Protein AF-0000000076950760 (afdb_homodimer)

Foldseek 3Di:
DPPPDPPVVVVVVVVVVVVVLLVVLCVQQPPVLAAPAWAWFDLDVVQPFTKTKGKHAAPAAPDDQLAQEEEEEDEAFVQFFLVCCQAQFAHQWHQPDLLLRHIDGDPQHLSNHHIYMTIRDDQCHFLRDGPDLVLQDQAQLSRLSSVLRRVLRVCVVDPLSNQSYAYEYEYFEQCLRNQLSNLLVLVVCQVVDDVSRRHNYAEYEYELYQAAQLQLLQCLLVVCDVVPQDDPVVSVVLNVLSVVLNVCVVVLVQLVSLVSSVVSLVSSCVSRVAQDLQFRVDNHDRSSNSSQSNCLDQSNCVSNHGDNVDRGDRGGPSSCVSHRSVSNPHNLVSVLSCLVPHAYEYEYECRHSRRHDVSVVRCLCVHPRPCSVVQVPFDKDFDWDDDDPPIDGQWIWGDDRRYIYTYGYQGGRSRSSRPSRSVSCQVVCLVVQDDPNHPPDD/DPPDDDPVVVVVVVVVVVVVLLVVLCVQQPPVLAAPAWAWFDLDVVQPFTKTKGKHAAPAAPDDQLAQEEEEEDEAFVQFFLVCCQAQFAHQWHQPDLLLRHIDGDPQHLSNHHIYMTIRDDQCHFLRDGPDLVLQDQAQLSRLSSVLRRVLRVCVVDPLSNQSYAYEYEYFEQCLRNQLSNLLVLVVCQVVDPVSRRHNYAEYEYELYQAAQLQLLQCLLVVCDVVPQDDPVVSVVLNVLSVVLNVCVVVLVQLVSLVSSVVSLVSSCVSRVAQDLQFRVDNHDRSSNSSQSNCLDQSNCVSNHGDNPDRGDRGGPSSCVSHRSVSNPHNLVSVLSCLVPHAYEYEYECRHSRRHDVSVVRCLCVHPRPCSVVQVPFDKDFDWDDDDPPIDGQWIWGDDRRYIYTYGYQGGRSRSSRPSRSVSCQVVCLVVQDDPNHPPDD

Structure (mmCIF, N/CA/C/O backbone):
data_AF-0000000076950760-model_v1
#
loop_
_entity.id
_entity.type
_entity.pdbx_description
1 polymer Carboxypeptidase
#
loop_
_atom_site.group_PDB
_atom_site.id
_atom_site.type_symbol
_atom_site.label_atom_id
_atom_site.label_alt_id
_atom_site.label_comp_id
_atom_site.label_asym_id
_atom_site.label_entity_id
_atom_site.label_seq_id
_atom_site.pdbx_PDB_ins_code
_atom_site.Cartn_x
_atom_site.Cartn_y
_atom_site.Cartn_z
_atom_site.occupancy
_atom_site.B_iso_or_equiv
_atom_site.auth_seq_id
_atom_site.auth_comp_id
_atom_site.auth_asym_id
_atom_site.auth_atom_id
_atom_site.pdbx_PDB_model_num
ATOM 1 N N . MET A 1 1 ? -53.531 55.25 7.02 1 24.53 1 MET A N 1
ATOM 2 C CA . MET A 1 1 ? -52.219 55.125 7.652 1 24.53 1 MET A CA 1
ATOM 3 C C . MET A 1 1 ? -52.219 54.094 8.766 1 24.53 1 MET A C 1
ATOM 5 O O . MET A 1 1 ? -52.875 54.281 9.789 1 24.53 1 MET A O 1
ATOM 9 N N . ALA A 1 2 ? -52.219 52.844 8.219 1 51.69 2 ALA A N 1
ATOM 10 C CA . ALA A 1 2 ? -52.281 51.719 9.164 1 51.69 2 ALA A CA 1
ATOM 11 C C . ALA A 1 2 ? -51.281 51.906 10.312 1 51.69 2 ALA A C 1
ATOM 13 O O . ALA A 1 2 ? -50.125 52.281 10.086 1 51.69 2 ALA A O 1
ATOM 14 N N . PRO A 1 3 ? -51.812 52.031 11.562 1 47.59 3 PRO A N 1
ATOM 15 C CA . PRO A 1 3 ? -50.969 52.375 12.695 1 47.59 3 PRO A CA 1
ATOM 16 C C . PRO A 1 3 ? -49.688 51.531 12.734 1 47.59 3 PRO A C 1
ATOM 18 O O . PRO A 1 3 ? -49.656 50.406 12.227 1 47.59 3 PRO A O 1
ATOM 21 N N . PRO A 1 4 ? -48.469 52.219 12.922 1 52.28 4 PRO A N 1
ATOM 22 C CA . PRO A 1 4 ? -47.188 51.5 12.977 1 52.28 4 PRO A CA 1
ATOM 23 C C . PRO A 1 4 ? -47.156 50.469 14.086 1 52.28 4 PRO A C 1
ATOM 25 O O . PRO A 1 4 ? -47.844 50.594 15.094 1 52.28 4 PRO A O 1
ATOM 28 N N . LEU A 1 5 ? -46.938 49.188 13.68 1 59.66 5 LEU A N 1
ATOM 29 C CA . LEU A 1 5 ? -46.812 48.062 14.594 1 59.66 5 LEU A CA 1
ATOM 30 C C . LEU A 1 5 ? -45.938 48.438 15.781 1 59.66 5 LEU A C 1
ATOM 32 O O . LEU A 1 5 ? -44.875 49.094 15.609 1 59.66 5 LEU A O 1
ATOM 36 N N . PRO A 1 6 ? -46.531 48.469 17 1 59.62 6 PRO A N 1
ATOM 37 C CA . PRO A 1 6 ? -45.812 48.906 18.188 1 59.62 6 PRO A CA 1
ATOM 38 C C . PRO A 1 6 ? -44.406 48.281 18.297 1 59.62 6 PRO A C 1
ATOM 40 O O . PRO A 1 6 ? -44.188 47.156 17.828 1 59.62 6 PRO A O 1
ATOM 43 N N . PRO A 1 7 ? -43.375 49.062 18.734 1 61.44 7 PRO A N 1
ATOM 44 C CA . PRO A 1 7 ? -41.969 48.656 18.844 1 61.44 7 PRO A CA 1
ATOM 45 C C . PRO A 1 7 ? -41.812 47.375 19.641 1 61.44 7 PRO A C 1
ATOM 47 O O . PRO A 1 7 ? -40.875 46.594 19.375 1 61.44 7 PRO A O 1
ATOM 50 N N . LEU A 1 8 ? -42.719 47.031 20.469 1 64.44 8 LEU A N 1
ATOM 51 C CA . LEU A 1 8 ? -42.594 45.844 21.281 1 64.44 8 LEU A CA 1
ATOM 52 C C . LEU A 1 8 ? -42.812 44.594 20.422 1 64.44 8 LEU A C 1
ATOM 54 O O . LEU A 1 8 ? -42.156 43.562 20.625 1 64.44 8 LEU A O 1
ATOM 58 N N . LEU A 1 9 ? -43.75 44.656 19.547 1 61.88 9 LEU A N 1
ATOM 59 C CA . LEU A 1 9 ? -44.031 43.5 18.672 1 61.88 9 LEU A CA 1
ATOM 60 C C . LEU A 1 9 ? -42.844 43.25 17.75 1 61.88 9 LEU A C 1
ATOM 62 O O . LEU A 1 9 ? -42.5 42.094 17.469 1 61.88 9 LEU A O 1
ATOM 66 N N . LEU A 1 10 ? -42.188 44.281 17.375 1 57.78 10 LEU A N 1
ATOM 67 C CA . LEU A 1 10 ? -41 44.094 16.531 1 57.78 10 LEU A CA 1
ATOM 68 C C . LEU A 1 10 ? -39.844 43.469 17.328 1 57.78 10 LEU A C 1
ATOM 70 O O . LEU A 1 10 ? -39.094 42.688 16.781 1 57.78 10 LEU A O 1
ATOM 74 N N . ALA A 1 11 ? -39.812 43.875 18.578 1 62.78 11 ALA A N 1
ATOM 75 C CA . ALA A 1 11 ? -38.812 43.281 19.453 1 62.78 11 ALA A CA 1
ATOM 76 C C . ALA A 1 11 ? -39.094 41.812 19.719 1 62.78 11 ALA A C 1
ATOM 78 O O . ALA A 1 11 ? -38.188 40.969 19.734 1 62.78 11 ALA A O 1
ATOM 79 N N . LEU A 1 12 ? -40.344 41.469 19.875 1 61.47 12 LEU A N 1
ATOM 80 C CA . LEU A 1 12 ? -40.75 40.094 20.109 1 61.47 12 LEU A CA 1
ATOM 81 C C . LEU A 1 12 ? -40.594 39.25 18.844 1 61.47 12 LEU A C 1
ATOM 83 O O . LEU A 1 12 ? -40.188 38.094 18.922 1 61.47 12 LEU A O 1
ATOM 87 N N . LEU A 1 13 ? -40.781 39.812 17.719 1 57.19 13 LEU A N 1
ATOM 88 C CA . LEU A 1 13 ? -40.594 39.125 16.453 1 57.19 13 LEU A CA 1
ATOM 89 C C . LEU A 1 13 ? -39.094 38.938 16.172 1 57.19 13 LEU A C 1
ATOM 91 O O . LEU A 1 13 ? -38.688 37.875 15.672 1 57.19 13 LEU A O 1
ATOM 95 N N . ALA A 1 14 ? -38.281 39.906 16.547 1 56.34 14 ALA A N 1
ATOM 96 C CA . ALA A 1 14 ? -36.844 39.781 16.422 1 56.34 14 ALA A CA 1
ATOM 97 C C . ALA A 1 14 ? -36.312 38.75 17.422 1 56.34 14 ALA A C 1
ATOM 99 O O . ALA A 1 14 ? -35.438 37.938 17.078 1 56.34 14 ALA A O 1
ATOM 100 N N . ALA A 1 15 ? -36.75 38.719 18.594 1 60.09 15 ALA A N 1
ATOM 101 C CA . ALA A 1 15 ? -36.375 37.719 19.578 1 60.09 15 ALA A CA 1
ATOM 102 C C . ALA A 1 15 ? -36.875 36.344 19.172 1 60.09 15 ALA A C 1
ATOM 104 O O . ALA A 1 15 ? -36.156 35.344 19.344 1 60.09 15 ALA A O 1
ATOM 105 N N . ALA A 1 16 ? -38.031 36.25 18.641 1 57.47 16 ALA A N 1
ATOM 106 C CA . ALA A 1 16 ? -38.562 34.969 18.156 1 57.47 16 ALA A CA 1
ATOM 107 C C . ALA A 1 16 ? -37.781 34.469 16.922 1 57.47 16 ALA A C 1
ATOM 109 O O . ALA A 1 16 ? -37.5 33.281 16.797 1 57.47 16 ALA A O 1
ATOM 110 N N . ALA A 1 17 ? -37.438 35.375 16.125 1 52.75 17 ALA A N 1
ATOM 111 C CA . ALA A 1 17 ? -36.625 35.031 14.961 1 52.75 17 ALA A CA 1
ATOM 112 C C . ALA A 1 17 ? -35.219 34.594 15.375 1 52.75 17 ALA A C 1
ATOM 114 O O . ALA A 1 17 ? -34.688 33.656 14.82 1 52.75 17 ALA A O 1
ATOM 115 N N . ALA A 1 18 ? -34.625 35.25 16.328 1 55.41 18 ALA A N 1
ATOM 116 C CA . ALA A 1 18 ? -33.344 34.844 16.875 1 55.41 18 ALA A CA 1
ATOM 117 C C . ALA A 1 18 ? -33.438 33.469 17.562 1 55.41 18 ALA A C 1
ATOM 119 O O . ALA A 1 18 ? -32.562 32.656 17.438 1 55.41 18 ALA A O 1
ATOM 120 N N . ALA A 1 19 ? -34.531 33.281 18.281 1 56.47 19 ALA A N 1
ATOM 121 C CA . ALA A 1 19 ? -34.75 32 18.938 1 56.47 19 ALA A CA 1
ATOM 122 C C . ALA A 1 19 ? -35 30.906 17.922 1 56.47 19 ALA A C 1
ATOM 124 O O . ALA A 1 19 ? -34.531 29.781 18.094 1 56.47 19 ALA A O 1
ATOM 125 N N . VAL A 1 20 ? -35.719 31.188 16.891 1 53.06 20 VAL A N 1
ATOM 126 C CA . VAL A 1 20 ? -35.969 30.219 15.836 1 53.06 20 VAL A CA 1
ATOM 127 C C . VAL A 1 20 ? -34.656 29.891 15.109 1 53.06 20 VAL A C 1
ATOM 129 O O . VAL A 1 20 ? -34.406 28.734 14.766 1 53.06 20 VAL A O 1
ATOM 132 N N . SER A 1 21 ? -33.844 30.906 14.961 1 51.12 21 SER A N 1
ATOM 133 C CA . SER A 1 21 ? -32.562 30.688 14.312 1 51.12 21 SER A CA 1
ATOM 134 C C . SER A 1 21 ? -31.656 29.844 15.195 1 51.12 21 SER A C 1
ATOM 136 O O . SER A 1 21 ? -30.953 28.953 14.695 1 51.12 21 SER A O 1
ATOM 138 N N . LEU A 1 22 ? -31.734 30.141 16.422 1 54.25 22 LEU A N 1
ATOM 139 C CA . LEU A 1 22 ? -30.906 29.344 17.328 1 54.25 22 LEU A CA 1
ATOM 140 C C . LEU A 1 22 ? -31.438 27.906 17.438 1 54.25 22 LEU A C 1
ATOM 142 O O . LEU A 1 22 ? -30.656 26.969 17.547 1 54.25 22 LEU A O 1
ATOM 146 N N . ALA A 1 23 ? -32.75 27.859 17.5 1 53.75 23 ALA A N 1
ATOM 147 C CA . ALA A 1 23 ? -33.344 26.516 17.547 1 53.75 23 ALA A CA 1
ATOM 148 C C . ALA A 1 23 ? -33.062 25.734 16.281 1 53.75 23 ALA A C 1
ATOM 150 O O . ALA A 1 23 ? -32.781 24.547 16.328 1 53.75 23 ALA A O 1
ATOM 151 N N . ALA A 1 24 ? -33.156 26.359 15.25 1 53.47 24 ALA A N 1
ATOM 152 C CA . ALA A 1 24 ? -32.875 25.75 13.953 1 53.47 24 ALA A CA 1
ATOM 153 C C . ALA A 1 24 ? -31.375 25.406 13.82 1 53.47 24 ALA A C 1
ATOM 155 O O . ALA A 1 24 ? -31.016 24.359 13.273 1 53.47 24 ALA A O 1
ATOM 156 N N . ALA A 1 25 ? -30.625 26.328 14.266 1 54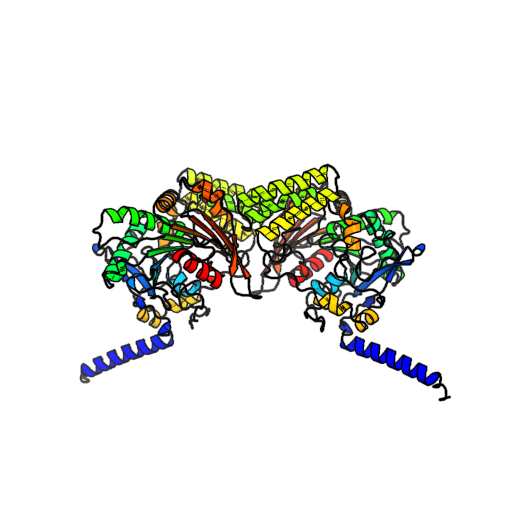.06 25 ALA A N 1
ATOM 157 C CA . ALA A 1 25 ? -29.188 26.047 14.328 1 54.06 25 ALA A CA 1
ATOM 158 C C . ALA A 1 25 ? -28.906 24.828 15.203 1 54.06 25 ALA A C 1
ATOM 160 O O . ALA A 1 25 ? -28.031 24.016 14.883 1 54.06 25 ALA A O 1
ATOM 161 N N . ALA A 1 26 ? -29.609 24.766 16.281 1 56.59 26 ALA A N 1
ATOM 162 C CA . ALA A 1 26 ? -29.422 23.641 17.203 1 56.59 26 ALA A CA 1
ATOM 163 C C . ALA A 1 26 ? -29.797 22.328 16.516 1 56.59 26 ALA A C 1
ATOM 165 O O . ALA A 1 26 ? -29.25 21.266 16.859 1 56.59 26 ALA A O 1
ATOM 166 N N . ALA A 1 27 ? -30.719 22.406 15.578 1 61.47 27 ALA A N 1
ATOM 167 C CA . ALA A 1 27 ? -31.156 21.172 14.938 1 61.47 27 ALA A CA 1
ATOM 168 C C . ALA A 1 27 ? -30.078 20.625 14 1 61.47 27 ALA A C 1
ATOM 170 O O . ALA A 1 27 ? -29.922 19.422 13.852 1 61.47 27 ALA A O 1
ATOM 171 N N . VAL A 1 28 ? -29.266 21.5 13.492 1 73.25 28 VAL A N 1
ATOM 172 C CA . VAL A 1 28 ? -28.312 21.031 12.492 1 73.25 28 VAL A CA 1
ATOM 173 C C . VAL A 1 28 ? -26.922 20.859 13.133 1 73.25 28 VAL A C 1
ATOM 175 O O . VAL A 1 28 ? -26.156 19.984 12.742 1 73.25 28 VAL A O 1
ATOM 178 N N . PHE A 1 29 ? -26.688 21.609 14.203 1 80.75 29 PHE A N 1
ATOM 179 C CA . PHE A 1 29 ? -25.422 21.547 14.93 1 80.75 29 PHE A CA 1
ATOM 180 C C . PHE A 1 29 ? -25.641 21.156 16.391 1 80.75 29 PHE A C 1
ATOM 182 O O . PHE A 1 29 ? -25.984 22 17.219 1 80.75 29 PHE A O 1
ATOM 189 N N . PRO A 1 30 ? -25.531 19.906 16.688 1 83.81 30 PRO A N 1
ATOM 190 C CA . PRO A 1 30 ? -25.781 19.5 18.078 1 83.81 30 PRO A CA 1
ATOM 191 C C . PRO A 1 30 ? -24.891 20.25 19.062 1 83.81 30 PRO A C 1
ATOM 193 O O . PRO A 1 30 ? -23.734 20.562 18.766 1 83.81 30 PRO A O 1
ATOM 196 N N . LYS A 1 31 ? -25.438 20.578 20.25 1 87.56 31 LYS A N 1
ATOM 197 C CA . LYS A 1 31 ? -24.766 21.344 21.297 1 87.56 31 LYS A CA 1
ATOM 198 C C . LYS A 1 31 ? -23.406 20.734 21.641 1 87.56 31 LYS A C 1
ATOM 200 O O . LYS A 1 31 ? -22.422 21.453 21.844 1 87.56 31 LYS A O 1
ATOM 205 N N . GLU A 1 32 ? -23.312 19.469 21.609 1 89.5 32 GLU A N 1
ATOM 206 C CA . GLU A 1 32 ? -22.094 18.766 21.984 1 89.5 32 GLU A CA 1
ATOM 207 C C . GLU A 1 32 ? -21.016 18.922 20.922 1 89.5 32 GLU A C 1
ATOM 209 O O . GLU A 1 32 ? -19.828 18.703 21.188 1 89.5 32 GLU A O 1
ATOM 214 N N . ALA A 1 33 ? -21.453 19.359 19.75 1 93.56 33 ALA A N 1
ATOM 215 C CA . ALA A 1 33 ? -20.516 19.484 18.641 1 93.56 33 ALA A CA 1
ATOM 216 C C . ALA A 1 33 ? -19.969 20.906 18.547 1 93.56 33 ALA A C 1
ATOM 218 O O . ALA A 1 33 ? -18.984 21.156 17.859 1 93.56 33 ALA A O 1
ATOM 219 N N . LEU A 1 34 ? -20.609 21.812 19.25 1 95.5 34 LEU A N 1
ATOM 220 C CA . LEU A 1 34 ? -20.203 23.219 19.172 1 95.5 34 LEU A CA 1
ATOM 221 C C . LEU A 1 34 ? -18.844 23.422 19.844 1 95.5 34 LEU A C 1
ATOM 223 O O . LEU A 1 34 ? -18.578 22.812 20.891 1 95.5 34 LEU A O 1
ATOM 227 N N . PRO A 1 35 ? -18.062 24.266 19.234 1 97.94 35 PRO A N 1
ATOM 228 C CA . PRO A 1 35 ? -16.812 24.609 19.922 1 97.94 35 PRO A CA 1
ATOM 229 C C . PRO A 1 35 ? -17.047 25.297 21.266 1 97.94 35 PRO A C 1
ATOM 231 O O . PRO A 1 35 ? -18.078 25.953 21.438 1 97.94 35 PRO A O 1
ATOM 234 N N . THR A 1 36 ? -16.109 25.141 22.203 1 97.5 36 THR A N 1
ATOM 235 C CA . THR A 1 36 ? -16.141 25.891 23.453 1 97.5 36 THR A CA 1
ATOM 236 C C . THR A 1 36 ? -16.156 27.391 23.203 1 97.5 36 THR A C 1
ATOM 238 O O . THR A 1 36 ? -16.844 28.141 23.906 1 97.5 36 THR A O 1
ATOM 241 N N . SER A 1 37 ? -15.453 27.797 22.25 1 97.69 37 SER A N 1
ATOM 242 C CA . SER A 1 37 ? -15.484 29.172 21.766 1 97.69 37 SER A CA 1
ATOM 243 C C . SER A 1 37 ? -15.039 29.234 20.297 1 97.69 37 SER A C 1
ATOM 245 O O . SER A 1 37 ? -14.242 28.406 19.844 1 97.69 37 SER A O 1
ATOM 247 N N . SER A 1 38 ? -15.57 30.172 19.594 1 98.25 38 SER A N 1
ATOM 248 C CA . SER A 1 38 ? -15.203 30.438 18.203 1 98.25 38 SER A CA 1
ATOM 249 C C . SER A 1 38 ? -15.453 31.891 17.828 1 98.25 38 SER A C 1
ATOM 251 O O . SER A 1 38 ? -16.188 32.594 18.531 1 98.25 38 SER A O 1
ATOM 253 N N . GLY A 1 39 ? -14.812 32.281 16.828 1 97.88 39 GLY A N 1
ATOM 254 C CA . GLY A 1 39 ? -14.922 33.656 16.375 1 97.88 39 GLY A CA 1
ATOM 255 C C . GLY A 1 39 ? -13.664 34.156 15.68 1 97.88 39 GLY A C 1
ATOM 256 O O . GLY A 1 39 ? -13.078 33.469 14.852 1 97.88 39 GLY A O 1
ATOM 257 N N . TYR A 1 40 ? -13.328 35.406 15.945 1 98.44 40 TYR A N 1
ATOM 258 C CA . TYR A 1 40 ? -12.227 36.031 15.219 1 98.44 40 TYR A CA 1
ATOM 259 C C . TYR A 1 40 ? -11.172 36.531 16.188 1 98.44 40 TYR A C 1
ATOM 261 O O . TYR A 1 40 ? -11.5 37.094 17.234 1 98.44 40 TYR A O 1
ATOM 269 N N . LEU A 1 41 ? -9.984 36.312 15.883 1 98.56 41 LEU A N 1
ATOM 270 C CA . LEU A 1 41 ? -8.82 36.812 16.609 1 98.56 41 LEU A CA 1
ATOM 271 C C . LEU A 1 41 ? -8.109 37.906 15.812 1 98.56 41 LEU A C 1
ATOM 273 O O . LEU A 1 41 ? -7.652 37.656 14.695 1 98.56 41 LEU A O 1
ATOM 277 N N . SER A 1 42 ? -7.965 39.031 16.375 1 97.88 42 SER A N 1
ATOM 278 C CA . SER A 1 42 ? -7.332 40.125 15.695 1 97.88 42 SER A CA 1
ATOM 279 C C . SER A 1 42 ? -5.848 39.875 15.461 1 97.88 42 SER A C 1
ATOM 281 O O . SER A 1 42 ? -5.145 39.406 16.359 1 97.88 42 SER A O 1
ATOM 283 N N . VAL A 1 43 ? -5.355 40.125 14.242 1 97.38 43 VAL A N 1
ATOM 284 C CA . VAL A 1 43 ? -3.934 39.938 13.961 1 97.38 43 VAL A CA 1
ATOM 285 C C . VAL A 1 43 ? -3.309 41.281 13.539 1 97.38 43 VAL A C 1
ATOM 287 O O . VAL A 1 43 ? -2.096 41.469 13.664 1 97.38 43 VAL A O 1
ATOM 290 N N . ASP A 1 44 ? -4.121 42.156 13.023 1 94.25 44 ASP A N 1
ATOM 291 C CA . ASP A 1 44 ? -3.73 43.531 12.688 1 94.25 44 ASP A CA 1
ATOM 292 C C . ASP A 1 44 ? -4.898 44.5 12.867 1 94.25 44 ASP A C 1
ATOM 294 O O . ASP A 1 44 ? -5.629 44.781 11.914 1 94.25 44 ASP A O 1
ATOM 298 N N . PRO A 1 45 ? -4.953 45.062 14.016 1 92 45 PRO A N 1
ATOM 299 C CA . PRO A 1 45 ? -6.094 45.906 14.297 1 92 45 PRO A CA 1
ATOM 300 C C . PRO A 1 45 ? -6.18 47.094 13.344 1 92 45 PRO A C 1
ATOM 302 O O . PRO A 1 45 ? -7.281 47.531 12.969 1 92 45 PRO A O 1
ATOM 305 N N . SER A 1 46 ? -5.105 47.688 12.969 1 94.25 46 SER A N 1
ATOM 306 C CA . SER A 1 46 ? -5.102 48.844 12.094 1 94.25 46 SER A CA 1
ATOM 307 C C . SER A 1 46 ? -5.703 48.5 10.734 1 94.25 46 SER A C 1
ATOM 309 O O . SER A 1 46 ? -6.32 49.375 10.094 1 94.25 46 SER A O 1
ATOM 311 N N . ALA A 1 47 ? -5.625 47.281 10.352 1 94.56 47 ALA A N 1
ATOM 312 C CA . ALA A 1 47 ? -6.148 46.844 9.047 1 94.56 47 ALA A CA 1
ATOM 313 C C . ALA A 1 47 ? -7.461 46.094 9.203 1 94.56 47 ALA A C 1
ATOM 315 O O . ALA A 1 47 ? -8.023 45.625 8.219 1 94.56 47 ALA A O 1
ATOM 316 N N . ASN A 1 48 ? -7.918 45.969 10.438 1 94.75 48 ASN A N 1
ATOM 317 C CA . ASN A 1 48 ? -9.117 45.188 10.727 1 94.75 48 ASN A CA 1
ATOM 318 C C . ASN A 1 48 ? -8.984 43.75 10.219 1 94.75 48 ASN A C 1
ATOM 320 O O . ASN A 1 48 ? -9.914 43.219 9.602 1 94.75 48 ASN A O 1
ATOM 324 N N . ALA A 1 49 ? -7.793 43.188 10.312 1 97.44 49 ALA A N 1
ATOM 325 C CA . ALA A 1 49 ? -7.512 41.812 9.898 1 97.44 49 ALA A CA 1
ATOM 326 C C . ALA A 1 49 ? -7.605 40.875 11.078 1 97.44 49 ALA A C 1
ATOM 328 O O . ALA A 1 49 ? -7.074 41.156 12.156 1 97.44 49 ALA A O 1
ATOM 329 N N . SER A 1 50 ? -8.359 39.781 10.891 1 98.12 50 SER A N 1
ATOM 330 C CA . SER A 1 50 ? -8.547 38.812 11.938 1 98.12 50 SER A CA 1
ATOM 331 C C . SER A 1 50 ? -8.562 37.375 11.359 1 98.12 50 SER A C 1
ATOM 333 O O . SER A 1 50 ? -8.859 37.188 10.18 1 98.12 50 SER A O 1
ATOM 335 N N . LEU A 1 51 ? -8.18 36.469 12.102 1 98.75 51 LEU A N 1
ATOM 336 C CA . LEU A 1 51 ? -8.258 35.062 11.742 1 98.75 51 LEU A CA 1
ATOM 337 C C . LEU A 1 51 ? -9.406 34.375 12.484 1 98.75 51 LEU A C 1
ATOM 339 O O . LEU A 1 51 ? -9.633 34.625 13.664 1 98.75 51 LEU A O 1
ATOM 343 N N . PHE A 1 52 ? -10.172 33.625 11.781 1 98.81 52 PHE A N 1
ATOM 344 C CA . PHE A 1 52 ? -11.219 32.812 12.398 1 98.81 52 PHE A CA 1
ATOM 345 C C . PHE A 1 52 ? -10.625 31.625 13.148 1 98.81 52 PHE A C 1
ATOM 347 O O . PHE A 1 52 ? -9.641 31.031 12.695 1 98.81 52 PHE A O 1
ATOM 354 N N . TYR A 1 53 ? -11.195 31.281 14.32 1 98.81 53 TYR A N 1
ATOM 355 C CA . TYR A 1 53 ? -10.742 30.141 15.102 1 98.81 53 TYR A CA 1
ATOM 356 C C . TYR A 1 53 ? -11.922 29.359 15.672 1 98.81 53 TYR A C 1
ATOM 358 O O . TYR A 1 53 ? -13.039 29.875 15.75 1 98.81 53 TYR A O 1
ATOM 366 N N . ALA A 1 54 ? -11.766 28.109 15.914 1 98.75 54 ALA A N 1
ATOM 367 C CA . ALA A 1 54 ? -12.625 27.25 16.719 1 98.75 54 ALA A CA 1
ATOM 368 C C . ALA A 1 54 ? -11.828 26.516 17.781 1 98.75 54 ALA A C 1
ATOM 370 O O . ALA A 1 54 ? -10.797 25.906 17.484 1 98.75 54 ALA A O 1
ATOM 371 N N . PHE A 1 55 ? -12.25 26.641 19.031 1 98.56 55 PHE A N 1
ATOM 372 C CA . PHE A 1 55 ? -11.547 26.031 20.156 1 98.56 55 PHE A CA 1
ATOM 373 C C . PHE A 1 55 ? -12.445 25.031 20.875 1 98.56 55 PHE A C 1
ATOM 375 O O . PHE A 1 55 ? -13.602 25.328 21.172 1 98.56 55 PHE A O 1
ATOM 382 N N . TYR A 1 56 ? -11.922 23.844 21.078 1 98.31 56 TYR A N 1
ATOM 383 C CA . TYR A 1 56 ? -12.57 22.797 21.875 1 98.31 56 TYR A CA 1
ATOM 384 C C . TYR A 1 56 ? -11.75 22.469 23.109 1 98.31 56 TYR A C 1
ATOM 386 O O . TYR A 1 56 ? -10.594 22.047 23 1 98.31 56 TYR A O 1
ATOM 394 N N . GLU A 1 57 ? -12.344 22.688 24.266 1 97.19 57 GLU A N 1
ATOM 395 C CA . GLU A 1 57 ? -11.648 22.281 25.5 1 97.19 57 GLU A CA 1
ATOM 396 C C . GLU A 1 57 ? -11.531 20.766 25.594 1 97.19 57 GLU A C 1
ATOM 398 O O . GLU A 1 57 ? -12.289 20.047 24.953 1 97.19 57 GLU A O 1
ATOM 403 N N . ALA A 1 58 ? -10.555 20.328 26.391 1 97.88 58 ALA A N 1
ATOM 404 C CA . ALA A 1 58 ? -10.375 18.891 26.609 1 97.88 58 ALA A CA 1
ATOM 405 C C . ALA A 1 58 ? -11.648 18.266 27.172 1 97.88 58 ALA A C 1
ATOM 407 O O . ALA A 1 58 ? -12.258 18.812 28.094 1 97.88 58 ALA A O 1
ATOM 408 N N . SER A 1 59 ? -12.047 17.109 26.578 1 96.81 59 SER A N 1
ATOM 409 C CA . SER A 1 59 ? -13.273 16.469 27.031 1 96.81 59 SER A CA 1
ATOM 410 C C . SER A 1 59 ? -12.992 15.5 28.188 1 96.81 59 SER A C 1
ATOM 412 O O . SER A 1 59 ? -13.859 15.258 29.016 1 96.81 59 SER A O 1
ATOM 414 N N . ALA A 1 60 ? -11.828 14.93 28.203 1 97.25 60 ALA A N 1
ATOM 415 C CA . ALA A 1 60 ? -11.406 14.016 29.266 1 97.25 60 ALA A CA 1
ATOM 416 C C . ALA A 1 60 ? -9.938 14.219 29.609 1 97.25 60 ALA A C 1
ATOM 418 O O . ALA A 1 60 ? -9.117 13.312 29.438 1 97.25 60 ALA A O 1
ATOM 419 N N . PRO A 1 61 ? -9.641 15.359 30.203 1 96.94 61 PRO A N 1
ATOM 420 C CA . PRO A 1 61 ? -8.242 15.664 30.531 1 96.94 61 PRO A CA 1
ATOM 421 C C . PRO A 1 61 ? -7.688 14.766 31.641 1 96.94 61 PRO A C 1
ATOM 423 O O . PRO A 1 61 ? -8.445 14.266 32.469 1 96.94 61 PRO A O 1
ATOM 426 N N . LEU A 1 62 ? -6.379 14.578 31.656 1 94.81 62 LEU A N 1
ATOM 427 C CA . LEU A 1 62 ? -5.707 13.789 32.688 1 94.81 62 LEU A CA 1
ATOM 428 C C . LEU A 1 62 ? -5.062 14.688 33.719 1 94.81 62 LEU A C 1
ATOM 430 O O . LEU A 1 62 ? -4.605 14.211 34.781 1 94.81 62 LEU A O 1
ATOM 434 N N . SER A 1 63 ? -5.027 15.969 33.406 1 91.75 63 SER A N 1
ATOM 435 C CA . SER A 1 63 ? -4.441 16.953 34.312 1 91.75 63 SER A CA 1
ATOM 436 C C . SER A 1 63 ? -5.441 18.047 34.656 1 91.75 63 SER A C 1
ATOM 438 O O . SER A 1 63 ? -6.465 18.188 34 1 91.75 63 SER A O 1
ATOM 440 N N . ALA A 1 64 ? -5.02 18.781 35.719 1 91.38 64 ALA A N 1
ATOM 441 C CA . ALA A 1 64 ? -5.82 19.953 36.062 1 91.38 64 ALA A CA 1
ATOM 442 C C . ALA A 1 64 ? -5.742 21.016 34.969 1 91.38 64 ALA A C 1
ATOM 444 O O . ALA A 1 64 ? -4.789 21.047 34.188 1 91.38 64 ALA A O 1
ATOM 445 N N . PRO A 1 65 ? -6.695 21.875 34.906 1 86.75 65 PRO A N 1
ATOM 446 C CA . PRO A 1 65 ? -6.84 22.812 33.812 1 86.75 65 PRO A CA 1
ATOM 447 C C . PRO A 1 65 ? -5.559 23.594 33.531 1 86.75 65 PRO A C 1
ATOM 449 O O . PRO A 1 65 ? -5.133 23.703 32.375 1 86.75 65 PRO A O 1
ATOM 452 N N . PRO A 1 66 ? -4.855 24.047 34.5 1 88.94 66 PRO A N 1
ATOM 453 C CA . PRO A 1 66 ? -3.65 24.812 34.188 1 88.94 66 PRO A CA 1
ATOM 454 C C . PRO A 1 66 ? -2.531 23.969 33.594 1 88.94 66 PRO A C 1
ATOM 456 O O . PRO A 1 66 ? -1.555 24.5 33.062 1 88.94 66 PRO A O 1
ATOM 459 N N . ASP A 1 67 ? -2.709 22.656 33.719 1 93 67 ASP A N 1
ATOM 460 C CA . ASP A 1 67 ? -1.67 21.75 33.219 1 93 67 ASP A CA 1
ATOM 461 C C . ASP A 1 67 ? -2.146 20.969 32 1 93 67 ASP A C 1
ATOM 463 O O . ASP A 1 67 ? -1.393 20.172 31.438 1 93 67 ASP A O 1
ATOM 467 N N . THR A 1 68 ? -3.404 21.25 31.578 1 97 68 THR A N 1
ATOM 468 C CA . THR A 1 68 ? -3.943 20.562 30.406 1 97 68 THR A CA 1
ATOM 469 C C . THR A 1 68 ? -3.357 21.156 29.125 1 97 68 THR A C 1
ATOM 471 O O . THR A 1 68 ? -3.523 22.344 28.844 1 97 68 THR A O 1
ATOM 474 N N . PRO A 1 69 ? -2.715 20.359 28.344 1 98.25 69 PRO A N 1
ATOM 475 C CA . PRO A 1 69 ? -2.057 20.875 27.141 1 98.25 69 PRO A CA 1
ATOM 476 C C . PRO A 1 69 ? -3.041 21.469 26.141 1 98.25 69 PRO A C 1
ATOM 478 O O . PRO A 1 69 ? -4.211 21.078 26.109 1 98.25 69 PRO A O 1
ATOM 481 N N . LEU A 1 70 ? -2.568 22.438 25.406 1 98.38 70 LEU A N 1
ATOM 482 C CA . LEU A 1 70 ? -3.266 23.031 24.266 1 98.38 70 LEU A CA 1
ATOM 483 C C . LEU A 1 70 ? -2.564 22.703 22.969 1 98.38 70 LEU A C 1
ATOM 485 O O . LEU A 1 70 ? -1.333 22.719 22.891 1 98.38 70 LEU A O 1
ATOM 489 N N . LEU A 1 71 ? -3.297 22.344 21.984 1 98.62 71 LEU A N 1
ATOM 490 C CA . LEU A 1 71 ? -2.773 22.078 20.641 1 98.62 71 LEU A CA 1
ATOM 491 C C . LEU A 1 71 ? -3.398 23.016 19.625 1 98.62 71 LEU A C 1
ATOM 493 O O . LEU A 1 71 ? -4.621 23.141 19.562 1 98.62 71 LEU A O 1
ATOM 497 N N . LEU A 1 72 ? -2.58 23.656 18.875 1 98.88 72 LEU A N 1
ATOM 498 C CA . LEU A 1 72 ? -3.045 24.391 17.703 1 98.88 72 LEU A CA 1
ATOM 499 C C . LEU A 1 72 ? -2.891 23.562 16.438 1 98.88 72 LEU A C 1
ATOM 501 O O . LEU A 1 72 ? -1.831 22.984 16.188 1 98.88 72 LEU A O 1
ATOM 505 N N . TRP A 1 73 ? -3.928 23.484 15.672 1 98.88 73 TRP A N 1
ATOM 506 C CA . TRP A 1 73 ? -3.896 22.781 14.391 1 98.88 73 TRP A CA 1
ATOM 507 C C . TRP A 1 73 ? -3.867 23.75 13.227 1 98.88 73 TRP A C 1
ATOM 509 O O . TRP A 1 73 ? -4.723 24.641 13.125 1 98.88 73 TRP A O 1
ATOM 519 N N . LEU A 1 74 ? -2.893 23.625 12.391 1 98.81 74 LEU A N 1
ATOM 520 C CA . LEU A 1 74 ? -2.783 24.344 11.125 1 98.81 74 LEU A CA 1
ATOM 521 C C . LEU A 1 74 ? -2.902 23.391 9.938 1 98.81 74 LEU A C 1
ATOM 523 O O . LEU A 1 74 ? -2.135 22.438 9.828 1 98.81 74 LEU A O 1
ATOM 527 N N . GLN A 1 75 ? -3.832 23.797 9.109 1 98 75 GLN A N 1
ATOM 528 C CA . GLN A 1 75 ? -4.004 22.969 7.914 1 98 75 GLN A CA 1
ATOM 529 C C . GLN A 1 75 ? -2.928 23.281 6.879 1 98 75 GLN A C 1
ATOM 531 O O . GLN A 1 75 ? -2.137 24.219 7.059 1 98 75 GLN A O 1
ATOM 536 N N . GLY A 1 76 ? -2.844 22.531 5.844 1 97.5 76 GLY A N 1
ATOM 537 C CA . GLY A 1 76 ? -1.87 22.766 4.789 1 97.5 76 GLY A CA 1
ATOM 538 C C . GLY A 1 76 ? -2.42 23.594 3.641 1 97.5 76 GLY A C 1
ATOM 539 O O . GLY A 1 76 ? -3.016 24.641 3.859 1 97.5 76 GLY A O 1
ATOM 540 N N . GLY A 1 77 ? -2.193 23.312 2.596 1 96.75 77 GLY A N 1
ATOM 541 C CA . GLY A 1 77 ? -2.561 24 1.368 1 96.75 77 GLY A CA 1
ATOM 542 C C . GLY A 1 77 ? -1.367 24.375 0.507 1 96.75 77 GLY A C 1
ATOM 543 O O . GLY A 1 77 ? -0.724 23.5 -0.077 1 96.75 77 GLY A O 1
ATOM 544 N N . PRO A 1 78 ? -1.037 25.578 0.465 1 97.19 78 PRO A N 1
ATOM 545 C CA . PRO A 1 78 ? -1.373 26.672 1.386 1 97.19 78 PRO A CA 1
ATOM 546 C C . PRO A 1 78 ? -2.799 27.172 1.199 1 97.19 78 PRO A C 1
ATOM 548 O O . PRO A 1 78 ? -3.365 27.062 0.109 1 97.19 78 PRO A O 1
ATOM 551 N N . GLY A 1 79 ? -3.318 27.625 2.273 1 98.06 79 GLY A N 1
ATOM 552 C CA . GLY A 1 79 ? -4.598 28.312 2.23 1 98.06 79 GLY A CA 1
ATOM 553 C C . GLY A 1 79 ? -5.777 27.406 2.512 1 98.06 79 GLY A C 1
ATOM 554 O O . GLY A 1 79 ? -6.914 27.719 2.15 1 98.06 79 GLY A O 1
ATOM 555 N N . CYS A 1 80 ? -5.473 26.234 3.051 1 98.44 80 CYS A N 1
ATOM 556 C CA . CYS A 1 80 ? -6.594 25.391 3.426 1 98.44 80 CYS A CA 1
ATOM 557 C C . CYS A 1 80 ? -7.016 25.641 4.871 1 98.44 80 CYS A C 1
ATOM 559 O O . CYS A 1 80 ? -6.168 25.859 5.734 1 98.44 80 CYS A O 1
ATOM 561 N N . SER A 1 81 ? -8.258 25.562 5.098 1 98.62 81 SER A N 1
ATOM 562 C CA . SER A 1 81 ? -8.891 25.969 6.355 1 98.62 81 SER A CA 1
ATOM 563 C C . SER A 1 81 ? -8.625 24.938 7.449 1 98.62 81 SER A C 1
ATOM 565 O O . SER A 1 81 ? -8.688 23.719 7.203 1 98.62 81 SER A O 1
ATOM 567 N N . GLY A 1 82 ? -8.422 25.422 8.641 1 98.56 82 GLY A N 1
ATOM 568 C CA . GLY A 1 82 ? -8.312 24.547 9.789 1 98.56 82 GLY A CA 1
ATOM 569 C C . GLY A 1 82 ? -9.578 23.75 10.062 1 98.56 82 GLY A C 1
ATOM 570 O O . GLY A 1 82 ? -9.531 22.703 10.703 1 98.56 82 GLY A O 1
ATOM 571 N N . LEU A 1 83 ? -10.672 24.203 9.539 1 98.38 83 LEU A N 1
ATOM 572 C CA . LEU A 1 83 ? -11.953 23.547 9.781 1 98.38 83 LEU A CA 1
ATOM 573 C C . LEU A 1 83 ? -12.055 22.25 8.977 1 98.38 83 LEU A C 1
ATOM 575 O O . LEU A 1 83 ? -12.906 21.406 9.258 1 98.38 83 LEU A O 1
ATOM 579 N N . VAL A 1 84 ? -11.195 22.094 7.996 1 98 84 VAL A N 1
ATOM 580 C CA . VAL A 1 84 ? -11.086 20.781 7.367 1 98 84 VAL A CA 1
ATOM 581 C C . VAL A 1 84 ? -10.617 19.75 8.398 1 98 84 VAL A C 1
ATOM 583 O O . VAL A 1 84 ? -11.219 18.688 8.539 1 98 84 VAL A O 1
ATOM 586 N N . GLY A 1 85 ? -9.508 20.109 9.117 1 98.12 85 GLY A N 1
ATOM 587 C CA . GLY A 1 85 ? -9.07 19.25 10.203 1 98.12 85 GLY A CA 1
ATOM 588 C C . GLY A 1 85 ? -10.133 19.031 11.266 1 98.12 85 GLY A C 1
ATOM 589 O O . GLY A 1 85 ? -10.289 17.922 11.773 1 98.12 85 GLY A O 1
ATOM 590 N N . ASP A 1 86 ? -10.875 20.062 11.523 1 98.25 86 ASP A N 1
ATOM 591 C CA . ASP A 1 86 ? -11.891 20.047 12.578 1 98.25 86 ASP A CA 1
ATOM 592 C C . ASP A 1 86 ? -13.023 19.078 12.227 1 98.25 86 ASP A C 1
ATOM 594 O O . ASP A 1 86 ? -13.398 18.234 13.039 1 98.25 86 ASP A O 1
ATOM 598 N N . LEU A 1 87 ? -13.492 19.172 10.992 1 97.94 87 LEU A N 1
ATOM 599 C CA . LEU A 1 87 ? -14.758 18.516 10.688 1 97.94 87 LEU A CA 1
ATOM 600 C C . LEU A 1 87 ? -14.539 17.297 9.797 1 97.94 87 LEU A C 1
ATOM 602 O O . LEU A 1 87 ? -15.477 16.531 9.531 1 97.94 87 LEU A O 1
ATOM 606 N N . PHE A 1 88 ? -13.297 17.031 9.414 1 97.69 88 PHE A N 1
ATOM 607 C CA . PHE A 1 88 ? -13.047 15.906 8.523 1 97.69 88 PHE A CA 1
ATOM 608 C C . PHE A 1 88 ? -11.977 14.984 9.094 1 97.69 88 PHE A C 1
ATOM 610 O O . PHE A 1 88 ? -11.891 13.812 8.727 1 97.69 88 PHE A O 1
ATOM 617 N N . GLU A 1 89 ? -11.195 15.414 10.047 1 98 89 GLU A N 1
ATOM 618 C CA . GLU A 1 89 ? -10.023 14.617 10.406 1 98 89 GLU A CA 1
ATOM 619 C C . GLU A 1 89 ? -9.992 14.328 11.906 1 98 89 GLU A C 1
ATOM 621 O O . GLU A 1 89 ? -10.016 13.164 12.312 1 98 89 GLU A O 1
ATOM 626 N N . LEU A 1 90 ? -9.945 15.375 12.789 1 98.19 90 LEU A N 1
ATOM 627 C CA . LEU A 1 90 ? -9.484 15.062 14.141 1 98.19 90 LEU A CA 1
ATOM 628 C C . LEU A 1 90 ? -10.312 15.797 15.188 1 98.19 90 LEU A C 1
ATOM 630 O O . LEU A 1 90 ? -10.031 15.711 16.391 1 98.19 90 LEU A O 1
ATOM 634 N N . GLY A 1 91 ? -11.359 16.562 14.781 1 98.06 91 GLY A N 1
ATOM 635 C CA . GLY A 1 91 ? -12.242 17.234 15.727 1 98.06 91 GLY A CA 1
ATOM 636 C C . GLY A 1 91 ? -13.211 16.281 16.406 1 98.06 91 GLY A C 1
ATOM 637 O O . GLY A 1 91 ? -13.211 15.078 16.125 1 98.06 91 GLY A O 1
ATOM 638 N N . PRO A 1 92 ? -13.992 16.797 17.297 1 97.69 92 PRO A N 1
ATOM 639 C CA . PRO A 1 92 ? -14.891 15.938 18.078 1 97.69 92 PRO A CA 1
ATOM 640 C C . PRO A 1 92 ? -16.047 15.391 17.25 1 97.69 92 PRO A C 1
ATOM 642 O O . PRO A 1 92 ? -16.578 14.312 17.547 1 97.69 92 PRO A O 1
ATOM 645 N N . TYR A 1 93 ? -16.484 16.156 16.219 1 96.94 93 TYR A N 1
ATOM 646 C CA . TYR A 1 93 ? -17.547 15.719 15.297 1 96.94 93 TYR A CA 1
ATOM 647 C C . TYR A 1 93 ? -17.109 15.891 13.844 1 96.94 93 TYR A C 1
ATOM 649 O O . TYR A 1 93 ? -16.391 16.828 13.516 1 96.94 93 TYR A O 1
ATOM 657 N N . LEU A 1 94 ? -17.578 14.984 13 1 97.12 94 LEU A N 1
ATOM 658 C CA . LEU A 1 94 ? -17.188 14.992 11.594 1 97.12 94 LEU A CA 1
ATOM 659 C C . LEU A 1 94 ? -18.406 15.133 10.688 1 97.12 94 LEU A C 1
ATOM 661 O O . LEU A 1 94 ? -19.469 14.602 10.992 1 97.12 94 LEU A O 1
ATOM 665 N N . ALA A 1 95 ? -18.203 15.906 9.672 1 94 95 ALA A N 1
ATOM 666 C CA . ALA A 1 95 ? -19.234 16.031 8.641 1 94 95 ALA A CA 1
ATOM 667 C C . ALA A 1 95 ? -19.062 14.969 7.559 1 94 95 ALA A C 1
ATOM 669 O O . ALA A 1 95 ? -18.672 15.273 6.43 1 94 95 ALA A O 1
ATOM 670 N N . ASP A 1 96 ? -19.422 13.789 7.805 1 85.38 96 ASP A N 1
ATOM 671 C CA . ASP A 1 96 ? -19.141 12.641 6.949 1 85.38 96 ASP A CA 1
ATOM 672 C C . ASP A 1 96 ? -20.266 12.414 5.941 1 85.38 96 ASP A C 1
ATOM 674 O O . ASP A 1 96 ? -20.078 11.703 4.953 1 85.38 96 ASP A O 1
ATOM 678 N N . ALA A 1 97 ? -21.422 13.055 6.129 1 87.12 97 ALA A N 1
ATOM 679 C CA . ALA A 1 97 ? -22.484 12.953 5.125 1 87.12 97 ALA A CA 1
ATOM 680 C C . ALA A 1 97 ? -22.141 13.773 3.881 1 87.12 97 ALA A C 1
ATOM 682 O O . ALA A 1 97 ? -21.781 14.945 3.98 1 87.12 97 ALA A O 1
ATOM 683 N N . PRO A 1 98 ? -22.25 13.156 2.719 1 86.69 98 PRO A N 1
ATOM 684 C CA . PRO A 1 98 ? -21.859 13.867 1.496 1 86.69 98 PRO A CA 1
ATOM 685 C C . PRO A 1 98 ? -22.656 15.148 1.275 1 86.69 98 PRO A C 1
ATOM 687 O O . PRO A 1 98 ? -22.172 16.094 0.653 1 86.69 98 PRO A O 1
ATOM 690 N N . ASP A 1 99 ? -23.859 15.219 1.818 1 86.62 99 ASP A N 1
ATOM 691 C CA . ASP A 1 99 ? -24.703 16.391 1.612 1 86.62 99 ASP A CA 1
ATOM 692 C C . ASP A 1 99 ? -24.562 17.375 2.773 1 86.62 99 ASP A C 1
ATOM 694 O O . ASP A 1 99 ? -25.234 18.422 2.799 1 86.62 99 ASP A O 1
ATOM 698 N N . GLY A 1 100 ? -23.734 17.062 3.684 1 84.94 100 GLY A N 1
ATOM 699 C CA . GLY A 1 100 ? -23.5 17.938 4.816 1 84.94 100 GLY A CA 1
ATOM 700 C C . GLY A 1 100 ? -24.672 18.031 5.766 1 84.94 100 GLY A C 1
ATOM 701 O O . GLY A 1 100 ? -24.812 19 6.5 1 84.94 100 GLY A O 1
ATOM 702 N N . SER A 1 101 ? -25.516 17.016 5.785 1 85.06 101 SER A N 1
ATOM 703 C CA . SER A 1 101 ? -26.781 17.094 6.488 1 85.06 101 SER A CA 1
ATOM 704 C C . SER A 1 101 ? -26.625 16.719 7.957 1 85.06 101 SER A C 1
ATOM 706 O O . SER A 1 101 ? -27.484 17.047 8.789 1 85.06 101 SER A O 1
ATOM 708 N N . SER A 1 102 ? -25.5 16.016 8.211 1 85.94 102 SER A N 1
ATOM 709 C CA . SER A 1 102 ? -25.375 15.531 9.586 1 85.94 102 SER A CA 1
ATOM 710 C C . SER A 1 102 ? -23.906 15.422 10.008 1 85.94 102 SER A C 1
ATOM 712 O O . SER A 1 102 ? -23.016 15.383 9.156 1 85.94 102 SER A O 1
ATOM 714 N N . LEU A 1 103 ? -23.766 15.539 11.328 1 93.62 103 LEU A N 1
ATOM 715 C CA . LEU A 1 103 ? -22.469 15.312 11.969 1 93.62 103 LEU A CA 1
ATOM 716 C C . LEU A 1 103 ? -22.469 13.984 12.719 1 93.62 103 LEU A C 1
ATOM 718 O O . LEU A 1 103 ? -23.516 13.516 13.172 1 93.62 103 LEU A O 1
ATOM 722 N N . SER A 1 104 ? -21.359 13.414 12.727 1 94.5 104 SER A N 1
ATOM 723 C CA . SER A 1 104 ? -21.188 12.211 13.531 1 94.5 104 SER A CA 1
ATOM 724 C C . SER A 1 104 ? -20.062 12.383 14.547 1 94.5 104 SER A C 1
ATOM 726 O O . SER A 1 104 ? -19.062 13.047 14.258 1 94.5 104 SER A O 1
ATOM 728 N N . ARG A 1 105 ? -20.219 11.781 15.711 1 96.19 105 ARG A N 1
ATOM 729 C CA . ARG A 1 105 ? -19.203 11.844 16.75 1 96.19 105 ARG A CA 1
ATOM 730 C C . ARG A 1 105 ? -17.922 11.156 16.297 1 96.19 105 ARG A C 1
ATOM 732 O O . ARG A 1 105 ? -17.969 10.086 15.68 1 96.19 105 ARG A O 1
ATOM 739 N N . ASN A 1 106 ? -16.828 11.719 16.594 1 97.62 106 ASN A N 1
ATOM 740 C CA . ASN A 1 106 ? -15.516 11.148 16.312 1 97.62 106 ASN A CA 1
ATOM 741 C C . ASN A 1 106 ? -14.93 10.461 17.547 1 97.62 106 ASN A C 1
ATOM 743 O O . ASN A 1 106 ? -14.523 11.133 18.5 1 97.62 106 ASN A O 1
ATOM 747 N N . PRO A 1 107 ? -14.852 9.188 17.578 1 97.44 107 PRO A N 1
ATOM 748 C CA . PRO A 1 107 ? -14.32 8.523 18.766 1 97.44 107 PRO A CA 1
ATOM 749 C C . PRO A 1 107 ? -12.812 8.734 18.938 1 97.44 107 PRO A C 1
ATOM 751 O O . PRO A 1 107 ? -12.266 8.438 20 1 97.44 107 PRO A O 1
ATOM 754 N N . PHE A 1 108 ? -12.203 9.328 17.984 1 98.19 108 PHE A N 1
ATOM 755 C CA . PHE A 1 108 ? -10.75 9.484 18.031 1 98.19 108 PHE A CA 1
ATOM 756 C C . PHE A 1 108 ? -10.359 10.953 17.953 1 98.19 108 PHE A C 1
ATOM 758 O O . PHE A 1 108 ? -9.367 11.305 17.312 1 98.19 108 PHE A O 1
ATOM 765 N N . ALA A 1 109 ? -11.117 11.805 18.562 1 98.56 109 ALA A N 1
ATOM 766 C CA . ALA A 1 109 ? -10.875 13.242 18.594 1 98.56 109 ALA A CA 1
ATOM 767 C C . ALA A 1 109 ? -9.617 13.578 19.391 1 98.56 109 ALA A C 1
ATOM 769 O O . ALA A 1 109 ? -9.352 12.961 20.422 1 98.56 109 ALA A O 1
ATOM 770 N N . TRP A 1 110 ? -8.906 14.531 18.953 1 98.62 110 TRP A N 1
ATOM 771 C CA . TRP A 1 110 ? -7.68 14.922 19.625 1 98.62 110 TRP A CA 1
ATOM 772 C C . TRP A 1 110 ? -7.984 15.742 20.875 1 98.62 110 TRP A C 1
ATOM 774 O O . TRP A 1 110 ? -7.125 15.898 21.75 1 98.62 110 TRP A O 1
ATOM 784 N N . ASN A 1 111 ? -9.195 16.266 21.031 1 98.25 111 ASN A N 1
ATOM 785 C CA . ASN A 1 111 ? -9.492 17.047 22.219 1 98.25 111 ASN A CA 1
ATOM 786 C C . ASN A 1 111 ? -9.93 16.156 23.375 1 98.25 111 ASN A C 1
ATOM 788 O O . ASN A 1 111 ? -10.469 16.656 24.375 1 98.25 111 ASN A O 1
ATOM 792 N N . ARG A 1 112 ? -9.742 14.867 23.188 1 98.12 112 ARG A N 1
ATOM 793 C CA . ARG A 1 112 ? -10.008 13.992 24.328 1 98.12 112 ARG A CA 1
ATOM 794 C C . ARG A 1 112 ? -9.148 14.383 25.531 1 98.12 112 ARG A C 1
ATOM 796 O O . ARG A 1 112 ? -9.656 14.508 26.641 1 98.12 112 ARG A O 1
ATOM 803 N N . ARG A 1 113 ? -7.867 14.648 25.297 1 97.81 113 ARG A N 1
ATOM 804 C CA . ARG A 1 113 ? -6.945 14.898 26.406 1 97.81 113 ARG A CA 1
ATOM 805 C C . ARG A 1 113 ? -6.465 16.344 26.406 1 97.81 113 ARG A C 1
ATOM 807 O O . ARG A 1 113 ? -5.918 16.828 27.391 1 97.81 113 ARG A O 1
ATOM 814 N N . PHE A 1 114 ? -6.68 17.062 25.312 1 97.31 114 PHE A N 1
ATOM 815 C CA . PHE A 1 114 ? -6.094 18.391 25.125 1 97.31 114 PHE A CA 1
ATOM 816 C C . PHE A 1 114 ? -7.168 19.406 24.734 1 97.31 114 PHE A C 1
ATOM 818 O O . PHE A 1 114 ? -8.227 19.031 24.234 1 97.31 114 PHE A O 1
ATOM 825 N N . GLY A 1 115 ? -6.879 20.734 25.094 1 98.06 115 GLY A N 1
ATOM 826 C CA . GLY A 1 115 ? -7.562 21.766 24.328 1 98.06 115 GLY A CA 1
ATOM 827 C C . GLY A 1 115 ? -7.105 21.844 22.891 1 98.06 115 GLY A C 1
ATOM 828 O O . GLY A 1 115 ? -5.906 21.766 22.609 1 98.06 115 GLY A O 1
ATOM 829 N N . LEU A 1 116 ? -8.031 21.938 22.016 1 98.56 116 LEU A N 1
ATOM 830 C CA . LEU A 1 116 ? -7.723 21.906 20.578 1 98.56 116 LEU A CA 1
ATOM 831 C C . LEU A 1 116 ? -8.203 23.172 19.891 1 98.56 116 LEU A C 1
ATOM 833 O O . LEU A 1 116 ? -9.391 23.5 19.938 1 98.56 116 LEU A O 1
ATOM 837 N N . LEU A 1 117 ? -7.262 23.875 19.344 1 98.75 117 LEU A N 1
ATOM 838 C CA . LEU A 1 117 ? -7.512 25.141 18.656 1 98.75 117 LEU A CA 1
ATOM 839 C C . LEU A 1 117 ? -7.297 24.969 17.156 1 98.75 117 LEU A C 1
ATOM 841 O O . LEU A 1 117 ? -6.234 24.531 16.719 1 98.75 117 LEU A O 1
ATOM 845 N N . PHE A 1 118 ? -8.344 25.25 16.375 1 98.88 118 PHE A N 1
ATOM 846 C CA . PHE A 1 118 ? -8.25 25.281 14.914 1 98.88 118 PHE A CA 1
ATOM 847 C C . PHE A 1 118 ? -8.188 26.719 14.414 1 98.88 118 PHE A C 1
ATOM 849 O O . PHE A 1 118 ? -8.93 27.578 14.883 1 98.88 118 PHE A O 1
ATOM 856 N N . LEU A 1 119 ? -7.332 26.953 13.453 1 98.81 119 LEU A N 1
ATOM 857 C CA . LEU A 1 119 ? -7.152 28.297 12.938 1 98.81 119 LEU A CA 1
ATOM 858 C C . LEU A 1 119 ? -7.262 28.312 11.414 1 98.81 119 LEU A C 1
ATOM 860 O O . LEU A 1 119 ? -6.668 27.469 10.734 1 98.81 119 LEU A O 1
ATOM 864 N N . ASP A 1 120 ? -8.109 29.172 10.883 1 98.75 120 ASP A N 1
ATOM 865 C CA . ASP A 1 120 ? -8.086 29.469 9.453 1 98.75 120 ASP A CA 1
ATOM 866 C C . ASP A 1 120 ? -6.914 30.391 9.109 1 98.75 120 ASP A C 1
ATOM 868 O O . ASP A 1 120 ? -7.082 31.609 9 1 98.75 120 ASP A O 1
ATOM 872 N N . SER A 1 121 ? -5.848 29.875 8.984 1 98.44 121 SER A N 1
ATOM 873 C CA . SER A 1 121 ? -4.602 30.562 8.641 1 98.44 121 SER A CA 1
ATOM 874 C C . SER A 1 121 ? -4.023 30.016 7.336 1 98.44 121 SER A C 1
ATOM 876 O O . SER A 1 121 ? -4.055 28.812 7.086 1 98.44 121 SER A O 1
ATOM 878 N N . PRO A 1 122 ? -3.463 31.047 6.48 1 98.31 122 PRO A N 1
ATOM 879 C CA . PRO A 1 122 ? -3.229 32.5 6.617 1 98.31 122 PRO A CA 1
ATOM 880 C C . PRO A 1 122 ? -4.477 33.312 6.328 1 98.31 122 PRO A C 1
ATOM 882 O O . PRO A 1 122 ? -5.539 32.781 6.047 1 98.31 122 PRO A O 1
ATOM 885 N N . LEU A 1 123 ? -4.27 34.656 6.57 1 98.31 123 LEU A N 1
ATOM 886 C CA . LEU A 1 123 ? -5.328 35.562 6.172 1 98.31 123 LEU A CA 1
ATOM 887 C C . LEU A 1 123 ? -5.777 35.281 4.742 1 98.31 123 LEU A C 1
ATOM 889 O O . LEU A 1 123 ? -4.949 35.125 3.848 1 98.31 123 LEU A O 1
ATOM 893 N N . GLY A 1 124 ? -7.098 35.156 4.504 1 98.19 124 GLY A N 1
ATOM 894 C CA . GLY A 1 124 ? -7.668 34.781 3.219 1 98.19 124 GLY A CA 1
ATOM 895 C C . GLY A 1 124 ? -8.172 33.375 3.176 1 98.19 124 GLY A C 1
ATOM 896 O O . GLY A 1 124 ? -8.805 32.938 2.199 1 98.19 124 GLY A O 1
ATOM 897 N N . THR A 1 125 ? -7.988 32.625 4.227 1 98.62 125 THR A N 1
ATOM 898 C CA . THR A 1 125 ? -8.312 31.188 4.289 1 98.62 125 THR A CA 1
ATOM 899 C C . THR A 1 125 ? -9.625 30.969 5.035 1 98.62 125 THR A C 1
ATOM 901 O O . THR A 1 125 ? -9.828 31.516 6.117 1 98.62 125 THR A O 1
ATOM 904 N N . GLY A 1 126 ? -10.508 30.109 4.465 1 98.44 126 GLY A N 1
ATOM 905 C CA . GLY A 1 126 ? -11.758 29.781 5.137 1 98.44 126 GLY A CA 1
ATOM 906 C C . GLY A 1 126 ? -12.594 31 5.473 1 98.44 126 GLY A C 1
ATOM 907 O O . GLY A 1 126 ? -12.891 31.812 4.598 1 98.44 126 GLY A O 1
ATOM 908 N N . PHE A 1 127 ? -12.883 31.156 6.777 1 98.69 127 PHE A N 1
ATOM 909 C CA . PHE A 1 127 ? -13.703 32.281 7.23 1 98.69 127 PHE A CA 1
ATOM 910 C C . PHE A 1 127 ? -12.836 33.469 7.539 1 98.69 127 PHE A C 1
ATOM 912 O O . PHE A 1 127 ? -13.352 34.531 7.898 1 98.69 127 PHE A O 1
ATOM 919 N N . SER A 1 128 ? -11.539 33.344 7.406 1 98.62 128 SER A N 1
ATOM 920 C CA . SER A 1 128 ? -10.625 34.469 7.66 1 98.62 128 SER A CA 1
ATOM 921 C C . SER A 1 128 ? -10.492 35.375 6.43 1 98.62 128 SER A C 1
ATOM 923 O O . SER A 1 128 ? -9.398 35.5 5.883 1 98.62 128 SER A O 1
ATOM 925 N N . ALA A 1 129 ? -11.484 36.031 6.109 1 96.5 129 ALA A N 1
ATOM 926 C CA . ALA A 1 129 ? -11.492 36.875 4.926 1 96.5 129 ALA A CA 1
ATOM 927 C C . ALA A 1 129 ? -10.477 38 5.062 1 96.5 129 ALA A C 1
ATOM 929 O O . ALA A 1 129 ? -10.352 38.625 6.129 1 96.5 129 ALA A O 1
ATOM 930 N N . ALA A 1 130 ? -9.773 38.219 4.043 1 96.88 130 ALA A N 1
ATOM 931 C CA . ALA A 1 130 ? -8.844 39.344 4.023 1 96.88 130 ALA A CA 1
ATOM 932 C C . ALA A 1 130 ? -9.562 40.656 3.662 1 96.88 130 ALA A C 1
ATOM 934 O O . ALA A 1 130 ? -10.336 40.688 2.701 1 96.88 130 ALA A O 1
ATOM 935 N N . PRO A 1 131 ? -9.266 41.719 4.418 1 95.75 131 PRO A N 1
ATOM 936 C CA . PRO A 1 131 ? -9.867 43 4.059 1 95.75 131 PRO A CA 1
ATOM 937 C C . PRO A 1 131 ? -9.492 43.469 2.646 1 95.75 131 PRO A C 1
ATOM 939 O O . PRO A 1 131 ? -10.281 44.125 1.982 1 95.75 131 PRO A O 1
ATOM 942 N N . SER A 1 132 ? -8.328 43.094 2.217 1 95.56 132 SER A N 1
ATOM 943 C CA . SER A 1 132 ? -7.859 43.312 0.853 1 95.56 132 SER A CA 1
ATOM 944 C C . SER A 1 132 ? -6.879 42.25 0.421 1 95.56 132 SER A C 1
ATOM 946 O O . SER A 1 132 ? -6.184 41.656 1.255 1 95.56 132 SER A O 1
ATOM 948 N N . PRO A 1 133 ? -6.816 42 -0.867 1 95.38 133 PRO A N 1
ATOM 949 C CA . PRO A 1 133 ? -5.898 40.969 -1.352 1 95.38 133 PRO A CA 1
ATOM 950 C C . PRO A 1 133 ? -4.445 41.25 -0.979 1 95.38 133 PRO A C 1
ATOM 952 O O . PRO A 1 133 ? -3.664 40.312 -0.79 1 95.38 133 PRO A O 1
ATOM 955 N N . ALA A 1 134 ? -4.125 42.5 -0.831 1 95.69 134 ALA A N 1
ATOM 956 C CA . ALA A 1 134 ? -2.748 42.906 -0.547 1 95.69 134 ALA A CA 1
ATOM 957 C C . ALA A 1 134 ? -2.324 42.469 0.85 1 95.69 134 ALA A C 1
ATOM 959 O O . ALA A 1 134 ? -1.13 42.375 1.146 1 95.69 134 ALA A O 1
ATOM 960 N N . LEU A 1 135 ? -3.279 42.156 1.713 1 97 135 LEU A N 1
ATOM 961 C CA . LEU A 1 135 ? -2.988 41.781 3.098 1 97 135 LEU A CA 1
ATOM 962 C C . LEU A 1 135 ? -2.791 40.281 3.244 1 97 135 LEU A C 1
ATOM 964 O O . LEU A 1 135 ? -2.352 39.812 4.293 1 97 135 LEU A O 1
ATOM 968 N N . ILE A 1 136 ? -3.064 39.531 2.146 1 98.44 136 ILE A N 1
ATOM 969 C CA . ILE A 1 136 ? -2.814 38.094 2.176 1 98.44 136 ILE A CA 1
ATOM 970 C C . ILE A 1 136 ? -1.312 37.844 2.219 1 98.44 136 ILE A C 1
ATOM 972 O O . ILE A 1 136 ? -0.566 38.312 1.359 1 98.44 136 ILE A O 1
ATOM 976 N N . PRO A 1 137 ? -0.874 37.062 3.203 1 98.31 137 PRO A N 1
ATOM 977 C CA . PRO A 1 137 ? 0.558 36.781 3.328 1 98.31 137 PRO A CA 1
ATOM 978 C C . PRO A 1 137 ? 1.123 36.062 2.107 1 98.31 137 PRO A C 1
ATOM 980 O O . PRO A 1 137 ? 0.43 35.25 1.493 1 98.31 137 PRO A O 1
ATOM 983 N N . ARG A 1 138 ? 2.408 36.312 1.852 1 98.38 138 ARG A N 1
ATOM 984 C CA . ARG A 1 138 ? 3.043 35.719 0.678 1 98.38 138 ARG A CA 1
ATOM 985 C C . ARG A 1 138 ? 4.258 34.875 1.072 1 98.38 138 ARG A C 1
ATOM 987 O O . ARG A 1 138 ? 4.934 34.312 0.212 1 98.38 138 ARG A O 1
ATOM 994 N N . ASP A 1 139 ? 4.566 34.875 2.363 1 98.06 139 ASP A N 1
ATOM 995 C CA . ASP A 1 139 ? 5.742 34.156 2.826 1 98.06 139 ASP A CA 1
ATOM 996 C C . ASP A 1 139 ? 5.562 33.688 4.27 1 98.06 139 ASP A C 1
ATOM 998 O O . ASP A 1 139 ? 4.582 34.031 4.926 1 98.06 139 ASP A O 1
ATOM 1002 N N . GLN A 1 140 ? 6.473 32.875 4.719 1 98.69 140 GLN A N 1
ATOM 1003 C CA . GLN A 1 140 ? 6.371 32.219 6.02 1 98.69 140 GLN A CA 1
ATOM 1004 C C . GLN A 1 140 ? 6.508 33.219 7.152 1 98.69 140 GLN A C 1
ATOM 1006 O O . GLN A 1 140 ? 5.809 33.125 8.164 1 98.69 140 GLN A O 1
ATOM 1011 N N . PRO A 1 141 ? 7.379 34.25 7.066 1 98.44 141 PRO A N 1
ATOM 1012 C CA . PRO A 1 141 ? 7.48 35.219 8.156 1 98.44 141 PRO A CA 1
ATOM 1013 C C . PRO A 1 141 ? 6.172 35.969 8.406 1 98.44 141 PRO A C 1
ATOM 1015 O O . PRO A 1 141 ? 5.785 36.188 9.562 1 98.44 141 PRO A O 1
ATOM 1018 N N . ALA A 1 142 ? 5.512 36.312 7.359 1 98.31 142 ALA A N 1
ATOM 1019 C CA . ALA A 1 142 ? 4.238 37 7.52 1 98.31 142 ALA A CA 1
ATOM 1020 C C . ALA A 1 142 ? 3.195 36.094 8.156 1 98.31 142 ALA A C 1
ATOM 1022 O O . ALA A 1 142 ? 2.432 36.531 9.023 1 98.31 142 ALA A O 1
ATOM 1023 N N . VAL A 1 143 ? 3.121 34.875 7.711 1 98.69 143 VAL A N 1
ATOM 1024 C CA . VAL A 1 143 ? 2.188 33.906 8.281 1 98.69 143 VAL A CA 1
ATOM 1025 C C . VAL A 1 143 ? 2.506 33.688 9.758 1 98.69 143 VAL A C 1
ATOM 1027 O O . VAL A 1 143 ? 1.604 33.688 10.602 1 98.69 143 VAL A O 1
ATOM 1030 N N . ALA A 1 144 ? 3.797 33.531 10.07 1 98.81 144 ALA A N 1
ATOM 1031 C CA . ALA A 1 144 ? 4.238 33.312 11.445 1 98.81 144 ALA A CA 1
ATOM 1032 C C . ALA A 1 144 ? 3.865 34.469 12.352 1 98.81 144 ALA A C 1
ATOM 1034 O O . ALA A 1 144 ? 3.434 34.281 13.484 1 98.81 144 ALA A O 1
ATOM 1035 N N . ALA A 1 145 ? 4.008 35.656 11.859 1 98.19 145 ALA A N 1
ATOM 1036 C CA . ALA A 1 145 ? 3.656 36.875 12.625 1 98.19 145 ALA A CA 1
ATOM 1037 C C . ALA A 1 145 ? 2.16 36.906 12.93 1 98.19 145 ALA A C 1
ATOM 1039 O O . ALA A 1 145 ? 1.752 37.25 14.031 1 98.19 145 ALA A O 1
ATOM 1040 N N . HIS A 1 146 ? 1.407 36.562 11.914 1 98.56 146 HIS A N 1
ATOM 1041 C CA . HIS A 1 146 ? -0.038 36.5 12.109 1 98.56 146 HIS A CA 1
ATOM 1042 C C . HIS A 1 146 ? -0.424 35.438 13.141 1 98.56 146 HIS A C 1
ATOM 1044 O O . HIS A 1 146 ? -1.322 35.656 13.953 1 98.56 146 HIS A O 1
ATOM 1050 N N . ILE A 1 147 ? 0.225 34.312 13.102 1 98.81 147 ILE A N 1
ATOM 1051 C CA . ILE A 1 147 ? -0.08 33.219 14.039 1 98.81 147 ILE A CA 1
ATOM 1052 C C . ILE A 1 147 ? 0.251 33.656 15.461 1 98.81 147 ILE A C 1
ATOM 1054 O O . ILE A 1 147 ? -0.543 33.469 16.375 1 98.81 147 ILE A O 1
ATOM 1058 N N . LEU A 1 148 ? 1.41 34.281 15.648 1 98.62 148 LEU A N 1
ATOM 1059 C CA . LEU A 1 148 ? 1.76 34.781 16.984 1 98.62 148 LEU A CA 1
ATOM 1060 C C . LEU A 1 148 ? 0.748 35.812 17.453 1 98.62 148 LEU A C 1
ATOM 1062 O O . LEU A 1 148 ? 0.325 35.781 18.625 1 98.62 148 LEU A O 1
ATOM 1066 N N . ALA A 1 149 ? 0.34 36.719 16.578 1 98.44 149 ALA A N 1
ATOM 1067 C CA . ALA A 1 149 ? -0.641 37.75 16.938 1 98.44 149 ALA A CA 1
ATOM 1068 C C . ALA A 1 149 ? -1.977 37.094 17.312 1 98.44 149 ALA A C 1
ATOM 1070 O O . ALA A 1 149 ? -2.623 37.531 18.281 1 98.44 149 ALA A O 1
ATOM 1071 N N . ALA A 1 150 ? -2.383 36.156 16.547 1 98.75 150 ALA A N 1
ATOM 1072 C CA . ALA A 1 150 ? -3.623 35.438 16.844 1 98.75 150 ALA A CA 1
ATOM 1073 C C . ALA A 1 150 ? -3.551 34.75 18.188 1 98.75 150 ALA A C 1
ATOM 1075 O O . ALA A 1 150 ? -4.52 34.75 18.953 1 98.75 150 ALA A O 1
ATOM 1076 N N . LEU A 1 151 ? -2.414 34.125 18.469 1 98.62 151 LEU A N 1
ATOM 1077 C CA . LEU A 1 151 ? -2.236 33.438 19.75 1 98.62 151 LEU A CA 1
ATOM 1078 C C . LEU A 1 151 ? -2.299 34.469 20.906 1 98.62 151 LEU A C 1
ATOM 1080 O O . LEU A 1 151 ? -2.896 34.188 21.938 1 98.62 151 LEU A O 1
ATOM 1084 N N . GLN A 1 152 ? -1.693 35.625 20.719 1 98 152 GLN A N 1
ATOM 1085 C CA . GLN A 1 152 ? -1.795 36.688 21.734 1 98 152 GLN A CA 1
ATOM 1086 C C . GLN A 1 152 ? -3.25 37.062 21.969 1 98 152 GLN A C 1
ATOM 1088 O O . GLN A 1 152 ? -3.689 37.156 23.125 1 98 152 GLN A O 1
ATOM 1093 N N . SER A 1 153 ? -3.963 37.281 20.891 1 97.94 153 SER A N 1
ATOM 1094 C CA . SER A 1 153 ? -5.375 37.625 21 1 97.94 153 SER A CA 1
ATOM 1095 C C . SER A 1 153 ? -6.172 36.531 21.703 1 97.94 153 SER A C 1
ATOM 1097 O O . SER A 1 153 ? -7.055 36.812 22.516 1 97.94 153 SER A O 1
ATOM 1099 N N . PHE A 1 154 ? -5.926 35.312 21.391 1 98.31 154 PHE A N 1
ATOM 1100 C CA . PHE A 1 154 ? -6.617 34.156 22 1 98.31 154 PHE A CA 1
ATOM 1101 C C . PHE A 1 154 ? -6.379 34.125 23.5 1 98.31 154 PHE A C 1
ATOM 1103 O O . PHE A 1 154 ? -7.32 33.969 24.281 1 98.31 154 PHE A O 1
ATOM 1110 N N . PHE A 1 155 ? -5.109 34.188 23.891 1 97.5 155 PHE A N 1
ATOM 1111 C CA . PHE A 1 155 ? -4.766 34.094 25.312 1 97.5 155 PHE A CA 1
ATOM 1112 C C . PHE A 1 155 ? -5.281 35.312 26.062 1 97.5 155 PHE A C 1
ATOM 1114 O O . PHE A 1 155 ? -5.656 35.219 27.234 1 97.5 155 PHE A O 1
ATOM 1121 N N . ASP A 1 156 ? -5.352 36.5 25.422 1 96.19 156 ASP A N 1
ATOM 1122 C CA . ASP A 1 156 ? -5.898 37.688 26.047 1 96.19 156 ASP A CA 1
ATOM 1123 C C . ASP A 1 156 ? -7.395 37.531 26.328 1 96.19 156 ASP A C 1
ATOM 1125 O O . ASP A 1 156 ? -7.922 38.125 27.266 1 96.19 156 ASP A O 1
ATOM 1129 N N . ALA A 1 157 ? -8.016 36.75 25.484 1 95.5 157 ALA A N 1
ATOM 1130 C CA . ALA A 1 157 ? -9.461 36.562 25.578 1 95.5 157 ALA A CA 1
ATOM 1131 C C . ALA A 1 157 ? -9.812 35.5 26.594 1 95.5 157 ALA A C 1
ATOM 1133 O O . ALA A 1 157 ? -10.992 35.25 26.891 1 95.5 157 ALA A O 1
ATOM 1134 N N . ASN A 1 158 ? -8.875 34.812 27.156 1 94.38 158 ASN A N 1
ATOM 1135 C CA . ASN A 1 158 ? -9.078 33.719 28.109 1 94.38 158 ASN A CA 1
ATOM 1136 C C . ASN A 1 158 ? -8.438 34.031 29.453 1 94.38 158 ASN A C 1
ATOM 1138 O O . ASN A 1 158 ? -7.625 34.938 29.562 1 94.38 158 ASN A O 1
ATOM 1142 N N . PRO A 1 159 ? -8.828 33.344 30.547 1 91.06 159 PRO A N 1
ATOM 1143 C CA . PRO A 1 159 ? -8.219 33.562 31.859 1 91.06 159 PRO A CA 1
ATOM 1144 C C . PRO A 1 159 ? -6.695 33.438 31.844 1 91.06 159 PRO A C 1
ATOM 1146 O O . PRO A 1 159 ? -6.156 32.625 31.062 1 91.06 159 PRO A O 1
ATOM 1149 N N . PRO A 1 160 ? -5.992 34.156 32.656 1 88.81 160 PRO A N 1
ATOM 1150 C CA . PRO A 1 160 ? -4.527 34.156 32.656 1 88.81 160 PRO A CA 1
ATOM 1151 C C . PRO A 1 160 ? -3.914 32.781 32.781 1 88.81 160 PRO A C 1
ATOM 1153 O O . PRO A 1 160 ? -2.828 32.531 32.25 1 88.81 160 PRO A O 1
ATOM 1156 N N . ALA A 1 161 ? -4.613 31.906 33.406 1 88.12 161 ALA A N 1
ATOM 1157 C CA . ALA A 1 161 ? -4.102 30.562 33.625 1 88.12 161 ALA A CA 1
ATOM 1158 C C . ALA A 1 161 ? -3.98 29.797 32.312 1 88.12 161 ALA A C 1
ATOM 1160 O O . ALA A 1 161 ? -3.197 28.844 32.219 1 88.12 161 ALA A O 1
ATOM 1161 N N . PHE A 1 162 ? -4.68 30.234 31.328 1 92.81 162 PHE A N 1
ATOM 1162 C CA . PHE A 1 162 ? -4.695 29.562 30.031 1 92.81 162 PHE A CA 1
ATOM 1163 C C . PHE A 1 162 ? -3.33 29.656 29.359 1 92.81 162 PHE A C 1
ATOM 1165 O O . PHE A 1 162 ? -2.889 28.703 28.719 1 92.81 162 PHE A O 1
ATOM 1172 N N . ARG A 1 163 ? -2.693 30.734 29.531 1 93.56 163 ARG A N 1
ATOM 1173 C CA . ARG A 1 163 ? -1.425 31 28.859 1 93.56 163 ARG A CA 1
ATOM 1174 C C . ARG A 1 163 ? -0.305 30.141 29.438 1 93.56 163 ARG A C 1
ATOM 1176 O O . ARG A 1 163 ? 0.708 29.906 28.781 1 93.56 163 ARG A O 1
ATOM 1183 N N . LYS A 1 164 ? -0.447 29.703 30.688 1 93.56 164 LYS A N 1
ATOM 1184 C CA . LYS A 1 164 ? 0.579 28.906 31.344 1 93.56 164 LYS A CA 1
ATOM 1185 C C . LYS A 1 164 ? 0.545 27.453 30.875 1 93.56 164 LYS A C 1
ATOM 1187 O O . LYS A 1 164 ? 1.499 26.703 31.078 1 93.56 164 LYS A O 1
ATOM 1192 N N . ARG A 1 165 ? -0.548 27.078 30.203 1 97.25 165 ARG A N 1
ATOM 1193 C CA . ARG A 1 165 ? -0.708 25.703 29.75 1 97.25 165 ARG A CA 1
ATOM 1194 C C . ARG A 1 165 ? 0.36 25.328 28.734 1 97.25 165 ARG A C 1
ATOM 1196 O O . ARG A 1 165 ? 0.765 26.156 27.922 1 97.25 165 ARG A O 1
ATOM 1203 N N . PRO A 1 166 ? 0.919 24.016 28.875 1 97.94 166 PRO A N 1
ATOM 1204 C CA . PRO A 1 166 ? 1.804 23.578 27.797 1 97.94 166 PRO A CA 1
ATOM 1205 C C . PRO A 1 166 ? 1.154 23.703 26.406 1 97.94 166 PRO A C 1
ATOM 1207 O O . PRO A 1 166 ? 0.024 23.25 26.219 1 97.94 166 PRO A O 1
ATOM 1210 N N . PHE A 1 167 ? 1.84 24.359 25.547 1 98.56 167 PHE A N 1
ATOM 1211 C CA . PHE A 1 167 ? 1.295 24.641 24.219 1 98.56 167 PHE A CA 1
ATOM 1212 C C . PHE A 1 167 ? 2.061 23.891 23.141 1 98.56 167 PHE A C 1
ATOM 1214 O O . PHE A 1 167 ? 3.283 23.75 23.219 1 98.56 167 PHE A O 1
ATOM 1221 N N . PHE A 1 168 ? 1.366 23.344 22.172 1 98.88 168 PHE A N 1
ATOM 1222 C CA . PHE A 1 168 ? 1.949 22.594 21.062 1 98.88 168 PHE A CA 1
ATOM 1223 C C . PHE A 1 168 ? 1.396 23.109 19.734 1 98.88 168 PHE A C 1
ATOM 1225 O O . PHE A 1 168 ? 0.208 23.422 19.625 1 98.88 168 PHE A O 1
ATOM 1232 N N . LEU A 1 169 ? 2.25 23.203 18.734 1 98.88 169 LEU A N 1
ATOM 1233 C CA . LEU A 1 169 ? 1.839 23.469 17.359 1 98.88 169 LEU A CA 1
ATOM 1234 C C . LEU A 1 169 ? 1.737 22.156 16.578 1 98.88 169 LEU A C 1
ATOM 1236 O O . LEU A 1 169 ? 2.607 21.297 16.688 1 98.88 169 LEU A O 1
ATOM 1240 N N . SER A 1 170 ? 0.693 22 15.852 1 98.88 170 SER A N 1
ATOM 1241 C CA . SER A 1 170 ? 0.548 20.844 14.984 1 98.88 170 SER A CA 1
ATOM 1242 C C . SER A 1 170 ? -0.039 21.219 13.633 1 98.88 170 SER A C 1
ATOM 1244 O O . SER A 1 170 ? -0.671 22.281 13.508 1 98.88 170 SER A O 1
ATOM 1246 N N . GLY A 1 171 ? 0.218 20.484 12.68 1 98.75 171 GLY A N 1
ATOM 1247 C CA . GLY A 1 171 ? -0.311 20.719 11.352 1 98.75 171 GLY A CA 1
ATOM 1248 C C . GLY A 1 171 ? 0.01 19.609 10.375 1 98.75 171 GLY A C 1
ATOM 1249 O O . GLY A 1 171 ? 0.606 18.594 10.75 1 98.75 171 GLY A O 1
ATOM 1250 N N . GLU A 1 172 ? -0.438 19.766 9.188 1 98.19 172 GLU A N 1
ATOM 1251 C CA . GLU A 1 172 ? -0.319 18.734 8.156 1 98.19 172 GLU A CA 1
ATOM 1252 C C . GLU A 1 172 ? -0.014 19.359 6.793 1 98.19 172 GLU A C 1
ATOM 1254 O O . GLU A 1 172 ? -0.427 20.484 6.508 1 98.19 172 GLU A O 1
ATOM 1259 N N . SER A 1 173 ? 0.667 18.609 5.926 1 98.5 173 SER A N 1
ATOM 1260 C CA . SER A 1 173 ? 0.873 19.031 4.539 1 98.5 173 SER A CA 1
ATOM 1261 C C . SER A 1 173 ? 1.721 20.281 4.457 1 98.5 173 SER A C 1
ATOM 1263 O O . SER A 1 173 ? 2.814 20.344 5.023 1 98.5 173 SER A O 1
ATOM 1265 N N . TYR A 1 174 ? 1.225 21.344 3.875 1 98.75 174 TYR A N 1
ATOM 1266 C CA . TYR A 1 174 ? 1.976 22.594 3.74 1 98.75 174 TYR A CA 1
ATOM 1267 C C . TYR A 1 174 ? 2.277 23.203 5.105 1 98.75 174 TYR A C 1
ATOM 1269 O O . TYR A 1 174 ? 3.191 24.016 5.242 1 98.75 174 TYR A O 1
ATOM 1277 N N . ALA A 1 175 ? 1.579 22.734 6.145 1 98.75 175 ALA A N 1
ATOM 1278 C CA . ALA A 1 175 ? 1.89 23.172 7.5 1 98.75 175 ALA A CA 1
ATOM 1279 C C . ALA A 1 175 ? 3.262 22.672 7.938 1 98.75 175 ALA A C 1
ATOM 1281 O O . ALA A 1 175 ? 3.791 23.109 8.969 1 98.75 175 ALA A O 1
ATOM 1282 N N . GLY A 1 176 ? 3.818 21.828 7.137 1 98.88 176 GLY A N 1
ATOM 1283 C CA . GLY A 1 176 ? 5.23 21.516 7.305 1 98.88 176 GLY A CA 1
ATOM 1284 C C . GLY A 1 176 ? 6.125 22.734 7.148 1 98.88 176 GLY A C 1
ATOM 1285 O O . GLY A 1 176 ? 7.301 22.703 7.512 1 98.88 176 GLY A O 1
ATOM 1286 N N . LYS A 1 177 ? 5.566 23.797 6.691 1 98.88 177 LYS A N 1
ATOM 1287 C CA . LYS A 1 177 ? 6.258 25.078 6.637 1 98.88 177 LYS A CA 1
ATOM 1288 C C . LYS A 1 177 ? 5.711 26.047 7.691 1 98.88 177 LYS A C 1
ATOM 1290 O O . LYS A 1 177 ? 6.477 26.75 8.344 1 98.88 177 LYS A O 1
ATOM 1295 N N . TYR A 1 178 ? 4.395 26.062 7.879 1 98.88 178 TYR A N 1
ATOM 1296 C CA . TYR A 1 178 ? 3.764 26.938 8.852 1 98.88 178 TYR A CA 1
ATOM 1297 C C . TYR A 1 178 ? 4.289 26.672 10.258 1 98.88 178 TYR A C 1
ATOM 1299 O O . TYR A 1 178 ? 4.66 27.609 10.977 1 98.88 178 TYR A O 1
ATOM 1307 N N . VAL A 1 179 ? 4.32 25.391 10.609 1 98.94 179 VAL A N 1
ATOM 1308 C CA . VAL A 1 179 ? 4.59 24.984 11.977 1 98.94 179 VAL A CA 1
ATOM 1309 C C . VAL A 1 179 ? 6.035 25.312 12.344 1 98.94 179 VAL A C 1
ATOM 1311 O O . VAL A 1 179 ? 6.293 25.984 13.344 1 98.94 179 VAL A O 1
ATOM 1314 N N . PRO A 1 180 ? 6.988 24.922 11.523 1 98.88 180 PRO A N 1
ATOM 1315 C CA . PRO A 1 180 ? 8.359 25.297 11.883 1 98.88 180 PRO A CA 1
ATOM 1316 C C . PRO A 1 180 ? 8.586 26.797 11.875 1 98.88 180 PRO A C 1
ATOM 1318 O O . PRO A 1 180 ? 9.281 27.328 12.742 1 98.88 180 PRO A O 1
ATOM 1321 N N . ALA A 1 181 ? 8.008 27.484 10.938 1 98.88 181 ALA A N 1
ATOM 1322 C CA . ALA A 1 181 ? 8.18 28.938 10.867 1 98.88 181 ALA A CA 1
ATOM 1323 C C . ALA A 1 181 ? 7.566 29.625 12.078 1 98.88 181 ALA A C 1
ATOM 1325 O O . ALA A 1 181 ? 8.188 30.484 12.688 1 98.88 181 ALA A O 1
ATOM 1326 N N . ALA A 1 182 ? 6.363 29.234 12.406 1 98.94 182 ALA A N 1
ATOM 1327 C CA . ALA A 1 182 ? 5.684 29.812 13.555 1 98.94 182 ALA A CA 1
ATOM 1328 C C . ALA A 1 182 ? 6.402 29.469 14.852 1 98.94 182 ALA A C 1
ATOM 1330 O O . ALA A 1 182 ? 6.562 30.312 15.734 1 98.94 182 ALA A O 1
ATOM 1331 N N . GLY A 1 183 ? 6.809 28.203 14.984 1 98.94 183 GLY A N 1
ATOM 1332 C CA . GLY A 1 183 ? 7.527 27.781 16.172 1 98.94 183 GLY A CA 1
ATOM 1333 C C . GLY A 1 183 ? 8.82 28.547 16.391 1 98.94 183 GLY A C 1
ATOM 1334 O O . GLY A 1 183 ? 9.078 29.047 17.484 1 98.94 183 GLY A O 1
ATOM 1335 N N . ALA A 1 184 ? 9.594 28.594 15.344 1 98.75 184 ALA A N 1
ATOM 1336 C CA . ALA A 1 184 ? 10.852 29.344 15.422 1 98.75 184 ALA A CA 1
ATOM 1337 C C . ALA A 1 184 ? 10.609 30.812 15.75 1 98.75 184 ALA A C 1
ATOM 1339 O O . ALA A 1 184 ? 11.352 31.406 16.531 1 98.75 184 ALA A O 1
ATOM 1340 N N . HIS A 1 185 ? 9.594 31.406 15.148 1 98.81 185 HIS A N 1
ATOM 1341 C CA . HIS A 1 185 ? 9.234 32.781 15.406 1 98.81 185 HIS A CA 1
ATOM 1342 C C . HIS A 1 185 ? 8.852 33 16.859 1 98.81 185 HIS A C 1
ATOM 1344 O O . HIS A 1 185 ? 9.242 34 17.469 1 98.81 185 HIS A O 1
ATOM 1350 N N . ILE A 1 186 ? 8.078 32.125 17.406 1 98.81 186 ILE A N 1
ATOM 1351 C CA . ILE A 1 186 ? 7.645 32.188 18.797 1 98.81 186 ILE A CA 1
ATOM 1352 C C . ILE A 1 186 ? 8.859 32.156 19.719 1 98.81 186 ILE A C 1
ATOM 1354 O O . ILE A 1 186 ? 8.977 32.969 20.641 1 98.81 186 ILE A O 1
ATOM 1358 N N . PHE A 1 187 ? 9.781 31.234 19.516 1 98.56 187 PHE A N 1
ATOM 1359 C CA . PHE A 1 187 ? 10.969 31.125 20.359 1 98.56 187 PHE A CA 1
ATOM 1360 C C . PHE A 1 187 ? 11.836 32.375 20.25 1 98.56 187 PHE A C 1
ATOM 1362 O O . PHE A 1 187 ? 12.461 32.781 21.234 1 98.56 187 PHE A O 1
ATOM 1369 N N . ALA A 1 188 ? 11.867 32.938 19.078 1 98.25 188 ALA A N 1
ATOM 1370 C CA . ALA A 1 188 ? 12.641 34.156 18.891 1 98.25 188 ALA A CA 1
ATOM 1371 C C . ALA A 1 188 ? 11.969 35.344 19.562 1 98.25 188 ALA A C 1
ATOM 1373 O O . ALA A 1 188 ? 12.648 36.25 20.078 1 98.25 188 ALA A O 1
ATOM 1374 N N . ALA A 1 189 ? 10.672 35.344 19.609 1 98.38 189 ALA A N 1
ATOM 1375 C CA . ALA A 1 189 ? 9.906 36.469 20.141 1 98.38 189 ALA A CA 1
ATOM 1376 C C . ALA A 1 189 ? 9.82 36.406 21.656 1 98.38 189 ALA A C 1
ATOM 1378 O O . ALA A 1 189 ? 9.789 37.438 22.328 1 98.38 189 ALA A O 1
ATOM 1379 N N . ASN A 1 190 ? 9.758 35.25 22.188 1 98.25 190 ASN A N 1
ATOM 1380 C CA . ASN A 1 190 ? 9.516 35.062 23.609 1 98.25 190 ASN A CA 1
ATOM 1381 C C . ASN A 1 190 ? 10.461 35.875 24.469 1 98.25 190 ASN A C 1
ATOM 1383 O O . ASN A 1 190 ? 10.023 36.594 25.359 1 98.25 190 ASN A O 1
ATOM 1387 N N . PRO A 1 191 ? 11.773 35.906 24.219 1 97.88 191 PRO A N 1
ATOM 1388 C CA . PRO A 1 191 ? 12.688 36.656 25.078 1 97.88 191 PRO A CA 1
ATOM 1389 C C . PRO A 1 191 ? 12.453 38.156 25 1 97.88 191 PRO A C 1
ATOM 1391 O O . PRO A 1 191 ? 12.898 38.906 25.875 1 97.88 191 PRO A O 1
ATOM 1394 N N . THR A 1 192 ? 11.734 38.594 23.984 1 98.06 192 THR A N 1
ATOM 1395 C CA . THR A 1 192 ? 11.516 40 23.797 1 98.06 192 THR A CA 1
ATOM 1396 C C . THR A 1 192 ? 10.188 40.438 24.391 1 98.06 192 THR A C 1
ATOM 1398 O O . THR A 1 192 ? 9.883 41.625 24.469 1 98.06 192 THR A O 1
ATOM 1401 N N . LEU A 1 193 ? 9.43 39.5 24.875 1 97.31 193 LEU A N 1
ATOM 1402 C CA . LEU A 1 193 ? 8.117 39.781 25.453 1 97.31 193 LEU A CA 1
ATOM 1403 C C . LEU A 1 193 ? 8.172 39.719 26.969 1 97.31 193 LEU A C 1
ATOM 1405 O O . LEU A 1 193 ? 9.023 39.031 27.547 1 97.31 193 LEU A O 1
ATOM 1409 N N . PRO A 1 194 ? 7.273 40.531 27.625 1 96.44 194 PRO A N 1
ATOM 1410 C CA . PRO A 1 194 ? 7.125 40.312 29.047 1 96.44 194 PRO A CA 1
ATOM 1411 C C . PRO A 1 194 ? 6.723 38.875 29.375 1 96.44 194 PRO A C 1
ATOM 1413 O O . PRO A 1 194 ? 6.016 38.219 28.594 1 96.44 194 PRO A O 1
ATOM 1416 N N . ALA A 1 195 ? 7.141 38.438 30.484 1 94.19 195 ALA A N 1
ATOM 1417 C CA . ALA A 1 195 ? 6.945 37.031 30.875 1 94.19 195 ALA A CA 1
ATOM 1418 C C . ALA A 1 195 ? 5.48 36.625 30.75 1 94.19 195 ALA A C 1
ATOM 1420 O O . ALA A 1 195 ? 5.172 35.5 30.344 1 94.19 195 ALA A O 1
ATOM 1421 N N . TRP A 1 196 ? 4.613 37.531 31.062 1 93.25 196 TRP A N 1
ATOM 1422 C CA . TRP A 1 196 ? 3.191 37.219 31.109 1 93.25 196 TRP A CA 1
ATOM 1423 C C . TRP A 1 196 ? 2.588 37.188 29.703 1 93.25 196 TRP A C 1
ATOM 1425 O O . TRP A 1 196 ? 1.427 36.812 29.531 1 93.25 196 TRP A O 1
ATOM 1435 N N . ARG A 1 197 ? 3.371 37.438 28.641 1 96 197 ARG A N 1
ATOM 1436 C CA . ARG A 1 197 ? 2.887 37.406 27.266 1 96 197 ARG A CA 1
ATOM 1437 C C . ARG A 1 197 ? 3.572 36.312 26.469 1 96 197 ARG A C 1
ATOM 1439 O O . ARG A 1 197 ? 3.271 36.094 25.281 1 96 197 ARG A O 1
ATOM 1446 N N . ARG A 1 198 ? 4.516 35.625 27.094 1 97.56 198 ARG A N 1
ATOM 1447 C CA . ARG A 1 198 ? 5.262 34.562 26.422 1 97.56 198 ARG A CA 1
ATOM 1448 C C . ARG A 1 198 ? 4.387 33.344 26.172 1 97.56 198 ARG A C 1
ATOM 1450 O O . ARG A 1 198 ? 3.438 33.094 26.922 1 97.56 198 ARG A O 1
ATOM 1457 N N . ILE A 1 199 ? 4.633 32.688 25.125 1 97.94 199 ILE A N 1
ATOM 1458 C CA . ILE A 1 199 ? 3.939 31.438 24.797 1 97.94 199 ILE A CA 1
ATOM 1459 C C . ILE A 1 199 ? 4.734 30.25 25.312 1 97.94 199 ILE A C 1
ATOM 1461 O O . ILE A 1 199 ? 5.934 30.125 25.047 1 97.94 199 ILE A O 1
ATOM 1465 N N . ASN A 1 200 ? 4.113 29.328 26.062 1 97.88 200 ASN A N 1
ATOM 1466 C CA . ASN A 1 200 ? 4.734 28.141 26.656 1 97.88 200 ASN A CA 1
ATOM 1467 C C . ASN A 1 200 ? 4.816 27 25.641 1 97.88 200 ASN A C 1
ATOM 1469 O O . ASN A 1 200 ? 4.285 25.906 25.891 1 97.88 200 ASN A O 1
ATOM 1473 N N . LEU A 1 201 ? 5.543 27.219 24.531 1 98.62 201 LEU A N 1
ATOM 1474 C CA . LEU A 1 201 ? 5.672 26.234 23.469 1 98.62 201 LEU A CA 1
ATOM 1475 C C . LEU A 1 201 ? 6.543 25.062 23.906 1 98.62 201 LEU A C 1
ATOM 1477 O O . LEU A 1 201 ? 7.715 25.25 24.25 1 98.62 201 LEU A O 1
ATOM 1481 N N . ARG A 1 202 ? 5.934 23.844 23.844 1 98.38 202 ARG A N 1
ATOM 1482 C CA . ARG A 1 202 ? 6.613 22.672 24.391 1 98.38 202 ARG A CA 1
ATOM 1483 C C . ARG A 1 202 ? 6.875 21.641 23.312 1 98.38 202 ARG A C 1
ATOM 1485 O O . ARG A 1 202 ? 7.543 20.625 23.562 1 98.38 202 ARG A O 1
ATOM 1492 N N . GLY A 1 203 ? 6.438 21.891 22.094 1 98.75 203 GLY A N 1
ATOM 1493 C CA . GLY A 1 203 ? 6.688 20.969 21 1 98.75 203 GLY A CA 1
ATOM 1494 C C . GLY A 1 203 ? 5.93 21.312 19.734 1 98.75 203 GLY A C 1
ATOM 1495 O O . GLY A 1 203 ? 5.023 22.141 19.766 1 98.75 203 GLY A O 1
ATOM 1496 N N . VAL A 1 204 ? 6.312 20.688 18.672 1 98.94 204 VAL A N 1
ATOM 1497 C CA . VAL A 1 204 ? 5.609 20.844 17.391 1 98.94 204 VAL A CA 1
ATOM 1498 C C . VAL A 1 204 ? 5.422 19.469 16.75 1 98.94 204 VAL A C 1
ATOM 1500 O O . VAL A 1 204 ? 6.277 18.594 16.875 1 98.94 204 VAL A O 1
ATOM 1503 N N . ALA A 1 205 ? 4.281 19.234 16.094 1 98.94 205 ALA A N 1
ATOM 1504 C CA . ALA A 1 205 ? 3.949 18 15.391 1 98.94 205 ALA A CA 1
ATOM 1505 C C . ALA A 1 205 ? 3.557 18.281 13.945 1 98.94 205 ALA A C 1
ATOM 1507 O O . ALA A 1 205 ? 2.67 19.094 13.68 1 98.94 205 ALA A O 1
ATOM 1508 N N . ILE A 1 206 ? 4.199 17.609 13.016 1 98.75 206 ILE A N 1
ATOM 1509 C CA . ILE A 1 206 ? 3.986 17.875 11.594 1 98.75 206 ILE A CA 1
ATOM 1510 C C . ILE A 1 206 ? 3.621 16.578 10.883 1 98.75 206 ILE A C 1
ATOM 1512 O 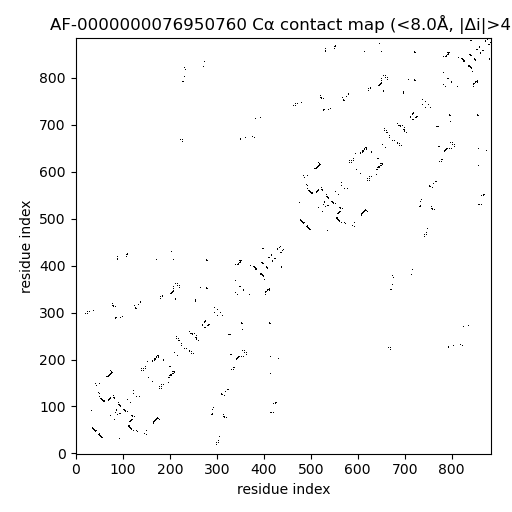O . ILE A 1 206 ? 4.418 15.641 10.844 1 98.75 206 ILE A O 1
ATOM 1516 N N . GLY A 1 207 ? 2.459 16.516 10.305 1 98.75 207 GLY A N 1
ATOM 1517 C CA . GLY A 1 207 ? 2.006 15.359 9.547 1 98.75 207 GLY A CA 1
ATOM 1518 C C . GLY A 1 207 ? 2.166 15.539 8.047 1 98.75 207 GLY A C 1
ATOM 1519 O O . GLY A 1 207 ? 1.671 16.516 7.477 1 98.75 207 GLY A O 1
ATOM 1520 N N . ASN A 1 208 ? 2.816 14.641 7.438 1 98.69 208 ASN A N 1
ATOM 1521 C CA . ASN A 1 208 ? 2.99 14.656 5.988 1 98.69 208 ASN A CA 1
ATOM 1522 C C . ASN A 1 208 ? 3.367 16.047 5.488 1 98.69 208 ASN A C 1
ATOM 1524 O O . ASN A 1 208 ? 2.752 16.562 4.555 1 98.69 208 ASN A O 1
ATOM 1528 N N . GLY A 1 209 ? 4.391 16.609 6.051 1 98.81 209 GLY A N 1
ATOM 1529 C CA . GLY A 1 209 ? 4.715 18.016 5.848 1 98.81 209 GLY A CA 1
ATOM 1530 C C . GLY A 1 209 ? 5.555 18.25 4.609 1 98.81 209 GLY A C 1
ATOM 1531 O O . GLY A 1 209 ? 6.449 17.469 4.293 1 98.81 209 GLY A O 1
ATOM 1532 N N . LEU A 1 210 ? 5.258 19.281 3.863 1 98.88 210 LEU A N 1
ATOM 1533 C CA . LEU A 1 210 ? 6.211 19.875 2.934 1 98.88 210 LEU A CA 1
ATOM 1534 C C . LEU A 1 210 ? 7.16 20.828 3.66 1 98.88 210 LEU A C 1
ATOM 1536 O O . LEU A 1 210 ? 6.734 21.859 4.18 1 98.88 210 LEU A O 1
ATOM 1540 N N . THR A 1 211 ? 8.406 20.469 3.734 1 98.88 211 THR A N 1
ATOM 1541 C CA . THR A 1 211 ? 9.344 21.188 4.582 1 98.88 211 THR A CA 1
ATOM 1542 C C . THR A 1 211 ? 10.578 21.609 3.785 1 98.88 211 THR A C 1
ATOM 1544 O O . THR A 1 211 ? 11.039 22.75 3.906 1 98.88 211 THR A O 1
ATOM 1547 N N . HIS A 1 212 ? 11.07 20.75 3.008 1 98.88 212 HIS A N 1
ATOM 1548 C CA . HIS A 1 212 ? 12.281 20.906 2.217 1 98.88 212 HIS A CA 1
ATOM 1549 C C . HIS A 1 212 ? 12.109 20.312 0.823 1 98.88 212 HIS A C 1
ATOM 1551 O O . HIS A 1 212 ? 12.68 19.266 0.519 1 98.88 212 HIS A O 1
ATOM 1557 N N . PRO A 1 213 ? 11.445 21.047 -0.041 1 98.69 213 PRO A N 1
ATOM 1558 C CA . PRO A 1 213 ? 10.922 20.484 -1.289 1 98.69 213 PRO A CA 1
ATOM 1559 C C . PRO A 1 213 ? 12.031 20 -2.227 1 98.69 213 PRO A C 1
ATOM 1561 O O . PRO A 1 213 ? 11.828 19.047 -2.986 1 98.69 213 PRO A O 1
ATOM 1564 N N . VAL A 1 214 ? 13.195 20.594 -2.201 1 98.75 214 VAL A N 1
ATOM 1565 C CA . VAL A 1 214 ? 14.258 20.234 -3.129 1 98.75 214 VAL A CA 1
ATOM 1566 C C . VAL A 1 214 ? 14.648 18.766 -2.912 1 98.75 214 VAL A C 1
ATOM 1568 O O . VAL A 1 214 ? 14.898 18.031 -3.873 1 98.75 214 VAL A O 1
ATOM 1571 N N . ALA A 1 215 ? 14.727 18.312 -1.674 1 98.75 215 ALA A N 1
ATOM 1572 C CA . ALA A 1 215 ? 15.008 16.906 -1.368 1 98.75 215 ALA A CA 1
ATOM 1573 C C . ALA A 1 215 ? 13.773 16.031 -1.599 1 98.75 215 ALA A C 1
ATOM 1575 O O . ALA A 1 215 ? 13.883 14.914 -2.086 1 98.75 215 ALA A O 1
ATOM 1576 N N . GLN A 1 216 ? 12.609 16.547 -1.277 1 98.75 216 GLN A N 1
ATOM 1577 C CA . GLN A 1 216 ? 11.383 15.758 -1.307 1 98.75 216 GLN A CA 1
ATOM 1578 C C . GLN A 1 216 ? 10.969 15.438 -2.74 1 98.75 216 GLN A C 1
ATOM 1580 O O . GLN A 1 216 ? 10.57 14.312 -3.037 1 98.75 216 GLN A O 1
ATOM 1585 N N . VAL A 1 217 ? 11.094 16.422 -3.656 1 98.75 217 VAL A N 1
ATOM 1586 C CA . VAL A 1 217 ? 10.656 16.234 -5.039 1 98.75 217 VAL A CA 1
ATOM 1587 C C . VAL A 1 217 ? 11.555 15.203 -5.727 1 98.75 217 VAL A C 1
ATOM 1589 O O . VAL A 1 217 ? 11.133 14.547 -6.68 1 98.75 217 VAL A O 1
ATOM 1592 N N . ALA A 1 218 ? 12.75 14.969 -5.227 1 98.69 218 ALA A N 1
ATOM 1593 C CA . ALA A 1 218 ? 13.734 14.086 -5.855 1 98.69 218 ALA A CA 1
ATOM 1594 C C . ALA A 1 218 ? 13.438 12.625 -5.543 1 98.69 218 ALA A C 1
ATOM 1596 O O . ALA A 1 218 ? 14.094 11.727 -6.062 1 98.69 218 ALA A O 1
ATOM 1597 N N . THR A 1 219 ? 12.352 12.344 -4.785 1 98.62 219 THR A N 1
ATOM 1598 C CA . THR A 1 219 ? 12.133 10.984 -4.301 1 98.62 219 THR A CA 1
ATOM 1599 C C . THR A 1 219 ? 10.961 10.336 -5.035 1 98.62 219 THR A C 1
ATOM 1601 O O . THR A 1 219 ? 10.758 9.125 -4.934 1 98.62 219 THR A O 1
ATOM 1604 N N . HIS A 1 220 ? 10.156 11.094 -5.785 1 98.69 220 HIS A N 1
ATOM 1605 C CA . HIS A 1 220 ? 8.891 10.609 -6.32 1 98.69 220 HIS A CA 1
ATOM 1606 C C . HIS A 1 220 ? 9.102 9.43 -7.266 1 98.69 220 HIS A C 1
ATOM 1608 O O . HIS A 1 220 ? 8.367 8.445 -7.203 1 98.69 220 HIS A O 1
ATOM 1614 N N . ALA A 1 221 ? 10.102 9.484 -8.109 1 98.75 221 ALA A N 1
ATOM 1615 C CA . ALA A 1 221 ? 10.328 8.469 -9.125 1 98.75 221 ALA A CA 1
ATOM 1616 C C . ALA A 1 221 ? 10.625 7.113 -8.492 1 98.75 221 ALA A C 1
ATOM 1618 O O . ALA A 1 221 ? 9.984 6.109 -8.82 1 98.75 221 ALA A O 1
ATOM 1619 N N . ASP A 1 222 ? 11.555 7.117 -7.535 1 98.5 222 ASP A N 1
ATOM 1620 C CA . ASP A 1 222 ? 11.93 5.875 -6.867 1 98.5 222 ASP A CA 1
ATOM 1621 C C . ASP A 1 222 ? 10.766 5.324 -6.043 1 98.5 222 ASP A C 1
ATOM 1623 O O . ASP A 1 222 ? 10.508 4.117 -6.051 1 98.5 222 ASP A O 1
ATOM 1627 N N . SER A 1 223 ? 10.102 6.191 -5.336 1 98.5 223 SER A N 1
ATOM 1628 C CA . SER A 1 223 ? 8.969 5.746 -4.531 1 98.5 223 SER A CA 1
ATOM 1629 C C . SER A 1 223 ? 7.898 5.098 -5.398 1 98.5 223 SER A C 1
ATOM 1631 O O . SER A 1 223 ? 7.371 4.039 -5.055 1 98.5 223 SER A O 1
ATOM 1633 N N . ALA A 1 224 ? 7.602 5.746 -6.523 1 98.69 224 ALA A N 1
ATOM 1634 C CA . ALA A 1 224 ? 6.582 5.219 -7.426 1 98.69 224 ALA A CA 1
ATOM 1635 C C . ALA A 1 224 ? 7.031 3.896 -8.047 1 98.69 224 ALA A C 1
ATOM 1637 O O . ALA A 1 224 ? 6.23 2.971 -8.188 1 98.69 224 ALA A O 1
ATOM 1638 N N . TYR A 1 225 ? 8.297 3.789 -8.406 1 98.69 225 TYR A N 1
ATOM 1639 C CA . TYR A 1 225 ? 8.82 2.588 -9.055 1 98.69 225 TYR A CA 1
ATOM 1640 C C . TYR A 1 225 ? 8.828 1.41 -8.086 1 98.69 225 TYR A C 1
ATOM 1642 O O . TYR A 1 225 ? 8.32 0.332 -8.406 1 98.69 225 TYR A O 1
ATOM 1650 N N . PHE A 1 226 ? 9.312 1.595 -6.887 1 98.19 226 PHE A N 1
ATOM 1651 C CA . PHE A 1 226 ? 9.516 0.479 -5.973 1 98.19 226 PHE A CA 1
ATOM 1652 C C . PHE A 1 226 ? 8.203 0.08 -5.305 1 98.19 226 PHE A C 1
ATOM 1654 O O . PHE A 1 226 ? 8.117 -0.981 -4.684 1 98.19 226 PHE A O 1
ATOM 1661 N N . THR A 1 227 ? 7.168 0.891 -5.5 1 96.31 227 THR A N 1
ATOM 1662 C CA . THR A 1 227 ? 5.832 0.501 -5.062 1 96.31 227 THR A CA 1
ATOM 1663 C C . THR A 1 227 ? 5.074 -0.201 -6.184 1 96.31 227 THR A C 1
ATOM 1665 O O . THR A 1 227 ? 3.973 -0.712 -5.973 1 96.31 227 THR A O 1
ATOM 1668 N N . GLY A 1 228 ? 5.617 -0.225 -7.352 1 97.81 228 GLY A N 1
ATOM 1669 C CA . GLY A 1 228 ? 5.027 -0.941 -8.477 1 97.81 228 GLY A CA 1
ATOM 1670 C C . GLY A 1 228 ? 4.094 -0.083 -9.305 1 97.81 228 GLY A C 1
ATOM 1671 O O . GLY A 1 228 ? 3.467 -0.572 -10.25 1 97.81 228 GLY A O 1
ATOM 1672 N N . LEU A 1 229 ? 4 1.218 -9.031 1 98.69 229 LEU A N 1
ATOM 1673 C CA . LEU A 1 229 ? 3.023 2.092 -9.672 1 98.69 229 LEU A CA 1
ATOM 1674 C C . LEU A 1 229 ? 3.484 2.488 -11.07 1 98.69 229 LEU A C 1
ATOM 1676 O O . LEU A 1 229 ? 2.662 2.711 -11.961 1 98.69 229 LEU A O 1
ATOM 1680 N N . VAL A 1 230 ? 4.805 2.598 -11.273 1 98.62 230 VAL A N 1
ATOM 1681 C CA . VAL A 1 230 ? 5.348 2.887 -12.594 1 98.62 230 VAL A CA 1
ATOM 1682 C C . VAL A 1 230 ? 6.441 1.877 -12.938 1 98.62 230 VAL A C 1
ATOM 1684 O O . VAL A 1 230 ? 6.988 1.218 -12.047 1 98.62 230 VAL A O 1
ATOM 1687 N N . ASN A 1 231 ? 6.695 1.673 -14.188 1 98.38 231 ASN A N 1
ATOM 1688 C CA . ASN A 1 231 ? 7.773 0.779 -14.594 1 98.38 231 ASN A CA 1
ATOM 1689 C C . ASN A 1 231 ? 9.078 1.539 -14.805 1 98.38 231 ASN A C 1
ATOM 1691 O O . ASN A 1 231 ? 9.156 2.736 -14.523 1 98.38 231 ASN A O 1
ATOM 1695 N N . ALA A 1 232 ? 10.125 0.88 -15.234 1 98.06 232 ALA A N 1
ATOM 1696 C CA . ALA A 1 232 ? 11.469 1.448 -15.336 1 98.06 232 ALA A CA 1
ATOM 1697 C C . ALA A 1 232 ? 11.492 2.619 -16.312 1 98.06 232 ALA A C 1
ATOM 1699 O O . ALA A 1 232 ? 12.156 3.631 -16.062 1 98.06 232 ALA A O 1
ATOM 1700 N N . ARG A 1 233 ? 10.82 2.484 -17.422 1 98 233 ARG A N 1
ATOM 1701 C CA . ARG A 1 233 ? 10.773 3.553 -18.406 1 98 233 ARG A CA 1
ATOM 1702 C C . ARG A 1 233 ? 10.109 4.801 -17.844 1 98 233 ARG A C 1
ATOM 1704 O O . ARG A 1 233 ? 10.633 5.91 -17.984 1 98 233 ARG A O 1
ATOM 1711 N N . GLN A 1 234 ? 8.984 4.598 -17.281 1 98.75 234 GLN A N 1
ATOM 1712 C CA . GLN A 1 234 ? 8.242 5.699 -16.672 1 98.75 234 GLN A CA 1
ATOM 1713 C C . GLN A 1 234 ? 9.031 6.336 -15.539 1 98.75 234 GLN A C 1
ATOM 1715 O O . GLN A 1 234 ? 8.984 7.551 -15.344 1 98.75 234 GLN A O 1
ATOM 1720 N N . ARG A 1 235 ? 9.742 5.555 -14.797 1 98.62 235 ARG A N 1
ATOM 1721 C CA . ARG A 1 235 ? 10.609 6.07 -13.742 1 98.62 235 ARG A CA 1
ATOM 1722 C C . ARG A 1 235 ? 11.633 7.055 -14.297 1 98.62 235 ARG A C 1
ATOM 1724 O O . ARG A 1 235 ? 11.844 8.125 -13.727 1 98.62 235 ARG A O 1
ATOM 1731 N N . ARG A 1 236 ? 12.25 6.676 -15.367 1 98.31 236 ARG A N 1
ATOM 1732 C CA . ARG A 1 236 ? 13.258 7.535 -15.992 1 98.31 236 ARG A CA 1
ATOM 1733 C C . ARG A 1 236 ? 12.648 8.867 -16.422 1 98.31 236 ARG A C 1
ATOM 1735 O O . ARG A 1 236 ? 13.266 9.922 -16.266 1 98.31 236 ARG A O 1
ATOM 1742 N N . GLU A 1 237 ? 11.453 8.766 -16.938 1 98.31 237 GLU A N 1
ATOM 1743 C CA . GLU A 1 237 ? 10.758 9.984 -17.312 1 98.31 237 GLU A CA 1
ATOM 1744 C C . GLU A 1 237 ? 10.516 10.891 -16.109 1 98.31 237 GLU A C 1
ATOM 1746 O O . GLU A 1 237 ? 10.734 12.102 -16.172 1 98.31 237 GLU A O 1
ATOM 1751 N N . MET A 1 238 ? 10.141 10.336 -15.047 1 98.75 238 MET A N 1
ATOM 1752 C CA . MET A 1 238 ? 9.898 11.094 -13.82 1 98.75 238 MET A CA 1
ATOM 1753 C C . MET A 1 238 ? 11.195 11.68 -13.281 1 98.75 238 MET A C 1
ATOM 1755 O O . MET A 1 238 ? 11.203 12.805 -12.773 1 98.75 238 MET A O 1
ATOM 1759 N N . GLU A 1 239 ? 12.258 10.898 -13.344 1 98.81 239 GLU A N 1
ATOM 1760 C CA . GLU A 1 239 ? 13.555 11.359 -12.867 1 98.81 239 GLU A CA 1
ATOM 1761 C C . GLU A 1 239 ? 13.984 12.633 -13.594 1 98.81 239 GLU A C 1
ATOM 1763 O O . GLU A 1 239 ? 14.523 13.555 -12.977 1 98.81 239 GLU A O 1
ATOM 1768 N N . ALA A 1 240 ? 13.727 12.633 -14.867 1 98.81 240 ALA A N 1
ATOM 1769 C CA . ALA A 1 240 ? 14.07 13.812 -15.648 1 98.81 240 ALA A CA 1
ATOM 1770 C C . ALA A 1 240 ? 13.25 15.023 -15.203 1 98.81 240 ALA A C 1
ATOM 1772 O O . ALA A 1 240 ? 13.781 16.125 -15.062 1 98.81 240 ALA A O 1
ATOM 1773 N N . MET A 1 241 ? 12 14.859 -14.992 1 98.81 241 MET A N 1
ATOM 1774 C CA . MET A 1 241 ? 11.125 15.945 -14.562 1 98.81 241 MET A CA 1
ATOM 1775 C C . MET A 1 241 ? 11.508 16.438 -13.164 1 98.81 241 MET A C 1
ATOM 1777 O O . MET A 1 241 ? 11.539 17.641 -12.914 1 98.81 241 MET A O 1
ATOM 1781 N N . GLN A 1 242 ? 11.828 15.5 -12.305 1 98.62 242 GLN A N 1
ATOM 1782 C CA . GLN A 1 242 ? 12.25 15.859 -10.961 1 98.62 242 GLN A CA 1
ATOM 1783 C C . GLN A 1 242 ? 13.539 16.688 -10.984 1 98.62 242 GLN A C 1
ATOM 1785 O O . GLN A 1 242 ? 13.695 17.625 -10.203 1 98.62 242 GLN A O 1
ATOM 1790 N N . ALA A 1 243 ? 14.438 16.266 -11.82 1 98.88 243 ALA A N 1
ATOM 1791 C CA . ALA A 1 243 ? 15.719 16.969 -11.922 1 98.88 243 ALA A CA 1
ATOM 1792 C C . ALA A 1 243 ? 15.516 18.422 -12.32 1 98.88 243 ALA A C 1
ATOM 1794 O O . ALA A 1 243 ? 16.234 19.312 -11.844 1 98.88 243 ALA A O 1
ATOM 1795 N N . GLU A 1 244 ? 14.578 18.625 -13.195 1 98.88 244 GLU A N 1
ATOM 1796 C CA . GLU A 1 244 ? 14.25 20 -13.578 1 98.88 244 GLU A CA 1
ATOM 1797 C C . GLU A 1 244 ? 13.734 20.797 -12.391 1 98.88 244 GLU A C 1
ATOM 1799 O O . GLU A 1 244 ? 14.148 21.938 -12.18 1 98.88 244 GLU A O 1
ATOM 1804 N N . ALA A 1 245 ? 12.828 20.25 -11.617 1 98.94 245 ALA A N 1
ATOM 1805 C CA . ALA A 1 245 ? 12.289 20.922 -10.43 1 98.94 245 ALA A CA 1
ATOM 1806 C C . ALA A 1 245 ? 13.398 21.234 -9.438 1 98.94 245 ALA A C 1
ATOM 1808 O O . ALA A 1 245 ? 13.422 22.328 -8.859 1 98.94 245 ALA A O 1
ATOM 1809 N N . VAL A 1 246 ? 14.305 20.328 -9.25 1 98.94 246 VAL A N 1
ATOM 1810 C CA . VAL A 1 246 ? 15.43 20.516 -8.336 1 98.94 246 VAL A CA 1
ATOM 1811 C C . VAL A 1 246 ? 16.312 21.656 -8.836 1 98.94 246 VAL A C 1
ATOM 1813 O O . VAL A 1 246 ? 16.672 22.562 -8.07 1 98.94 246 VAL A O 1
ATOM 1816 N N . ALA A 1 247 ? 16.672 21.609 -10.125 1 98.94 247 ALA A N 1
ATOM 1817 C CA . ALA A 1 247 ? 17.547 22.625 -10.711 1 98.94 247 ALA A CA 1
ATOM 1818 C C . ALA A 1 247 ? 16.938 24.016 -10.586 1 98.94 247 ALA A C 1
ATOM 1820 O O . ALA A 1 247 ? 17.641 24.969 -10.258 1 98.94 247 ALA A O 1
ATOM 1821 N N . LEU A 1 248 ? 15.672 24.141 -10.852 1 98.94 248 LEU A N 1
ATOM 1822 C CA . LEU A 1 248 ? 14.977 25.422 -10.758 1 98.94 248 LEU A CA 1
ATOM 1823 C C . LEU A 1 248 ? 14.922 25.906 -9.312 1 98.94 248 LEU A C 1
ATOM 1825 O O . LEU A 1 248 ? 15.047 27.109 -9.055 1 98.94 248 LEU A O 1
ATOM 1829 N N . THR A 1 249 ? 14.734 25.031 -8.367 1 98.94 249 THR A N 1
ATOM 1830 C CA . THR 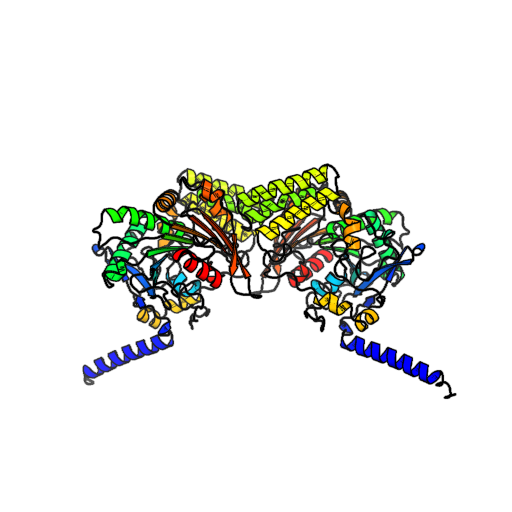A 1 249 ? 14.742 25.391 -6.949 1 98.94 249 THR A CA 1
ATOM 1831 C C . THR A 1 249 ? 16.109 25.906 -6.531 1 98.94 249 THR A C 1
ATOM 1833 O O . THR A 1 249 ? 16.203 26.938 -5.855 1 98.94 249 THR A O 1
ATOM 1836 N N . GLU A 1 250 ? 17.125 25.203 -6.949 1 98.81 250 GLU A N 1
ATOM 1837 C CA . GLU A 1 250 ? 18.5 25.609 -6.617 1 98.81 250 GLU A CA 1
ATOM 1838 C C . GLU A 1 250 ? 18.828 26.969 -7.23 1 98.81 250 GLU A C 1
ATOM 1840 O O . GLU A 1 250 ? 19.625 27.734 -6.668 1 98.81 250 GLU A O 1
ATOM 1845 N N . ALA A 1 251 ? 18.203 27.344 -8.336 1 98.81 251 ALA A N 1
ATOM 1846 C CA . ALA A 1 251 ? 18.406 28.625 -9.008 1 98.81 251 ALA A CA 1
ATOM 1847 C C . ALA A 1 251 ? 17.484 29.688 -8.43 1 98.81 251 ALA A C 1
ATOM 1849 O O . ALA A 1 251 ? 17.469 30.828 -8.914 1 98.81 251 ALA A O 1
ATOM 1850 N N . ALA A 1 252 ? 16.641 29.359 -7.488 1 98.69 252 ALA A N 1
ATOM 1851 C CA . ALA A 1 252 ? 15.711 30.25 -6.809 1 98.69 252 ALA A CA 1
ATOM 1852 C C . ALA A 1 252 ? 14.688 30.828 -7.785 1 98.69 252 ALA A C 1
ATOM 1854 O O . ALA A 1 252 ? 14.281 31.984 -7.66 1 98.69 252 ALA A O 1
ATOM 1855 N N . ARG A 1 253 ? 14.516 30.062 -8.836 1 98.81 253 ARG A N 1
ATOM 1856 C CA . ARG A 1 253 ? 13.398 30.375 -9.734 1 98.81 253 ARG A CA 1
ATOM 1857 C C . ARG A 1 253 ? 12.102 29.766 -9.211 1 98.81 253 ARG A C 1
ATOM 1859 O O . ARG A 1 253 ? 11.578 28.812 -9.797 1 98.81 253 ARG A O 1
ATOM 1866 N N . TRP A 1 254 ? 11.5 30.406 -8.297 1 98.81 254 TRP A N 1
ATOM 1867 C CA . TRP A 1 254 ? 10.547 29.797 -7.367 1 98.81 254 TRP A CA 1
ATOM 1868 C C . TRP A 1 254 ? 9.25 29.438 -8.078 1 98.81 254 TRP A C 1
ATOM 1870 O O . TRP A 1 254 ? 8.727 28.328 -7.91 1 98.81 254 TRP A O 1
ATOM 1880 N N . ARG A 1 255 ? 8.688 30.328 -8.836 1 98.62 255 ARG A N 1
ATOM 1881 C CA . ARG A 1 255 ? 7.434 30.047 -9.516 1 98.62 255 ARG A CA 1
ATOM 1882 C C . ARG A 1 255 ? 7.598 28.891 -10.5 1 98.62 255 ARG A C 1
ATOM 1884 O O . ARG A 1 255 ? 6.773 27.984 -10.539 1 98.62 255 ARG A O 1
ATOM 1891 N N . GLU A 1 256 ? 8.711 28.938 -11.289 1 98.88 256 GLU A N 1
ATOM 1892 C CA . GLU A 1 256 ? 8.992 27.891 -12.258 1 98.88 256 GLU A CA 1
ATOM 1893 C C . GLU A 1 256 ? 9.25 26.562 -11.57 1 98.88 256 GLU A C 1
ATOM 1895 O O . GLU A 1 256 ? 8.898 25.5 -12.094 1 98.88 256 GLU A O 1
ATOM 1900 N N . ALA A 1 257 ? 9.93 26.594 -10.422 1 98.94 257 ALA A N 1
ATOM 1901 C CA . ALA A 1 257 ? 10.188 25.391 -9.648 1 98.94 257 ALA A CA 1
ATOM 1902 C C . ALA A 1 257 ? 8.883 24.75 -9.172 1 98.94 257 ALA A C 1
ATOM 1904 O O . ALA A 1 257 ? 8.719 23.531 -9.227 1 98.94 257 ALA A O 1
ATOM 1905 N N . ALA A 1 258 ? 7.961 25.594 -8.719 1 98.88 258 ALA A N 1
ATOM 1906 C CA . ALA A 1 258 ? 6.656 25.109 -8.281 1 98.88 258 ALA A CA 1
ATOM 1907 C C . ALA A 1 258 ? 5.895 24.469 -9.445 1 98.88 258 ALA A C 1
ATOM 1909 O O . ALA A 1 258 ? 5.266 23.422 -9.281 1 98.88 258 ALA A O 1
ATOM 1910 N N . ASP A 1 259 ? 5.977 25.141 -10.578 1 98.88 259 ASP A N 1
ATOM 1911 C CA . ASP A 1 259 ? 5.355 24.578 -11.781 1 98.88 259 ASP A CA 1
ATOM 1912 C C . ASP A 1 259 ? 5.953 23.219 -12.125 1 98.88 259 ASP A C 1
ATOM 1914 O O . ASP A 1 259 ? 5.223 22.297 -12.484 1 98.88 259 ASP A O 1
ATOM 1918 N N . ALA A 1 260 ? 7.25 23.156 -12.047 1 98.94 260 ALA A N 1
ATOM 1919 C CA . ALA A 1 260 ? 7.941 21.906 -12.383 1 98.94 260 ALA A CA 1
ATOM 1920 C C . ALA A 1 260 ? 7.551 20.781 -11.422 1 98.94 260 ALA A C 1
ATOM 1922 O O . ALA A 1 260 ? 7.336 19.641 -11.844 1 98.94 260 ALA A O 1
ATOM 1923 N N . ARG A 1 261 ? 7.504 21.094 -10.172 1 98.75 261 ARG A N 1
ATOM 1924 C CA . ARG A 1 261 ? 7.043 20.094 -9.211 1 98.75 261 ARG A CA 1
ATOM 1925 C C . ARG A 1 261 ? 5.621 19.641 -9.523 1 98.75 261 ARG A C 1
ATOM 1927 O O . ARG A 1 261 ? 5.309 18.453 -9.445 1 98.75 261 ARG A O 1
ATOM 1934 N N . ALA A 1 262 ? 4.75 20.594 -9.797 1 98.56 262 ALA A N 1
ATOM 1935 C CA . ALA A 1 262 ? 3.369 20.281 -10.148 1 98.56 262 ALA A CA 1
ATOM 1936 C C . ALA A 1 262 ? 3.312 19.344 -11.352 1 98.56 262 ALA A C 1
ATOM 1938 O O . ALA A 1 262 ? 2.484 18.422 -11.398 1 98.56 262 ALA A O 1
ATOM 1939 N N . ARG A 1 263 ? 4.164 19.547 -12.312 1 98.75 263 ARG A N 1
ATOM 1940 C CA . ARG A 1 263 ? 4.207 18.703 -13.5 1 98.75 263 ARG A CA 1
ATOM 1941 C C . ARG A 1 263 ? 4.59 17.281 -13.141 1 98.75 263 ARG A C 1
ATOM 1943 O O . ARG A 1 263 ? 4.039 16.328 -13.695 1 98.75 263 ARG A O 1
ATOM 1950 N N . VAL A 1 264 ? 5.551 17.094 -12.227 1 98.81 264 VAL A N 1
ATOM 1951 C CA . VAL A 1 264 ? 5.953 15.766 -11.773 1 98.81 264 VAL A CA 1
ATOM 1952 C C . VAL A 1 264 ? 4.75 15.023 -11.195 1 98.81 264 VAL A C 1
ATOM 1954 O O . VAL A 1 264 ? 4.488 13.875 -11.547 1 98.81 264 VAL A O 1
ATOM 1957 N N . LEU A 1 265 ? 4.02 15.695 -10.359 1 98.75 265 LEU A N 1
ATOM 1958 C CA . LEU A 1 265 ? 2.902 15.078 -9.648 1 98.75 265 LEU A CA 1
ATOM 1959 C C . LEU A 1 265 ? 1.73 14.82 -10.586 1 98.75 265 LEU A C 1
ATOM 1961 O O . LEU A 1 265 ? 1.077 13.781 -10.5 1 98.75 265 LEU A O 1
ATOM 1965 N N . ASP A 1 266 ? 1.493 15.797 -11.469 1 98.62 266 ASP A N 1
ATOM 1966 C CA . ASP A 1 266 ? 0.441 15.617 -12.469 1 98.62 266 ASP A CA 1
ATOM 1967 C C . ASP A 1 266 ? 0.751 14.43 -13.375 1 98.62 266 ASP A C 1
ATOM 1969 O O . ASP A 1 266 ? -0.137 13.641 -13.695 1 98.62 266 ASP A O 1
ATOM 1973 N N . TRP A 1 267 ? 1.946 14.367 -13.797 1 98.81 267 TRP A N 1
ATOM 1974 C CA . TRP A 1 267 ? 2.363 13.258 -14.656 1 98.81 267 TRP A CA 1
ATOM 1975 C C . TRP A 1 267 ? 2.186 11.922 -13.945 1 98.81 267 TRP A C 1
ATOM 1977 O O . TRP A 1 267 ? 1.673 10.969 -14.531 1 98.81 267 TRP A O 1
ATOM 1987 N N . LEU A 1 268 ? 2.633 11.844 -12.695 1 98.81 268 LEU A N 1
ATOM 1988 C CA . LEU A 1 268 ? 2.496 10.625 -11.898 1 98.81 268 LEU A CA 1
ATOM 1989 C C . LEU A 1 268 ? 1.035 10.195 -11.805 1 98.81 268 LEU A C 1
ATOM 1991 O O . LEU A 1 268 ? 0.713 9.023 -12 1 98.81 268 LEU A O 1
ATOM 1995 N N . GLN A 1 269 ? 0.196 11.133 -11.477 1 98.69 269 GLN A N 1
ATOM 1996 C CA . GLN A 1 269 ? -1.219 10.805 -11.344 1 98.69 269 GLN A CA 1
ATOM 1997 C C . GLN A 1 269 ? -1.796 10.305 -12.664 1 98.69 269 GLN A C 1
ATOM 1999 O O . GLN A 1 269 ? -2.561 9.336 -12.688 1 98.69 269 GLN A O 1
ATOM 2004 N N . ASN A 1 270 ? -1.443 10.945 -13.734 1 98.31 270 ASN A N 1
ATOM 2005 C CA . ASN A 1 270 ? -1.933 10.547 -15.055 1 98.31 270 ASN A CA 1
ATOM 2006 C C . ASN A 1 270 ? -1.392 9.18 -15.461 1 98.31 270 ASN A C 1
ATOM 2008 O O . ASN A 1 270 ? -2.137 8.344 -15.969 1 98.31 270 ASN A O 1
ATOM 2012 N N . ALA A 1 271 ? -0.145 8.977 -15.242 1 98.44 271 ALA A N 1
ATOM 2013 C CA . ALA A 1 271 ? 0.51 7.73 -15.648 1 98.44 271 ALA A CA 1
ATOM 2014 C C . ALA A 1 271 ? -0.036 6.543 -14.867 1 98.44 271 ALA A C 1
ATOM 2016 O O . ALA A 1 271 ? -0.071 5.418 -15.375 1 98.44 271 ALA A O 1
ATOM 2017 N N . THR A 1 272 ? -0.506 6.777 -13.664 1 98.56 272 THR A N 1
ATOM 2018 C CA . THR A 1 272 ? -0.918 5.676 -12.805 1 98.56 272 THR A CA 1
ATOM 2019 C C . THR A 1 272 ? -2.438 5.527 -12.805 1 98.56 272 THR A C 1
ATOM 2021 O O . THR A 1 272 ? -2.963 4.488 -12.398 1 98.56 272 THR A O 1
ATOM 2024 N N . GLY A 1 273 ? -3.105 6.598 -13.18 1 98.25 273 GLY A N 1
ATOM 2025 C CA . GLY A 1 273 ? -4.559 6.551 -13.133 1 98.25 273 GLY A CA 1
ATOM 2026 C C . GLY A 1 273 ? -5.113 6.574 -11.727 1 98.25 273 GLY A C 1
ATOM 2027 O O . GLY A 1 273 ? -6.297 6.297 -11.516 1 98.25 273 GLY A O 1
ATOM 2028 N N . LEU A 1 274 ? -4.332 6.902 -10.711 1 98.5 274 LEU A N 1
ATOM 2029 C CA . LEU A 1 274 ? -4.781 6.961 -9.328 1 98.5 274 LEU A CA 1
ATOM 2030 C C . LEU A 1 274 ? -5.844 8.039 -9.141 1 98.5 274 LEU A C 1
ATOM 2032 O O . LEU A 1 274 ? -5.77 9.102 -9.758 1 98.5 274 LEU A O 1
ATOM 2036 N N . ALA A 1 275 ? -6.758 7.762 -8.234 1 97.44 275 ALA A N 1
ATOM 2037 C CA . ALA A 1 275 ? -7.805 8.734 -7.922 1 97.44 275 ALA A CA 1
ATOM 2038 C C . ALA A 1 275 ? -7.227 9.953 -7.203 1 97.44 275 ALA A C 1
ATOM 2040 O O . ALA A 1 275 ? -7.758 11.055 -7.316 1 97.44 275 ALA A O 1
ATOM 2041 N N . THR A 1 276 ? -6.25 9.742 -6.438 1 98.12 276 THR A N 1
ATOM 2042 C CA . THR A 1 276 ? -5.559 10.797 -5.707 1 98.12 276 THR A CA 1
ATOM 2043 C C . THR A 1 276 ? -4.145 10.367 -5.34 1 98.12 276 THR A C 1
ATOM 2045 O O . THR A 1 276 ? -3.887 9.18 -5.117 1 98.12 276 THR A O 1
ATOM 2048 N N . LEU A 1 277 ? -3.232 11.266 -5.273 1 98.5 277 LEU A N 1
ATOM 2049 C CA . LEU A 1 277 ? -1.871 10.992 -4.832 1 98.5 277 LEU A CA 1
ATOM 2050 C C . LEU A 1 277 ? -1.771 11.047 -3.311 1 98.5 277 LEU A C 1
ATOM 2052 O O . LEU A 1 277 ? -0.764 10.625 -2.734 1 98.5 277 LEU A O 1
ATOM 2056 N N . TYR A 1 278 ? -2.82 11.445 -2.613 1 98.5 278 TYR A N 1
ATOM 2057 C CA . TYR A 1 278 ? -2.828 11.578 -1.161 1 98.5 278 TYR A CA 1
ATOM 2058 C C . TYR A 1 278 ? -2.912 1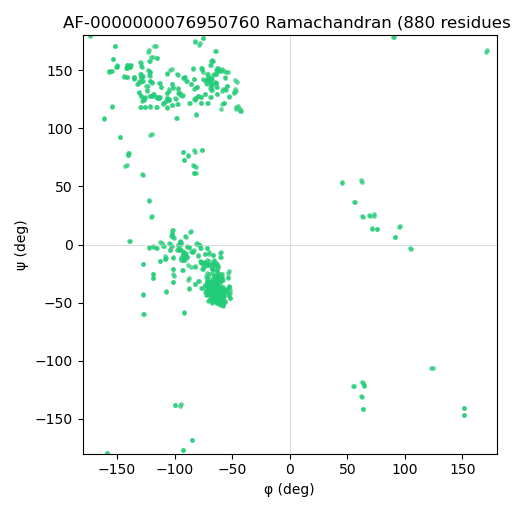0.219 -0.487 1 98.5 278 TYR A C 1
ATOM 2060 O O . TYR A 1 278 ? -2.535 10.07 0.678 1 98.5 278 TYR A O 1
ATOM 2068 N N . ASP A 1 279 ? -3.367 9.289 -1.211 1 98.5 279 ASP A N 1
ATOM 2069 C CA . ASP A 1 279 ? -3.496 7.906 -0.769 1 98.5 279 ASP A CA 1
ATOM 2070 C C . ASP A 1 279 ? -3.621 6.957 -1.96 1 98.5 279 ASP A C 1
ATOM 2072 O O . ASP A 1 279 ? -4.695 6.832 -2.549 1 98.5 279 ASP A O 1
ATOM 2076 N N . PHE A 1 280 ? -2.621 6.215 -2.217 1 98.06 280 PHE A N 1
ATOM 2077 C CA . PHE A 1 280 ? -2.588 5.453 -3.457 1 98.06 280 PHE A CA 1
ATOM 2078 C C . PHE A 1 280 ? -3.479 4.219 -3.357 1 98.06 280 PHE A C 1
ATOM 2080 O O . PHE A 1 280 ? -3.684 3.512 -4.348 1 98.06 280 PHE A O 1
ATOM 2087 N N . ALA A 1 281 ? -4.078 3.967 -2.217 1 97.38 281 ALA A N 1
ATOM 2088 C CA . ALA A 1 281 ? -4.941 2.799 -2.062 1 97.38 281 ALA A CA 1
ATOM 2089 C C . ALA A 1 281 ? -6.406 3.168 -2.287 1 97.38 281 ALA A C 1
ATOM 2091 O O . ALA A 1 281 ? -7.277 2.295 -2.297 1 97.38 281 ALA A O 1
ATOM 2092 N N . LYS A 1 282 ? -6.703 4.43 -2.506 1 97 282 LYS A N 1
ATOM 2093 C CA . LYS A 1 282 ? -8.086 4.863 -2.639 1 97 282 LYS A CA 1
ATOM 2094 C C . LYS A 1 282 ? -8.547 4.797 -4.09 1 97 282 LYS A C 1
ATOM 2096 O O . LYS A 1 282 ? -7.801 5.148 -5.004 1 97 282 LYS A O 1
ATOM 2101 N N . GLN A 1 283 ? -9.812 4.371 -4.34 1 96.69 283 GLN A N 1
ATOM 2102 C CA . GLN A 1 283 ? -10.398 4.305 -5.672 1 96.69 283 GLN A CA 1
ATOM 2103 C C . GLN A 1 283 ? -11.148 5.59 -6.008 1 96.69 283 GLN A C 1
ATOM 2105 O O . GLN A 1 283 ? -11.57 5.793 -7.148 1 96.69 283 GLN A O 1
ATOM 2110 N N . ARG A 1 284 ? -11.305 6.449 -4.992 1 95.75 284 ARG A N 1
ATOM 2111 C CA . ARG A 1 284 ? -11.891 7.777 -5.102 1 95.75 284 ARG A CA 1
ATOM 2112 C C . ARG A 1 284 ? -11.156 8.781 -4.223 1 95.75 284 ARG A C 1
ATOM 2114 O O . ARG A 1 284 ? -10.539 8.406 -3.221 1 95.75 284 ARG A O 1
ATOM 2121 N N . PRO A 1 285 ? -11.219 10.008 -4.59 1 94.69 285 PRO A N 1
ATOM 2122 C CA . PRO A 1 285 ? -10.594 11.008 -3.713 1 94.69 285 PRO A CA 1
ATOM 2123 C C . PRO A 1 285 ? -11.289 11.109 -2.355 1 94.69 285 PRO A C 1
ATOM 2125 O O . PRO A 1 285 ? -12.367 10.547 -2.164 1 94.69 285 PRO A O 1
ATOM 2128 N N . TYR A 1 286 ? -10.656 11.766 -1.403 1 95.69 286 TYR A N 1
ATOM 2129 C CA . TYR A 1 286 ? -11.258 12.008 -0.098 1 95.69 286 TYR A CA 1
ATOM 2130 C C . TYR A 1 286 ? -12.609 12.688 -0.241 1 95.69 286 TYR A C 1
ATOM 2132 O O . TYR A 1 286 ? -12.766 13.617 -1.038 1 95.69 286 TYR A O 1
ATOM 2140 N N . ALA A 1 287 ? -13.586 12.281 0.472 1 92.19 287 ALA A N 1
ATOM 2141 C CA . ALA A 1 287 ? -14.961 12.781 0.387 1 92.19 287 ALA A CA 1
ATOM 2142 C C . ALA A 1 287 ? -15.188 13.922 1.37 1 92.19 287 ALA A C 1
ATOM 2144 O O . ALA A 1 287 ? -16 13.805 2.293 1 92.19 287 ALA A O 1
ATOM 2145 N N . SER A 1 288 ? -14.633 15.055 1.086 1 90.69 288 SER A N 1
ATOM 2146 C CA . SER A 1 288 ? -14.703 16.156 2.045 1 90.69 288 SER A CA 1
ATOM 2147 C C . SER A 1 288 ? -15.75 17.172 1.626 1 90.69 288 SER A C 1
ATOM 2149 O O . SER A 1 288 ? -15.859 18.25 2.236 1 90.69 288 SER A O 1
ATOM 2151 N N . ALA A 1 289 ? -16.547 16.891 0.653 1 90.62 289 ALA A N 1
ATOM 2152 C CA . ALA A 1 289 ? -17.5 17.859 0.129 1 90.62 289 ALA A CA 1
ATOM 2153 C C . ALA A 1 289 ? -18.547 18.219 1.181 1 90.62 289 ALA A C 1
ATOM 2155 O O . ALA A 1 289 ? -19.047 19.344 1.209 1 90.62 289 ALA A O 1
ATOM 2156 N N . GLY A 1 290 ? -18.875 17.328 1.989 1 93.88 290 GLY A N 1
ATOM 2157 C CA . GLY A 1 290 ? -19.844 17.562 3.043 1 93.88 290 GLY A CA 1
ATOM 2158 C C . GLY A 1 290 ? -19.453 18.688 3.982 1 93.88 290 GLY A C 1
ATOM 2159 O O . GLY A 1 290 ? -20.312 19.391 4.516 1 93.88 290 GLY A O 1
ATOM 2160 N N . VAL A 1 291 ? -18.172 18.875 4.152 1 96.56 291 VAL A N 1
ATOM 2161 C CA . VAL A 1 291 ? -17.688 19.922 5.043 1 96.56 291 VAL A CA 1
ATOM 2162 C C . VAL A 1 291 ? -18.078 21.297 4.496 1 96.56 291 VAL A C 1
ATOM 2164 O O . VAL A 1 291 ? -18.609 22.141 5.23 1 96.56 291 VAL A O 1
ATOM 2167 N N . GLU A 1 292 ? -17.859 21.469 3.238 1 96.56 292 GLU A N 1
ATOM 2168 C CA . GLU A 1 292 ? -18.156 22.75 2.6 1 96.56 292 GLU A CA 1
ATOM 2169 C C . GLU A 1 292 ? -19.656 23.047 2.639 1 96.56 292 GLU A C 1
ATOM 2171 O O . GLU A 1 292 ? -20.062 24.172 2.945 1 96.56 292 GLU A O 1
ATOM 2176 N N . LYS A 1 293 ? -20.453 22.047 2.34 1 95.62 293 LYS A N 1
ATOM 2177 C CA . LYS A 1 293 ? -21.906 22.219 2.369 1 95.62 293 LYS A CA 1
ATOM 2178 C C . LYS A 1 293 ? -22.391 22.547 3.781 1 95.62 293 LYS A C 1
ATOM 2180 O O . LYS A 1 293 ? -23.25 23.406 3.967 1 95.62 293 LYS A O 1
ATOM 2185 N N . PHE A 1 294 ? -21.859 21.891 4.711 1 96.12 294 PHE A N 1
ATOM 2186 C CA . PHE A 1 294 ? -22.25 22.094 6.102 1 96.12 294 PHE A CA 1
ATOM 2187 C C . PHE A 1 294 ? -21.875 23.5 6.574 1 96.12 294 PHE A C 1
ATOM 2189 O O . PHE A 1 294 ? -22.719 24.203 7.129 1 96.12 294 PHE A O 1
ATOM 2196 N N . LEU A 1 295 ? -20.672 23.938 6.289 1 96.75 295 LEU A N 1
ATOM 2197 C CA . LEU A 1 295 ? -20.125 25.172 6.84 1 96.75 295 LEU A CA 1
ATOM 2198 C C . LEU A 1 295 ? -20.75 26.391 6.152 1 96.75 295 LEU A C 1
ATOM 2200 O O . LEU A 1 295 ? -20.703 27.5 6.68 1 96.75 295 LEU A O 1
ATOM 2204 N N . ASN A 1 296 ? -21.328 26.234 5.023 1 96.5 296 ASN A N 1
ATOM 2205 C CA . ASN A 1 296 ? -21.891 27.359 4.301 1 96.5 296 ASN A CA 1
ATOM 2206 C C . ASN A 1 296 ? -23.375 27.516 4.574 1 96.5 296 ASN A C 1
ATOM 2208 O O . ASN A 1 296 ? -24.031 28.391 4.008 1 96.5 296 ASN A O 1
ATOM 2212 N N . ARG A 1 297 ? -23.875 26.719 5.398 1 94 297 ARG A N 1
ATOM 2213 C CA . ARG A 1 297 ? -25.25 26.938 5.871 1 94 297 ARG A CA 1
ATOM 2214 C C . ARG A 1 297 ? -25.328 28.141 6.789 1 94 297 ARG A C 1
ATOM 2216 O O . ARG A 1 297 ? -24.453 28.344 7.645 1 94 297 ARG A O 1
ATOM 2223 N N . ALA A 1 298 ? -26.422 28.859 6.688 1 94.31 298 ALA A N 1
ATOM 2224 C CA . ALA A 1 298 ? -26.578 30.109 7.438 1 94.31 298 ALA A CA 1
ATOM 2225 C C . ALA A 1 298 ? -26.625 29.844 8.938 1 94.31 298 ALA A C 1
ATOM 2227 O O . ALA A 1 298 ? -26.016 30.578 9.727 1 94.31 298 ALA A O 1
ATOM 2228 N N . GLU A 1 299 ? -27.281 28.797 9.312 1 92.56 299 GLU A N 1
ATOM 2229 C CA . GLU A 1 299 ? -27.422 28.469 10.734 1 92.56 299 GLU A CA 1
ATOM 2230 C C . GLU A 1 299 ? -26.094 28.047 11.344 1 92.56 299 GLU A C 1
ATOM 2232 O O . GLU A 1 299 ? -25.828 28.297 12.523 1 92.56 299 GLU A O 1
ATOM 2237 N N . VAL A 1 300 ? -25.25 27.375 10.539 1 94.44 300 VAL A N 1
ATOM 2238 C CA . VAL A 1 300 ? -23.953 26.922 11.016 1 94.44 300 VAL A CA 1
ATOM 2239 C C . VAL A 1 300 ? -23.016 28.109 11.195 1 94.44 300 VAL A C 1
ATOM 2241 O O . VAL A 1 300 ? -22.328 28.219 12.211 1 94.44 300 VAL A O 1
ATOM 2244 N N . LYS A 1 301 ? -23.016 29.016 10.227 1 96.19 301 LYS A N 1
ATOM 2245 C CA . LYS A 1 301 ? -22.219 30.219 10.328 1 96.19 301 LYS A CA 1
ATOM 2246 C C . LYS A 1 301 ? -22.578 31.031 11.57 1 96.19 301 LYS A C 1
ATOM 2248 O O . LYS A 1 301 ? -21.703 31.5 12.297 1 96.19 301 LYS A O 1
ATOM 2253 N N . ALA A 1 302 ? -23.812 31.141 11.82 1 94.81 302 ALA A N 1
ATOM 2254 C CA . ALA A 1 302 ? -24.297 31.875 12.984 1 94.81 302 ALA A CA 1
ATOM 2255 C C . ALA A 1 302 ? -23.844 31.219 14.281 1 94.81 302 ALA A C 1
ATOM 2257 O O . ALA A 1 302 ? -23.406 31.891 15.211 1 94.81 302 ALA A O 1
ATOM 2258 N N . ALA A 1 303 ? -23.953 29.938 14.328 1 93.94 303 ALA A N 1
ATOM 2259 C CA . ALA A 1 303 ? -23.562 29.188 15.516 1 93.94 303 ALA A CA 1
ATOM 2260 C C . ALA A 1 303 ? -22.078 29.312 15.797 1 93.94 303 ALA A C 1
ATOM 2262 O O . ALA A 1 303 ? -21.656 29.328 16.953 1 93.94 303 ALA A O 1
ATOM 2263 N N . LEU A 1 304 ? -21.281 29.484 14.766 1 96.62 304 LEU A N 1
ATOM 2264 C CA . LEU A 1 304 ? -19.828 29.531 14.898 1 96.62 304 LEU A CA 1
ATOM 2265 C C . LEU A 1 304 ? -19.344 30.969 15.086 1 96.62 304 LEU A C 1
ATOM 2267 O O . LEU A 1 304 ? -18.188 31.188 15.453 1 96.62 304 LEU A O 1
ATOM 2271 N N . GLY A 1 305 ? -20.281 31.875 14.883 1 96.56 305 GLY A N 1
ATOM 2272 C CA . GLY A 1 305 ? -19.875 33.281 14.922 1 96.56 305 GLY A CA 1
ATOM 2273 C C . GLY A 1 305 ? -19.078 33.719 13.711 1 96.56 305 GLY A C 1
ATOM 2274 O O . GLY A 1 305 ? -18.234 34.594 13.797 1 96.56 305 GLY A O 1
ATOM 2275 N N . ALA A 1 306 ? -19.297 33 12.617 1 97.69 306 ALA A N 1
ATOM 2276 C CA . ALA A 1 306 ? -18.625 33.375 11.359 1 97.69 306 ALA A CA 1
ATOM 2277 C C . ALA A 1 306 ? -19.406 34.469 10.625 1 97.69 306 ALA A C 1
ATOM 2279 O O . ALA A 1 306 ? -20.625 34.562 10.742 1 97.69 306 ALA A O 1
ATOM 2280 N N . LEU A 1 307 ? -18.703 35.25 9.883 1 96.19 307 LEU A N 1
ATOM 2281 C CA . LEU A 1 307 ? -19.344 36.312 9.102 1 96.19 307 LEU A CA 1
ATOM 2282 C C . LEU A 1 307 ? -20.297 35.719 8.062 1 96.19 307 LEU A C 1
ATOM 2284 O O . LEU A 1 307 ? -19.906 34.844 7.281 1 96.19 307 LEU A O 1
ATOM 2288 N N . PRO A 1 308 ? -21.5 36.188 8.008 1 94.88 308 PRO A N 1
ATOM 2289 C CA . PRO A 1 308 ? -22.516 35.594 7.148 1 94.88 308 PRO A CA 1
ATOM 2290 C C . PRO A 1 308 ? -22.203 35.75 5.66 1 94.88 308 PRO A C 1
ATOM 2292 O O . PRO A 1 308 ? -22.609 34.906 4.848 1 94.88 308 PRO A O 1
ATOM 2295 N N . ASP A 1 309 ? -21.484 36.719 5.289 1 94.62 309 ASP A N 1
ATOM 2296 C CA . ASP A 1 309 ? -21.297 37.031 3.873 1 94.62 309 ASP A CA 1
ATOM 2297 C C . ASP A 1 309 ? -20.062 36.312 3.314 1 94.62 309 ASP A C 1
ATOM 2299 O O . ASP A 1 309 ? -19.781 36.406 2.115 1 94.62 309 ASP A O 1
ATOM 2303 N N . VAL A 1 310 ? -19.328 35.688 4.172 1 96.38 310 VAL A N 1
ATOM 2304 C CA . VAL A 1 310 ? -18.141 34.969 3.705 1 96.38 310 VAL A CA 1
ATOM 2305 C C . VAL A 1 310 ? -18.516 33.562 3.266 1 96.38 310 VAL A C 1
ATOM 2307 O O . VAL A 1 310 ? -19.125 32.812 4.027 1 96.38 310 VAL A O 1
ATOM 2310 N N . THR A 1 311 ? -18.219 33.281 2.004 1 96.62 311 THR A N 1
ATOM 2311 C CA . THR A 1 311 ? -18.375 31.891 1.535 1 96.62 311 THR A CA 1
ATOM 2312 C C . THR A 1 311 ? -17.156 31.062 1.903 1 96.62 311 THR A C 1
ATOM 2314 O O . THR A 1 311 ? -16.031 31.406 1.544 1 96.62 311 THR A O 1
ATOM 2317 N N . TRP A 1 312 ? -17.391 29.984 2.576 1 97.56 312 TRP A N 1
ATOM 2318 C CA . TRP A 1 312 ? -16.312 29.125 3.021 1 97.56 312 TRP A CA 1
ATOM 2319 C C . TRP A 1 312 ? -15.844 28.219 1.89 1 97.56 312 TRP A C 1
ATOM 2321 O O . TRP A 1 312 ? -16.656 27.656 1.158 1 97.56 312 TRP A O 1
ATOM 2331 N N . GLU A 1 313 ? -14.578 28.109 1.747 1 96.12 313 GLU A N 1
ATOM 2332 C CA . GLU A 1 313 ? -13.922 27.156 0.857 1 96.12 313 GLU A CA 1
ATOM 2333 C C . GLU A 1 313 ? -12.844 26.359 1.592 1 96.12 313 GLU A C 1
ATOM 2335 O O . GLU A 1 313 ? -12.141 26.906 2.447 1 96.12 313 GLU A O 1
ATOM 2340 N N . GLY A 1 314 ? -12.75 25.141 1.204 1 96.56 314 GLY A N 1
ATOM 2341 C CA . GLY A 1 314 ? -11.75 24.281 1.833 1 96.56 314 GLY A CA 1
ATOM 2342 C C . GLY A 1 314 ? -10.336 24.828 1.686 1 96.56 314 GLY A C 1
ATOM 2343 O O . GLY A 1 314 ? -9.594 24.906 2.666 1 96.56 314 GLY A O 1
ATOM 2344 N N . CYS A 1 315 ? -9.992 25.156 0.458 1 97.62 315 CYS A N 1
ATOM 2345 C CA . CYS A 1 315 ? -8.711 25.766 0.151 1 97.62 315 CYS A CA 1
ATOM 2346 C C . CYS A 1 315 ? -8.891 27 -0.728 1 97.62 315 CYS A C 1
ATOM 2348 O O . CYS A 1 315 ? -9.547 26.938 -1.765 1 97.62 315 CYS A O 1
ATOM 2350 N N . SER A 1 316 ? -8.289 28.078 -0.345 1 98.19 316 SER A N 1
ATOM 2351 C CA . SER A 1 316 ? -8.414 29.359 -1.033 1 98.19 316 SER A CA 1
ATOM 2352 C C . SER A 1 316 ? -7.488 29.422 -2.244 1 98.19 316 SER A C 1
ATOM 2354 O O . SER A 1 316 ? -6.27 29.312 -2.107 1 98.19 316 SER A O 1
ATOM 2356 N N . ASP A 1 317 ? -8.07 29.719 -3.373 1 97.38 317 ASP A N 1
ATOM 2357 C CA . ASP A 1 317 ? -7.266 29.922 -4.574 1 97.38 317 ASP A CA 1
ATOM 2358 C C . ASP A 1 317 ? -6.395 31.172 -4.445 1 97.38 317 ASP A C 1
ATOM 2360 O O . ASP A 1 317 ? -5.254 31.188 -4.914 1 97.38 317 ASP A O 1
ATOM 2364 N N . ALA A 1 318 ? -6.938 32.188 -3.83 1 97.88 318 ALA A N 1
ATOM 2365 C CA . ALA A 1 318 ? -6.219 33.438 -3.664 1 97.88 318 ALA A CA 1
ATOM 2366 C C . ALA A 1 318 ? -4.969 33.25 -2.807 1 97.88 318 ALA A C 1
ATOM 2368 O O . ALA A 1 318 ? -3.9 33.781 -3.131 1 97.88 318 ALA A O 1
ATOM 2369 N N . VAL A 1 319 ? -5.152 32.562 -1.753 1 98.62 319 VAL A N 1
ATOM 2370 C CA . VAL A 1 319 ? -4.008 32.312 -0.883 1 98.62 319 VAL A CA 1
ATOM 2371 C C . VAL A 1 319 ? -3 31.406 -1.598 1 98.62 319 VAL A C 1
ATOM 2373 O O . VAL A 1 319 ? -1.79 31.625 -1.505 1 98.62 319 VAL A O 1
ATOM 2376 N N . GLY A 1 320 ? -3.529 30.359 -2.305 1 98.38 320 GLY A N 1
ATOM 2377 C CA . GLY A 1 320 ? -2.648 29.516 -3.094 1 98.38 320 GLY A CA 1
ATOM 2378 C C . GLY A 1 320 ? -1.781 30.297 -4.062 1 98.38 320 GLY A C 1
ATOM 2379 O O . GLY A 1 320 ? -0.586 30.016 -4.195 1 98.38 320 GLY A O 1
ATOM 2380 N N . GLU A 1 321 ? -2.395 31.234 -4.711 1 98.12 321 GLU A N 1
ATOM 2381 C CA . GLU A 1 321 ? -1.659 32.031 -5.668 1 98.12 321 GLU A CA 1
ATOM 2382 C C . GLU A 1 321 ? -0.646 32.938 -4.965 1 98.12 321 GLU A C 1
ATOM 2384 O O . GLU A 1 321 ? 0.486 33.094 -5.43 1 98.12 321 GLU A O 1
ATOM 2389 N N . ALA A 1 322 ? -1.06 33.562 -3.887 1 98.44 322 ALA A N 1
ATOM 2390 C CA . ALA A 1 322 ? -0.188 34.469 -3.152 1 98.44 322 ALA A CA 1
ATOM 2391 C C . ALA A 1 322 ? 1.052 33.75 -2.635 1 98.44 322 ALA A C 1
ATOM 2393 O O . ALA A 1 322 ? 2.145 34.312 -2.602 1 98.44 322 ALA A O 1
ATOM 2394 N N . MET A 1 323 ? 0.883 32.5 -2.293 1 98.44 323 MET A N 1
ATOM 2395 C CA . MET A 1 323 ? 1.954 31.75 -1.636 1 98.44 323 MET A CA 1
ATOM 2396 C C . MET A 1 323 ? 2.66 30.828 -2.621 1 98.44 323 MET A C 1
ATOM 2398 O O . MET A 1 323 ? 3.502 30.016 -2.227 1 98.44 323 MET A O 1
ATOM 2402 N N . TYR A 1 324 ? 2.357 30.906 -3.889 1 98.44 324 TYR A N 1
ATOM 2403 C CA . TYR A 1 324 ? 2.818 29.938 -4.879 1 98.44 324 TYR A CA 1
ATOM 2404 C C . TYR A 1 324 ? 4.34 29.922 -4.957 1 98.44 324 TYR A C 1
ATOM 2406 O O . TYR A 1 324 ? 4.949 28.844 -5.082 1 98.44 324 TYR A O 1
ATOM 2414 N N . GLU A 1 325 ? 4.969 31.062 -4.859 1 98.38 325 GLU A N 1
ATOM 2415 C CA . GLU A 1 325 ? 6.422 31.156 -4.953 1 98.38 325 GLU A CA 1
ATOM 2416 C C . GLU A 1 325 ? 7.09 30.641 -3.682 1 98.38 325 GLU A C 1
ATOM 2418 O O . GLU A 1 325 ? 8.289 30.359 -3.676 1 98.38 325 GLU A O 1
ATOM 2423 N N . ASP A 1 326 ? 6.336 30.5 -2.668 1 98.62 326 ASP A N 1
ATOM 2424 C CA . ASP A 1 326 ? 6.887 29.984 -1.412 1 98.62 326 ASP A CA 1
ATOM 2425 C C . ASP A 1 326 ? 6.965 28.469 -1.416 1 98.62 326 ASP A C 1
ATOM 2427 O O . ASP A 1 326 ? 7.691 27.875 -0.614 1 98.62 326 ASP A O 1
ATOM 2431 N N . VAL A 1 327 ? 6.293 27.797 -2.227 1 98.69 327 VAL A N 1
ATOM 2432 C CA . VAL A 1 327 ? 6.059 26.359 -2.193 1 98.69 327 VAL A CA 1
ATOM 2433 C C . VAL A 1 327 ? 7.391 25.625 -2.24 1 98.69 327 VAL A C 1
ATOM 2435 O O . VAL A 1 327 ? 7.617 24.688 -1.471 1 98.69 327 VAL A O 1
ATOM 2438 N N . MET A 1 328 ? 8.305 26.047 -3.059 1 98.81 328 MET A N 1
ATOM 2439 C CA . MET A 1 328 ? 9.531 25.281 -3.248 1 98.81 328 MET A CA 1
ATOM 2440 C C . MET A 1 328 ? 10.641 25.797 -2.336 1 98.81 328 MET A C 1
ATOM 2442 O O . MET A 1 328 ? 11.758 25.281 -2.35 1 98.81 328 MET A O 1
ATOM 2446 N N . LYS A 1 329 ? 10.359 26.812 -1.524 1 98.81 329 LYS A N 1
ATOM 2447 C CA . LYS A 1 329 ? 11.336 27.281 -0.545 1 98.81 329 LYS A CA 1
ATOM 2448 C C . LYS A 1 329 ? 11.414 26.344 0.653 1 98.81 329 LYS A C 1
ATOM 2450 O O . LYS A 1 329 ? 10.43 25.672 0.99 1 98.81 329 LYS A O 1
ATOM 2455 N N . SER A 1 330 ? 12.586 26.328 1.267 1 98.75 330 SER A N 1
ATOM 2456 C CA . SER A 1 330 ? 12.836 25.406 2.371 1 98.75 330 SER A CA 1
ATOM 2457 C C . SER A 1 330 ? 12.641 26.094 3.719 1 98.75 330 SER A C 1
ATOM 2459 O O . SER A 1 330 ? 12.875 27.297 3.85 1 98.75 330 SER A O 1
ATOM 2461 N N . VAL A 1 331 ? 12.18 25.391 4.688 1 98.81 331 VAL A N 1
ATOM 2462 C CA . VAL A 1 331 ? 12.164 25.859 6.07 1 98.81 331 VAL A CA 1
ATOM 2463 C C . VAL A 1 331 ? 12.984 24.906 6.945 1 98.81 331 VAL A C 1
ATOM 2465 O O . VAL A 1 331 ? 12.711 24.766 8.141 1 98.81 331 VAL A O 1
ATOM 2468 N N . LEU A 1 332 ? 13.922 24.188 6.332 1 98.69 332 LEU A N 1
ATOM 2469 C CA . LEU A 1 332 ? 14.812 23.281 7.039 1 98.69 332 LEU A CA 1
ATOM 2470 C C . LEU A 1 332 ? 15.547 24 8.164 1 98.69 332 LEU A C 1
ATOM 2472 O O . LEU A 1 332 ? 15.711 23.453 9.258 1 98.69 332 LEU A O 1
ATOM 2476 N N . PRO A 1 333 ? 16.031 25.266 8 1 98.38 333 PRO A N 1
ATOM 2477 C CA . PRO A 1 333 ? 16.703 25.953 9.102 1 98.38 333 PRO A CA 1
ATOM 2478 C C . PRO A 1 333 ? 15.789 26.172 10.305 1 98.38 333 PRO A C 1
ATOM 2480 O O . PRO A 1 333 ? 16.25 26.125 11.453 1 98.38 333 PRO A O 1
ATOM 2483 N N . GLU A 1 334 ? 14.508 26.438 10.055 1 98.81 334 GLU A N 1
ATOM 2484 C CA . GLU A 1 334 ? 13.555 26.609 11.148 1 98.81 334 GLU A CA 1
ATOM 2485 C C . GLU A 1 334 ? 13.375 25.312 11.922 1 98.81 334 GLU A C 1
ATOM 2487 O O . GLU A 1 334 ? 13.242 25.328 13.148 1 98.81 334 GLU A O 1
ATOM 2492 N N . VAL A 1 335 ? 13.367 24.172 11.203 1 98.88 335 VAL A N 1
ATOM 2493 C CA . VAL A 1 335 ? 13.273 22.891 11.891 1 98.88 335 VAL A CA 1
ATOM 2494 C C . VAL A 1 335 ? 14.523 22.656 12.734 1 98.88 335 VAL A C 1
ATOM 2496 O O . VAL A 1 335 ? 14.43 22.203 13.883 1 98.88 335 VAL A O 1
ATOM 2499 N N . ASP A 1 336 ? 15.695 23 12.203 1 98.56 336 ASP A N 1
ATOM 2500 C CA . ASP A 1 336 ? 16.938 22.891 12.953 1 98.56 336 ASP A CA 1
ATOM 2501 C C . ASP A 1 336 ? 16.875 23.719 14.242 1 98.56 336 ASP A C 1
ATOM 2503 O O . ASP A 1 336 ? 17.312 23.25 15.297 1 98.56 336 ASP A O 1
ATOM 2507 N N . ALA A 1 337 ? 16.359 24.875 14.117 1 98.31 337 ALA A N 1
ATOM 2508 C CA . ALA A 1 337 ? 16.234 25.766 15.273 1 98.31 337 ALA A CA 1
ATOM 2509 C C . ALA A 1 337 ? 15.305 25.172 16.328 1 98.31 337 ALA A C 1
ATOM 2511 O O . ALA A 1 337 ? 15.586 25.234 17.516 1 98.31 337 ALA A O 1
ATOM 2512 N N . LEU A 1 338 ? 14.211 24.594 15.883 1 98.81 338 LEU A N 1
ATOM 2513 C CA . LEU A 1 338 ? 13.25 24 16.797 1 98.81 338 LEU A CA 1
ATOM 2514 C C . LEU A 1 338 ? 13.859 22.812 17.531 1 98.81 338 LEU A C 1
ATOM 2516 O O . LEU A 1 338 ? 13.625 22.641 18.734 1 98.81 338 LEU A O 1
ATOM 2520 N N . LEU A 1 339 ? 14.641 22.031 16.797 1 98.69 339 LEU A N 1
ATOM 2521 C CA . LEU A 1 339 ? 15.234 20.844 17.391 1 98.69 339 LEU A CA 1
ATOM 2522 C C . LEU A 1 339 ? 16.219 21.203 18.5 1 98.69 339 LEU A C 1
ATOM 2524 O O . LEU A 1 339 ? 16.531 20.375 19.359 1 98.69 339 LEU A O 1
ATOM 2528 N N . ARG A 1 340 ? 16.672 22.438 18.531 1 97.81 340 ARG A N 1
ATOM 2529 C CA . ARG A 1 340 ? 17.562 22.906 19.594 1 97.81 340 ARG A CA 1
ATOM 2530 C C . ARG A 1 340 ? 16.781 23.453 20.781 1 97.81 340 ARG A C 1
ATOM 2532 O O . ARG A 1 340 ? 17.344 23.672 21.859 1 97.81 340 ARG A O 1
ATOM 2539 N N . GLN A 1 341 ? 15.484 23.625 20.562 1 97.5 341 GLN A N 1
ATOM 2540 C CA . GLN A 1 341 ? 14.719 24.359 21.562 1 97.5 341 GLN A CA 1
ATOM 2541 C C . GLN A 1 341 ? 13.617 23.5 22.172 1 97.5 341 GLN A C 1
ATOM 2543 O O . GLN A 1 341 ? 13.188 23.734 23.297 1 97.5 341 GLN A O 1
ATOM 2548 N N . THR A 1 342 ? 13.133 22.531 21.344 1 98.44 342 THR A N 1
ATOM 2549 C CA . THR A 1 342 ? 11.93 21.844 21.812 1 98.44 342 THR A CA 1
ATOM 2550 C C . THR A 1 342 ? 11.789 20.484 21.109 1 98.44 342 THR A C 1
ATOM 2552 O O . THR A 1 342 ? 12.664 20.078 20.344 1 98.44 342 THR A O 1
ATOM 2555 N N . ARG A 1 343 ? 10.695 19.734 21.453 1 98.38 343 ARG A N 1
ATOM 2556 C CA . ARG A 1 343 ? 10.422 18.422 20.875 1 98.38 343 ARG A CA 1
ATOM 2557 C C . ARG A 1 343 ? 9.727 18.547 19.531 1 98.38 343 ARG A C 1
ATOM 2559 O O . ARG A 1 343 ? 8.891 19.438 19.344 1 98.38 343 ARG A O 1
ATOM 2566 N N . VAL A 1 344 ? 10.086 17.672 18.594 1 98.88 344 VAL A N 1
ATOM 2567 C CA . VAL A 1 344 ? 9.516 17.672 17.25 1 98.88 344 VAL A CA 1
ATOM 2568 C C . VAL A 1 344 ? 9 16.281 16.906 1 98.88 344 VAL A C 1
ATOM 2570 O O . VAL A 1 344 ? 9.734 15.289 17 1 98.88 344 VAL A O 1
ATOM 2573 N N . LEU A 1 345 ? 7.746 16.172 16.547 1 98.88 345 LEU A N 1
ATOM 2574 C CA . LEU A 1 345 ? 7.129 14.953 16.016 1 98.88 345 LEU A CA 1
ATOM 2575 C C . LEU A 1 345 ? 6.867 15.078 14.523 1 98.88 345 LEU A C 1
ATOM 2577 O O . LEU A 1 345 ? 6.16 15.992 14.086 1 98.88 345 LEU A O 1
ATOM 2581 N N . LEU A 1 346 ? 7.469 14.266 13.766 1 98.88 346 LEU A N 1
ATOM 2582 C CA . LEU A 1 346 ? 7.164 14.102 12.352 1 98.88 346 LEU A CA 1
ATOM 2583 C C . LEU A 1 346 ? 6.418 12.797 12.102 1 98.88 346 LEU A C 1
ATOM 2585 O O . LEU A 1 346 ? 6.824 11.742 12.586 1 98.88 346 LEU A O 1
ATOM 2589 N N . TYR A 1 347 ? 5.309 12.859 11.383 1 98.88 347 TYR A N 1
ATOM 2590 C CA . TYR A 1 347 ? 4.602 11.609 11.125 1 98.88 347 TYR A CA 1
ATOM 2591 C C . TYR A 1 347 ? 4.043 11.586 9.703 1 98.88 347 TYR A C 1
ATOM 2593 O O . TYR A 1 347 ? 3.662 12.625 9.164 1 98.88 347 TYR A O 1
ATOM 2601 N N . GLN A 1 348 ? 4.047 10.445 9.086 1 98.81 348 GLN A N 1
ATOM 2602 C CA . GLN A 1 348 ? 3.615 10.227 7.703 1 98.81 348 GLN A CA 1
ATOM 2603 C C . GLN A 1 348 ? 2.666 9.039 7.602 1 98.81 348 GLN A C 1
ATOM 2605 O O . GLN A 1 348 ? 2.854 8.031 8.281 1 98.81 348 GLN A O 1
ATOM 2610 N N . GLY A 1 349 ? 1.592 9.242 6.777 1 98.81 349 GLY A N 1
ATOM 2611 C CA . GLY A 1 349 ? 0.9 8.062 6.289 1 98.81 349 GLY A CA 1
ATOM 2612 C C . GLY A 1 349 ? 1.694 7.293 5.25 1 98.81 349 GLY A C 1
ATOM 2613 O O . GLY A 1 349 ? 2.258 7.887 4.328 1 98.81 349 GLY A O 1
ATOM 2614 N N . ILE A 1 350 ? 1.681 6.039 5.344 1 98.5 350 ILE A N 1
ATOM 2615 C CA . ILE A 1 350 ? 2.566 5.195 4.551 1 98.5 350 ILE A CA 1
ATOM 2616 C C . ILE A 1 350 ? 2.113 5.203 3.09 1 98.5 350 ILE A C 1
ATOM 2618 O O . ILE A 1 350 ? 2.893 4.883 2.191 1 98.5 350 ILE A O 1
ATOM 2622 N N . ARG A 1 351 ? 0.873 5.609 2.791 1 98.56 351 ARG A N 1
ATOM 2623 C CA . ARG A 1 351 ? 0.286 5.508 1.458 1 98.56 351 ARG A CA 1
ATOM 2624 C C . ARG A 1 351 ? 0.33 6.852 0.737 1 98.56 351 ARG A C 1
ATOM 2626 O O . ARG A 1 351 ? -0.242 7 -0.344 1 98.56 351 ARG A O 1
ATOM 2633 N N . ASP A 1 352 ? 0.966 7.828 1.34 1 98.75 352 ASP A N 1
ATOM 2634 C CA . ASP A 1 352 ? 1.064 9.172 0.766 1 98.75 352 ASP A CA 1
ATOM 2635 C C . ASP A 1 352 ? 2.145 9.227 -0.311 1 98.75 352 ASP A C 1
ATOM 2637 O O . ASP A 1 352 ? 3.314 8.953 -0.039 1 98.75 352 ASP A O 1
ATOM 2641 N N . LEU A 1 353 ? 1.793 9.727 -1.494 1 98.38 353 LEU A N 1
ATOM 2642 C CA . LEU A 1 353 ? 2.76 9.82 -2.582 1 98.38 353 LEU A CA 1
ATOM 2643 C C . LEU A 1 353 ? 3.246 11.25 -2.764 1 98.38 353 LEU A C 1
ATOM 2645 O O . LEU A 1 353 ? 4.141 11.508 -3.572 1 98.38 353 LEU A O 1
ATOM 2649 N N . ARG A 1 354 ? 2.689 12.164 -2.035 1 98 354 ARG A N 1
ATOM 2650 C CA . ARG A 1 354 ? 3.076 13.562 -2.17 1 98 354 ARG A CA 1
ATOM 2651 C C . ARG A 1 354 ? 4.191 13.922 -1.196 1 98 354 ARG A C 1
ATOM 2653 O O . ARG A 1 354 ? 5.273 14.344 -1.61 1 98 354 ARG A O 1
ATOM 2660 N N . ASP A 1 355 ? 3.873 13.719 0.005 1 98.19 355 ASP A N 1
ATOM 2661 C CA . ASP A 1 355 ? 4.824 13.977 1.081 1 98.19 355 ASP A CA 1
ATOM 2662 C C . ASP A 1 355 ? 4.957 12.758 1.998 1 98.19 355 ASP A C 1
ATOM 2664 O O . ASP A 1 355 ? 4.77 12.867 3.211 1 98.19 355 ASP A O 1
ATOM 2668 N N . GLY A 1 356 ? 5.387 11.664 1.394 1 97.94 356 GLY A N 1
ATOM 2669 C CA . GLY A 1 356 ? 5.391 10.375 2.066 1 97.94 356 GLY A CA 1
ATOM 2670 C C . GLY A 1 356 ? 6.633 10.141 2.904 1 97.94 356 GLY A C 1
ATOM 2671 O O . GLY A 1 356 ? 7.387 11.078 3.178 1 97.94 356 GLY A O 1
ATOM 2672 N N . VAL A 1 357 ? 6.824 8.906 3.34 1 98.69 357 VAL A N 1
AT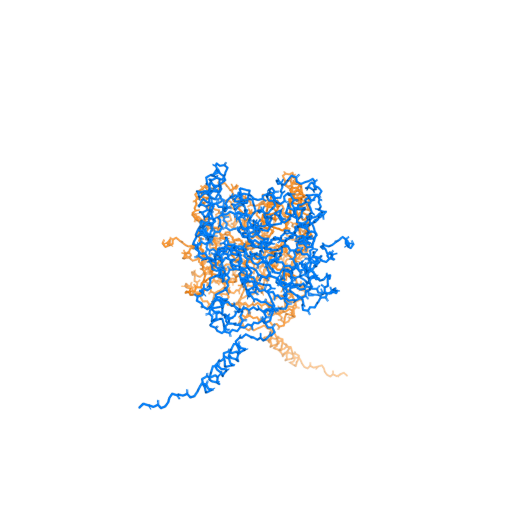OM 2673 C CA . VAL A 1 357 ? 7.816 8.492 4.328 1 98.69 357 VAL A CA 1
ATOM 2674 C C . VAL A 1 357 ? 9.219 8.75 3.783 1 98.69 357 VAL A C 1
ATOM 2676 O O . VAL A 1 357 ? 10.062 9.344 4.465 1 98.69 357 VAL A O 1
ATOM 2679 N N . VAL A 1 358 ? 9.484 8.391 2.547 1 98.31 358 VAL A N 1
ATOM 2680 C CA . VAL A 1 358 ? 10.82 8.484 1.973 1 98.31 358 VAL A CA 1
ATOM 2681 C C . VAL A 1 358 ? 11.195 9.945 1.758 1 98.31 358 VAL A C 1
ATOM 2683 O O . VAL A 1 358 ? 12.359 10.328 1.909 1 98.31 358 VAL A O 1
ATOM 2686 N N . SER A 1 359 ? 10.227 10.703 1.372 1 97.94 359 SER A N 1
ATOM 2687 C CA . SER A 1 359 ? 10.484 12.133 1.207 1 97.94 359 SER A CA 1
ATOM 2688 C C . SER A 1 359 ? 10.914 12.773 2.523 1 97.94 359 SER A C 1
ATOM 2690 O O . SER A 1 359 ? 11.766 13.664 2.537 1 97.94 359 SER A O 1
ATOM 2692 N N . GLN A 1 360 ? 10.312 12.336 3.621 1 98 360 GLN A N 1
ATOM 2693 C CA . GLN A 1 360 ? 10.672 12.82 4.945 1 98 360 GLN A CA 1
ATOM 2694 C C . GLN A 1 360 ? 12.094 12.398 5.324 1 98 360 GLN A C 1
ATOM 2696 O O . GLN A 1 360 ? 12.875 13.211 5.816 1 98 360 GLN A O 1
ATOM 2701 N N . GLU A 1 361 ? 12.383 11.18 5.066 1 97.88 361 GLU A N 1
ATOM 2702 C CA . GLU A 1 361 ? 13.719 10.688 5.375 1 97.88 361 GLU A CA 1
ATOM 2703 C C . GLU A 1 361 ? 14.781 11.422 4.562 1 97.88 361 GLU A C 1
ATOM 2705 O O . GLU A 1 361 ? 15.891 11.656 5.051 1 97.88 361 GLU A O 1
ATOM 2710 N N . ALA A 1 362 ? 14.422 11.758 3.381 1 98.31 362 ALA A N 1
ATOM 2711 C CA . ALA A 1 362 ? 15.367 12.398 2.471 1 98.31 362 ALA A CA 1
ATOM 2712 C C . ALA A 1 362 ? 15.852 13.734 3.031 1 98.31 362 ALA A C 1
ATOM 2714 O O . ALA A 1 362 ? 17.031 14.086 2.895 1 98.31 362 ALA A O 1
ATOM 2715 N N . TRP A 1 363 ? 14.961 14.531 3.662 1 98.31 363 TRP A N 1
ATOM 2716 C CA . TRP A 1 363 ? 15.438 15.828 4.113 1 98.31 363 TRP A CA 1
ATOM 2717 C C . TRP A 1 363 ? 15.906 15.766 5.566 1 98.31 363 TRP A C 1
ATOM 2719 O O . TRP A 1 363 ? 16.703 16.609 6.008 1 98.31 363 TRP A O 1
ATOM 2729 N N . ILE A 1 364 ? 15.422 14.75 6.348 1 98.5 364 ILE A N 1
ATOM 2730 C CA . ILE A 1 364 ? 15.922 14.594 7.711 1 98.5 364 ILE A CA 1
ATOM 2731 C C . ILE A 1 364 ? 17.438 14.438 7.691 1 98.5 364 ILE A C 1
ATOM 2733 O O . ILE A 1 364 ? 18.141 15 8.539 1 98.5 364 ILE A O 1
ATOM 2737 N N . LYS A 1 365 ? 17.938 13.711 6.738 1 97.5 365 LYS A N 1
ATOM 2738 C CA . LYS A 1 365 ? 19.375 13.43 6.688 1 97.5 365 LYS A CA 1
ATOM 2739 C C . LYS A 1 365 ? 20.172 14.695 6.43 1 97.5 365 LYS A C 1
ATOM 2741 O O . LYS A 1 365 ? 21.391 14.719 6.609 1 97.5 365 LYS A O 1
ATOM 2746 N N . GLU A 1 366 ? 19.516 15.766 6.035 1 98.31 366 GLU A N 1
ATOM 2747 C CA . GLU A 1 366 ? 20.203 17 5.699 1 98.31 366 GLU A CA 1
ATOM 2748 C C . GLU A 1 366 ? 20.188 17.969 6.883 1 98.31 366 GLU A C 1
ATOM 2750 O O . GLU A 1 366 ? 20.734 19.078 6.797 1 98.31 366 GLU A O 1
ATOM 2755 N N . LEU A 1 367 ? 19.578 17.594 7.996 1 98.5 367 LEU A N 1
ATOM 2756 C CA . LEU A 1 367 ? 19.562 18.406 9.203 1 98.5 367 LEU A CA 1
ATOM 2757 C C . LEU A 1 367 ? 20.984 18.641 9.727 1 98.5 367 LEU A C 1
ATOM 2759 O O . LEU A 1 367 ? 21.844 17.766 9.578 1 98.5 367 LEU A O 1
ATOM 2763 N N . LYS A 1 368 ? 21.188 19.766 10.352 1 98 368 LYS A N 1
ATOM 2764 C CA . LYS A 1 368 ? 22.484 20.094 10.969 1 98 368 LYS A CA 1
ATOM 2765 C C . LYS A 1 368 ? 22.422 19.906 12.484 1 98 368 LYS A C 1
ATOM 2767 O O . LYS A 1 368 ? 23.438 20.062 13.172 1 98 368 LYS A O 1
ATOM 2772 N N . TRP A 1 369 ? 21.312 19.547 12.938 1 97.62 369 TRP A N 1
ATOM 2773 C CA . TRP A 1 369 ? 21.062 19.328 14.359 1 97.62 369 TRP A CA 1
ATOM 2774 C C . TRP A 1 369 ? 22.047 18.297 14.922 1 97.62 369 TRP A C 1
ATOM 2776 O O . TRP A 1 369 ? 22.281 17.25 14.32 1 97.62 369 TRP A O 1
ATOM 2786 N N . GLY A 1 370 ? 22.641 18.578 16.062 1 97.88 370 GLY A N 1
ATOM 2787 C CA . GLY A 1 370 ? 23.703 17.781 16.656 1 97.88 370 GLY A CA 1
ATOM 2788 C C . GLY A 1 370 ? 23.266 16.375 17.016 1 97.88 370 GLY A C 1
ATOM 2789 O O . GLY A 1 370 ? 24.109 15.477 17.172 1 97.88 370 GLY A O 1
ATOM 2790 N N . GLY A 1 371 ? 21.969 16.141 17.188 1 98.06 371 GLY A N 1
ATOM 2791 C CA . GLY A 1 371 ? 21.469 14.828 17.578 1 98.06 371 GLY A CA 1
ATOM 2792 C C . GLY A 1 371 ? 21.141 13.938 16.406 1 98.06 371 GLY A C 1
ATOM 2793 O O . GLY A 1 371 ? 20.625 12.836 16.578 1 98.06 371 GLY A O 1
ATOM 2794 N N . LEU A 1 372 ? 21.453 14.359 15.164 1 98.25 372 LEU A N 1
ATOM 2795 C CA . LEU A 1 372 ? 21.016 13.672 13.961 1 98.25 372 LEU A CA 1
ATOM 2796 C C . LEU A 1 372 ? 21.594 12.258 13.898 1 98.25 372 LEU A C 1
ATOM 2798 O O . LEU A 1 372 ? 20.875 11.305 13.594 1 98.25 372 LEU A O 1
ATOM 2802 N N . ARG A 1 373 ? 22.891 12.117 14.125 1 98.12 373 ARG A N 1
ATOM 2803 C CA . ARG A 1 373 ? 23.531 10.805 14.039 1 98.12 373 ARG A CA 1
ATOM 2804 C C . ARG A 1 373 ? 22.891 9.82 15.016 1 98.12 373 ARG A C 1
ATOM 2806 O O . ARG A 1 373 ? 22.625 8.672 14.656 1 98.12 373 ARG A O 1
ATOM 2813 N N . ALA A 1 374 ? 22.688 10.297 16.281 1 98.25 374 ALA A N 1
ATOM 2814 C CA . ALA A 1 374 ? 22.047 9.453 17.281 1 98.25 374 ALA A CA 1
ATOM 2815 C C . ALA A 1 374 ? 20.656 9.031 16.812 1 98.25 374 ALA A C 1
ATOM 2817 O O . ALA A 1 374 ? 20.234 7.895 17.047 1 98.25 374 ALA A O 1
ATOM 2818 N N . PHE A 1 375 ? 19.969 9.914 16.219 1 98.19 375 PHE A N 1
ATOM 2819 C CA . PHE A 1 375 ? 18.641 9.617 15.711 1 98.19 375 PHE A CA 1
ATOM 2820 C C . PHE A 1 375 ? 18.703 8.578 14.602 1 98.19 375 PHE A C 1
ATOM 2822 O O . PHE A 1 375 ? 17.906 7.633 14.578 1 98.19 375 PHE A O 1
ATOM 2829 N N . GLN A 1 376 ? 19.609 8.734 13.641 1 98.12 376 GLN A N 1
ATOM 2830 C CA . GLN A 1 376 ? 19.75 7.832 12.508 1 98.12 376 GLN A CA 1
ATOM 2831 C C . GLN A 1 376 ? 20.125 6.43 12.961 1 98.12 376 GLN A C 1
ATOM 2833 O O . GLN A 1 376 ? 19.797 5.441 12.305 1 98.12 376 GLN A O 1
ATOM 2838 N N . ASP A 1 377 ? 20.734 6.324 14.133 1 97.44 377 ASP A N 1
ATOM 2839 C CA . ASP A 1 377 ? 21.188 5.043 14.656 1 97.44 377 ASP A CA 1
ATOM 2840 C C . ASP A 1 377 ? 20.141 4.426 15.586 1 97.44 377 ASP A C 1
ATOM 2842 O O . ASP A 1 377 ? 20.234 3.246 15.938 1 97.44 377 ASP A O 1
ATOM 2846 N N . ALA A 1 378 ? 19.156 5.223 15.945 1 97.5 378 ALA A N 1
ATOM 2847 C CA . ALA A 1 378 ? 18.141 4.75 16.891 1 97.5 378 ALA A CA 1
ATOM 2848 C C . ALA A 1 378 ? 17.312 3.627 16.281 1 97.5 378 ALA A C 1
ATOM 2850 O O . ALA A 1 378 ? 17.062 3.617 15.07 1 97.5 378 ALA A O 1
ATOM 2851 N N . GLU A 1 379 ? 16.906 2.705 17.125 1 96.38 379 GLU A N 1
ATOM 2852 C CA . GLU A 1 379 ? 16.031 1.618 16.688 1 96.38 379 GLU A CA 1
ATOM 2853 C C . GLU A 1 379 ? 14.641 2.133 16.328 1 96.38 379 GLU A C 1
ATOM 2855 O O . GLU A 1 379 ? 14.148 3.082 16.938 1 96.38 379 GLU A O 1
ATOM 2860 N N . ARG A 1 380 ? 14.086 1.59 15.344 1 97.38 380 ARG A N 1
ATOM 2861 C CA . ARG A 1 380 ? 12.695 1.837 14.984 1 97.38 380 ARG A CA 1
ATOM 2862 C C . ARG A 1 380 ? 11.789 0.748 15.539 1 97.38 380 ARG A C 1
ATOM 2864 O O . ARG A 1 380 ? 11.906 -0.421 15.172 1 97.38 380 ARG A O 1
ATOM 2871 N N . ALA A 1 381 ? 10.836 1.126 16.344 1 97.5 381 ALA A N 1
ATOM 2872 C CA . ALA A 1 381 ? 9.961 0.179 17.016 1 97.5 381 ALA A CA 1
ATOM 2873 C C . ALA A 1 381 ? 8.695 -0.084 16.203 1 97.5 381 ALA A C 1
ATOM 2875 O O . ALA A 1 381 ? 8.148 0.829 15.586 1 97.5 381 ALA A O 1
ATOM 2876 N N . VAL A 1 382 ? 8.258 -1.34 16.266 1 97.81 382 VAL A N 1
ATOM 2877 C CA . VAL A 1 382 ? 6.926 -1.687 15.789 1 97.81 382 VAL A CA 1
ATOM 2878 C C . VAL A 1 382 ? 5.879 -1.271 16.812 1 97.81 382 VAL A C 1
ATOM 2880 O O . VAL A 1 382 ? 6.008 -1.579 18 1 97.81 382 VAL A O 1
ATOM 2883 N N . TRP A 1 383 ? 4.926 -0.523 16.344 1 97 383 TRP A N 1
ATOM 2884 C CA . TRP A 1 383 ? 3.867 0.036 17.188 1 97 383 TRP A CA 1
ATOM 2885 C C . TRP A 1 383 ? 2.514 -0.562 16.812 1 97 383 TRP A C 1
ATOM 2887 O O . TRP A 1 383 ? 2.15 -0.615 15.641 1 97 383 TRP A O 1
ATOM 2897 N N . ARG A 1 384 ? 1.771 -1.11 17.828 1 96.94 384 ARG A N 1
ATOM 2898 C CA . ARG A 1 384 ? 0.455 -1.713 17.641 1 96.94 384 ARG A CA 1
ATOM 2899 C C . ARG A 1 384 ? -0.59 -1.027 18.516 1 96.94 384 ARG A C 1
ATOM 2901 O O . ARG A 1 384 ? -0.261 -0.471 19.578 1 96.94 384 ARG A O 1
ATOM 2908 N N . THR A 1 385 ? -1.776 -1.021 18.031 1 95.62 385 THR A N 1
ATOM 2909 C CA . THR A 1 385 ? -2.902 -0.504 18.797 1 95.62 385 THR A CA 1
ATOM 2910 C C . THR A 1 385 ? -3.9 -1.616 19.109 1 95.62 385 THR A C 1
ATOM 2912 O O . THR A 1 385 ? -3.91 -2.652 18.438 1 95.62 385 THR A O 1
ATOM 2915 N N . GLY A 1 386 ? -4.703 -1.375 20.078 1 90.38 386 GLY A N 1
ATOM 2916 C CA . GLY A 1 386 ? -5.68 -2.367 20.5 1 90.38 386 GLY A CA 1
ATOM 2917 C C . GLY A 1 386 ? -5.16 -3.309 21.562 1 90.38 386 GLY A C 1
ATOM 2918 O O . GLY A 1 386 ? -4.047 -3.133 22.062 1 90.38 386 GLY A O 1
ATOM 2919 N N . GLU A 1 387 ? -6.07 -4.262 22.016 1 88.06 387 GLU A N 1
ATOM 2920 C CA . GLU A 1 387 ? -5.711 -5.191 23.094 1 88.06 387 GLU A CA 1
ATOM 2921 C C . GLU A 1 387 ? -5.988 -6.633 22.688 1 88.06 387 GLU A C 1
ATOM 2923 O O . GLU A 1 387 ? -6.906 -6.902 21.906 1 88.06 387 GLU A O 1
ATOM 2928 N N . GLY A 1 388 ? -5.168 -7.453 23.125 1 85.12 388 GLY A N 1
ATOM 2929 C CA . GLY A 1 388 ? -5.375 -8.883 22.953 1 85.12 388 GLY A CA 1
ATOM 2930 C C . GLY A 1 388 ? -5.391 -9.305 21.5 1 85.12 388 GLY A C 1
ATOM 2931 O O . GLY A 1 388 ? -4.484 -8.961 20.734 1 85.12 388 GLY A O 1
ATOM 2932 N N . GLU A 1 389 ? -6.367 -10.07 21.062 1 83.25 389 GLU A N 1
ATOM 2933 C CA . GLU A 1 389 ? -6.488 -10.656 19.734 1 83.25 389 GLU A CA 1
ATOM 2934 C C . GLU A 1 389 ? -6.871 -9.594 18.703 1 83.25 389 GLU A C 1
ATOM 2936 O O . GLU A 1 389 ? -6.727 -9.82 17.5 1 83.25 389 GLU A O 1
ATOM 2941 N N . GLU A 1 390 ? -7.176 -8.43 19.203 1 87.25 390 GLU A N 1
ATOM 2942 C CA . GLU A 1 390 ? -7.637 -7.375 18.312 1 87.25 390 GLU A CA 1
ATOM 2943 C C . GLU A 1 390 ? -6.523 -6.371 18.016 1 87.25 390 GLU A C 1
ATOM 2945 O O . GLU A 1 390 ? -6.766 -5.32 17.422 1 87.25 390 GLU A O 1
ATOM 2950 N N . GLN A 1 391 ? -5.383 -6.773 18.375 1 93.38 391 GLN A N 1
ATOM 2951 C CA . GLN A 1 391 ? -4.254 -5.883 18.125 1 93.38 391 GLN A CA 1
ATOM 2952 C C . GLN A 1 391 ? -3.98 -5.758 16.625 1 93.38 391 GLN A C 1
ATOM 2954 O O . GLN A 1 391 ? -4.055 -6.746 15.898 1 93.38 391 GLN A O 1
ATOM 2959 N N . GLU A 1 392 ? -3.729 -4.551 16.25 1 96 392 GLU A N 1
ATOM 2960 C CA . GLU A 1 392 ? -3.426 -4.258 14.852 1 96 392 GLU A CA 1
ATOM 2961 C C . GLU A 1 392 ? -2.127 -3.471 14.719 1 96 392 GLU A C 1
ATOM 2963 O O . GLU A 1 392 ? -1.804 -2.648 15.578 1 96 392 GLU A O 1
ATOM 2968 N N . LEU A 1 393 ? -1.393 -3.848 13.68 1 97.94 393 LEU A N 1
ATOM 2969 C CA . LEU A 1 393 ? -0.224 -3.037 13.352 1 97.94 393 LEU A CA 1
ATOM 2970 C C . LEU A 1 393 ? -0.621 -1.587 13.094 1 97.94 393 LEU A C 1
ATOM 2972 O O . LEU A 1 393 ? -1.474 -1.313 12.25 1 97.94 393 LEU A O 1
ATOM 2976 N N . ALA A 1 394 ? -0.049 -0.623 13.859 1 98.38 394 ALA A N 1
ATOM 2977 C CA . ALA A 1 394 ? -0.352 0.798 13.719 1 98.38 394 ALA A CA 1
ATOM 2978 C C . ALA A 1 394 ? 0.747 1.52 12.938 1 98.38 394 ALA A C 1
ATOM 2980 O O . ALA A 1 394 ? 0.488 2.525 12.273 1 98.38 394 ALA A O 1
ATOM 2981 N N . GLY A 1 395 ? 1.965 1.041 13.094 1 98.38 395 GLY A N 1
ATOM 2982 C CA . GLY A 1 395 ? 3.055 1.653 12.352 1 98.38 395 GLY A CA 1
ATOM 2983 C C . GLY A 1 395 ? 4.395 1.534 13.055 1 98.38 395 GLY A C 1
ATOM 2984 O O . GLY A 1 395 ? 4.691 0.506 13.664 1 98.38 395 GLY A O 1
ATOM 2985 N N . TYR A 1 396 ? 5.234 2.527 12.883 1 98.75 396 TYR A N 1
ATOM 2986 C CA . TYR A 1 396 ? 6.613 2.475 13.352 1 98.75 396 TYR A CA 1
ATOM 2987 C C . TYR A 1 396 ? 7.008 3.779 14.039 1 98.75 396 TYR A C 1
ATOM 2989 O O . TYR A 1 396 ? 6.605 4.859 13.602 1 98.75 396 TYR A O 1
ATOM 2997 N N . VAL A 1 397 ? 7.816 3.666 15.07 1 98.62 397 VAL A N 1
ATOM 2998 C CA . VAL A 1 397 ? 8.242 4.828 15.844 1 98.62 397 VAL A CA 1
ATOM 2999 C C . VAL A 1 397 ? 9.766 4.82 15.992 1 98.62 397 VAL A C 1
ATOM 3001 O O . VAL A 1 397 ? 10.336 3.857 16.516 1 98.62 397 VAL A O 1
ATOM 3004 N N . GLN A 1 398 ? 10.398 5.812 15.492 1 98.31 398 GLN A N 1
ATOM 3005 C CA . GLN A 1 398 ? 11.82 6.074 15.711 1 98.31 398 GLN A CA 1
ATOM 3006 C C . GLN A 1 398 ? 12.023 7.359 16.516 1 98.31 398 GLN A C 1
ATOM 3008 O O . GLN A 1 398 ? 11.492 8.414 16.156 1 98.31 398 GLN A O 1
ATOM 3013 N N . ARG A 1 399 ? 12.742 7.285 17.578 1 97.5 399 ARG A N 1
ATOM 3014 C CA . ARG A 1 399 ? 12.922 8.477 18.406 1 97.5 399 ARG A CA 1
ATOM 3015 C C . ARG A 1 399 ? 14.328 8.523 19 1 97.5 399 ARG A C 1
ATOM 3017 O O . ARG A 1 399 ? 14.906 7.488 19.312 1 97.5 399 ARG A O 1
ATOM 3024 N N . SER A 1 400 ? 14.867 9.633 19.125 1 97.19 400 SER A N 1
ATOM 3025 C CA . SER A 1 400 ? 16.125 9.953 19.812 1 97.19 400 SER A CA 1
ATOM 3026 C C . SER A 1 400 ? 16.141 11.398 20.281 1 97.19 400 SER A C 1
ATOM 3028 O O . SER A 1 400 ? 15.977 12.328 19.484 1 97.19 400 SER A O 1
ATOM 3030 N N . GLY A 1 401 ? 16.25 11.578 21.609 1 95.88 401 GLY A N 1
ATOM 3031 C CA . GLY A 1 401 ? 16.203 12.93 22.141 1 95.88 401 GLY A CA 1
ATOM 3032 C C . GLY A 1 401 ? 14.875 13.617 21.891 1 95.88 401 GLY A C 1
ATOM 3033 O O . GLY A 1 401 ? 13.828 13.117 22.312 1 95.88 401 GLY A O 1
ATOM 3034 N N . VAL A 1 402 ? 14.961 14.766 21.125 1 97.5 402 VAL A N 1
ATOM 3035 C CA . VAL A 1 402 ? 13.789 15.617 20.984 1 97.5 402 VAL A CA 1
ATOM 3036 C C . VAL A 1 402 ? 13.062 15.297 19.672 1 97.5 402 VAL A C 1
ATOM 3038 O O . VAL A 1 402 ? 11.992 15.836 19.406 1 97.5 402 VAL A O 1
ATOM 3041 N N . LEU A 1 403 ? 13.617 14.383 18.828 1 98.56 403 LEU A N 1
ATOM 3042 C CA . LEU A 1 403 ? 13.016 14.102 17.516 1 98.56 403 LEU A CA 1
ATOM 3043 C C . LEU A 1 403 ? 12.328 12.742 17.531 1 98.56 403 LEU A C 1
ATOM 3045 O O . LEU A 1 403 ? 12.922 11.742 17.953 1 98.56 403 LEU A O 1
ATOM 3049 N N . THR A 1 404 ? 11.125 12.688 17.172 1 98.62 404 THR A N 1
ATOM 3050 C CA . THR A 1 404 ? 10.344 11.477 16.938 1 98.62 404 THR A CA 1
ATOM 3051 C C . THR A 1 404 ? 9.812 11.438 15.508 1 98.62 404 THR A C 1
ATOM 3053 O O . THR A 1 404 ? 9.258 12.414 15.016 1 98.62 404 THR A O 1
ATOM 3056 N N . HIS A 1 405 ? 10.047 10.383 14.812 1 98.69 405 HIS A N 1
ATOM 3057 C CA . HIS A 1 405 ? 9.477 10.125 13.5 1 98.69 405 HIS A CA 1
ATOM 3058 C C . HIS A 1 405 ? 8.562 8.906 13.523 1 98.69 405 HIS A C 1
ATOM 3060 O O . HIS A 1 405 ? 8.977 7.824 13.953 1 98.69 405 HIS A O 1
ATOM 3066 N N . VAL A 1 406 ? 7.352 9.102 13.062 1 98.81 406 VAL A N 1
ATOM 3067 C CA . VAL A 1 406 ? 6.348 8.039 13.117 1 98.81 406 VAL A CA 1
ATOM 3068 C C . VAL A 1 406 ? 5.812 7.762 11.719 1 98.81 406 VAL A C 1
ATOM 3070 O O . VAL A 1 406 ? 5.547 8.695 10.953 1 98.81 406 VAL A O 1
ATOM 3073 N N . VAL A 1 407 ? 5.754 6.527 11.359 1 98.88 407 VAL A N 1
ATOM 3074 C CA . VAL A 1 407 ? 5.059 6.066 10.164 1 98.88 407 VAL A CA 1
ATOM 3075 C C . VAL A 1 407 ? 3.746 5.395 10.547 1 98.88 407 VAL A C 1
ATOM 3077 O O . VAL A 1 407 ? 3.732 4.473 11.367 1 98.88 407 VAL A O 1
ATOM 3080 N N . VAL A 1 408 ? 2.678 5.875 9.984 1 98.88 408 VAL A N 1
ATOM 3081 C CA . VAL A 1 408 ? 1.37 5.332 10.336 1 98.88 408 VAL A CA 1
ATOM 3082 C C . VAL A 1 408 ? 0.89 4.391 9.227 1 98.88 408 VAL A C 1
ATOM 3084 O O . VAL A 1 408 ? 0.715 4.809 8.078 1 98.88 408 VAL A O 1
ATOM 3087 N N . TYR A 1 409 ? 0.676 3.168 9.578 1 97.94 409 TYR A N 1
ATOM 3088 C CA . TYR A 1 409 ? 0.22 2.107 8.688 1 97.94 409 TYR A CA 1
ATOM 3089 C C . TYR A 1 409 ? -1.219 2.348 8.25 1 97.94 409 TYR A C 1
ATOM 3091 O O . TYR A 1 409 ? -2.041 2.836 9.023 1 97.94 409 TYR A O 1
ATOM 3099 N N . GLY A 1 410 ? -1.504 2.102 6.98 1 96.88 410 GLY A N 1
ATOM 3100 C CA . GLY A 1 410 ? -2.861 2.156 6.465 1 96.88 410 GLY A CA 1
ATOM 3101 C C . GLY A 1 410 ? -3.373 3.572 6.277 1 96.88 410 GLY A C 1
ATOM 3102 O O . GLY A 1 410 ? -4.574 3.787 6.121 1 96.88 410 GLY A O 1
ATOM 3103 N N . ALA A 1 411 ? -2.516 4.527 6.32 1 98.62 411 ALA A N 1
ATOM 3104 C CA . ALA A 1 411 ? -2.943 5.922 6.199 1 98.62 411 ALA A CA 1
ATOM 3105 C C . ALA A 1 411 ? -2.26 6.602 5.016 1 98.62 411 ALA A C 1
ATOM 3107 O O . ALA A 1 411 ? -1.134 6.25 4.652 1 98.62 411 ALA A O 1
ATOM 3108 N N . GLY A 1 412 ? -3.002 7.578 4.398 1 98.56 412 GLY A N 1
ATOM 3109 C CA . GLY A 1 412 ? -2.434 8.461 3.396 1 98.56 412 GLY A CA 1
ATOM 3110 C C . GLY A 1 412 ? -2.049 9.82 3.949 1 98.56 412 GLY A C 1
ATOM 3111 O O . GLY A 1 412 ? -1.452 9.914 5.023 1 98.56 412 GLY A O 1
ATOM 3112 N N . HIS A 1 413 ? -2.336 10.812 3.207 1 98.69 413 HIS A N 1
ATOM 3113 C CA . HIS A 1 413 ? -1.926 12.18 3.488 1 98.69 413 HIS A CA 1
ATOM 3114 C C . HIS A 1 413 ? -2.672 12.742 4.695 1 98.69 413 HIS A C 1
ATOM 3116 O O . HIS A 1 413 ? -2.092 13.477 5.504 1 98.69 413 HIS A O 1
ATOM 3122 N N . LEU A 1 414 ? -3.965 12.445 4.746 1 98.5 414 LEU A N 1
ATOM 3123 C CA . LEU A 1 414 ? -4.77 12.867 5.887 1 98.5 414 LEU A CA 1
ATOM 3124 C C . LEU A 1 414 ? -4.809 11.773 6.957 1 98.5 414 LEU A C 1
ATOM 3126 O O . LEU A 1 414 ? -5.84 11.125 7.145 1 98.5 414 LEU A O 1
ATOM 3130 N N . VAL A 1 415 ? -3.773 11.703 7.719 1 98.75 415 VAL A N 1
ATOM 3131 C CA . VAL A 1 415 ? -3.492 10.562 8.586 1 98.75 415 VAL A CA 1
ATOM 3132 C C . VAL A 1 415 ? -4.617 10.398 9.602 1 98.75 415 VAL A C 1
ATOM 3134 O O . VAL A 1 415 ? -5.141 9.297 9.789 1 98.75 415 VAL A O 1
ATOM 3137 N N . PRO A 1 416 ? -5.094 11.5 10.258 1 98.5 416 PRO A N 1
ATOM 3138 C CA . PRO A 1 416 ? -6.152 11.305 11.25 1 98.5 416 PRO A CA 1
ATOM 3139 C C . PRO A 1 416 ? -7.465 10.828 10.625 1 98.5 416 PRO A C 1
ATOM 3141 O O . PRO A 1 416 ? -8.219 10.086 11.258 1 98.5 416 PRO A O 1
ATOM 3144 N N . ALA A 1 417 ? -7.719 11.25 9.383 1 97.94 417 ALA A N 1
ATOM 3145 C CA . ALA A 1 417 ? -8.93 10.805 8.703 1 97.94 417 ALA A CA 1
ATOM 3146 C C . ALA A 1 417 ? -8.836 9.32 8.336 1 97.94 417 ALA A C 1
ATOM 3148 O O . ALA A 1 417 ? -9.844 8.609 8.336 1 97.94 417 ALA A O 1
ATOM 3149 N N . ASP A 1 418 ? -7.672 8.852 8.055 1 98.25 418 ASP A N 1
ATOM 3150 C CA . ASP A 1 418 ? -7.477 7.496 7.551 1 98.25 418 ASP A CA 1
ATOM 3151 C C . ASP A 1 418 ? -7.328 6.496 8.695 1 98.25 418 ASP A C 1
ATOM 3153 O O . ASP A 1 418 ? -7.711 5.336 8.562 1 98.25 418 ASP A O 1
ATOM 3157 N N . ASN A 1 419 ? -6.656 6.891 9.742 1 98.25 419 ASN A N 1
ATOM 3158 C CA . ASN A 1 419 ? -6.426 6.043 10.906 1 98.25 419 ASN A CA 1
ATOM 3159 C C . ASN A 1 419 ? -6.535 6.832 12.211 1 98.25 419 ASN A C 1
ATOM 3161 O O . ASN A 1 419 ? -5.527 7.105 12.859 1 98.25 419 ASN A O 1
ATOM 3165 N N . GLY A 1 420 ? -7.758 7.102 12.602 1 98.06 420 GLY A N 1
ATOM 3166 C CA . GLY A 1 420 ? -8.031 7.934 13.766 1 98.06 420 GLY A CA 1
ATOM 3167 C C . GLY A 1 420 ? -7.5 7.348 15.055 1 98.06 420 GLY A C 1
ATOM 3168 O O . GLY A 1 420 ? -6.918 8.062 15.875 1 98.06 420 GLY A O 1
ATOM 3169 N N . ARG A 1 421 ? -7.617 6.047 15.234 1 97.31 421 ARG A N 1
ATOM 3170 C CA . ARG A 1 421 ? -7.168 5.395 16.469 1 97.31 421 ARG A CA 1
ATOM 3171 C C . ARG A 1 421 ? -5.664 5.559 16.656 1 97.31 421 ARG A C 1
ATOM 3173 O O . ARG A 1 421 ? -5.211 5.98 17.719 1 97.31 421 ARG A O 1
ATOM 3180 N N . ALA A 1 422 ? -4.957 5.242 15.641 1 98.12 422 ALA A N 1
ATOM 3181 C CA . ALA A 1 422 ? -3.502 5.32 15.719 1 98.12 422 ALA A CA 1
ATOM 3182 C C . ALA A 1 422 ? -3.041 6.754 15.961 1 98.12 422 ALA A C 1
ATOM 3184 O O . ALA A 1 422 ? -2.135 6.992 16.766 1 98.12 422 ALA A O 1
ATOM 3185 N N . THR A 1 423 ? -3.66 7.672 15.305 1 98.31 423 THR A N 1
ATOM 3186 C CA . THR A 1 423 ? -3.182 9.047 15.383 1 98.31 423 THR A CA 1
ATOM 3187 C C . THR A 1 423 ? -3.527 9.664 16.734 1 98.31 423 THR A C 1
ATOM 3189 O O . THR A 1 423 ? -2.762 10.477 17.266 1 98.31 423 THR A O 1
ATOM 3192 N N . GLN A 1 424 ? -4.695 9.297 17.312 1 98.38 424 GLN A N 1
ATOM 3193 C CA . GLN A 1 424 ? -5.031 9.758 18.656 1 98.38 424 GLN A CA 1
ATOM 3194 C C . GLN A 1 424 ? -4.031 9.227 19.688 1 98.38 424 GLN A C 1
ATOM 3196 O O . GLN A 1 424 ? -3.545 9.977 20.531 1 98.38 424 GLN A O 1
ATOM 3201 N N . GLU A 1 425 ? -3.736 7.961 19.578 1 97.31 425 GLU A N 1
ATOM 3202 C CA . GLU A 1 425 ? -2.75 7.371 20.484 1 97.31 425 GLU A CA 1
ATOM 3203 C C . GLU A 1 425 ? -1.386 8.031 20.312 1 97.31 425 GLU A C 1
ATOM 3205 O O . GLU A 1 425 ? -0.697 8.305 21.297 1 97.31 425 GLU A O 1
ATOM 3210 N N . MET A 1 426 ? -0.976 8.258 19.078 1 98.44 426 MET A N 1
ATOM 3211 C CA . MET A 1 426 ? 0.312 8.875 18.781 1 98.44 426 MET A CA 1
ATOM 3212 C C . MET A 1 426 ? 0.429 10.25 19.438 1 98.44 426 MET A C 1
ATOM 3214 O O . MET A 1 426 ? 1.387 10.516 20.156 1 98.44 426 MET A O 1
ATOM 3218 N N . ILE A 1 427 ? -0.568 11.133 19.203 1 98.69 427 ILE A N 1
ATOM 3219 C CA . ILE A 1 427 ? -0.453 12.508 19.672 1 98.69 427 ILE A CA 1
ATOM 3220 C C . ILE A 1 427 ? -0.542 12.547 21.188 1 98.69 427 ILE A C 1
ATOM 3222 O O . ILE A 1 427 ? 0.159 13.328 21.844 1 98.69 427 ILE A O 1
ATOM 3226 N N . GLU A 1 428 ? -1.45 11.727 21.797 1 98.06 428 GLU A N 1
ATOM 3227 C CA . GLU A 1 428 ? -1.542 11.664 23.25 1 98.06 428 GLU A CA 1
ATOM 3228 C C . GLU A 1 428 ? -0.249 11.133 23.859 1 98.06 428 GLU A C 1
ATOM 3230 O O . GLU A 1 428 ? 0.27 11.703 24.812 1 98.06 428 GLU A O 1
ATOM 3235 N N . GLY A 1 429 ? 0.214 10.016 23.281 1 97.25 429 GLY A N 1
ATOM 3236 C CA . GLY A 1 429 ? 1.454 9.445 23.781 1 97.25 429 GLY A CA 1
ATOM 3237 C C . GLY A 1 429 ? 2.635 10.391 23.656 1 97.25 429 GLY A C 1
ATOM 3238 O O . GLY A 1 429 ? 3.463 10.477 24.578 1 97.25 429 GLY A O 1
ATOM 3239 N N . TRP A 1 430 ? 2.746 11.078 22.562 1 98.25 430 TRP A N 1
ATOM 3240 C CA . TRP A 1 430 ? 3.871 11.977 22.328 1 98.25 430 TRP A CA 1
ATOM 3241 C C . TRP A 1 430 ? 3.814 13.18 23.266 1 98.25 430 TRP A C 1
ATOM 3243 O O . TRP A 1 430 ? 4.816 13.531 23.906 1 98.25 430 TRP A O 1
ATOM 3253 N N . VAL A 1 431 ? 2.619 13.805 23.375 1 98 431 VAL A N 1
ATOM 3254 C CA . VAL A 1 431 ? 2.461 14.992 24.203 1 98 431 VAL A CA 1
ATOM 3255 C C . VAL A 1 431 ? 2.693 14.633 25.672 1 98 431 VAL A C 1
ATOM 3257 O O . VAL A 1 431 ? 3.408 15.336 26.391 1 98 431 VAL A O 1
ATOM 3260 N N . MET A 1 432 ? 2.137 13.453 26.094 1 95.5 432 MET A N 1
ATOM 3261 C CA . MET A 1 432 ? 2.201 13.062 27.5 1 95.5 432 MET A CA 1
ATOM 3262 C C . MET A 1 432 ? 3.453 12.242 27.781 1 95.5 432 MET A C 1
ATOM 3264 O O . MET A 1 432 ? 3.736 11.898 28.922 1 95.5 432 MET A O 1
ATOM 3268 N N . GLN A 1 433 ? 4.145 11.852 26.734 1 94.94 433 GLN A N 1
ATOM 3269 C CA . GLN A 1 433 ? 5.395 11.102 26.828 1 94.94 433 GLN A CA 1
ATOM 3270 C C . GLN A 1 433 ? 5.172 9.742 27.484 1 94.94 433 GLN A C 1
ATOM 3272 O O . GLN A 1 433 ? 5.863 9.398 28.453 1 94.94 433 GLN A O 1
ATOM 3277 N N . THR A 1 434 ? 4.258 9.031 26.922 1 93.5 434 THR A N 1
ATOM 3278 C CA . THR A 1 434 ? 3.934 7.707 27.438 1 93.5 434 THR A CA 1
ATOM 3279 C C . THR A 1 434 ? 4.121 6.641 26.359 1 93.5 434 THR A C 1
ATOM 3281 O O . THR A 1 434 ? 4.199 6.961 25.172 1 93.5 434 THR A O 1
ATOM 3284 N N . GLY A 1 435 ? 4.293 5.43 26.75 1 90.94 435 GLY A N 1
ATOM 3285 C CA . GLY A 1 435 ? 4.383 4.312 25.828 1 90.94 435 GLY A CA 1
ATOM 3286 C C . GLY A 1 435 ? 5.586 4.402 24.906 1 90.94 435 GLY A C 1
ATOM 3287 O O . GLY A 1 435 ? 6.664 4.832 25.328 1 90.94 435 GLY A O 1
ATOM 3288 N N . VAL A 1 436 ? 5.32 3.988 23.641 1 93.06 436 VAL A N 1
ATOM 3289 C CA . VAL A 1 436 ? 6.395 3.934 22.641 1 93.06 436 VAL A CA 1
ATOM 3290 C C . VAL A 1 436 ? 6.789 5.352 22.234 1 93.06 436 VAL A C 1
ATOM 3292 O O . VAL A 1 436 ? 7.855 5.559 21.656 1 93.06 436 VAL A O 1
ATOM 3295 N N . PHE A 1 437 ? 6.125 6.371 22.75 1 94.62 437 PHE A N 1
ATOM 3296 C CA . PHE A 1 437 ? 6.367 7.754 22.344 1 94.62 437 PHE A CA 1
ATOM 3297 C C . PHE A 1 437 ? 7.078 8.523 23.453 1 94.62 437 PHE A C 1
ATOM 3299 O O . PHE A 1 437 ? 7.43 9.688 23.266 1 94.62 437 PHE A O 1
ATOM 3306 N N . GLY A 1 438 ? 7.184 7.902 24.688 1 86.25 438 GLY A N 1
ATOM 3307 C CA . GLY A 1 438 ? 7.836 8.531 25.812 1 86.25 438 GLY A CA 1
ATOM 3308 C C . GLY A 1 438 ? 9.055 7.773 26.312 1 86.25 438 GLY A C 1
ATOM 3309 O O . GLY A 1 438 ? 9.492 6.812 25.672 1 86.25 438 GLY A O 1
ATOM 3310 N N . SER A 1 439 ? 9.859 8.375 27.25 1 69.19 439 SER A N 1
ATOM 3311 C CA . SER A 1 439 ? 11.109 7.852 27.781 1 69.19 439 SER A CA 1
ATOM 3312 C C . SER A 1 439 ? 10.891 6.516 28.484 1 69.19 439 SER A C 1
ATOM 3314 O O . SER A 1 439 ? 11.852 5.855 28.891 1 69.19 439 SER A O 1
ATOM 3316 N N . GLY A 1 440 ? 9.695 5.93 28.734 1 50.53 440 GLY A N 1
ATOM 3317 C CA . GLY A 1 440 ? 9.586 4.664 29.438 1 50.53 440 GLY A CA 1
ATOM 3318 C C . GLY A 1 440 ? 9.82 3.459 28.547 1 50.53 440 GLY A C 1
ATOM 3319 O O . GLY A 1 440 ? 8.938 3.082 27.766 1 50.53 440 GLY A O 1
ATOM 3320 N N . MET A 1 441 ? 10.875 3.322 28.016 1 39.22 441 MET A N 1
ATOM 3321 C CA . MET A 1 441 ? 11.078 2.135 27.188 1 39.22 441 MET A CA 1
ATOM 3322 C C . MET A 1 441 ? 10.555 0.887 27.891 1 39.22 441 MET A C 1
ATOM 3324 O O . MET A 1 441 ? 10.758 0.717 29.094 1 39.22 441 MET A O 1
ATOM 3328 N N . ARG A 1 442 ? 9.609 0.067 27.5 1 28.17 442 ARG A N 1
ATOM 3329 C CA . ARG A 1 442 ? 9.531 -1.263 28.094 1 28.17 442 ARG A CA 1
ATOM 3330 C C . ARG A 1 442 ? 10.922 -1.859 28.297 1 28.17 442 ARG A C 1
ATOM 3332 O O . ARG A 1 442 ? 11.812 -1.65 27.469 1 28.17 442 ARG A O 1
ATOM 3339 N N . MET B 1 1 ? -26.688 -69.5 18.172 1 24.3 1 MET B N 1
ATOM 3340 C CA . MET B 1 1 ? -26.094 -69.188 16.875 1 24.3 1 MET B CA 1
ATOM 3341 C C . MET B 1 1 ? -27.047 -68.312 16.047 1 24.3 1 MET B C 1
ATOM 3343 O O . MET B 1 1 ? -28.094 -68.812 15.594 1 24.3 1 MET B O 1
ATOM 3347 N N . ALA B 1 2 ? -27.141 -67.062 16.562 1 51.75 2 ALA B N 1
ATOM 3348 C CA . ALA B 1 2 ? -28.047 -66.188 15.844 1 51.75 2 ALA B CA 1
ATOM 3349 C C . ALA B 1 2 ? -27.828 -66.25 14.336 1 51.75 2 ALA B C 1
ATOM 3351 O O . ALA B 1 2 ? -26.688 -66.25 13.867 1 51.75 2 ALA B O 1
ATOM 3352 N N . PRO B 1 3 ? -28.891 -66.688 13.57 1 47.59 3 PRO B N 1
ATOM 3353 C CA . PRO B 1 3 ? -28.734 -66.938 12.125 1 47.59 3 PRO B CA 1
ATOM 3354 C C . PRO B 1 3 ? -28.031 -65.812 11.422 1 47.59 3 PRO B C 1
ATOM 3356 O O . PRO B 1 3 ? -28.094 -64.625 11.875 1 47.59 3 PRO B O 1
ATOM 3359 N N . PRO B 1 4 ? -27.016 -66.125 10.547 1 52.84 4 PRO B N 1
ATOM 3360 C CA . PRO B 1 4 ? -26.266 -65.125 9.828 1 52.84 4 PRO B CA 1
ATOM 3361 C C . PRO B 1 4 ? -27.156 -64.25 8.914 1 52.84 4 PRO B C 1
ATOM 3363 O O . PRO B 1 4 ? -28.203 -64.75 8.453 1 52.84 4 PRO B O 1
ATOM 3366 N N . LEU B 1 5 ? -27.219 -62.969 9.188 1 59.62 5 LEU B N 1
ATOM 3367 C CA . LEU B 1 5 ? -27.969 -62 8.391 1 59.62 5 LEU B CA 1
ATOM 3368 C C . LEU B 1 5 ? -27.781 -62.25 6.902 1 59.62 5 LEU B C 1
ATOM 3370 O O . LEU B 1 5 ? -26.656 -62.5 6.441 1 59.62 5 LEU B O 1
ATOM 3374 N N . PRO B 1 6 ? -28.906 -62.625 6.191 1 59.59 6 PRO B N 1
ATOM 3375 C CA . PRO B 1 6 ? -28.828 -63 4.777 1 59.59 6 PRO B CA 1
ATOM 3376 C C . PRO B 1 6 ? -28.016 -62 3.951 1 59.59 6 PRO B C 1
ATOM 3378 O O . PRO B 1 6 ? -27.953 -60.812 4.281 1 59.59 6 PRO B O 1
ATOM 3381 N N . PRO B 1 7 ? -27.219 -62.5 2.971 1 61.78 7 PRO B N 1
ATOM 3382 C CA . PRO B 1 7 ? -26.312 -61.719 2.125 1 61.78 7 PRO B CA 1
ATOM 3383 C C . PRO B 1 7 ? -27.016 -60.562 1.438 1 61.78 7 PRO B C 1
ATOM 3385 O O . PRO B 1 7 ? -26.406 -59.5 1.195 1 61.78 7 PRO B O 1
ATOM 3388 N N . LEU B 1 8 ? -28.297 -60.656 1.257 1 64.25 8 LEU B N 1
ATOM 3389 C CA . LEU B 1 8 ? -29.047 -59.594 0.604 1 64.25 8 LEU B CA 1
ATOM 3390 C C . LEU B 1 8 ? -29.172 -58.375 1.518 1 64.25 8 LEU B C 1
ATOM 3392 O O . LEU B 1 8 ? -29.094 -57.25 1.055 1 64.25 8 LEU B O 1
ATOM 3396 N N . LEU B 1 9 ? -29.422 -58.625 2.76 1 61.72 9 LEU B N 1
ATOM 3397 C CA . LEU B 1 9 ? -29.531 -57.531 3.707 1 61.72 9 LEU B CA 1
ATOM 3398 C C . LEU B 1 9 ? -28.203 -56.812 3.855 1 61.72 9 LEU B C 1
ATOM 3400 O O . LEU B 1 9 ? -28.172 -55.594 3.982 1 61.72 9 LEU B O 1
ATOM 3404 N N . LEU B 1 10 ? -27.156 -57.531 3.717 1 57.62 10 LEU B N 1
ATOM 3405 C CA . LEU B 1 10 ? -25.828 -56.906 3.777 1 57.62 10 LEU B CA 1
ATOM 3406 C C . LEU B 1 10 ? -25.578 -56.062 2.537 1 57.62 10 LEU B C 1
ATOM 3408 O O . LEU B 1 10 ? -24.969 -54.969 2.625 1 57.62 10 LEU B O 1
ATOM 3412 N N . ALA B 1 11 ? -26.094 -56.562 1.45 1 62.88 11 ALA B N 1
ATOM 3413 C CA . ALA B 1 11 ? -25.953 -55.812 0.212 1 62.88 11 ALA B CA 1
ATOM 3414 C C . ALA B 1 11 ? -26.828 -54.562 0.247 1 62.88 11 ALA B C 1
ATOM 3416 O O . ALA B 1 11 ? -26.406 -53.5 -0.213 1 62.88 11 ALA B O 1
ATOM 3417 N N . LEU B 1 12 ? -28 -54.656 0.798 1 61.09 12 LEU B N 1
ATOM 3418 C CA . LEU B 1 12 ? -28.891 -53.531 0.929 1 61.09 12 LEU B CA 1
ATOM 3419 C C . LEU B 1 12 ? -28.359 -52.531 1.953 1 61.09 12 LEU B C 1
ATOM 3421 O O . LEU B 1 12 ? -28.484 -51.312 1.763 1 61.09 12 LEU B O 1
ATOM 3425 N N . LEU B 1 13 ? -27.734 -53 2.953 1 57.16 13 LEU B N 1
ATOM 3426 C CA . LEU B 1 13 ? -27.125 -52.125 3.951 1 57.16 13 LEU B CA 1
ATOM 3427 C C . LEU B 1 13 ? -25.891 -51.438 3.393 1 57.16 13 LEU B C 1
ATOM 3429 O O . LEU B 1 13 ? -25.641 -50.25 3.672 1 57.16 13 LEU B O 1
ATOM 3433 N N . ALA B 1 14 ? -25.141 -52.125 2.561 1 56.66 14 ALA B N 1
ATOM 3434 C CA . ALA B 1 14 ? -24 -51.531 1.88 1 56.66 14 ALA B CA 1
ATOM 3435 C C . ALA B 1 14 ? -24.453 -50.5 0.841 1 56.66 14 ALA B C 1
ATOM 3437 O O . ALA B 1 14 ? -23.844 -49.438 0.716 1 56.66 14 ALA B O 1
ATOM 3438 N N . ALA B 1 15 ? -25.438 -50.781 0.092 1 59.16 15 ALA B N 1
ATOM 3439 C CA . ALA B 1 15 ? -26 -49.844 -0.859 1 59.16 15 ALA B CA 1
ATOM 3440 C C . ALA B 1 15 ? -26.641 -48.656 -0.137 1 59.16 15 ALA B C 1
ATOM 3442 O O . ALA B 1 15 ? -26.516 -47.5 -0.585 1 59.16 15 ALA B O 1
ATOM 3443 N N . ALA B 1 16 ? -27.266 -48.844 0.932 1 57.41 16 ALA B N 1
ATOM 3444 C CA . ALA B 1 16 ? -27.859 -47.781 1.729 1 57.41 16 ALA B CA 1
ATOM 3445 C C . ALA B 1 16 ? -26.766 -46.906 2.377 1 57.41 16 ALA B C 1
ATOM 3447 O O . ALA B 1 16 ? -26.875 -45.688 2.436 1 57.41 16 ALA B O 1
ATOM 3448 N N . ALA B 1 17 ? -25.766 -47.594 2.773 1 52.69 17 ALA B N 1
ATOM 3449 C CA . ALA B 1 17 ? -24.625 -46.875 3.338 1 52.69 17 ALA B CA 1
ATOM 3450 C C . ALA B 1 17 ? -23.922 -46.062 2.268 1 52.69 17 ALA B C 1
ATOM 3452 O O . ALA B 1 17 ? -23.516 -44.906 2.518 1 52.69 17 ALA B O 1
ATOM 3453 N N . ALA B 1 18 ? -23.75 -46.594 1.082 1 54.84 18 ALA B N 1
ATOM 3454 C CA . ALA B 1 18 ? -23.188 -45.875 -0.042 1 54.84 18 ALA B CA 1
ATOM 3455 C C . ALA B 1 18 ? -24.094 -44.688 -0.438 1 54.84 18 ALA B C 1
ATOM 3457 O O . ALA B 1 18 ? -23.609 -43.625 -0.753 1 54.84 18 ALA B O 1
ATOM 3458 N N . ALA B 1 19 ? -25.359 -44.969 -0.451 1 55.38 19 ALA B N 1
ATOM 3459 C CA . ALA B 1 19 ? -26.312 -43.906 -0.774 1 55.38 19 ALA B CA 1
ATOM 3460 C C . ALA B 1 19 ? -26.344 -42.812 0.31 1 55.38 19 ALA B C 1
ATOM 3462 O O . ALA B 1 19 ? -26.422 -41.625 0.009 1 55.38 19 ALA B O 1
ATOM 3463 N N . VAL B 1 20 ? -26.25 -43.25 1.516 1 52.78 20 VAL B N 1
ATOM 3464 C CA . VAL B 1 20 ? -26.203 -42.312 2.625 1 52.78 20 VAL B CA 1
ATOM 3465 C C . VAL B 1 20 ? -24.906 -41.5 2.561 1 52.78 20 VAL B C 1
ATOM 3467 O O . VAL B 1 20 ? -24.906 -40.281 2.818 1 52.78 20 VAL B O 1
ATOM 3470 N N . SER B 1 21 ? -23.859 -42.188 2.191 1 50.69 21 SER B N 1
ATOM 3471 C CA . SER B 1 21 ? -22.594 -41.469 2.051 1 50.69 21 SER B CA 1
ATOM 3472 C C . SER B 1 21 ? -22.641 -40.5 0.895 1 50.69 21 SER B C 1
ATOM 3474 O O . SER B 1 21 ? -22.125 -39.375 1.009 1 50.69 21 SER B O 1
ATOM 3476 N N . LEU B 1 22 ? -23.281 -40.938 -0.112 1 53.19 22 LEU B N 1
ATOM 3477 C CA . LEU B 1 22 ? -23.406 -40.031 -1.245 1 53.19 22 LEU B CA 1
ATOM 3478 C C . LEU B 1 22 ? -24.344 -38.875 -0.914 1 53.19 22 LEU B C 1
ATOM 3480 O O . LEU B 1 22 ? -24.125 -37.719 -1.341 1 53.19 22 LEU B O 1
ATOM 3484 N N . ALA B 1 23 ? -25.391 -39.219 -0.263 1 53.44 23 ALA B N 1
ATOM 3485 C CA . ALA B 1 23 ? -26.344 -38.188 0.129 1 53.44 23 ALA B CA 1
ATOM 3486 C C . ALA B 1 23 ? -25.719 -37.219 1.124 1 53.44 23 ALA B C 1
ATOM 3488 O O . ALA B 1 23 ? -25.922 -36 1.03 1 53.44 23 ALA B O 1
ATOM 3489 N N . ALA B 1 24 ? -24.984 -37.719 2.01 1 53.09 24 ALA B N 1
ATOM 3490 C CA . ALA B 1 24 ? -24.281 -36.906 2.992 1 53.09 24 ALA B CA 1
ATOM 3491 C C . ALA B 1 24 ? -23.172 -36.062 2.328 1 53.09 24 ALA B C 1
ATOM 3493 O O . ALA B 1 24 ? -22.969 -34.906 2.68 1 53.09 24 ALA B O 1
ATOM 3494 N N . ALA B 1 25 ? -22.547 -36.75 1.455 1 53.41 25 ALA B N 1
ATOM 3495 C CA . ALA B 1 25 ? -21.562 -36.031 0.655 1 53.41 25 ALA B CA 1
ATOM 3496 C C . ALA B 1 25 ? -22.219 -34.875 -0.126 1 53.41 25 ALA B C 1
ATOM 3498 O O . ALA B 1 25 ? -21.641 -33.812 -0.264 1 53.41 25 ALA B O 1
ATOM 3499 N N . ALA B 1 26 ? -23.391 -35.188 -0.64 1 57.31 26 ALA B N 1
ATOM 3500 C CA . ALA B 1 26 ? -24.109 -34.188 -1.414 1 57.31 26 ALA B CA 1
ATOM 3501 C C . ALA B 1 26 ? -24.469 -32.969 -0.543 1 57.31 26 ALA B C 1
ATOM 3503 O O . ALA B 1 26 ? -24.594 -31.859 -1.041 1 57.31 26 ALA B O 1
ATOM 3504 N N . ALA B 1 27 ? -24.688 -33.281 0.73 1 60.38 27 ALA B N 1
ATOM 3505 C CA . ALA B 1 27 ? -25.094 -32.188 1.614 1 60.38 27 ALA B CA 1
ATOM 3506 C C . ALA B 1 27 ? -23.922 -31.25 1.87 1 60.38 27 ALA B C 1
ATOM 3508 O O . ALA B 1 27 ? -24.125 -30.047 2.027 1 60.38 27 ALA B O 1
ATOM 3509 N N . VAL B 1 28 ? -22.703 -31.688 1.818 1 72.5 28 VAL B N 1
ATOM 3510 C CA . VAL B 1 28 ? -21.578 -30.844 2.188 1 72.5 28 VAL B CA 1
ATOM 3511 C C . VAL B 1 28 ? -20.906 -30.297 0.928 1 72.5 28 VAL B C 1
ATOM 3513 O O . VAL B 1 28 ? -20.391 -29.172 0.929 1 72.5 28 VAL B O 1
ATOM 3516 N N . PHE B 1 29 ? -21.016 -31.031 -0.182 1 80.62 29 PHE B N 1
ATOM 3517 C CA . PHE B 1 29 ? -20.453 -30.625 -1.463 1 80.62 29 PHE B CA 1
ATOM 3518 C C . PHE B 1 29 ? -21.547 -30.484 -2.52 1 80.62 29 PHE B C 1
ATOM 3520 O O . PHE B 1 29 ? -21.969 -31.469 -3.117 1 80.62 29 PHE B O 1
ATOM 3527 N N . PRO B 1 30 ? -22.047 -29.281 -2.703 1 83.62 30 PRO B N 1
ATOM 3528 C CA . PRO B 1 30 ? -23.125 -29.141 -3.693 1 83.62 30 PRO B CA 1
ATOM 3529 C C . PRO B 1 30 ? -22.719 -29.656 -5.074 1 83.62 30 PRO B C 1
ATOM 3531 O O . PRO B 1 30 ? -21.562 -29.516 -5.48 1 83.62 30 PRO B O 1
ATOM 3534 N N . LYS B 1 31 ? -23.672 -30.266 -5.805 1 87.44 31 LYS B N 1
ATOM 3535 C CA . LYS B 1 31 ? -23.453 -30.859 -7.113 1 87.44 31 LYS B CA 1
ATOM 3536 C C . LYS B 1 31 ? -22.797 -29.875 -8.07 1 87.44 31 LYS B C 1
ATOM 3538 O O . LYS B 1 31 ? -21.906 -30.234 -8.844 1 87.44 31 LYS B O 1
ATOM 3543 N N . GLU B 1 32 ? -23.156 -28.656 -7.961 1 89.44 32 GLU B N 1
ATOM 3544 C CA . GLU B 1 32 ? -22.656 -27.625 -8.859 1 89.44 32 GLU B CA 1
ATOM 3545 C C . GLU B 1 32 ? -21.188 -27.312 -8.578 1 89.44 32 GLU B C 1
ATOM 3547 O O . GLU B 1 32 ? -20.5 -26.719 -9.414 1 89.44 32 GLU B O 1
ATOM 3552 N N . ALA B 1 33 ? -20.75 -27.719 -7.41 1 93.56 33 ALA B N 1
ATOM 3553 C CA . ALA B 1 33 ? -19.375 -27.422 -7.008 1 93.56 33 ALA B CA 1
ATOM 3554 C C . ALA B 1 33 ? -18.422 -28.547 -7.371 1 93.56 33 ALA B C 1
ATOM 3556 O O . ALA B 1 33 ? -17.203 -28.375 -7.348 1 93.56 33 ALA B O 1
ATOM 3557 N N . LEU B 1 34 ? -18.984 -29.688 -7.719 1 95.56 34 LEU B N 1
ATOM 3558 C CA . LEU B 1 34 ? -18.156 -30.844 -8.031 1 95.56 34 LEU B CA 1
ATOM 3559 C C . LEU B 1 34 ? -17.406 -30.641 -9.344 1 95.56 34 LEU B C 1
ATOM 3561 O O . LEU B 1 34 ? -17.953 -30.094 -10.297 1 95.56 34 LEU B O 1
ATOM 3565 N N . PRO B 1 35 ? -16.188 -31.109 -9.328 1 97.94 35 PRO B N 1
ATOM 3566 C CA . PRO B 1 35 ? -15.477 -31.078 -10.617 1 97.94 35 PRO B CA 1
ATOM 3567 C C . PRO B 1 35 ? -16.141 -31.953 -11.68 1 97.94 35 PRO B C 1
ATOM 3569 O O . PRO B 1 35 ? -16.828 -32.906 -11.344 1 97.94 35 PRO B O 1
ATOM 3572 N N . THR B 1 36 ? -15.977 -31.578 -12.961 1 97.5 36 THR B N 1
ATOM 3573 C CA . THR B 1 36 ? -16.422 -32.406 -14.07 1 97.5 36 THR B CA 1
ATOM 3574 C C . THR B 1 36 ? -15.797 -33.781 -14 1 97.5 36 THR B C 1
ATOM 3576 O O . THR B 1 36 ? -16.453 -34.781 -14.297 1 97.5 36 THR B O 1
ATOM 3579 N N . SER B 1 37 ? -14.602 -33.844 -13.641 1 97.69 37 SER B N 1
ATOM 3580 C CA . SER B 1 37 ? -13.898 -35.094 -13.352 1 97.69 37 SER B CA 1
ATOM 3581 C C . SER B 1 37 ? -12.742 -34.844 -12.383 1 97.69 37 SER B C 1
ATOM 3583 O O . SER B 1 37 ? -12.164 -33.781 -12.352 1 97.69 37 SER B O 1
ATOM 3585 N N . SER B 1 38 ? -12.453 -35.844 -11.586 1 98.25 38 SER B N 1
ATOM 3586 C CA . SER B 1 38 ? -11.336 -35.812 -10.648 1 98.25 38 SER B CA 1
ATOM 3587 C C . SER B 1 38 ? -10.836 -37.219 -10.359 1 98.25 38 SER B C 1
ATOM 3589 O O . SER B 1 38 ? -11.539 -38.188 -10.633 1 98.25 38 SER B O 1
ATOM 3591 N N . GLY B 1 39 ? -9.664 -37.281 -9.906 1 97.88 39 GLY B N 1
ATOM 3592 C CA . GLY B 1 39 ? -9.047 -38.562 -9.609 1 97.88 39 GLY B CA 1
ATOM 3593 C C . GLY B 1 39 ? -7.535 -38.531 -9.758 1 97.88 39 GLY B C 1
ATOM 3594 O O . GLY B 1 39 ? -6.879 -37.594 -9.305 1 97.88 39 GLY B O 1
ATOM 3595 N N . TYR B 1 40 ? -6.996 -39.594 -10.289 1 98.44 40 TYR B N 1
ATOM 3596 C CA . TYR B 1 40 ? -5.547 -39.719 -10.344 1 98.44 40 TYR B CA 1
ATOM 3597 C C . TYR B 1 40 ? -5.074 -39.969 -11.773 1 98.44 40 TYR B C 1
ATOM 3599 O O . TYR B 1 40 ? -5.707 -40.688 -12.531 1 98.44 40 TYR B O 1
ATOM 3607 N N . LEU B 1 41 ? -4.074 -39.312 -12.133 1 98.56 41 LEU B N 1
ATOM 3608 C CA . LEU B 1 41 ? -3.396 -39.469 -13.414 1 98.56 41 LEU B CA 1
ATOM 3609 C C . LEU B 1 41 ? -2.051 -40.156 -13.242 1 98.56 41 LEU B C 1
ATOM 3611 O O . LEU B 1 41 ? -1.174 -39.656 -12.539 1 98.56 41 LEU B O 1
ATOM 3615 N N . SER B 1 42 ? -1.862 -41.219 -13.906 1 97.81 42 SER B N 1
ATOM 3616 C CA . SER B 1 42 ? -0.625 -41.969 -13.789 1 97.81 42 SER B CA 1
ATOM 3617 C C . SER B 1 42 ? 0.558 -41.219 -14.367 1 97.81 42 SER B C 1
ATOM 3619 O O . SER B 1 42 ? 0.458 -40.625 -15.453 1 97.81 42 SER B O 1
ATOM 3621 N N . VAL B 1 43 ? 1.688 -41.156 -13.648 1 97.31 43 VAL B N 1
ATOM 3622 C CA . VAL B 1 43 ? 2.871 -40.469 -14.156 1 97.31 43 VAL B CA 1
ATOM 3623 C C . VAL B 1 43 ? 4.027 -41.469 -14.281 1 97.31 43 VAL B C 1
ATOM 3625 O O . VAL B 1 43 ? 4.965 -41.25 -15.047 1 97.31 43 VAL B O 1
ATOM 3628 N N . ASP B 1 44 ? 3.975 -42.5 -13.5 1 94.25 44 ASP B N 1
ATOM 3629 C CA . ASP B 1 44 ? 4.918 -43.625 -13.562 1 94.25 44 ASP B CA 1
ATOM 3630 C C . ASP B 1 44 ? 4.246 -44.938 -13.188 1 94.25 44 ASP B C 1
ATOM 3632 O O . ASP B 1 44 ? 4.285 -45.344 -12.031 1 94.25 44 ASP B O 1
ATOM 3636 N N . PRO B 1 45 ? 3.771 -45.594 -14.172 1 92.12 45 PRO B N 1
ATOM 3637 C CA . PRO B 1 45 ? 3.031 -46.844 -13.891 1 92.12 45 PRO B CA 1
ATOM 3638 C C . PRO B 1 45 ? 3.877 -47.875 -13.164 1 92.12 45 PRO B C 1
ATOM 3640 O O . PRO B 1 45 ? 3.367 -48.594 -12.297 1 92.12 45 PRO B O 1
ATOM 3643 N N . SER B 1 46 ? 5.102 -48 -13.492 1 94.25 46 SER B N 1
ATOM 3644 C CA . SER B 1 46 ? 5.973 -49 -12.875 1 94.25 46 SER B CA 1
ATOM 3645 C C . SER B 1 46 ? 6.129 -48.75 -11.383 1 94.25 46 SER B C 1
ATOM 3647 O O . SER B 1 46 ? 6.281 -49.719 -10.602 1 94.25 46 SER B O 1
ATOM 3649 N N . ALA B 1 47 ? 5.977 -47.531 -10.969 1 94.5 47 ALA B N 1
ATOM 3650 C CA . ALA B 1 47 ? 6.133 -47.188 -9.562 1 94.5 47 ALA B CA 1
ATOM 3651 C C . ALA B 1 47 ? 4.781 -46.938 -8.906 1 94.5 47 ALA B C 1
ATOM 3653 O O . ALA B 1 47 ? 4.711 -46.562 -7.73 1 94.5 47 ALA B O 1
ATOM 3654 N N . ASN B 1 48 ? 3.709 -47.094 -9.672 1 94.69 48 ASN B N 1
ATOM 3655 C CA . ASN B 1 48 ? 2.361 -46.781 -9.195 1 94.69 48 ASN B CA 1
ATOM 3656 C C . ASN B 1 48 ? 2.252 -45.344 -8.688 1 94.69 48 ASN B C 1
ATOM 3658 O O . ASN B 1 48 ? 1.693 -45.094 -7.617 1 94.69 48 ASN B O 1
ATOM 3662 N N . ALA B 1 49 ? 2.947 -44.438 -9.359 1 97.44 49 ALA B N 1
ATOM 3663 C CA . ALA B 1 49 ? 2.92 -43.031 -9.023 1 97.44 49 ALA B CA 1
ATOM 3664 C C . ALA B 1 49 ? 1.89 -42.281 -9.867 1 97.44 49 ALA B C 1
ATOM 3666 O O . ALA B 1 49 ? 1.818 -42.469 -11.078 1 97.44 49 ALA B O 1
ATOM 3667 N N . SER B 1 50 ? 1.045 -41.531 -9.195 1 98.12 50 SER B N 1
ATOM 3668 C CA . SER B 1 50 ? -0.001 -40.75 -9.867 1 98.12 50 SER B CA 1
ATOM 3669 C C . SER B 1 50 ? -0.176 -39.375 -9.234 1 98.12 50 SER B C 1
ATOM 3671 O O . SER B 1 50 ? 0.166 -39.188 -8.07 1 98.12 50 SER B O 1
ATOM 3673 N N . LEU B 1 51 ? -0.596 -38.469 -9.961 1 98.75 51 LEU B N 1
ATOM 3674 C CA . LEU B 1 51 ? -0.94 -37.125 -9.477 1 98.75 51 LEU B CA 1
ATOM 3675 C C . LEU B 1 51 ? -2.453 -36.938 -9.398 1 98.75 51 LEU B C 1
ATOM 3677 O O . LEU B 1 51 ? -3.18 -37.375 -10.297 1 98.75 51 LEU B O 1
ATOM 3681 N N . PHE B 1 52 ? -2.916 -36.438 -8.328 1 98.81 52 PHE B N 1
ATOM 3682 C CA . PHE B 1 52 ? -4.328 -36.094 -8.195 1 98.81 52 PHE B CA 1
ATOM 3683 C C . PHE B 1 52 ? -4.676 -34.875 -9.023 1 98.81 52 PHE B C 1
ATOM 3685 O O . PHE B 1 52 ? -3.877 -33.938 -9.109 1 98.81 52 PHE B O 1
ATOM 3692 N N . TYR B 1 53 ? -5.875 -34.844 -9.664 1 98.81 53 TYR B N 1
ATOM 3693 C CA . TYR B 1 53 ? -6.328 -33.719 -10.445 1 98.81 53 TYR B CA 1
ATOM 3694 C C . TYR B 1 53 ? -7.809 -33.438 -10.195 1 98.81 53 TYR B C 1
ATOM 3696 O O . TYR B 1 53 ? -8.539 -34.312 -9.719 1 98.81 53 TYR B O 1
ATOM 3704 N N . ALA B 1 54 ? -8.242 -32.25 -10.352 1 98.75 54 ALA B N 1
ATOM 3705 C CA . ALA B 1 54 ? -9.633 -31.797 -10.469 1 98.75 54 ALA B CA 1
ATOM 3706 C C . ALA B 1 54 ? -9.844 -30.953 -11.719 1 98.75 54 ALA B C 1
ATOM 3708 O O . ALA B 1 54 ? -9.102 -30 -11.953 1 98.75 54 ALA B O 1
ATOM 3709 N N . PHE B 1 55 ? -10.789 -31.344 -12.547 1 98.56 55 PHE B N 1
ATOM 3710 C CA . PHE B 1 55 ? -11.062 -30.656 -13.797 1 98.56 55 PHE B CA 1
ATOM 3711 C C . PHE B 1 55 ? -12.477 -30.094 -13.812 1 98.56 55 PHE B C 1
ATOM 3713 O O . PHE B 1 55 ? -13.43 -30.781 -13.469 1 98.56 55 PHE B O 1
ATOM 3720 N N . TYR B 1 56 ? -12.594 -28.828 -14.141 1 98.31 56 TYR B N 1
ATOM 3721 C CA . TYR B 1 56 ? -13.867 -28.141 -14.344 1 98.31 56 TYR B CA 1
ATOM 3722 C C . TYR B 1 56 ? -14.016 -27.688 -15.789 1 98.31 56 TYR B C 1
ATOM 3724 O O . TYR B 1 56 ? -13.219 -26.875 -16.266 1 98.31 56 TYR B O 1
ATOM 3732 N N . GLU B 1 57 ? -15.023 -28.203 -16.469 1 97.19 57 GLU B N 1
ATOM 3733 C CA . GLU B 1 57 ? -15.281 -27.719 -17.828 1 97.19 57 GLU B CA 1
ATOM 3734 C C . GLU B 1 57 ? -15.758 -26.266 -17.812 1 97.19 57 GLU B C 1
ATOM 3736 O O . GLU B 1 57 ? -16.25 -25.781 -16.797 1 97.19 57 GLU B O 1
ATOM 3741 N N . ALA B 1 58 ? -15.594 -25.609 -18.969 1 97.81 58 ALA B N 1
ATOM 3742 C CA . ALA B 1 58 ? -16.062 -24.219 -19.094 1 97.81 58 ALA B CA 1
ATOM 3743 C C . ALA B 1 58 ? -17.562 -24.125 -18.828 1 97.81 58 ALA B C 1
ATOM 3745 O O . ALA B 1 58 ? -18.344 -24.938 -19.328 1 97.81 58 ALA B O 1
ATOM 3746 N N . SER B 1 59 ? -17.922 -23.125 -17.969 1 96.75 59 SER B N 1
ATOM 3747 C CA . SER B 1 59 ? -19.328 -22.984 -17.625 1 96.75 59 SER B CA 1
ATOM 3748 C C . SER B 1 59 ? -20.062 -22.094 -18.641 1 96.75 59 SER B C 1
ATOM 3750 O O . SER B 1 59 ? -21.266 -22.25 -18.859 1 96.75 59 SER B O 1
ATOM 3752 N N . ALA B 1 60 ? -19.359 -21.172 -19.25 1 97.19 60 ALA B N 1
ATOM 3753 C CA . ALA B 1 60 ? -19.922 -20.281 -20.25 1 97.19 60 ALA B CA 1
ATOM 3754 C C . ALA B 1 60 ? -18.906 -20.016 -21.359 1 97.19 60 ALA B C 1
ATOM 3756 O O . ALA B 1 60 ? -18.484 -18.859 -21.562 1 97.19 60 ALA B O 1
ATOM 3757 N N . PRO B 1 61 ? -18.594 -21.047 -22.141 1 96.81 61 PRO B N 1
ATOM 3758 C CA . PRO B 1 61 ? -17.594 -20.891 -23.188 1 96.81 61 PRO B CA 1
ATOM 3759 C C . PRO B 1 61 ? -18.062 -19.969 -24.328 1 96.81 61 PRO B C 1
ATOM 3761 O O . PRO B 1 61 ? -19.281 -19.844 -24.562 1 96.81 61 PRO B O 1
ATOM 3764 N N . LEU B 1 62 ? -17.141 -19.359 -25.031 1 94.69 62 LEU B N 1
ATOM 3765 C CA . LEU B 1 62 ? -17.453 -18.516 -26.172 1 94.69 62 LEU B CA 1
ATOM 3766 C C . LEU B 1 62 ? -17.219 -19.25 -27.484 1 94.69 62 LEU B C 1
ATOM 3768 O O . LEU B 1 62 ? -17.609 -18.766 -28.562 1 94.69 62 LEU B O 1
ATOM 3772 N N . SER B 1 63 ? -16.562 -20.406 -27.375 1 91.5 63 SER B N 1
ATOM 3773 C CA . SER B 1 63 ? -16.281 -21.219 -28.547 1 91.5 63 SER B CA 1
ATOM 3774 C C . SER B 1 63 ? -16.875 -22.625 -28.391 1 91.5 63 SER B C 1
ATOM 3776 O O . SER B 1 63 ? -17.266 -23.031 -27.297 1 91.5 63 SER B O 1
ATOM 3778 N N . ALA B 1 64 ? -16.859 -23.297 -29.562 1 91.25 64 ALA B N 1
ATOM 3779 C CA . ALA B 1 64 ? -17.281 -24.688 -29.531 1 91.25 64 ALA B CA 1
ATOM 3780 C C . ALA B 1 64 ? -16.266 -25.547 -28.766 1 91.25 64 ALA B C 1
ATOM 3782 O O . ALA B 1 64 ? -15.102 -25.172 -28.641 1 91.25 64 ALA B O 1
ATOM 3783 N N . PRO B 1 65 ? -16.688 -26.656 -28.281 1 86.75 65 PRO B N 1
ATOM 3784 C CA . PRO B 1 65 ? -15.867 -27.469 -27.359 1 86.75 65 PRO B CA 1
ATOM 3785 C C . PRO B 1 65 ? -14.469 -27.75 -27.906 1 86.75 65 PRO B C 1
ATOM 3787 O O . PRO B 1 65 ? -13.477 -27.578 -27.203 1 86.75 65 PRO B O 1
ATOM 3790 N N . PRO B 1 66 ? -14.32 -28.016 -29.172 1 88.81 66 PRO B N 1
ATOM 3791 C CA . PRO B 1 66 ? -12.969 -28.312 -29.656 1 88.81 66 PRO B CA 1
ATOM 3792 C C . PRO B 1 66 ? -12.07 -27.078 -29.688 1 88.81 66 PRO B C 1
ATOM 3794 O O . PRO B 1 66 ? -10.852 -27.203 -29.844 1 88.81 66 PRO B O 1
ATOM 3797 N N . ASP B 1 67 ? -12.703 -25.922 -29.547 1 92.94 67 ASP B N 1
ATOM 3798 C CA . ASP B 1 67 ? -11.938 -24.688 -29.609 1 92.94 67 ASP B CA 1
ATOM 3799 C C . ASP B 1 67 ? -11.906 -23.969 -28.266 1 92.94 67 ASP B C 1
ATOM 3801 O O . ASP B 1 67 ? -11.289 -22.922 -28.125 1 92.94 67 ASP B O 1
ATOM 3805 N N . THR B 1 68 ? -12.547 -24.609 -27.25 1 97 68 THR B N 1
ATOM 3806 C CA . THR B 1 68 ? -12.562 -24.031 -25.922 1 97 68 THR B CA 1
ATOM 3807 C C . THR B 1 68 ? -11.219 -24.25 -25.219 1 97 68 THR B C 1
ATOM 3809 O O . THR B 1 68 ? -10.797 -25.391 -25.016 1 97 68 THR B O 1
ATOM 3812 N N . PRO B 1 69 ? -10.57 -23.203 -24.828 1 98.19 69 PRO B N 1
ATOM 3813 C CA . PRO B 1 69 ? -9.234 -23.344 -24.234 1 98.19 69 PRO B CA 1
ATOM 3814 C C . PRO B 1 69 ? -9.258 -24.125 -22.922 1 98.19 69 PRO B C 1
ATOM 3816 O O . PRO B 1 69 ? -10.273 -24.156 -22.234 1 98.19 69 PRO B O 1
ATOM 3819 N N . LEU B 1 70 ? -8.164 -24.797 -22.656 1 98.38 70 LEU B N 1
ATOM 3820 C CA . LEU B 1 70 ? -7.891 -25.484 -21.391 1 98.38 70 LEU B CA 1
ATOM 3821 C C . LEU B 1 70 ? -6.758 -24.797 -20.641 1 98.38 70 LEU B C 1
ATOM 3823 O O . LEU B 1 70 ? -5.762 -24.391 -21.25 1 98.38 70 LEU B O 1
ATOM 3827 N N . LEU B 1 71 ? -6.914 -24.609 -19.391 1 98.62 71 LEU B N 1
ATOM 3828 C CA . LEU B 1 71 ? -5.883 -24.047 -18.531 1 98.62 71 LEU B CA 1
ATOM 3829 C C . LEU B 1 71 ? -5.496 -25.016 -17.438 1 98.62 71 LEU B C 1
ATOM 3831 O O . LEU B 1 71 ? -6.363 -25.547 -16.734 1 98.62 71 LEU B O 1
ATOM 3835 N N . LEU B 1 72 ? -4.242 -25.266 -17.312 1 98.88 72 LEU B N 1
ATOM 3836 C CA . LEU B 1 72 ? -3.723 -26 -16.156 1 98.88 72 LEU B CA 1
ATOM 3837 C C . LEU B 1 72 ? -3.203 -25.047 -15.094 1 98.88 72 LEU B C 1
ATOM 3839 O O . LEU B 1 72 ? -2.453 -24.109 -15.406 1 98.88 72 LEU B O 1
ATOM 3843 N N . TRP B 1 73 ? -3.613 -25.234 -13.891 1 98.88 73 TRP B N 1
ATOM 3844 C CA . TRP B 1 73 ? -3.139 -24.438 -12.766 1 98.88 73 TRP B CA 1
ATOM 3845 C C . TRP B 1 73 ? -2.156 -25.234 -11.906 1 98.88 73 TRP B C 1
ATOM 3847 O O . TRP B 1 73 ? -2.465 -26.328 -11.453 1 98.88 73 TRP B O 1
ATOM 3857 N N . LEU B 1 74 ? -1 -24.688 -11.711 1 98.81 74 LEU B N 1
ATOM 3858 C CA . LEU B 1 74 ? 0.009 -25.203 -10.789 1 98.81 74 LEU B CA 1
ATOM 3859 C C . LEU B 1 74 ? 0.234 -24.219 -9.641 1 98.81 74 LEU B C 1
ATOM 3861 O O . LEU B 1 74 ? 0.556 -23.047 -9.859 1 98.81 74 LEU B O 1
ATOM 3865 N N . GLN B 1 75 ? 0.088 -24.828 -8.492 1 97.94 75 GLN B N 1
ATOM 3866 C CA . GLN B 1 75 ? 0.321 -23.984 -7.316 1 97.94 75 GLN B CA 1
ATOM 3867 C C . GLN B 1 75 ? 1.813 -23.797 -7.066 1 97.94 75 GLN B C 1
ATOM 3869 O O . GLN B 1 75 ? 2.646 -24.406 -7.746 1 97.94 75 GLN B O 1
ATOM 3874 N N . GLY B 1 76 ? 2.199 -22.984 -6.148 1 97.44 76 GLY B N 1
ATOM 3875 C CA . GLY B 1 76 ? 3.596 -22.75 -5.809 1 97.44 76 GLY B CA 1
ATOM 3876 C C . GLY B 1 76 ? 4.07 -23.594 -4.645 1 97.44 76 GLY B C 1
ATOM 3877 O O . GLY B 1 76 ? 3.848 -24.812 -4.617 1 97.44 76 GLY B O 1
ATOM 3878 N N . GLY B 1 77 ? 4.719 -23.172 -3.881 1 96.75 77 GLY B N 1
ATOM 3879 C CA . GLY B 1 77 ? 5.324 -23.812 -2.727 1 96.75 77 GLY B CA 1
ATOM 3880 C C . GLY B 1 77 ? 6.832 -23.672 -2.688 1 96.75 77 GLY B C 1
ATOM 3881 O O . GLY B 1 77 ? 7.352 -22.578 -2.449 1 96.75 77 GLY B O 1
ATOM 3882 N N . PRO B 1 78 ? 7.516 -24.672 -2.963 1 97.25 78 PRO B N 1
ATOM 3883 C CA . PRO B 1 78 ? 7.129 -25.906 -3.656 1 97.25 78 PRO B CA 1
ATOM 3884 C C . PRO B 1 78 ? 6.305 -26.844 -2.777 1 97.25 78 PRO B C 1
ATOM 3886 O O . PRO B 1 78 ? 6.418 -26.797 -1.549 1 97.25 78 PRO B O 1
ATOM 3889 N N . GLY B 1 79 ? 5.465 -27.531 -3.432 1 98 79 GLY B N 1
ATOM 3890 C CA . GLY B 1 79 ? 4.738 -28.609 -2.771 1 98 79 GLY B CA 1
ATOM 3891 C C . GLY B 1 79 ? 3.367 -28.172 -2.277 1 98 79 GLY B C 1
ATOM 3892 O O . GLY B 1 79 ? 2.795 -28.812 -1.393 1 98 79 GLY B O 1
ATOM 3893 N N . CYS B 1 80 ? 2.916 -27.047 -2.775 1 98.44 80 CYS B N 1
ATOM 3894 C CA . CYS B 1 80 ? 1.56 -26.672 -2.396 1 98.44 80 CYS B CA 1
ATOM 3895 C C . CYS B 1 80 ? 0.545 -27.188 -3.406 1 98.44 80 CYS B C 1
ATOM 3897 O O . CYS B 1 80 ? 0.806 -27.203 -4.609 1 98.44 80 CYS B O 1
ATOM 3899 N N . SER B 1 81 ? -0.562 -27.562 -2.924 1 98.56 81 SER B N 1
ATOM 3900 C CA . SER B 1 81 ? -1.595 -28.266 -3.674 1 98.56 81 SER B CA 1
ATOM 3901 C C . SER B 1 81 ? -2.328 -27.328 -4.625 1 98.56 81 SER B C 1
ATOM 3903 O O . SER B 1 81 ? -2.645 -26.203 -4.262 1 98.56 81 SER B O 1
ATOM 3905 N N . GLY B 1 82 ? -2.643 -27.844 -5.785 1 98.56 82 GLY B N 1
ATOM 3906 C CA . GLY B 1 82 ? -3.475 -27.109 -6.719 1 98.56 82 GLY B CA 1
ATOM 3907 C C . GLY B 1 82 ? -4.863 -26.828 -6.184 1 98.56 82 GLY B C 1
ATOM 3908 O O . GLY B 1 82 ? -5.531 -25.891 -6.637 1 98.56 82 GLY B O 1
ATOM 3909 N N . LEU B 1 83 ? -5.281 -27.547 -5.195 1 98.38 83 LEU B N 1
ATOM 3910 C CA . LEU B 1 83 ? -6.625 -27.375 -4.645 1 98.38 83 LEU B CA 1
ATOM 3911 C C . LEU B 1 83 ? -6.707 -26.125 -3.787 1 98.38 83 LEU B C 1
ATOM 3913 O O . LEU B 1 83 ? -7.801 -25.656 -3.471 1 98.38 83 LEU B O 1
ATOM 3917 N N . VAL B 1 84 ? -5.566 -25.594 -3.416 1 98 84 VAL B N 1
ATOM 3918 C CA . VAL B 1 84 ? -5.586 -24.266 -2.816 1 98 84 VAL B CA 1
ATOM 3919 C C . VAL B 1 84 ? -6.121 -23.25 -3.826 1 98 84 VAL B C 1
ATOM 3921 O O . VAL B 1 84 ? -7.023 -22.469 -3.514 1 98 84 VAL B O 1
ATOM 3924 N N . GLY B 1 85 ? -5.539 -23.297 -5.055 1 98.12 85 GLY B N 1
ATOM 3925 C CA . GLY B 1 85 ? -6.07 -22.453 -6.113 1 98.12 85 GLY B CA 1
ATOM 3926 C C . GLY B 1 85 ? -7.535 -22.719 -6.41 1 98.12 85 GLY B C 1
ATOM 3927 O O . GLY B 1 85 ? -8.305 -21.781 -6.637 1 98.12 85 GLY B O 1
ATOM 3928 N N . ASP B 1 86 ? -7.91 -23.953 -6.32 1 98.19 86 ASP B N 1
ATOM 3929 C CA . ASP B 1 86 ? -9.266 -24.375 -6.652 1 98.19 86 ASP B CA 1
ATOM 3930 C C . ASP B 1 86 ? -10.281 -23.828 -5.652 1 98.19 86 ASP B C 1
ATOM 3932 O O . ASP B 1 86 ? -11.289 -23.234 -6.043 1 98.19 86 ASP B O 1
ATOM 3936 N N . LEU B 1 87 ? -9.945 -23.938 -4.387 1 97.94 87 LEU B N 1
ATOM 3937 C CA . LEU B 1 87 ? -10.984 -23.719 -3.381 1 97.94 87 LEU B CA 1
ATOM 3938 C C . LEU B 1 87 ? -10.742 -22.422 -2.625 1 97.94 87 LEU B C 1
ATOM 3940 O O . LEU B 1 87 ? -11.57 -22.016 -1.81 1 97.94 87 LEU B O 1
ATOM 3944 N N . PHE B 1 88 ? -9.672 -21.734 -2.945 1 97.69 88 PHE B N 1
ATOM 3945 C CA . PHE B 1 88 ? -9.383 -20.5 -2.217 1 97.69 88 PHE B CA 1
ATOM 3946 C C . PHE B 1 88 ? -9.172 -19.344 -3.182 1 97.69 88 PHE B C 1
ATOM 3948 O O . PHE B 1 88 ? -9.312 -18.172 -2.799 1 97.69 88 PHE B O 1
ATOM 3955 N N . GLU B 1 89 ? -8.93 -19.562 -4.441 1 98 89 GLU B N 1
ATOM 3956 C CA . GLU B 1 89 ? -8.484 -18.469 -5.289 1 98 89 GLU B CA 1
ATOM 3957 C C . GLU B 1 89 ? -9.367 -18.328 -6.531 1 98 89 GLU B C 1
ATOM 3959 O O . GLU B 1 89 ? -9.992 -17.297 -6.746 1 98 89 GLU B O 1
ATOM 3964 N N . LEU B 1 90 ? -9.461 -19.391 -7.402 1 98.19 90 LEU B N 1
ATOM 3965 C CA . LEU B 1 90 ? -9.93 -19.078 -8.75 1 98.19 90 LEU B CA 1
ATOM 3966 C C . LEU B 1 90 ? -10.883 -20.156 -9.258 1 98.19 90 LEU B C 1
ATOM 3968 O O . LEU B 1 90 ? -11.336 -20.094 -10.398 1 98.19 90 LEU B O 1
ATOM 3972 N N . GLY B 1 91 ? -11.219 -21.188 -8.43 1 98.06 91 GLY B N 1
ATOM 3973 C CA . GLY B 1 91 ? -12.188 -22.203 -8.812 1 98.06 91 GLY B CA 1
ATOM 3974 C C . GLY B 1 91 ? -13.617 -21.703 -8.758 1 98.06 91 GLY B C 1
ATOM 3975 O O . GLY B 1 91 ? -13.875 -20.547 -8.414 1 98.06 91 GLY B O 1
ATOM 3976 N N . PRO B 1 92 ? -14.539 -22.547 -9.133 1 97.69 92 PRO B N 1
ATOM 3977 C CA . PRO B 1 92 ? -15.938 -22.125 -9.219 1 97.69 92 PRO B CA 1
ATOM 3978 C C . PRO B 1 92 ? -16.562 -21.922 -7.844 1 97.69 92 PRO B C 1
ATOM 3980 O O . PRO B 1 92 ? -17.5 -21.125 -7.703 1 97.69 92 PRO B O 1
ATOM 3983 N N . TYR B 1 93 ? -16.094 -22.672 -6.824 1 96.94 93 TYR B N 1
ATOM 3984 C CA . TYR B 1 93 ? -16.562 -22.531 -5.449 1 96.94 93 TYR B CA 1
ATOM 3985 C C . TYR B 1 93 ? -15.383 -22.391 -4.484 1 96.94 93 TYR B C 1
ATOM 3987 O O . TYR B 1 93 ? -14.328 -23 -4.695 1 96.94 93 TYR B O 1
ATOM 3995 N N . LEU B 1 94 ? -15.602 -21.625 -3.43 1 97.12 94 LEU B N 1
ATOM 3996 C CA . LEU B 1 94 ? -14.539 -21.359 -2.467 1 97.12 94 LEU B CA 1
ATOM 3997 C C . LEU B 1 94 ? -14.938 -21.812 -1.068 1 97.12 94 LEU B C 1
ATOM 3999 O O . LEU B 1 94 ? -16.109 -21.703 -0.69 1 97.12 94 LEU B O 1
ATOM 4003 N N . ALA B 1 95 ? -13.984 -22.359 -0.401 1 94 95 ALA B N 1
ATOM 4004 C CA . ALA B 1 95 ? -14.172 -22.719 1.002 1 94 95 ALA B CA 1
ATOM 4005 C C . ALA B 1 95 ? -13.82 -21.547 1.919 1 94 95 ALA B C 1
ATOM 4007 O O . ALA B 1 95 ? -12.812 -21.594 2.629 1 94 95 ALA B O 1
ATOM 4008 N N . ASP B 1 96 ? -14.633 -20.609 2.037 1 85 96 ASP B N 1
ATOM 4009 C CA . ASP B 1 96 ? -14.336 -19.359 2.709 1 85 96 ASP B CA 1
ATOM 4010 C C . ASP B 1 96 ? -14.734 -19.406 4.18 1 85 96 ASP B C 1
ATOM 4012 O O . ASP B 1 96 ? -14.312 -18.562 4.977 1 85 96 ASP B O 1
ATOM 4016 N N . ALA B 1 97 ? -15.516 -20.422 4.59 1 87.19 97 ALA B N 1
ATOM 4017 C CA . ALA B 1 97 ? -15.82 -20.578 6.008 1 87.19 97 ALA B CA 1
ATOM 4018 C C . ALA B 1 97 ? -14.609 -21.094 6.781 1 87.19 97 ALA B C 1
ATOM 4020 O O . ALA B 1 97 ? -13.992 -22.078 6.387 1 87.19 97 ALA B O 1
ATOM 4021 N N . PRO B 1 98 ? -14.281 -20.422 7.863 1 86.69 98 PRO B N 1
ATOM 4022 C CA . PRO B 1 98 ? -13.078 -20.828 8.609 1 86.69 98 PRO B CA 1
ATOM 4023 C C . PRO B 1 98 ? -13.141 -22.281 9.094 1 86.69 98 PRO B C 1
ATOM 4025 O O . PRO B 1 98 ? -12.109 -22.922 9.25 1 86.69 98 PRO B O 1
ATOM 4028 N N . ASP B 1 99 ? -14.336 -22.812 9.281 1 86.75 99 ASP B N 1
ATOM 4029 C CA . ASP B 1 99 ? -14.477 -24.172 9.781 1 86.75 99 ASP B CA 1
ATOM 4030 C C . ASP B 1 99 ? -14.664 -25.172 8.641 1 86.75 99 ASP B C 1
ATOM 4032 O O . ASP B 1 99 ? -14.844 -26.359 8.875 1 86.75 99 ASP B O 1
ATOM 4036 N N . GLY B 1 100 ? -14.625 -24.672 7.48 1 85.12 100 GLY B N 1
ATOM 4037 C CA . GLY B 1 100 ? -14.75 -25.531 6.312 1 85.12 100 GLY B CA 1
ATOM 4038 C C . GLY B 1 100 ? -16.141 -26.125 6.148 1 85.12 100 GLY B C 1
ATOM 4039 O O . GLY B 1 100 ? -16.312 -27.156 5.504 1 85.12 100 GLY B O 1
ATOM 4040 N N . SER B 1 101 ? -17.141 -25.453 6.68 1 85.19 101 SER B N 1
ATOM 4041 C CA . SER B 1 101 ? -18.469 -26.047 6.766 1 85.19 101 SER B CA 1
ATOM 4042 C C . SER B 1 101 ? -19.281 -25.781 5.496 1 85.19 101 SER B C 1
ATOM 4044 O O . SER B 1 101 ? -20.266 -26.469 5.223 1 85.19 101 SER B O 1
ATOM 4046 N N . SER B 1 102 ? -18.781 -24.766 4.738 1 85.88 102 SER B N 1
ATOM 4047 C CA . SER B 1 102 ? -19.578 -24.422 3.57 1 85.88 102 SER B CA 1
ATOM 4048 C C . SER B 1 102 ? -18.719 -23.875 2.443 1 85.88 102 SER B C 1
ATOM 4050 O O . SER B 1 102 ? -17.578 -23.453 2.676 1 85.88 102 SER B O 1
ATOM 4052 N N . LEU B 1 103 ? -19.281 -24.062 1.245 1 93.62 103 LEU B N 1
ATOM 4053 C CA . LEU B 1 103 ? -18.703 -23.484 0.034 1 93.62 103 LEU B CA 1
ATOM 4054 C C . LEU B 1 103 ? -19.547 -22.312 -0.457 1 93.62 103 LEU B C 1
ATOM 4056 O O . LEU B 1 103 ? -20.766 -22.281 -0.22 1 93.62 103 LEU B O 1
ATOM 4060 N N . SER B 1 104 ? -18.891 -21.406 -1 1 94.5 104 SER B N 1
ATOM 4061 C CA . SER B 1 104 ? -19.594 -20.297 -1.646 1 94.5 104 SER B CA 1
ATOM 4062 C C . SER B 1 104 ? -19.219 -20.188 -3.117 1 94.5 104 SER B C 1
ATOM 4064 O O . SER B 1 104 ? -18.062 -20.453 -3.488 1 94.5 104 SER B O 1
ATOM 4066 N N . ARG B 1 105 ? -20.188 -19.797 -3.943 1 96.19 105 ARG B N 1
ATOM 4067 C CA . ARG B 1 105 ? -19.922 -19.625 -5.371 1 96.19 105 ARG B CA 1
ATOM 4068 C C . ARG B 1 105 ? -18.922 -18.5 -5.613 1 96.19 105 ARG B C 1
ATOM 4070 O O . ARG B 1 105 ? -19 -17.453 -4.965 1 96.19 105 ARG B O 1
ATOM 4077 N N . ASN B 1 106 ? -18.047 -18.688 -6.5 1 97.62 106 ASN B N 1
ATOM 4078 C CA . ASN B 1 106 ? -17.078 -17.688 -6.922 1 97.62 106 ASN B CA 1
ATOM 4079 C C . ASN B 1 106 ? -17.531 -16.984 -8.203 1 97.62 106 ASN B C 1
ATOM 4081 O O . ASN B 1 106 ? -17.5 -17.562 -9.281 1 97.62 106 ASN B O 1
ATOM 4085 N N . PRO B 1 107 ? -17.922 -15.758 -8.133 1 97.38 107 PRO B N 1
ATOM 4086 C CA . PRO B 1 107 ? -18.375 -15.07 -9.344 1 97.38 107 PRO B CA 1
ATOM 4087 C C . PRO B 1 107 ? -17.234 -14.781 -10.32 1 97.38 107 PRO B C 1
ATOM 4089 O O . PRO B 1 107 ? -17.484 -14.43 -11.477 1 97.38 107 PRO B O 1
ATOM 4092 N N . PHE B 1 108 ? -16.031 -15.023 -9.906 1 98.19 108 PHE B N 1
ATOM 4093 C CA . PHE B 1 108 ? -14.898 -14.688 -10.75 1 98.19 108 PHE B CA 1
ATOM 4094 C C . PHE B 1 108 ? -14.055 -15.922 -11.039 1 98.19 108 PHE B C 1
ATOM 4096 O O . PHE B 1 108 ? -12.828 -15.852 -11.078 1 98.19 108 PHE B O 1
ATOM 4103 N N . ALA B 1 109 ? -14.68 -17.031 -11.234 1 98.5 109 ALA B N 1
ATOM 4104 C CA . ALA B 1 109 ? -14.016 -18.297 -11.523 1 98.5 109 ALA B CA 1
ATOM 4105 C C . ALA B 1 109 ? -13.367 -18.266 -12.906 1 98.5 109 ALA B C 1
ATOM 4107 O O . ALA B 1 109 ? -13.93 -17.719 -13.852 1 98.5 109 ALA B O 1
ATOM 4108 N N . TRP B 1 110 ? -12.258 -18.875 -13.016 1 98.56 110 TRP B N 1
ATOM 4109 C CA . TRP B 1 110 ? -11.539 -18.891 -14.289 1 98.56 110 TRP B CA 1
ATOM 4110 C C . TRP B 1 110 ? -12.172 -19.891 -15.258 1 98.56 110 TRP B C 1
ATOM 4112 O O . TRP B 1 110 ? -11.922 -19.844 -16.469 1 98.56 110 TRP B O 1
ATOM 4122 N N . ASN B 1 111 ? -13.023 -20.797 -14.789 1 98.19 111 ASN B N 1
ATOM 4123 C CA . ASN B 1 111 ? -13.625 -21.75 -15.711 1 98.19 111 ASN B CA 1
ATOM 4124 C C . ASN B 1 111 ? -14.883 -21.188 -16.359 1 98.19 111 ASN B C 1
ATOM 4126 O O . ASN B 1 111 ? -15.656 -21.938 -16.969 1 98.19 111 ASN B O 1
ATOM 4130 N N . ARG B 1 112 ? -15.07 -19.906 -16.156 1 98.12 112 ARG B N 1
ATOM 4131 C CA . ARG B 1 112 ? -16.188 -19.281 -16.875 1 98.12 112 ARG B CA 1
ATOM 4132 C C . ARG B 1 112 ? -16.031 -19.484 -18.391 1 98.12 112 ARG B C 1
ATOM 4134 O O . ARG B 1 112 ? -16.984 -19.891 -19.062 1 98.12 112 ARG B O 1
ATOM 4141 N N . ARG B 1 113 ? -14.828 -19.281 -18.922 1 97.75 113 ARG B N 1
ATOM 4142 C CA . ARG B 1 113 ? -14.633 -19.312 -20.359 1 97.75 113 ARG B CA 1
ATOM 4143 C C . ARG B 1 113 ? -13.773 -20.516 -20.766 1 97.75 113 ARG B C 1
ATOM 4145 O O . ARG B 1 113 ? -13.727 -20.875 -21.953 1 97.75 113 ARG B O 1
ATOM 4152 N N . PHE B 1 114 ? -13.102 -21.156 -19.828 1 97.19 114 PHE B N 1
ATOM 4153 C CA . PHE B 1 114 ? -12.102 -22.172 -20.109 1 97.19 114 PHE B CA 1
ATOM 4154 C C . PHE B 1 114 ? -12.383 -23.438 -19.312 1 97.19 114 PHE B C 1
ATOM 4156 O O . PHE B 1 114 ? -13.055 -23.391 -18.281 1 97.19 114 PHE B O 1
ATOM 4163 N N . GLY B 1 115 ? -11.906 -24.609 -19.891 1 98 115 GLY B N 1
ATOM 4164 C CA . GLY B 1 115 ? -11.68 -25.734 -19 1 98 115 GLY B CA 1
ATOM 4165 C C . GLY B 1 115 ? -10.516 -25.516 -18.047 1 98 115 GLY B C 1
ATOM 4166 O O . GLY B 1 115 ? -9.469 -25 -18.453 1 98 115 GLY B O 1
ATOM 4167 N N . LEU B 1 116 ? -10.727 -25.828 -16.828 1 98.56 116 LEU B N 1
ATOM 4168 C CA . LEU B 1 116 ? -9.727 -25.547 -15.797 1 98.56 116 LEU B CA 1
ATOM 4169 C C . LEU B 1 116 ? -9.297 -26.828 -15.094 1 98.56 116 LEU B C 1
ATOM 4171 O O . LEU B 1 116 ? -10.125 -27.531 -14.523 1 98.56 116 LEU B O 1
ATOM 4175 N N . LEU B 1 117 ? -8.039 -27.109 -15.211 1 98.69 117 LEU B N 1
ATOM 4176 C CA . LEU B 1 117 ? -7.43 -28.297 -14.625 1 98.69 117 LEU B CA 1
ATOM 4177 C C . LEU B 1 117 ? -6.512 -27.922 -13.469 1 98.69 117 LEU B C 1
ATOM 4179 O O . LEU B 1 117 ? -5.605 -27.109 -13.625 1 98.69 117 LEU B O 1
ATOM 4183 N N . PHE B 1 118 ? -6.809 -28.453 -12.281 1 98.81 118 PHE B N 1
ATOM 4184 C CA . PHE B 1 118 ? -5.938 -28.297 -11.117 1 98.81 118 PHE B CA 1
ATOM 4185 C C . PHE B 1 118 ? -5.137 -29.578 -10.875 1 98.81 118 PHE B C 1
ATOM 4187 O O . PHE B 1 118 ? -5.672 -30.672 -10.961 1 98.81 118 PHE B O 1
ATOM 4194 N N . LEU B 1 119 ? -3.889 -29.391 -10.555 1 98.81 119 LEU B N 1
ATOM 4195 C CA . LEU B 1 119 ? -3.014 -30.547 -10.359 1 98.81 119 LEU B CA 1
ATOM 4196 C C . LEU B 1 119 ? -2.27 -30.438 -9.031 1 98.81 119 LEU B C 1
ATOM 4198 O O . LEU B 1 119 ? -1.73 -29.391 -8.695 1 98.81 119 LEU B O 1
ATOM 4202 N N . ASP B 1 120 ? -2.342 -31.484 -8.227 1 98.69 120 ASP B N 1
ATOM 4203 C CA . ASP B 1 120 ? -1.447 -31.609 -7.078 1 98.69 120 ASP B CA 1
ATOM 4204 C C . ASP B 1 120 ? -0.048 -32.031 -7.512 1 98.69 120 ASP B C 1
ATOM 4206 O O . ASP B 1 120 ? 0.285 -33.219 -7.469 1 98.69 120 ASP B O 1
ATOM 4210 N N . SER B 1 121 ? 0.681 -31.188 -7.926 1 98.38 121 SER B N 1
ATOM 4211 C CA . SER B 1 121 ? 2.055 -31.359 -8.383 1 98.38 121 SER B CA 1
ATOM 4212 C C . SER B 1 121 ? 3.025 -30.531 -7.547 1 98.38 121 SER B C 1
ATOM 4214 O O . SER B 1 121 ? 2.73 -29.391 -7.199 1 98.38 121 SER B O 1
ATOM 4216 N N . PRO B 1 122 ? 4.258 -31.219 -7.238 1 98.31 122 PRO B N 1
ATOM 4217 C CA . PRO B 1 122 ? 4.848 -32.5 -7.625 1 98.31 122 PRO B CA 1
ATOM 4218 C C . PRO B 1 122 ? 4.32 -33.688 -6.793 1 98.31 122 PRO B C 1
ATOM 4220 O O . PRO B 1 122 ? 3.467 -33.469 -5.926 1 98.31 122 PRO B O 1
ATOM 4223 N N . LEU B 1 123 ? 4.789 -34.875 -7.242 1 98.31 123 LEU B N 1
ATOM 4224 C CA . LEU B 1 123 ? 4.496 -36.062 -6.434 1 98.31 123 LEU B CA 1
ATOM 4225 C C . LEU B 1 123 ? 4.828 -35.781 -4.965 1 98.31 123 LEU B C 1
ATOM 4227 O O . LEU B 1 123 ? 5.891 -35.25 -4.648 1 98.31 123 LEU B O 1
ATOM 4231 N N . GLY B 1 124 ? 3.889 -36.094 -4.043 1 98.19 124 GLY B N 1
ATOM 4232 C CA . GLY B 1 124 ? 4.02 -35.812 -2.623 1 98.19 124 GLY B CA 1
ATOM 4233 C C . GLY B 1 124 ? 3.17 -34.625 -2.166 1 98.19 124 GLY B C 1
ATOM 4234 O O . GLY B 1 124 ? 3.068 -34.375 -0.968 1 98.19 124 GLY B O 1
ATOM 4235 N N . THR B 1 125 ? 2.494 -33.969 -3.076 1 98.62 125 THR B N 1
ATOM 4236 C CA . THR B 1 125 ? 1.731 -32.781 -2.807 1 98.62 125 THR B CA 1
ATOM 4237 C C . THR B 1 125 ? 0.241 -33.094 -2.701 1 98.62 125 THR B C 1
ATOM 4239 O O . THR B 1 125 ? -0.317 -33.781 -3.561 1 98.62 125 THR B O 1
ATOM 4242 N N . GLY B 1 126 ? -0.422 -32.5 -1.656 1 98.44 126 GLY B N 1
ATOM 4243 C CA . GLY B 1 126 ? -1.858 -32.688 -1.518 1 98.44 126 GLY B CA 1
ATOM 4244 C C . GLY B 1 126 ? -2.277 -34.156 -1.468 1 98.44 126 GLY B C 1
ATOM 4245 O O . GLY B 1 126 ? -1.757 -34.938 -0.661 1 98.44 126 GLY B O 1
ATOM 4246 N N . PHE B 1 127 ? -3.15 -34.531 -2.422 1 98.69 127 PHE B N 1
ATOM 4247 C CA . PHE B 1 127 ? -3.648 -35.906 -2.471 1 98.69 127 PHE B CA 1
ATOM 4248 C C . PHE B 1 127 ? -2.736 -36.781 -3.318 1 98.69 127 PHE B C 1
ATOM 4250 O O . PHE B 1 127 ? -2.971 -37.969 -3.449 1 98.69 127 PHE B O 1
ATOM 4257 N N . SER B 1 128 ? -1.702 -36.188 -3.895 1 98.56 128 SER B N 1
ATOM 4258 C CA . SER B 1 128 ? -0.758 -36.938 -4.707 1 98.56 128 SER B CA 1
ATOM 4259 C C . SER B 1 128 ? 0.31 -37.625 -3.844 1 98.56 128 SER B C 1
ATOM 4261 O O . SER B 1 128 ? 1.499 -37.312 -3.988 1 98.56 128 SER B O 1
ATOM 4263 N N . ALA B 1 129 ? -0.057 -38.531 -3.121 1 96.44 129 ALA B N 1
ATOM 4264 C CA . ALA B 1 129 ? 0.863 -39.219 -2.213 1 96.44 129 ALA B CA 1
ATOM 4265 C C . ALA B 1 129 ? 1.955 -39.938 -2.988 1 96.44 129 ALA B C 1
ATOM 4267 O O . ALA B 1 129 ? 1.682 -40.594 -4.008 1 96.44 129 ALA B O 1
ATOM 4268 N N . ALA B 1 130 ? 3.109 -39.812 -2.537 1 96.81 130 ALA B N 1
ATOM 4269 C CA . ALA B 1 130 ? 4.219 -40.531 -3.135 1 96.81 130 ALA B CA 1
ATOM 4270 C C . ALA B 1 130 ? 4.301 -41.969 -2.574 1 96.81 130 ALA B C 1
ATOM 4272 O O . ALA B 1 130 ? 4.242 -42.156 -1.357 1 96.81 130 ALA B O 1
ATOM 4273 N N . PRO B 1 131 ? 4.48 -42.969 -3.465 1 95.69 131 PRO B N 1
ATOM 4274 C CA . PRO B 1 131 ? 4.645 -44.312 -2.973 1 95.69 131 PRO B CA 1
ATOM 4275 C C . PRO B 1 131 ? 5.848 -44.469 -2.043 1 95.69 131 PRO B C 1
ATOM 4277 O O . PRO B 1 131 ? 5.824 -45.312 -1.129 1 95.69 131 PRO B O 1
ATOM 4280 N N . SER B 1 132 ? 6.863 -43.688 -2.281 1 95.5 132 SER B N 1
ATOM 4281 C CA . SER B 1 132 ? 8.039 -43.594 -1.418 1 95.5 132 SER B CA 1
ATOM 4282 C C . SER B 1 132 ? 8.656 -42.219 -1.476 1 95.5 132 SER B C 1
ATOM 4284 O O . SER B 1 132 ? 8.547 -41.531 -2.488 1 95.5 132 SER B O 1
ATOM 4286 N N . PRO B 1 133 ? 9.32 -41.844 -0.407 1 95.31 133 PRO B N 1
ATOM 4287 C CA . PRO B 1 133 ? 9.938 -40.5 -0.389 1 95.31 133 PRO B CA 1
ATOM 4288 C C . PRO B 1 133 ? 10.953 -40.312 -1.514 1 95.31 133 PRO B C 1
ATOM 4290 O O . PRO B 1 133 ? 11.133 -39.188 -1.997 1 95.31 133 PRO B O 1
ATOM 4293 N N . ALA B 1 134 ? 11.547 -41.406 -1.942 1 95.75 134 ALA B N 1
ATOM 4294 C CA . ALA B 1 134 ? 12.594 -41.344 -2.963 1 95.75 134 ALA B CA 1
ATOM 4295 C C . ALA B 1 134 ? 12.016 -40.938 -4.312 1 95.75 134 ALA B C 1
ATOM 4297 O O . ALA B 1 134 ? 12.75 -40.469 -5.195 1 95.75 134 ALA B O 1
ATOM 4298 N N . LEU B 1 135 ? 10.703 -41.031 -4.484 1 97 135 LEU B N 1
ATOM 4299 C CA . LEU B 1 135 ? 10.062 -40.75 -5.762 1 97 135 LEU B CA 1
ATOM 4300 C C . LEU B 1 135 ? 9.633 -39.281 -5.836 1 97 135 LEU B C 1
ATOM 4302 O O . LEU B 1 135 ? 9.234 -38.812 -6.902 1 97 135 LEU B O 1
ATOM 4306 N N . ILE B 1 136 ? 9.758 -38.562 -4.695 1 98.44 136 ILE B N 1
ATOM 4307 C CA . ILE B 1 136 ? 9.445 -37.125 -4.707 1 98.44 136 ILE B CA 1
ATOM 4308 C C . ILE B 1 136 ? 10.5 -36.406 -5.531 1 98.44 136 ILE B C 1
ATOM 4310 O O . ILE B 1 136 ? 11.695 -36.5 -5.266 1 98.44 136 ILE B O 1
ATOM 4314 N N . PRO B 1 137 ? 10.047 -35.625 -6.516 1 98.31 137 PRO B N 1
ATOM 4315 C CA . PRO B 1 137 ? 10.984 -34.875 -7.363 1 98.31 137 PRO B CA 1
ATOM 4316 C C . PRO B 1 137 ? 11.836 -33.906 -6.574 1 98.31 137 PRO B C 1
ATOM 4318 O O . PRO B 1 137 ? 11.367 -33.312 -5.598 1 98.31 137 PRO B O 1
ATOM 4321 N N . ARG B 1 138 ? 13.055 -33.688 -7.074 1 98.38 138 ARG B N 1
ATOM 4322 C CA . ARG B 1 138 ? 13.977 -32.781 -6.375 1 98.38 138 ARG B CA 1
ATOM 4323 C C . ARG B 1 138 ? 14.422 -31.641 -7.273 1 98.38 138 ARG B C 1
ATOM 4325 O O . ARG B 1 138 ? 15.219 -30.797 -6.859 1 98.38 138 ARG B O 1
ATOM 4332 N N . ASP B 1 139 ? 13.953 -31.672 -8.516 1 98.06 139 ASP B N 1
ATOM 4333 C CA . ASP B 1 139 ? 14.367 -30.641 -9.461 1 98.06 139 ASP B CA 1
ATOM 4334 C C . ASP B 1 139 ? 13.289 -30.406 -10.523 1 98.06 139 ASP B C 1
ATOM 4336 O O . ASP B 1 139 ? 12.297 -31.125 -10.578 1 98.06 139 ASP B O 1
ATOM 4340 N N . GLN B 1 140 ? 13.477 -29.375 -11.297 1 98.69 140 GLN B N 1
ATOM 4341 C CA . GLN B 1 140 ? 12.477 -28.938 -12.266 1 98.69 140 GLN B CA 1
ATOM 4342 C C . GLN B 1 140 ? 12.312 -29.953 -13.391 1 98.69 140 GLN B C 1
ATOM 4344 O O . GLN B 1 140 ? 11.195 -30.219 -13.852 1 98.69 140 GLN B O 1
ATOM 4349 N N . PRO B 1 141 ? 13.383 -30.625 -13.891 1 98.44 141 PRO B N 1
ATOM 4350 C CA . PRO B 1 141 ? 13.195 -31.609 -14.961 1 98.44 141 PRO B CA 1
ATOM 4351 C C . PRO B 1 141 ? 12.305 -32.781 -14.539 1 98.44 141 PRO B C 1
ATOM 4353 O O . PRO B 1 141 ? 11.453 -33.219 -15.32 1 98.44 141 PRO B O 1
ATOM 4356 N N . ALA B 1 142 ? 12.484 -33.219 -13.344 1 98.25 142 ALA B N 1
ATOM 4357 C CA . ALA B 1 142 ? 11.648 -34.312 -12.867 1 98.25 142 ALA B CA 1
ATOM 4358 C C . ALA B 1 142 ? 10.188 -33.875 -12.742 1 98.25 142 ALA B C 1
ATOM 4360 O O . ALA B 1 142 ? 9.281 -34.625 -13.102 1 98.25 142 ALA B O 1
ATOM 4361 N N . VAL B 1 143 ? 9.961 -32.688 -12.211 1 98.69 143 VAL B N 1
ATOM 4362 C CA . VAL B 1 143 ? 8.609 -32.188 -12.086 1 98.69 143 VAL B CA 1
ATOM 4363 C C . VAL B 1 143 ? 7.984 -32.031 -13.469 1 98.69 143 VAL B C 1
ATOM 4365 O O . VAL B 1 143 ? 6.832 -32.406 -13.688 1 98.69 143 VAL B O 1
ATOM 4368 N N . ALA B 1 144 ? 8.758 -31.469 -14.406 1 98.81 144 ALA B N 1
ATOM 4369 C CA . ALA B 1 144 ? 8.273 -31.234 -15.766 1 98.81 144 ALA B CA 1
ATOM 4370 C C . ALA B 1 144 ? 7.895 -32.562 -16.438 1 98.81 144 ALA B C 1
ATOM 4372 O O . ALA B 1 144 ? 6.879 -32.625 -17.141 1 98.81 144 ALA B O 1
ATOM 4373 N N . ALA B 1 145 ? 8.672 -33.562 -16.234 1 98.19 145 ALA B N 1
ATOM 4374 C CA . ALA B 1 145 ? 8.391 -34.875 -16.812 1 98.19 145 ALA B CA 1
ATOM 4375 C C . ALA B 1 145 ? 7.09 -35.469 -16.266 1 98.19 145 ALA B C 1
ATOM 4377 O O . ALA B 1 145 ? 6.297 -36.031 -17 1 98.19 145 ALA B O 1
ATOM 4378 N N . HIS B 1 146 ? 6.938 -35.281 -14.969 1 98.56 146 HIS B N 1
ATOM 4379 C CA . HIS B 1 146 ? 5.703 -35.75 -14.344 1 98.56 146 HIS B CA 1
ATOM 4380 C C . HIS B 1 146 ? 4.496 -35 -14.891 1 98.56 146 HIS B C 1
ATOM 4382 O O . HIS B 1 146 ? 3.438 -35.594 -15.117 1 98.56 146 HIS B O 1
ATOM 4388 N N . ILE B 1 147 ? 4.625 -33.688 -15.094 1 98.81 147 ILE B N 1
ATOM 4389 C CA . ILE B 1 147 ? 3.523 -32.875 -15.594 1 98.81 147 ILE B CA 1
ATOM 4390 C C . ILE B 1 147 ? 3.16 -33.344 -17.016 1 98.81 147 ILE B C 1
ATOM 4392 O O . ILE B 1 147 ? 1.982 -33.5 -17.328 1 98.81 147 ILE B O 1
ATOM 4396 N N . LEU B 1 148 ? 4.16 -33.531 -17.859 1 98.62 148 LEU B N 1
ATOM 4397 C CA .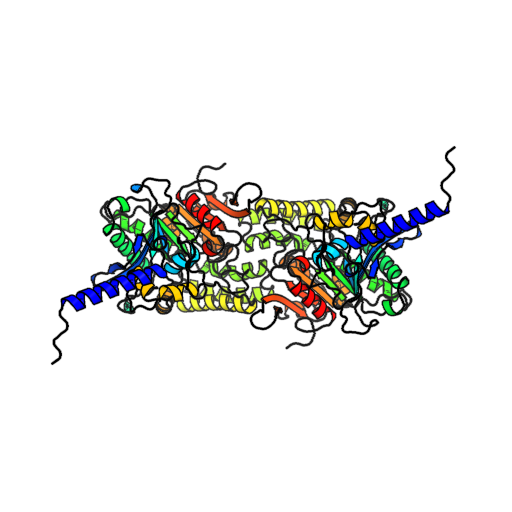 LEU B 1 148 ? 3.879 -34.031 -19.203 1 98.62 148 LEU B CA 1
ATOM 4398 C C . LEU B 1 148 ? 3.189 -35.375 -19.172 1 98.62 148 LEU B C 1
ATOM 4400 O O . LEU B 1 148 ? 2.223 -35.625 -19.906 1 98.62 148 LEU B O 1
ATOM 4404 N N . ALA B 1 149 ? 3.656 -36.281 -18.312 1 98.44 149 ALA B N 1
ATOM 4405 C CA . ALA B 1 149 ? 3.047 -37.594 -18.188 1 98.44 149 ALA B CA 1
ATOM 4406 C C . ALA B 1 149 ? 1.599 -37.5 -17.719 1 98.44 149 ALA B C 1
ATOM 4408 O O . ALA B 1 149 ? 0.726 -38.219 -18.219 1 98.44 149 ALA B O 1
ATOM 4409 N N . ALA B 1 150 ? 1.377 -36.656 -16.766 1 98.75 150 ALA B N 1
ATOM 4410 C CA . ALA B 1 150 ? 0.02 -36.438 -16.266 1 98.75 150 ALA B CA 1
ATOM 4411 C C . ALA B 1 150 ? -0.888 -35.906 -17.375 1 98.75 150 ALA B C 1
ATOM 4413 O O . ALA B 1 150 ? -2.043 -36.312 -17.484 1 98.75 150 ALA B O 1
ATOM 4414 N N . LEU B 1 151 ? -0.373 -34.969 -18.156 1 98.56 151 LEU B N 1
ATOM 4415 C CA . LEU B 1 151 ? -1.153 -34.406 -19.25 1 98.56 151 LEU B CA 1
ATOM 4416 C C . LEU B 1 151 ? -1.479 -35.5 -20.281 1 98.56 151 LEU B C 1
ATOM 4418 O O . LEU B 1 151 ? -2.598 -35.531 -20.797 1 98.56 151 LEU B O 1
ATOM 4422 N N . GLN B 1 152 ? -0.513 -36.375 -20.562 1 97.94 152 GLN B N 1
ATOM 4423 C CA . GLN B 1 152 ? -0.786 -37.5 -21.469 1 97.94 152 GLN B CA 1
ATOM 4424 C C . GLN B 1 152 ? -1.907 -38.375 -20.922 1 97.94 152 GLN B C 1
ATOM 4426 O O . GLN B 1 152 ? -2.832 -38.719 -21.656 1 97.94 152 GLN B O 1
ATOM 4431 N N . SER B 1 153 ? -1.809 -38.688 -19.656 1 97.88 153 SER B N 1
ATOM 4432 C CA . SER B 1 153 ? -2.832 -39.5 -19.016 1 97.88 153 SER B CA 1
ATOM 4433 C C . SER B 1 153 ? -4.195 -38.812 -19.062 1 97.88 153 SER B C 1
ATOM 4435 O O . SER B 1 153 ? -5.215 -39.469 -19.297 1 97.88 153 SER B O 1
ATOM 4437 N N . PHE B 1 154 ? -4.262 -37.562 -18.812 1 98.25 154 PHE B N 1
ATOM 4438 C CA . PHE B 1 154 ? -5.5 -36.781 -18.828 1 98.25 154 PHE B CA 1
ATOM 4439 C C . PHE B 1 154 ? -6.141 -36.812 -20.203 1 98.25 154 PHE B C 1
ATOM 4441 O O . PHE B 1 154 ? -7.336 -37.094 -20.344 1 98.25 154 PHE B O 1
ATOM 4448 N N . PHE B 1 155 ? -5.352 -36.5 -21.234 1 97.44 155 PHE B N 1
ATOM 4449 C CA . PHE B 1 155 ? -5.875 -36.438 -22.594 1 97.44 155 PHE B CA 1
ATOM 4450 C C . PHE B 1 155 ? -6.273 -37.844 -23.078 1 97.44 155 PHE B C 1
ATOM 4452 O O . PHE B 1 155 ? -7.23 -37.969 -23.844 1 97.44 155 PHE B O 1
ATOM 4459 N N . ASP B 1 156 ? -5.59 -38.875 -22.609 1 96.12 156 ASP B N 1
ATOM 4460 C CA . ASP B 1 156 ? -5.945 -40.25 -22.969 1 96.12 156 ASP B CA 1
ATOM 4461 C C . ASP B 1 156 ? -7.297 -40.625 -22.375 1 96.12 156 ASP B C 1
ATOM 4463 O O . ASP B 1 156 ? -8.016 -41.469 -22.938 1 96.12 156 ASP B O 1
ATOM 4467 N N . ALA B 1 157 ? -7.582 -40.031 -21.266 1 95.44 157 ALA B N 1
ATOM 4468 C CA . ALA B 1 157 ? -8.812 -40.344 -20.562 1 95.44 157 ALA B CA 1
ATOM 4469 C C . ALA B 1 157 ? -10 -39.562 -21.109 1 95.44 157 ALA B C 1
ATOM 4471 O O . ALA B 1 157 ? -11.141 -39.781 -20.688 1 95.44 157 ALA B O 1
ATOM 4472 N N . ASN B 1 158 ? -9.805 -38.688 -22.016 1 94.25 158 ASN B N 1
ATOM 4473 C CA . ASN B 1 158 ? -10.836 -37.812 -22.594 1 94.25 158 ASN B CA 1
ATOM 4474 C C . ASN B 1 158 ? -10.961 -38.031 -24.094 1 94.25 158 ASN B C 1
ATOM 4476 O O . ASN B 1 158 ? -10.07 -38.625 -24.719 1 94.25 158 ASN B O 1
ATOM 4480 N N . PRO B 1 159 ? -12.078 -37.625 -24.734 1 90.81 159 PRO B N 1
ATOM 4481 C CA . PRO B 1 159 ? -12.227 -37.781 -26.172 1 90.81 159 PRO B CA 1
ATOM 4482 C C . PRO B 1 159 ? -11.094 -37.125 -26.969 1 90.81 159 PRO B C 1
ATOM 4484 O O . PRO B 1 159 ? -10.531 -36.125 -26.516 1 90.81 159 PRO B O 1
ATOM 4487 N N . PRO B 1 160 ? -10.734 -37.656 -28.094 1 88.69 160 PRO B N 1
ATOM 4488 C CA . PRO B 1 160 ? -9.594 -37.156 -28.875 1 88.69 160 PRO B CA 1
ATOM 4489 C C . PRO B 1 160 ? -9.672 -35.656 -29.172 1 88.69 160 PRO B C 1
ATOM 4491 O O . PRO B 1 160 ? -8.641 -35 -29.297 1 88.69 160 PRO B O 1
ATOM 4494 N N . ALA B 1 161 ? -10.852 -35.156 -29.25 1 87.94 161 ALA B N 1
ATOM 4495 C CA . ALA B 1 161 ? -11.039 -33.75 -29.562 1 87.94 161 ALA B CA 1
ATOM 4496 C C . ALA B 1 161 ? -10.492 -32.875 -28.453 1 87.94 161 ALA B C 1
ATOM 4498 O O . ALA B 1 161 ? -10.148 -31.703 -28.672 1 87.94 161 ALA B O 1
ATOM 4499 N N . PHE B 1 162 ? -10.359 -33.406 -27.281 1 92.5 162 PHE B N 1
ATOM 4500 C CA . PHE B 1 162 ? -9.898 -32.656 -26.125 1 92.5 162 PHE B CA 1
ATOM 4501 C C . PHE B 1 162 ? -8.453 -32.188 -26.312 1 92.5 162 PHE B C 1
ATOM 4503 O O . PHE B 1 162 ? -8.086 -31.094 -25.906 1 92.5 162 PHE B O 1
ATOM 4510 N N . ARG B 1 163 ? -7.676 -33 -26.891 1 93.38 163 ARG B N 1
ATOM 4511 C CA . ARG B 1 163 ? -6.246 -32.781 -27.047 1 93.38 163 ARG B CA 1
ATOM 4512 C C . ARG B 1 163 ? -5.98 -31.656 -28.047 1 93.38 163 ARG B C 1
ATOM 4514 O O . ARG B 1 163 ? -4.918 -31.031 -28.016 1 93.38 163 ARG B O 1
ATOM 4521 N N . LYS B 1 164 ? -6.91 -31.422 -28.969 1 93.5 164 LYS B N 1
ATOM 4522 C CA . LYS B 1 164 ? -6.746 -30.391 -30 1 93.5 164 LYS B CA 1
ATOM 4523 C C . LYS B 1 164 ? -7.004 -29 -29.438 1 93.5 164 LYS B C 1
ATOM 4525 O O . LYS B 1 164 ? -6.637 -28 -30.047 1 93.5 164 LYS B O 1
ATOM 4530 N N . ARG B 1 165 ? -7.617 -28.953 -28.25 1 97.19 165 ARG B N 1
ATOM 4531 C CA . ARG B 1 165 ? -7.969 -27.656 -27.641 1 97.19 165 ARG B CA 1
ATOM 4532 C C . ARG B 1 165 ? -6.723 -26.844 -27.328 1 97.19 165 ARG B C 1
ATOM 4534 O O . ARG B 1 165 ? -5.691 -27.406 -26.953 1 97.19 165 ARG B O 1
ATOM 4541 N N . PRO B 1 166 ? -6.805 -25.453 -27.609 1 97.88 166 PRO B N 1
ATOM 4542 C CA . PRO B 1 166 ? -5.691 -24.625 -27.141 1 97.88 166 PRO B CA 1
ATOM 4543 C C . PRO B 1 166 ? -5.41 -24.828 -25.656 1 97.88 166 PRO B C 1
ATOM 4545 O O . PRO B 1 166 ? -6.332 -24.766 -24.828 1 97.88 166 PRO B O 1
ATOM 4548 N N . PHE B 1 167 ? -4.191 -25.109 -25.359 1 98.5 167 PHE B N 1
ATOM 4549 C CA . PHE B 1 167 ? -3.803 -25.438 -23.984 1 98.5 167 PHE B CA 1
ATOM 4550 C C . PHE B 1 167 ? -2.885 -24.359 -23.422 1 98.5 167 PHE B C 1
ATOM 4552 O O . PHE B 1 167 ? -2.02 -23.828 -24.125 1 98.5 167 PHE B O 1
ATOM 4559 N N . PHE B 1 168 ? -3.082 -23.984 -22.172 1 98.88 168 PHE B N 1
ATOM 4560 C CA . PHE B 1 168 ? -2.281 -22.984 -21.484 1 98.88 168 PHE B CA 1
ATOM 4561 C C . PHE B 1 168 ? -1.821 -23.5 -20.125 1 98.88 168 PHE B C 1
ATOM 4563 O O . PHE B 1 168 ? -2.574 -24.188 -19.422 1 98.88 168 PHE B O 1
ATOM 4570 N N . LEU B 1 169 ? -0.596 -23.203 -19.75 1 98.88 169 LEU B N 1
ATOM 4571 C CA . LEU B 1 169 ? -0.086 -23.453 -18.406 1 98.88 169 LEU B CA 1
ATOM 4572 C C . LEU B 1 169 ? -0.178 -22.188 -17.562 1 98.88 169 LEU B C 1
ATOM 4574 O O . LEU B 1 169 ? 0.142 -21.094 -18.031 1 98.88 169 LEU B O 1
ATOM 4578 N N . SER B 1 170 ? -0.65 -22.312 -16.375 1 98.88 170 SER B N 1
ATOM 4579 C CA . SER B 1 170 ? -0.687 -21.188 -15.453 1 98.88 170 SER B CA 1
ATOM 4580 C C . SER B 1 170 ? -0.283 -21.609 -14.047 1 98.88 170 SER B C 1
ATOM 4582 O O . SER B 1 170 ? -0.345 -22.797 -13.711 1 98.88 170 SER B O 1
ATOM 4584 N N . GLY B 1 171 ? 0.184 -20.734 -13.312 1 98.75 171 GLY B N 1
ATOM 4585 C CA . GLY B 1 171 ? 0.573 -21 -11.938 1 98.75 171 GLY B CA 1
ATOM 4586 C C . GLY B 1 171 ? 0.971 -19.75 -11.18 1 98.75 171 GLY B C 1
ATOM 4587 O O . GLY B 1 171 ? 0.882 -18.641 -11.711 1 98.75 171 GLY B O 1
ATOM 4588 N N . GLU B 1 172 ? 1.323 -19.922 -9.961 1 98.12 172 GLU B N 1
ATOM 4589 C CA . GLU B 1 172 ? 1.622 -18.828 -9.055 1 98.12 172 GLU B CA 1
ATOM 4590 C C . GLU B 1 172 ? 2.803 -19.156 -8.148 1 98.12 172 GLU B C 1
ATOM 4592 O O . GLU B 1 172 ? 3.021 -20.312 -7.805 1 98.12 172 GLU B O 1
ATOM 4597 N N . SER B 1 173 ? 3.541 -18.141 -7.711 1 98.5 173 SER B N 1
ATOM 4598 C CA . SER B 1 173 ? 4.582 -18.297 -6.703 1 98.5 173 SER B CA 1
ATOM 4599 C C . SER B 1 173 ? 5.711 -19.188 -7.219 1 98.5 173 SER B C 1
ATOM 4601 O O . SER B 1 173 ? 6.266 -18.938 -8.289 1 98.5 173 SER B O 1
ATOM 4603 N N . TYR B 1 174 ? 6 -20.281 -6.578 1 98.75 174 TYR B N 1
ATOM 4604 C CA . TYR B 1 174 ? 7.07 -21.188 -7 1 98.75 174 TYR B CA 1
ATOM 4605 C C . TYR B 1 174 ? 6.77 -21.781 -8.367 1 98.75 174 TYR B C 1
ATOM 4607 O O . TYR B 1 174 ? 7.68 -22.25 -9.055 1 98.75 174 TYR B O 1
ATOM 4615 N N . ALA B 1 175 ? 5.523 -21.703 -8.805 1 98.75 175 ALA B N 1
ATOM 4616 C CA . ALA B 1 175 ? 5.18 -22.156 -10.156 1 98.75 175 ALA B CA 1
ATOM 4617 C C . ALA B 1 175 ? 5.832 -21.266 -11.211 1 98.75 175 ALA B C 1
ATOM 4619 O O . ALA B 1 175 ? 5.828 -21.594 -12.398 1 98.75 175 ALA B O 1
ATOM 4620 N N . GLY B 1 176 ? 6.398 -20.203 -10.75 1 98.88 176 GLY B N 1
ATOM 4621 C CA . GLY B 1 176 ? 7.293 -19.453 -11.625 1 98.88 176 GLY B CA 1
ATOM 4622 C C . GLY B 1 176 ? 8.477 -20.281 -12.102 1 98.88 176 GLY B C 1
ATOM 4623 O O . GLY B 1 176 ? 9.172 -19.875 -13.031 1 98.88 176 GLY B O 1
ATOM 4624 N N . LYS B 1 177 ? 8.648 -21.406 -11.523 1 98.88 177 LYS B N 1
ATOM 4625 C CA . LYS B 1 177 ? 9.648 -22.375 -11.984 1 98.88 177 LYS B CA 1
ATOM 4626 C C . LYS B 1 177 ? 8.984 -23.562 -12.672 1 98.88 177 LYS B C 1
ATOM 4628 O O . LYS B 1 177 ? 9.461 -24.031 -13.703 1 98.88 177 LYS B O 1
ATOM 4633 N N . TYR B 1 178 ? 7.867 -24.031 -12.125 1 98.88 178 TYR B N 1
ATOM 4634 C CA . TYR B 1 178 ? 7.152 -25.172 -12.688 1 98.88 178 TYR B CA 1
ATOM 4635 C C . TYR B 1 178 ? 6.711 -24.891 -14.117 1 98.88 178 TYR B C 1
ATOM 4637 O O . TYR B 1 178 ? 6.922 -25.703 -15.016 1 98.88 178 TYR B O 1
ATOM 4645 N N . VAL B 1 179 ? 6.109 -23.719 -14.297 1 98.94 179 VAL B N 1
ATOM 4646 C CA . VAL B 1 179 ? 5.441 -23.391 -15.547 1 98.94 179 VAL B CA 1
ATOM 4647 C C . VAL B 1 179 ? 6.473 -23.25 -16.672 1 98.94 179 VAL B C 1
ATOM 4649 O O . VAL B 1 179 ? 6.359 -23.891 -17.703 1 98.94 179 VAL B O 1
ATOM 4652 N N . PRO B 1 180 ? 7.516 -22.484 -16.453 1 98.88 180 PRO B N 1
ATOM 4653 C CA . PRO B 1 180 ? 8.508 -22.406 -17.531 1 98.88 180 PRO B CA 1
ATOM 4654 C C . PRO B 1 180 ? 9.195 -23.734 -17.797 1 98.88 180 PRO B C 1
ATOM 4656 O O . PRO B 1 180 ? 9.445 -24.078 -18.953 1 98.88 180 PRO B O 1
ATOM 4659 N N . ALA B 1 181 ? 9.492 -24.469 -16.781 1 98.88 181 ALA B N 1
ATOM 4660 C CA . ALA B 1 181 ? 10.148 -25.766 -16.953 1 98.88 181 ALA B CA 1
ATOM 4661 C C . ALA B 1 181 ? 9.25 -26.734 -17.719 1 98.88 181 ALA B C 1
ATOM 4663 O O . ALA B 1 181 ? 9.695 -27.391 -18.656 1 98.88 181 ALA B O 1
ATOM 4664 N N . ALA B 1 182 ? 8.023 -26.812 -17.297 1 98.94 182 ALA B N 1
ATOM 4665 C CA . ALA B 1 182 ? 7.074 -27.703 -17.953 1 98.94 182 ALA B CA 1
ATOM 4666 C C . ALA B 1 182 ? 6.812 -27.266 -19.391 1 98.94 182 ALA B C 1
ATOM 4668 O O . ALA B 1 182 ? 6.754 -28.094 -20.297 1 98.94 182 ALA B O 1
ATOM 4669 N N . GLY B 1 183 ? 6.625 -25.953 -19.594 1 98.94 183 GLY B N 1
ATOM 4670 C CA . GLY B 1 183 ? 6.398 -25.453 -20.938 1 98.94 183 GLY B CA 1
ATOM 4671 C C . GLY B 1 183 ? 7.543 -25.734 -21.891 1 98.94 183 GLY B C 1
ATOM 4672 O O . GLY B 1 183 ? 7.324 -26.25 -22.984 1 98.94 183 GLY B O 1
ATOM 4673 N N . ALA B 1 184 ? 8.719 -25.422 -21.422 1 98.75 184 ALA B N 1
ATOM 4674 C CA . ALA B 1 184 ? 9.898 -25.703 -22.234 1 98.75 184 ALA B CA 1
ATOM 4675 C C . ALA B 1 184 ? 10.023 -27.188 -22.531 1 98.75 184 ALA B C 1
ATOM 4677 O O . ALA B 1 184 ? 10.383 -27.578 -23.641 1 98.75 184 ALA B O 1
ATOM 4678 N N . HIS B 1 185 ? 9.773 -28.031 -21.562 1 98.75 185 HIS B N 1
ATOM 4679 C CA . HIS B 1 185 ? 9.828 -29.484 -21.719 1 98.75 185 HIS B CA 1
ATOM 4680 C C . HIS B 1 185 ? 8.812 -29.953 -22.75 1 98.75 185 HIS B C 1
ATOM 4682 O O . HIS B 1 185 ? 9.125 -30.812 -23.578 1 98.75 185 HIS B O 1
ATOM 4688 N N . ILE B 1 186 ? 7.625 -29.438 -22.703 1 98.81 186 ILE B N 1
ATOM 4689 C CA . ILE B 1 186 ? 6.57 -29.812 -23.641 1 98.81 186 ILE B CA 1
ATOM 4690 C C . ILE B 1 186 ? 6.996 -29.453 -25.062 1 98.81 186 ILE B C 1
ATOM 4692 O O . ILE B 1 186 ? 6.867 -30.266 -25.984 1 98.81 186 ILE B O 1
ATOM 4696 N N . PHE B 1 187 ? 7.504 -28.266 -25.297 1 98.56 187 PHE B N 1
ATOM 4697 C CA . PHE B 1 187 ? 7.926 -27.828 -26.625 1 98.56 187 PHE B CA 1
ATOM 4698 C C . PHE B 1 187 ? 9.07 -28.703 -27.125 1 98.56 187 PHE B C 1
ATOM 4700 O O . PHE B 1 187 ? 9.172 -28.969 -28.328 1 98.56 187 PHE B O 1
ATOM 4707 N N . ALA B 1 188 ? 9.93 -29.094 -26.219 1 98.25 188 ALA B N 1
ATOM 4708 C CA . ALA B 1 188 ? 11.039 -29.953 -26.609 1 98.25 188 ALA B CA 1
ATOM 4709 C C . ALA B 1 188 ? 10.555 -31.375 -26.938 1 98.25 188 ALA B C 1
ATOM 4711 O O . ALA B 1 188 ? 11.109 -32.031 -27.812 1 98.25 188 ALA B O 1
ATOM 4712 N N . ALA B 1 189 ? 9.531 -31.812 -26.266 1 98.38 189 ALA B N 1
ATOM 4713 C CA . ALA B 1 189 ? 9.039 -33.188 -26.422 1 98.38 189 ALA B CA 1
ATOM 4714 C C . ALA B 1 189 ? 8.133 -33.312 -27.641 1 98.38 189 ALA B C 1
ATOM 4716 O O . ALA B 1 189 ? 8.102 -34.344 -28.297 1 98.38 189 ALA B O 1
ATOM 4717 N N . ASN B 1 190 ? 7.402 -32.312 -27.938 1 98.25 190 ASN B N 1
ATOM 4718 C CA . ASN B 1 190 ? 6.375 -32.344 -28.969 1 98.25 190 ASN B CA 1
ATOM 4719 C C . ASN B 1 190 ? 6.93 -32.875 -30.281 1 98.25 190 ASN B C 1
ATOM 4721 O O . ASN B 1 190 ? 6.352 -33.781 -30.875 1 98.25 190 ASN B O 1
ATOM 4725 N N . PRO B 1 191 ? 8.094 -32.438 -30.766 1 97.81 191 PRO B N 1
ATOM 4726 C CA . PRO B 1 191 ? 8.594 -32.906 -32.062 1 97.81 191 PRO B CA 1
ATOM 4727 C C . PRO B 1 191 ? 8.961 -34.406 -32.031 1 97.81 191 PRO B C 1
ATOM 4729 O O . PRO B 1 191 ? 9.086 -35.031 -33.094 1 97.81 191 PRO B O 1
ATOM 4732 N N . THR B 1 192 ? 9.102 -34.938 -30.844 1 98.06 192 THR B N 1
ATOM 4733 C CA . THR B 1 192 ? 9.516 -36.312 -30.719 1 98.06 192 THR B CA 1
ATOM 4734 C C . THR B 1 192 ? 8.305 -37.25 -30.547 1 98.06 192 THR B C 1
ATOM 4736 O O . THR B 1 192 ? 8.445 -38.469 -30.547 1 98.06 192 THR B O 1
ATOM 4739 N N . LEU B 1 193 ? 7.156 -36.688 -30.438 1 97.25 193 LEU B N 1
ATOM 4740 C CA . LEU B 1 193 ? 5.918 -37.438 -30.25 1 97.25 193 LEU B CA 1
ATOM 4741 C C . LEU B 1 193 ? 5.125 -37.531 -31.547 1 97.25 193 LEU B C 1
ATOM 4743 O O . LEU B 1 193 ? 5.238 -36.656 -32.406 1 97.25 193 LEU B O 1
ATOM 4747 N N . PRO B 1 194 ? 4.355 -38.625 -31.672 1 96.38 194 PRO B N 1
ATOM 4748 C CA . PRO B 1 194 ? 3.383 -38.594 -32.781 1 96.38 194 PRO B CA 1
ATOM 4749 C C . PRO B 1 194 ? 2.418 -37.406 -32.656 1 96.38 194 PRO B C 1
ATOM 4751 O O . PRO B 1 194 ? 2.082 -37 -31.562 1 96.38 194 PRO B O 1
ATOM 4754 N N . ALA B 1 195 ? 1.993 -37 -33.781 1 94.06 195 ALA B N 1
ATOM 4755 C CA . ALA B 1 195 ? 1.169 -35.812 -33.844 1 94.06 195 ALA B CA 1
ATOM 4756 C C . ALA B 1 195 ? -0.033 -35.906 -32.906 1 94.06 195 ALA B C 1
ATOM 4758 O O . ALA B 1 195 ? -0.421 -34.906 -32.281 1 94.06 195 ALA B O 1
ATOM 4759 N N . TRP B 1 196 ? -0.572 -37.062 -32.812 1 93.06 196 TRP B N 1
ATOM 4760 C CA . TRP B 1 196 ? -1.806 -37.25 -32.062 1 93.06 196 TRP B CA 1
ATOM 4761 C C . TRP B 1 196 ? -1.523 -37.281 -30.562 1 93.06 196 TRP B C 1
ATOM 4763 O O . TRP B 1 196 ? -2.451 -37.312 -29.75 1 93.06 196 TRP B O 1
ATOM 4773 N N . ARG B 1 197 ? -0.26 -37.156 -30.094 1 95.94 197 ARG B N 1
ATOM 4774 C CA . ARG B 1 197 ? 0.1 -37.156 -28.688 1 95.94 197 ARG B CA 1
ATOM 4775 C C . ARG B 1 197 ? 0.686 -35.812 -28.266 1 95.94 197 ARG B C 1
ATOM 4777 O O . ARG B 1 197 ? 1.022 -35.594 -27.109 1 95.94 197 ARG B O 1
ATOM 4784 N N . ARG B 1 198 ? 0.835 -34.906 -29.234 1 97.5 198 ARG B N 1
ATOM 4785 C CA . ARG B 1 198 ? 1.424 -33.594 -28.969 1 97.5 198 ARG B CA 1
ATOM 4786 C C . ARG B 1 198 ? 0.462 -32.719 -28.156 1 97.5 198 ARG B C 1
ATOM 4788 O O . ARG B 1 198 ? -0.756 -32.875 -28.25 1 97.5 198 ARG B O 1
ATOM 4795 N N . ILE B 1 199 ? 0.996 -31.922 -27.359 1 97.94 199 ILE B N 1
ATOM 4796 C CA . ILE B 1 199 ? 0.223 -30.953 -26.578 1 97.94 199 ILE B CA 1
ATOM 4797 C C . ILE B 1 199 ? 0.154 -29.625 -27.312 1 97.94 199 ILE B C 1
ATOM 4799 O O . ILE B 1 199 ? 1.181 -29.078 -27.734 1 97.94 199 ILE B O 1
ATOM 4803 N N . ASN B 1 200 ? -1.038 -29.047 -27.516 1 97.88 200 ASN B N 1
ATOM 4804 C CA . ASN B 1 200 ? -1.27 -27.781 -28.234 1 97.88 200 ASN B CA 1
ATOM 4805 C C . ASN B 1 200 ? -1.054 -26.578 -27.312 1 97.88 200 ASN B C 1
ATOM 4807 O O . ASN B 1 200 ? -1.961 -25.766 -27.125 1 97.88 200 ASN B O 1
ATOM 4811 N N . LEU B 1 201 ? 0.182 -26.438 -26.797 1 98.62 201 LEU B N 1
ATOM 4812 C CA . LEU B 1 201 ? 0.524 -25.375 -25.875 1 98.62 201 LEU B CA 1
ATOM 4813 C C . LEU B 1 201 ? 0.565 -24.031 -26.594 1 98.62 201 LEU B C 1
ATOM 4815 O O . LEU B 1 201 ? 1.351 -23.844 -27.516 1 98.62 201 LEU B O 1
ATOM 4819 N N . ARG B 1 202 ? -0.288 -23.078 -26.078 1 98.38 202 ARG B N 1
ATOM 4820 C CA . ARG B 1 202 ? -0.45 -21.812 -26.781 1 98.38 202 ARG B CA 1
ATOM 4821 C C . ARG B 1 202 ? -0.021 -20.641 -25.906 1 98.38 202 ARG B C 1
ATOM 4823 O O . ARG B 1 202 ? 0.017 -19.5 -26.359 1 98.38 202 ARG B O 1
ATOM 4830 N N . GLY B 1 203 ? 0.394 -20.906 -24.688 1 98.75 203 GLY B N 1
ATOM 4831 C CA . GLY B 1 203 ? 0.854 -19.828 -23.812 1 98.75 203 GLY B CA 1
ATOM 4832 C C . GLY B 1 203 ? 1.067 -20.281 -22.375 1 98.75 203 GLY B C 1
ATOM 4833 O O . GLY B 1 203 ? 0.636 -21.375 -21.984 1 98.75 203 GLY B O 1
ATOM 4834 N N . VAL B 1 204 ? 1.728 -19.469 -21.625 1 98.94 204 VAL B N 1
ATOM 4835 C CA . VAL B 1 204 ? 1.916 -19.719 -20.188 1 98.94 204 VAL B CA 1
ATOM 4836 C C . VAL B 1 204 ? 1.655 -18.422 -19.406 1 98.94 204 VAL B C 1
ATOM 4838 O O . VAL B 1 204 ? 1.954 -17.328 -19.891 1 98.94 204 VAL B O 1
ATOM 4841 N N . ALA B 1 205 ? 1.055 -18.531 -18.219 1 98.94 205 ALA B N 1
ATOM 4842 C CA . ALA B 1 205 ? 0.756 -17.422 -17.328 1 98.94 205 ALA B CA 1
ATOM 4843 C C . ALA B 1 205 ? 1.328 -17.656 -15.938 1 98.94 205 ALA B C 1
ATOM 4845 O O . ALA B 1 205 ? 1.065 -18.703 -15.32 1 98.94 205 ALA B O 1
ATOM 4846 N N . ILE B 1 206 ? 2.096 -16.734 -15.43 1 98.75 206 ILE B N 1
ATOM 4847 C CA . ILE B 1 206 ? 2.787 -16.906 -14.156 1 98.75 206 ILE B CA 1
ATOM 4848 C C . ILE B 1 206 ? 2.449 -15.734 -13.227 1 98.75 206 ILE B C 1
ATOM 4850 O O . ILE B 1 206 ? 2.771 -14.586 -13.523 1 98.75 206 ILE B O 1
ATOM 4854 N N . GLY B 1 207 ? 1.84 -16.016 -12.117 1 98.75 207 GLY B N 1
ATOM 4855 C CA . GLY B 1 207 ? 1.514 -15.008 -11.117 1 98.75 207 GLY B CA 1
ATOM 4856 C C . GLY B 1 207 ? 2.508 -14.961 -9.969 1 98.75 207 GLY B C 1
ATOM 4857 O O . GLY B 1 207 ? 2.768 -15.984 -9.328 1 98.75 207 GLY B O 1
ATOM 4858 N N . ASN B 1 208 ? 3.031 -13.836 -9.727 1 98.69 208 ASN B N 1
ATOM 4859 C CA . ASN B 1 208 ? 3.953 -13.648 -8.609 1 98.69 208 ASN B CA 1
ATOM 4860 C C . ASN B 1 208 ? 4.988 -14.773 -8.539 1 98.69 208 ASN B C 1
ATOM 4862 O O . ASN B 1 208 ? 5.195 -15.367 -7.48 1 98.69 208 ASN B O 1
ATOM 4866 N N . GLY B 1 209 ? 5.656 -15.008 -9.609 1 98.81 209 GLY B N 1
ATOM 4867 C CA . GLY B 1 209 ? 6.492 -16.188 -9.758 1 98.81 209 GLY B CA 1
ATOM 4868 C C . GLY B 1 209 ? 7.891 -16.016 -9.203 1 98.81 209 GLY B C 1
ATOM 4869 O O . GLY B 1 209 ? 8.484 -14.938 -9.336 1 98.81 209 GLY B O 1
ATOM 4870 N N . LEU B 1 210 ? 8.406 -17 -8.531 1 98.88 210 LEU B N 1
ATOM 4871 C CA . LEU B 1 210 ? 9.844 -17.141 -8.328 1 98.88 210 LEU B CA 1
ATOM 4872 C C . LEU B 1 210 ? 10.508 -17.766 -9.539 1 98.88 210 LEU B C 1
ATOM 4874 O O . LEU B 1 210 ? 10.25 -18.938 -9.852 1 98.88 210 LEU B O 1
ATOM 4878 N N . THR B 1 211 ? 11.305 -17.016 -10.242 1 98.88 211 THR B N 1
ATOM 4879 C CA . THR B 1 211 ? 11.82 -17.469 -11.531 1 98.88 211 THR B CA 1
ATOM 4880 C C . THR B 1 211 ? 13.344 -17.359 -11.57 1 98.88 211 THR B C 1
ATOM 4882 O O . THR B 1 211 ? 14.023 -18.281 -12.031 1 98.88 211 THR B O 1
ATOM 4885 N N . HIS B 1 212 ? 13.859 -16.328 -11.086 1 98.88 212 HIS B N 1
ATOM 4886 C CA . HIS B 1 212 ? 15.273 -15.977 -11.094 1 98.88 212 HIS B CA 1
ATOM 4887 C C . HIS B 1 212 ? 15.688 -15.328 -9.773 1 98.88 212 HIS B C 1
ATOM 4889 O O . HIS B 1 212 ? 15.938 -14.125 -9.719 1 98.88 212 HIS B O 1
ATOM 4895 N N . PRO B 1 213 ? 15.891 -16.156 -8.766 1 98.69 213 PRO B N 1
ATOM 4896 C CA . PRO B 1 213 ? 15.969 -15.68 -7.383 1 98.69 213 PRO B CA 1
ATOM 4897 C C . PRO B 1 213 ? 17.172 -14.758 -7.145 1 98.69 213 PRO B C 1
ATOM 4899 O O . PRO B 1 213 ? 17.094 -13.859 -6.309 1 98.69 213 PRO B O 1
ATOM 4902 N N . VAL B 1 214 ? 18.25 -14.922 -7.859 1 98.75 214 VAL B N 1
ATOM 4903 C CA . VAL B 1 214 ? 19.453 -14.125 -7.621 1 98.75 214 VAL B CA 1
ATOM 4904 C C . VAL B 1 214 ? 19.141 -12.648 -7.863 1 98.75 214 VAL B C 1
ATOM 4906 O O . VAL B 1 214 ? 19.625 -11.781 -7.125 1 98.75 214 VAL B O 1
ATOM 4909 N N . ALA B 1 215 ? 18.375 -12.32 -8.883 1 98.75 215 ALA B N 1
ATOM 4910 C CA . ALA B 1 215 ? 17.953 -10.945 -9.148 1 98.75 215 ALA B CA 1
ATOM 4911 C C . ALA B 1 215 ? 16.828 -10.523 -8.203 1 98.75 215 ALA B C 1
ATOM 4913 O O . ALA B 1 215 ? 16.812 -9.383 -7.738 1 98.75 215 ALA B O 1
ATOM 4914 N N . GLN B 1 216 ? 15.938 -11.422 -7.902 1 98.75 216 GLN B N 1
ATOM 4915 C CA . GLN B 1 216 ? 14.734 -11.094 -7.141 1 98.75 216 GLN B CA 1
ATOM 4916 C C . GLN B 1 216 ? 15.078 -10.789 -5.684 1 98.75 216 GLN B C 1
ATOM 4918 O O . GLN B 1 216 ? 14.547 -9.836 -5.102 1 98.75 216 GLN B O 1
ATOM 4923 N N . VAL B 1 217 ? 16 -11.57 -5.082 1 98.75 217 VAL B N 1
ATOM 4924 C CA . VAL B 1 217 ? 16.344 -11.406 -3.674 1 98.75 217 VAL B CA 1
ATOM 4925 C C . VAL B 1 217 ? 17.062 -10.062 -3.473 1 98.75 217 VAL B C 1
ATOM 4927 O O . VAL B 1 217 ? 17.016 -9.492 -2.379 1 98.75 217 VAL B O 1
ATOM 4930 N N . ALA B 1 218 ? 17.625 -9.492 -4.508 1 98.69 218 ALA B N 1
ATOM 4931 C CA . ALA B 1 218 ? 18.422 -8.273 -4.418 1 98.69 218 ALA B CA 1
ATOM 4932 C C . ALA B 1 218 ? 17.531 -7.035 -4.371 1 98.69 218 ALA B C 1
ATOM 4934 O O . ALA B 1 218 ? 18.016 -5.918 -4.195 1 98.69 218 ALA B O 1
ATOM 4935 N N . THR B 1 219 ? 16.188 -7.219 -4.398 1 98.62 219 THR B N 1
ATOM 4936 C CA . THR B 1 219 ? 15.305 -6.074 -4.547 1 98.62 219 THR B CA 1
ATOM 4937 C C . THR B 1 219 ? 14.578 -5.785 -3.236 1 98.62 219 THR B C 1
ATOM 4939 O O . THR B 1 219 ? 13.953 -4.73 -3.086 1 98.62 219 THR B O 1
ATOM 4942 N N . HIS B 1 220 ? 14.617 -6.684 -2.246 1 98.69 220 HIS B N 1
ATOM 4943 C CA . HIS B 1 220 ? 13.766 -6.609 -1.064 1 98.69 220 HIS B CA 1
ATOM 4944 C C . HIS B 1 220 ? 14.039 -5.336 -0.27 1 98.69 220 HIS B C 1
ATOM 4946 O O . HIS B 1 220 ? 13.109 -4.664 0.177 1 98.69 220 HIS B O 1
ATOM 4952 N N . ALA B 1 221 ? 15.281 -4.957 -0.112 1 98.75 221 ALA B N 1
ATOM 4953 C CA . ALA B 1 221 ? 15.664 -3.818 0.724 1 98.75 221 ALA B CA 1
ATOM 4954 C C . ALA B 1 221 ? 15.094 -2.516 0.168 1 98.75 221 ALA B C 1
ATOM 4956 O O . ALA B 1 221 ? 14.438 -1.759 0.891 1 98.75 221 ALA B O 1
ATOM 4957 N N . ASP B 1 222 ? 15.297 -2.314 -1.128 1 98.5 222 ASP B N 1
ATOM 4958 C CA . ASP B 1 222 ? 14.805 -1.094 -1.761 1 98.5 222 ASP B CA 1
ATOM 4959 C C . ASP B 1 222 ? 13.281 -1.055 -1.771 1 98.5 222 ASP B C 1
ATOM 4961 O O . ASP B 1 222 ? 12.68 -0.013 -1.504 1 98.5 222 ASP B O 1
ATOM 4965 N N . SER B 1 223 ? 12.68 -2.158 -2.092 1 98.5 223 SER B N 1
ATOM 4966 C CA . SER B 1 223 ? 11.227 -2.207 -2.109 1 98.5 223 SER B CA 1
ATOM 4967 C C . SER B 1 223 ? 10.641 -1.877 -0.74 1 98.5 223 SER B C 1
ATOM 4969 O O . SER B 1 223 ? 9.688 -1.103 -0.634 1 98.5 223 SER B O 1
ATOM 4971 N N . ALA B 1 224 ? 11.242 -2.463 0.299 1 98.69 224 ALA B N 1
ATOM 4972 C CA . ALA B 1 224 ? 10.766 -2.223 1.658 1 98.69 224 ALA B CA 1
ATOM 4973 C C . ALA B 1 224 ? 10.992 -0.771 2.07 1 98.69 224 ALA B C 1
ATOM 4975 O O . ALA B 1 224 ? 10.141 -0.16 2.719 1 98.69 224 ALA B O 1
ATOM 4976 N N . TYR B 1 225 ? 12.125 -0.202 1.698 1 98.62 225 TYR B N 1
ATOM 4977 C CA . TYR B 1 225 ? 12.469 1.164 2.074 1 98.62 225 TYR B CA 1
ATOM 4978 C C . TYR B 1 225 ? 11.555 2.168 1.382 1 98.62 225 TYR B C 1
ATOM 4980 O O . TYR B 1 225 ? 10.977 3.043 2.033 1 98.62 225 TYR B O 1
ATOM 4988 N N . PHE B 1 226 ? 11.352 2.037 0.103 1 98.25 226 PHE B N 1
ATOM 4989 C CA . PHE B 1 226 ? 10.633 3.055 -0.659 1 98.25 226 PHE B CA 1
ATOM 4990 C C . PHE B 1 226 ? 9.133 2.918 -0.469 1 98.25 226 PHE B C 1
ATOM 4992 O O . PHE B 1 226 ? 8.367 3.822 -0.823 1 98.25 226 PHE B O 1
ATOM 4999 N N . THR B 1 227 ? 8.703 1.827 0.161 1 96.38 227 THR B N 1
ATOM 5000 C CA . THR B 1 227 ? 7.305 1.695 0.548 1 96.38 227 THR B CA 1
ATOM 5001 C C . THR B 1 227 ? 7.086 2.201 1.971 1 96.38 227 THR B C 1
ATOM 5003 O O . THR B 1 227 ? 5.953 2.268 2.445 1 96.38 227 THR B O 1
ATOM 5006 N N . GLY B 1 228 ? 8.125 2.535 2.652 1 97.88 228 GLY B N 1
ATOM 5007 C CA . GLY B 1 228 ? 8.031 3.123 3.98 1 97.88 228 GLY B CA 1
ATOM 5008 C C . GLY B 1 228 ? 8.055 2.092 5.094 1 97.88 228 GLY B C 1
ATOM 5009 O O . GLY B 1 228 ? 7.91 2.438 6.266 1 97.88 228 GLY B O 1
ATOM 5010 N N . LEU B 1 229 ? 8.281 0.811 4.785 1 98.69 229 LEU B N 1
ATOM 5011 C CA . LEU B 1 229 ? 8.164 -0.27 5.758 1 98.69 229 LEU B CA 1
ATOM 5012 C C . LEU B 1 229 ? 9.414 -0.343 6.641 1 98.69 229 LEU B C 1
ATOM 5014 O O . LEU B 1 229 ? 9.328 -0.742 7.805 1 98.69 229 LEU B O 1
ATOM 5018 N N . VAL B 1 230 ? 10.578 0.029 6.094 1 98.69 230 VAL B N 1
ATOM 5019 C CA . VAL B 1 230 ? 11.805 0.078 6.879 1 98.69 230 VAL B CA 1
ATOM 5020 C C . VAL B 1 230 ? 12.492 1.426 6.68 1 98.69 230 VAL B C 1
ATOM 5022 O O . VAL B 1 230 ? 12.211 2.139 5.715 1 98.69 230 VAL B O 1
ATOM 5025 N N . ASN B 1 231 ? 13.297 1.822 7.605 1 98.38 231 ASN B N 1
ATOM 5026 C CA . ASN B 1 231 ? 14.047 3.064 7.457 1 98.38 231 ASN B CA 1
ATOM 5027 C C . ASN B 1 231 ? 15.422 2.816 6.852 1 98.38 231 ASN B C 1
ATOM 5029 O O . ASN B 1 231 ? 15.734 1.695 6.445 1 98.38 231 ASN B O 1
ATOM 5033 N N . ALA B 1 232 ? 16.234 3.83 6.727 1 98.12 232 ALA B N 1
ATOM 5034 C CA . ALA B 1 232 ? 17.516 3.762 6.027 1 98.12 232 ALA B CA 1
ATOM 5035 C C . ALA B 1 232 ? 18.453 2.773 6.703 1 98.12 232 ALA B C 1
ATOM 5037 O O . ALA B 1 232 ? 19.172 2.023 6.031 1 98.12 232 ALA B O 1
ATOM 5038 N N . ARG B 1 233 ? 18.5 2.783 8.016 1 98.06 233 ARG B N 1
ATOM 5039 C CA . ARG B 1 233 ? 19.359 1.867 8.75 1 98.06 233 ARG B CA 1
ATOM 5040 C C . ARG B 1 233 ? 18.953 0.417 8.508 1 98.06 233 ARG B C 1
ATOM 5042 O O . ARG B 1 233 ? 19.812 -0.43 8.227 1 98.06 233 ARG B O 1
ATOM 5049 N N . GLN B 1 234 ? 17.719 0.176 8.664 1 98.75 234 GLN B N 1
ATOM 5050 C CA . GLN B 1 234 ? 17.203 -1.167 8.445 1 98.75 234 GLN B CA 1
ATOM 5051 C C . GLN B 1 234 ? 17.406 -1.61 6.996 1 98.75 234 GLN B C 1
ATOM 5053 O O . GLN B 1 234 ? 17.672 -2.785 6.734 1 98.75 234 GLN B O 1
ATOM 5058 N N . ARG B 1 235 ? 17.281 -0.715 6.078 1 98.62 235 ARG B N 1
ATOM 5059 C CA . ARG B 1 235 ? 17.547 -1.012 4.676 1 98.62 235 ARG B CA 1
ATOM 5060 C C . ARG B 1 235 ? 18.984 -1.531 4.492 1 98.62 235 ARG B C 1
ATOM 5062 O O . ARG B 1 235 ? 19.203 -2.518 3.789 1 98.62 235 ARG B O 1
ATOM 5069 N N . ARG B 1 236 ? 19.906 -0.852 5.094 1 98.38 236 ARG B N 1
ATOM 5070 C CA . ARG B 1 236 ? 21.297 -1.256 4.984 1 98.38 236 ARG B CA 1
ATOM 5071 C C . ARG B 1 236 ? 21.516 -2.662 5.531 1 98.38 236 ARG B C 1
ATOM 5073 O O . ARG B 1 236 ? 22.25 -3.455 4.953 1 98.38 236 ARG B O 1
ATOM 5080 N N . GLU B 1 237 ? 20.844 -2.924 6.613 1 98.38 237 GLU B N 1
ATOM 5081 C CA . GLU B 1 237 ? 20.922 -4.266 7.184 1 98.38 237 GLU B CA 1
ATOM 5082 C C . GLU B 1 237 ? 20.391 -5.312 6.207 1 98.38 237 GLU B C 1
ATOM 5084 O O . GLU B 1 237 ? 21 -6.363 6.023 1 98.38 237 GLU B O 1
ATOM 5089 N N . MET B 1 238 ? 19.344 -5.031 5.582 1 98.75 238 MET B N 1
ATOM 5090 C CA . MET B 1 238 ? 18.75 -5.945 4.609 1 98.75 238 MET B CA 1
ATOM 5091 C C . MET B 1 238 ? 19.656 -6.117 3.398 1 98.75 238 MET B C 1
ATOM 5093 O O . MET B 1 238 ? 19.781 -7.215 2.852 1 98.75 238 MET B O 1
ATOM 5097 N N . GLU B 1 239 ? 20.25 -5.012 2.961 1 98.81 239 GLU B N 1
ATOM 5098 C CA . GLU B 1 239 ? 21.141 -5.062 1.815 1 98.81 239 GLU B CA 1
ATOM 5099 C C . GLU B 1 239 ? 22.297 -6.031 2.061 1 98.81 239 GLU B C 1
ATOM 5101 O O . GLU B 1 239 ? 22.688 -6.777 1.159 1 98.81 239 GLU B O 1
ATOM 5106 N N . ALA B 1 240 ? 22.781 -5.984 3.268 1 98.81 240 ALA B N 1
ATOM 5107 C CA . ALA B 1 240 ? 23.875 -6.891 3.613 1 98.81 240 ALA B CA 1
ATOM 5108 C C . ALA B 1 240 ? 23.422 -8.344 3.561 1 98.81 240 ALA B C 1
ATOM 5110 O O . ALA B 1 240 ? 24.125 -9.211 3.043 1 98.81 240 ALA B O 1
ATOM 5111 N N . MET B 1 241 ? 22.281 -8.641 4.074 1 98.81 241 MET B N 1
ATOM 5112 C CA . MET B 1 241 ? 21.734 -10 4.07 1 98.81 241 MET B CA 1
ATOM 5113 C C . MET B 1 241 ? 21.453 -10.469 2.646 1 98.81 241 MET B C 1
ATOM 5115 O O . MET B 1 241 ? 21.75 -11.609 2.295 1 98.81 241 MET B O 1
ATOM 5119 N N . GLN B 1 242 ? 20.922 -9.578 1.849 1 98.69 242 GLN B N 1
ATOM 5120 C CA . GLN B 1 242 ? 20.641 -9.914 0.457 1 98.69 242 GLN B CA 1
ATOM 5121 C C . GLN B 1 242 ? 21.922 -10.242 -0.297 1 98.69 242 GLN B C 1
ATOM 5123 O O . GLN B 1 242 ? 21.953 -11.141 -1.14 1 98.69 242 GLN B O 1
ATOM 5128 N N . ALA B 1 243 ? 22.922 -9.453 -0.041 1 98.88 243 ALA B N 1
ATOM 5129 C CA . ALA B 1 243 ? 24.203 -9.664 -0.713 1 98.88 243 ALA B CA 1
ATOM 5130 C C . ALA B 1 243 ? 24.766 -11.055 -0.42 1 98.88 243 ALA B C 1
ATOM 5132 O O . ALA B 1 243 ? 25.359 -11.688 -1.294 1 98.88 243 ALA B O 1
ATOM 5133 N N . GLU B 1 244 ? 24.578 -11.477 0.787 1 98.94 244 GLU B N 1
ATOM 5134 C CA . GLU B 1 244 ? 25 -12.828 1.145 1 98.94 244 GLU B CA 1
ATOM 5135 C C . GLU B 1 244 ? 24.234 -13.875 0.344 1 98.94 244 GLU B C 1
ATOM 5137 O O . GLU B 1 244 ? 24.828 -14.828 -0.176 1 98.94 244 GLU B O 1
ATOM 5142 N N . ALA B 1 245 ? 22.922 -13.75 0.244 1 98.94 245 ALA B N 1
ATOM 5143 C CA . ALA B 1 245 ? 22.094 -14.68 -0.525 1 98.94 245 ALA B CA 1
ATOM 5144 C C . ALA B 1 245 ? 22.531 -14.711 -1.989 1 98.94 245 ALA B C 1
ATOM 5146 O O . ALA B 1 245 ? 22.609 -15.781 -2.596 1 98.94 245 ALA B O 1
ATOM 5147 N N . VAL B 1 246 ? 22.812 -13.57 -2.545 1 98.94 246 VAL B N 1
ATOM 5148 C CA . VAL B 1 246 ? 23.25 -13.461 -3.932 1 98.94 246 VAL B CA 1
ATOM 5149 C C . VAL B 1 246 ? 24.594 -14.18 -4.109 1 98.94 246 VAL B C 1
ATOM 5151 O O . VAL B 1 246 ? 24.75 -14.977 -5.031 1 98.94 246 VAL B O 1
ATOM 5154 N N . ALA B 1 247 ? 25.547 -13.875 -3.199 1 98.94 247 ALA B N 1
ATOM 5155 C CA . ALA B 1 247 ? 26.875 -14.461 -3.289 1 98.94 247 ALA B CA 1
ATOM 5156 C C . ALA B 1 247 ? 26.812 -15.984 -3.211 1 98.94 247 ALA B C 1
ATOM 5158 O O . ALA B 1 247 ? 27.5 -16.688 -3.957 1 98.94 247 ALA B O 1
ATOM 5159 N N . LEU B 1 248 ? 26.016 -16.516 -2.33 1 98.94 248 LEU B N 1
ATOM 5160 C CA . LEU B 1 248 ? 25.859 -17.953 -2.168 1 98.94 248 LEU B CA 1
ATOM 5161 C C . LEU B 1 248 ? 25.203 -18.578 -3.398 1 98.94 248 LEU B C 1
ATOM 5163 O O . LEU B 1 248 ? 25.562 -19.688 -3.803 1 98.94 248 LEU B O 1
ATOM 5167 N N . THR B 1 249 ? 24.25 -17.922 -4.004 1 98.94 249 THR B N 1
ATOM 5168 C CA . THR B 1 249 ? 23.625 -18.391 -5.23 1 98.94 249 THR B CA 1
ATOM 5169 C C . THR B 1 249 ? 24.641 -18.469 -6.367 1 98.94 249 THR B C 1
ATOM 5171 O O . THR B 1 249 ? 24.688 -19.469 -7.09 1 98.94 249 THR B O 1
ATOM 5174 N N . GLU B 1 250 ? 25.406 -17.406 -6.484 1 98.81 250 GLU B N 1
ATOM 5175 C CA . GLU B 1 250 ? 26.422 -17.359 -7.535 1 98.81 250 GLU B CA 1
ATOM 5176 C C . GLU B 1 250 ? 27.469 -18.453 -7.34 1 98.81 250 GLU B C 1
ATOM 5178 O O . GLU B 1 250 ? 28.031 -18.969 -8.312 1 98.81 250 GLU B O 1
ATOM 5183 N N . ALA B 1 251 ? 27.703 -18.891 -6.113 1 98.81 251 ALA B N 1
ATOM 5184 C CA . ALA B 1 251 ? 28.656 -19.953 -5.793 1 98.81 251 ALA B CA 1
ATOM 5185 C C . ALA B 1 251 ? 27.984 -21.328 -5.891 1 98.81 251 ALA B C 1
ATOM 5187 O O . ALA B 1 251 ? 28.625 -22.359 -5.598 1 98.81 251 ALA B O 1
ATOM 5188 N N . ALA B 1 252 ? 26.719 -21.406 -6.188 1 98.69 252 ALA B N 1
ATOM 5189 C CA . ALA B 1 252 ? 25.938 -22.625 -6.352 1 98.69 252 ALA B CA 1
ATOM 5190 C C . ALA B 1 252 ? 25.859 -23.406 -5.043 1 98.69 252 ALA B C 1
ATOM 5192 O O . ALA B 1 252 ? 25.875 -24.641 -5.047 1 98.69 252 ALA B O 1
ATOM 5193 N N . ARG B 1 253 ? 26.047 -22.641 -3.996 1 98.81 253 ARG B N 1
ATOM 5194 C CA . ARG B 1 253 ? 25.766 -23.203 -2.682 1 98.81 253 ARG B CA 1
ATOM 5195 C C . ARG B 1 253 ? 24.281 -23.141 -2.352 1 98.81 253 ARG B C 1
ATOM 5197 O O . ARG B 1 253 ? 23.859 -22.359 -1.493 1 98.81 253 ARG B O 1
ATOM 5204 N N . TRP B 1 254 ? 23.547 -24.031 -2.873 1 98.81 254 TRP B N 1
ATOM 5205 C CA . TRP B 1 254 ? 22.109 -23.891 -3.072 1 98.81 254 TRP B CA 1
ATOM 5206 C C . TRP B 1 254 ? 21.359 -23.922 -1.738 1 98.81 254 TRP B C 1
ATOM 5208 O O . TRP B 1 254 ? 20.5 -23.078 -1.487 1 98.81 254 TRP B O 1
ATOM 5218 N N . ARG B 1 255 ? 21.641 -24.859 -0.893 1 98.62 255 ARG B N 1
ATOM 5219 C CA . ARG B 1 255 ? 20.938 -24.938 0.385 1 98.62 255 ARG B CA 1
ATOM 5220 C C . ARG B 1 255 ? 21.203 -23.719 1.241 1 98.62 255 ARG B C 1
ATOM 5222 O O . ARG B 1 255 ? 20.281 -23.125 1.81 1 98.62 255 ARG B O 1
ATOM 5229 N N . GLU B 1 256 ? 22.5 -23.297 1.29 1 98.88 256 GLU B N 1
ATOM 5230 C CA . GLU B 1 256 ? 22.891 -22.125 2.061 1 98.88 256 GLU B CA 1
ATOM 5231 C C . GLU B 1 256 ? 22.266 -20.859 1.479 1 98.88 256 GLU B C 1
ATOM 5233 O O . GLU B 1 256 ? 21.906 -19.938 2.217 1 98.88 256 GLU B O 1
ATOM 5238 N N . ALA B 1 257 ? 22.188 -20.781 0.152 1 98.94 257 ALA B N 1
ATOM 5239 C CA . ALA B 1 257 ? 21.562 -19.656 -0.509 1 98.94 257 ALA B CA 1
ATOM 5240 C C . ALA B 1 257 ? 20.078 -19.547 -0.138 1 98.94 257 ALA B C 1
ATOM 5242 O O . ALA B 1 257 ? 19.578 -18.453 0.116 1 98.94 257 ALA B O 1
ATOM 5243 N N . ALA B 1 258 ? 19.406 -20.688 -0.117 1 98.88 258 ALA B N 1
ATOM 5244 C CA . ALA B 1 258 ? 18 -20.719 0.273 1 98.88 258 ALA B CA 1
ATOM 5245 C C . ALA B 1 258 ? 17.828 -20.266 1.718 1 98.88 258 ALA B C 1
ATOM 5247 O O . ALA B 1 258 ? 16.906 -19.516 2.029 1 98.88 258 ALA B O 1
ATOM 5248 N N . ASP B 1 259 ? 18.734 -20.75 2.561 1 98.88 259 ASP B N 1
ATOM 5249 C CA . ASP B 1 259 ? 18.703 -20.312 3.953 1 98.88 259 ASP B CA 1
ATOM 5250 C C . ASP B 1 259 ? 18.891 -18.797 4.059 1 98.88 259 ASP B C 1
ATOM 5252 O O . ASP B 1 259 ? 18.219 -18.141 4.852 1 98.88 259 ASP B O 1
ATOM 5256 N N . ALA B 1 260 ? 19.828 -18.297 3.301 1 98.94 260 ALA B N 1
ATOM 5257 C CA . ALA B 1 260 ? 20.125 -16.875 3.334 1 98.94 260 ALA B CA 1
ATOM 5258 C C . ALA B 1 260 ? 18.922 -16.062 2.859 1 98.94 260 ALA B C 1
ATOM 5260 O O . ALA B 1 260 ? 18.609 -15.023 3.445 1 98.94 260 ALA B O 1
ATOM 5261 N N . ARG B 1 261 ? 18.312 -16.484 1.808 1 98.75 261 ARG B N 1
ATOM 5262 C CA . ARG B 1 261 ? 17.109 -15.805 1.35 1 98.75 261 ARG B CA 1
ATOM 5263 C C . ARG B 1 261 ? 16.031 -15.836 2.424 1 98.75 261 ARG B C 1
ATOM 5265 O O . ARG B 1 261 ? 15.344 -14.836 2.652 1 98.75 261 ARG B O 1
ATOM 5272 N N . ALA B 1 262 ? 15.828 -16.984 3.029 1 98.56 262 ALA B N 1
ATOM 5273 C CA . ALA B 1 262 ? 14.844 -17.125 4.098 1 98.56 262 ALA B CA 1
ATOM 5274 C C . ALA B 1 262 ? 15.125 -16.141 5.23 1 98.56 262 ALA B C 1
ATOM 5276 O O . ALA B 1 262 ? 14.203 -15.562 5.809 1 98.56 262 ALA B O 1
ATOM 5277 N N . ARG B 1 263 ? 16.375 -15.945 5.555 1 98.75 263 ARG B N 1
ATOM 5278 C CA . ARG B 1 263 ? 16.766 -15.023 6.613 1 98.75 263 ARG B CA 1
ATOM 5279 C C . ARG B 1 263 ? 16.375 -13.586 6.254 1 98.75 263 ARG B C 1
ATOM 5281 O O . ARG B 1 263 ? 15.93 -12.828 7.113 1 98.75 263 ARG B O 1
ATOM 5288 N N . VAL B 1 264 ? 16.562 -13.195 4.992 1 98.81 264 VAL B N 1
ATOM 5289 C CA . VAL B 1 264 ? 16.188 -11.859 4.535 1 98.81 264 VAL B CA 1
ATOM 5290 C C . VAL B 1 264 ? 14.695 -11.633 4.77 1 98.81 264 VAL B C 1
ATOM 5292 O O . VAL B 1 264 ? 14.29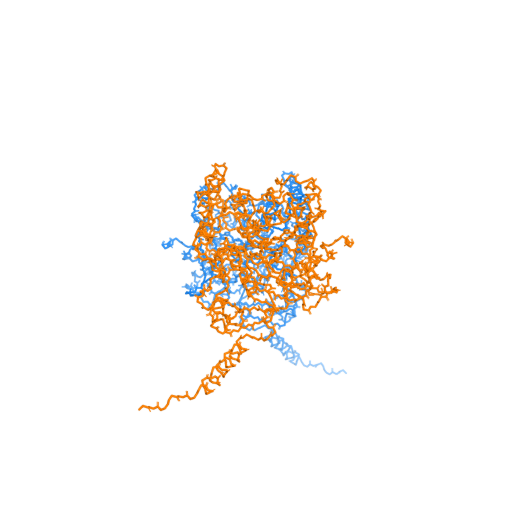7 -10.609 5.324 1 98.81 264 VAL B O 1
ATOM 5295 N N . LEU B 1 265 ? 13.898 -12.594 4.402 1 98.75 265 LEU B N 1
ATOM 5296 C CA . LEU B 1 265 ? 12.453 -12.469 4.473 1 98.75 265 LEU B CA 1
ATOM 5297 C C . LEU B 1 265 ? 11.969 -12.531 5.914 1 98.75 265 LEU B C 1
ATOM 5299 O O . LEU B 1 265 ? 11.062 -11.781 6.305 1 98.75 265 LEU B O 1
ATOM 5303 N N . ASP B 1 266 ? 12.586 -13.43 6.68 1 98.62 266 ASP B N 1
ATOM 5304 C CA . ASP B 1 266 ? 12.25 -13.516 8.102 1 98.62 266 ASP B CA 1
ATOM 5305 C C . ASP B 1 266 ? 12.578 -12.203 8.812 1 98.62 266 ASP B C 1
ATOM 5307 O O . ASP B 1 266 ? 11.797 -11.734 9.648 1 98.62 266 ASP B O 1
ATOM 5311 N N . TRP B 1 267 ? 13.703 -11.695 8.531 1 98.81 267 TRP B N 1
ATOM 5312 C CA . TRP B 1 267 ? 14.117 -10.43 9.133 1 98.81 267 TRP B CA 1
ATOM 5313 C C . TRP B 1 267 ? 13.141 -9.312 8.773 1 98.81 267 TRP B C 1
ATOM 5315 O O . TRP B 1 267 ? 12.734 -8.531 9.641 1 98.81 267 TRP B O 1
ATOM 5325 N N . LEU B 1 268 ? 12.789 -9.219 7.5 1 98.81 268 LEU B N 1
ATOM 5326 C CA . LEU B 1 268 ? 11.844 -8.211 7.031 1 98.81 268 LEU B CA 1
ATOM 5327 C C . LEU B 1 268 ? 10.523 -8.312 7.785 1 98.81 268 LEU B C 1
ATOM 5329 O O . LEU B 1 268 ? 9.984 -7.301 8.242 1 98.81 268 LEU B O 1
ATOM 5333 N N . GLN B 1 269 ? 10.016 -9.492 7.863 1 98.69 269 GLN B N 1
ATOM 5334 C CA . GLN B 1 269 ? 8.734 -9.672 8.547 1 98.69 269 GLN B CA 1
ATOM 5335 C C . GLN B 1 269 ? 8.836 -9.266 10.016 1 98.69 269 GLN B C 1
ATOM 5337 O O . GLN B 1 269 ? 7.93 -8.617 10.547 1 98.69 269 GLN B O 1
ATOM 5342 N N . ASN B 1 270 ? 9.898 -9.641 10.656 1 98.31 270 ASN B N 1
ATOM 5343 C CA . ASN B 1 270 ? 10.094 -9.297 12.062 1 98.31 270 ASN B CA 1
ATOM 5344 C C . ASN B 1 270 ? 10.273 -7.793 12.25 1 98.31 270 ASN B C 1
ATOM 5346 O O . ASN B 1 270 ? 9.68 -7.207 13.164 1 98.31 270 ASN B O 1
ATOM 5350 N N . ALA B 1 271 ? 11.047 -7.199 11.422 1 98.44 271 ALA B N 1
ATOM 5351 C CA . ALA B 1 271 ? 11.352 -5.773 11.531 1 98.44 271 ALA B CA 1
ATOM 5352 C C . ALA B 1 271 ? 10.109 -4.926 11.289 1 98.44 271 ALA B C 1
ATOM 5354 O O . ALA B 1 271 ? 9.977 -3.834 11.852 1 98.44 271 ALA B O 1
ATOM 5355 N N . THR B 1 272 ? 9.172 -5.434 10.523 1 98.62 272 THR B N 1
ATOM 5356 C CA . THR B 1 272 ? 8.016 -4.633 10.141 1 98.62 272 THR B CA 1
ATOM 5357 C C . THR B 1 272 ? 6.797 -5.004 10.977 1 98.62 272 THR B C 1
ATOM 5359 O O . THR B 1 272 ? 5.82 -4.258 11.023 1 98.62 272 THR B O 1
ATOM 5362 N N . GLY B 1 273 ? 6.844 -6.195 11.539 1 98.25 273 GLY B N 1
ATOM 5363 C CA . GLY B 1 273 ? 5.688 -6.652 12.289 1 98.25 273 GLY B CA 1
ATOM 5364 C C . GLY B 1 273 ? 4.504 -7.008 11.406 1 98.25 273 GLY B C 1
ATOM 5365 O O . GLY B 1 273 ? 3.387 -7.176 11.898 1 98.25 273 GLY B O 1
ATOM 5366 N N . LEU B 1 274 ? 4.676 -7.152 10.109 1 98.5 274 LEU B N 1
ATOM 5367 C CA . LEU B 1 274 ? 3.605 -7.5 9.18 1 98.5 274 LEU B CA 1
ATOM 5368 C C . LEU B 1 274 ? 3.053 -8.891 9.492 1 98.5 274 LEU B C 1
ATOM 5370 O O . LEU B 1 274 ? 3.805 -9.797 9.859 1 98.5 274 LEU B O 1
ATOM 5374 N N . ALA B 1 275 ? 1.768 -9.039 9.25 1 97.38 275 ALA B N 1
ATOM 5375 C CA . ALA B 1 275 ? 1.122 -10.336 9.453 1 97.38 275 ALA B CA 1
ATOM 5376 C C . ALA B 1 275 ? 1.591 -11.352 8.422 1 97.38 275 ALA B C 1
ATOM 5378 O O . ALA B 1 275 ? 1.619 -12.555 8.688 1 97.38 275 ALA B O 1
ATOM 5379 N N . THR B 1 276 ? 1.857 -10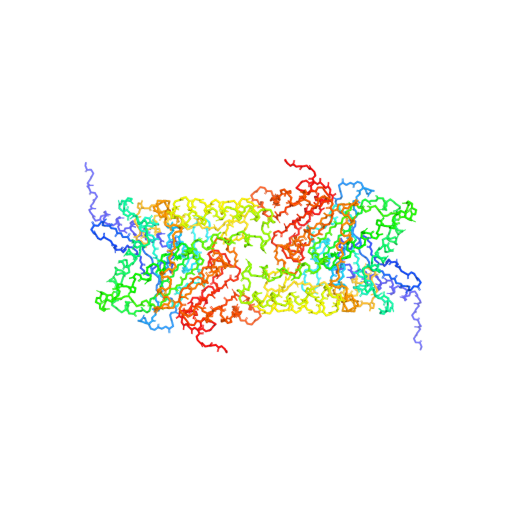.898 7.273 1 98.12 276 THR B N 1
ATOM 5380 C CA . THR B 1 276 ? 2.35 -11.734 6.18 1 98.12 276 THR B CA 1
ATOM 5381 C C . THR B 1 276 ? 3.1 -10.883 5.152 1 98.12 276 THR B C 1
ATOM 5383 O O . THR B 1 276 ? 2.777 -9.711 4.953 1 98.12 276 THR B O 1
ATOM 5386 N N . LEU B 1 277 ? 4.07 -11.438 4.504 1 98.5 277 LEU B N 1
ATOM 5387 C CA . LEU B 1 277 ? 4.789 -10.758 3.432 1 98.5 277 LEU B CA 1
ATOM 5388 C C . LEU B 1 277 ? 4.066 -10.93 2.1 1 98.5 277 LEU B C 1
ATOM 5390 O O . LEU B 1 277 ? 4.395 -10.266 1.118 1 98.5 277 LEU B O 1
ATOM 5394 N N . TYR B 1 278 ? 3.006 -11.727 2.043 1 98.44 278 TYR B N 1
ATOM 5395 C CA . TYR B 1 278 ? 2.262 -12.008 0.82 1 98.44 278 TYR B CA 1
ATOM 5396 C C . TYR B 1 278 ? 1.372 -10.828 0.442 1 98.44 278 TYR B C 1
ATOM 5398 O O . TYR B 1 278 ? 0.982 -10.688 -0.72 1 98.44 278 TYR B O 1
ATOM 5406 N N . ASP B 1 279 ? 1.104 -10.047 1.39 1 98.5 279 ASP B N 1
ATOM 5407 C CA . ASP B 1 279 ? 0.3 -8.844 1.231 1 98.5 279 ASP B CA 1
ATOM 5408 C C . ASP B 1 279 ? 0.526 -7.875 2.391 1 98.5 279 ASP B C 1
ATOM 5410 O O . ASP B 1 279 ? -0.029 -8.055 3.477 1 98.5 279 ASP B O 1
ATOM 5414 N N . PHE B 1 280 ? 1.177 -6.809 2.146 1 98.06 280 PHE B N 1
ATOM 5415 C CA . PHE B 1 280 ? 1.614 -5.957 3.244 1 98.06 280 PHE B CA 1
ATOM 5416 C C . PHE B 1 280 ? 0.459 -5.113 3.768 1 98.06 280 PHE B C 1
ATOM 5418 O O . PHE B 1 280 ? 0.599 -4.414 4.773 1 98.06 280 PHE B O 1
ATOM 5425 N N . ALA B 1 281 ? -0.706 -5.191 3.17 1 97.31 281 ALA B N 1
ATOM 5426 C CA . ALA B 1 281 ? -1.85 -4.41 3.631 1 97.31 281 ALA B CA 1
ATOM 5427 C C . ALA B 1 281 ? -2.73 -5.227 4.57 1 97.31 281 ALA B C 1
ATOM 5429 O O . ALA B 1 281 ? -3.693 -4.707 5.141 1 97.31 281 ALA B O 1
ATOM 5430 N N . LYS B 1 282 ? -2.408 -6.488 4.773 1 97 282 LYS B N 1
ATOM 5431 C CA . LYS B 1 282 ? -3.258 -7.352 5.586 1 97 282 LYS B CA 1
ATOM 5432 C C . LYS B 1 282 ? -2.85 -7.297 7.059 1 97 282 LYS B C 1
ATOM 5434 O O . LYS B 1 282 ? -1.66 -7.277 7.375 1 97 282 LYS B O 1
ATOM 5439 N N . GLN B 1 283 ? -3.834 -7.305 7.988 1 96.62 283 GLN B N 1
ATOM 5440 C CA . GLN B 1 283 ? -3.59 -7.305 9.43 1 96.62 283 GLN B CA 1
ATOM 5441 C C . GLN B 1 283 ? -3.555 -8.727 9.977 1 96.62 283 GLN B C 1
ATOM 5443 O O . GLN B 1 283 ? -3.191 -8.938 11.141 1 96.62 283 GLN B O 1
ATOM 5448 N N . ARG B 1 284 ? -3.93 -9.688 9.125 1 95.69 284 ARG B N 1
ATOM 5449 C CA . ARG B 1 284 ? -3.877 -11.117 9.398 1 95.69 284 ARG B CA 1
ATOM 5450 C C . ARG B 1 284 ? -3.443 -11.898 8.164 1 95.69 284 ARG B C 1
ATOM 5452 O O . ARG B 1 284 ? -3.631 -11.438 7.035 1 95.69 284 ARG B O 1
ATOM 5459 N N . PRO B 1 285 ? -2.879 -13.023 8.375 1 94.69 285 PRO B N 1
ATOM 5460 C CA . PRO B 1 285 ? -2.541 -13.844 7.207 1 94.69 285 PRO B CA 1
ATOM 5461 C C . PRO B 1 285 ? -3.771 -14.305 6.434 1 94.69 285 PRO B C 1
ATOM 5463 O O . PRO B 1 285 ? -4.898 -14.156 6.914 1 94.69 285 PRO B O 1
ATOM 5466 N N . TYR B 1 286 ? -3.578 -14.805 5.223 1 95.62 286 TYR B N 1
ATOM 5467 C CA . TYR B 1 286 ? -4.668 -15.359 4.43 1 95.62 286 TYR B CA 1
ATOM 5468 C C . TYR B 1 286 ? -5.41 -16.438 5.207 1 95.62 286 TYR B C 1
ATOM 5470 O O . TYR B 1 286 ? -4.789 -17.281 5.855 1 95.62 286 TYR B O 1
ATOM 5478 N N . ALA B 1 287 ? -6.688 -16.453 5.176 1 92.12 287 ALA B N 1
ATOM 5479 C CA . ALA B 1 287 ? -7.535 -17.375 5.934 1 92.12 287 ALA B CA 1
ATOM 5480 C C . ALA B 1 287 ? -7.855 -18.625 5.117 1 92.12 287 ALA B C 1
ATOM 5482 O O . ALA B 1 287 ? -9.016 -18.875 4.781 1 92.12 287 ALA B O 1
ATOM 5483 N N . SER B 1 288 ? -6.887 -19.469 4.949 1 90.62 288 SER B N 1
ATOM 5484 C CA . SER B 1 288 ? -7.09 -20.625 4.078 1 90.62 288 SER B CA 1
ATOM 5485 C C . SER B 1 288 ? -7.328 -21.891 4.887 1 90.62 288 SER B C 1
ATOM 5487 O O . SER B 1 288 ? -7.383 -22.984 4.328 1 90.62 288 SER B O 1
ATOM 5489 N N . ALA B 1 289 ? -7.516 -21.781 6.145 1 90.75 289 ALA B N 1
ATOM 5490 C CA . ALA B 1 289 ? -7.656 -22.953 7.004 1 90.75 289 ALA B CA 1
ATOM 5491 C C . ALA B 1 289 ? -8.906 -23.75 6.648 1 90.75 289 ALA B C 1
ATOM 5493 O O . ALA B 1 289 ? -8.93 -24.984 6.781 1 90.75 289 ALA B O 1
ATOM 5494 N N . GLY B 1 290 ? -9.891 -23.109 6.23 1 93.94 290 GLY B N 1
ATOM 5495 C CA . GLY B 1 290 ? -11.125 -23.766 5.848 1 93.94 290 GLY B CA 1
ATOM 5496 C C . GLY B 1 290 ? -10.945 -24.781 4.734 1 93.94 290 GLY B C 1
ATOM 5497 O O . GLY B 1 290 ? -11.656 -25.781 4.68 1 93.94 290 GLY B O 1
ATOM 5498 N N . VAL B 1 291 ? -9.992 -24.547 3.883 1 96.56 291 VAL B N 1
ATOM 5499 C CA . VAL B 1 291 ? -9.734 -25.469 2.768 1 96.56 291 VAL B CA 1
ATOM 5500 C C . VAL B 1 291 ? -9.281 -26.812 3.299 1 96.56 291 VAL B C 1
ATOM 5502 O O . VAL B 1 291 ? -9.797 -27.859 2.879 1 96.56 291 VAL B O 1
ATOM 5505 N N . GLU B 1 292 ? -8.375 -26.766 4.215 1 96.5 292 GLU B N 1
ATOM 5506 C CA . GLU B 1 292 ? -7.828 -28 4.777 1 96.5 292 GLU B CA 1
ATOM 5507 C C . GLU B 1 292 ? -8.906 -28.797 5.52 1 96.5 292 GLU B C 1
ATOM 5509 O O . GLU B 1 292 ? -9 -30.016 5.371 1 96.5 292 GLU B O 1
ATOM 5514 N N . LYS B 1 293 ? -9.703 -28.109 6.312 1 95.62 293 LYS B N 1
ATOM 5515 C CA . LYS B 1 293 ? -10.773 -28.766 7.047 1 95.62 293 LYS B CA 1
ATOM 5516 C C . LYS B 1 293 ? -11.805 -29.359 6.098 1 95.62 293 LYS B C 1
ATOM 5518 O O . LYS B 1 293 ? -12.273 -30.484 6.312 1 95.62 293 LYS B O 1
ATOM 5523 N N . PHE B 1 294 ? -12.102 -28.672 5.086 1 96.12 294 PHE B N 1
ATOM 5524 C CA . PHE B 1 294 ? -13.086 -29.125 4.109 1 96.12 294 PHE B CA 1
ATOM 5525 C C . PHE B 1 294 ? -12.586 -30.375 3.377 1 96.12 294 PHE B C 1
ATOM 5527 O O . PHE B 1 294 ? -13.289 -31.375 3.297 1 96.12 294 PHE B O 1
ATOM 5534 N N . LEU B 1 295 ? -11.352 -30.344 2.914 1 96.75 295 LEU B N 1
ATOM 5535 C CA . LEU B 1 295 ? -10.812 -31.391 2.041 1 96.75 295 LEU B CA 1
ATOM 5536 C C . LEU B 1 295 ? -10.516 -32.656 2.826 1 96.75 295 LEU B C 1
ATOM 5538 O O . LEU B 1 295 ? -10.383 -33.75 2.242 1 96.75 295 LEU B O 1
ATOM 5542 N N . ASN B 1 296 ? -10.391 -32.594 4.098 1 96.5 296 ASN B N 1
ATOM 5543 C CA . ASN B 1 296 ? -10.055 -33.75 4.887 1 96.5 296 ASN B CA 1
ATOM 5544 C C . ASN B 1 296 ? -11.305 -34.438 5.445 1 96.5 296 ASN B C 1
ATOM 5546 O O . ASN B 1 296 ? -11.203 -35.406 6.184 1 96.5 296 ASN B O 1
ATOM 5550 N N . ARG B 1 297 ? -12.406 -33.938 5.109 1 94.12 297 ARG B N 1
ATOM 5551 C CA . ARG B 1 297 ? -13.641 -34.656 5.43 1 94.12 297 ARG B CA 1
ATOM 5552 C C . ARG B 1 297 ? -13.789 -35.906 4.582 1 94.12 297 ARG B C 1
ATOM 5554 O O . ARG B 1 297 ? -13.508 -35.906 3.383 1 94.12 297 ARG B O 1
ATOM 5561 N N . ALA B 1 298 ? -14.336 -36.938 5.188 1 94.38 298 ALA B N 1
ATOM 5562 C CA . ALA B 1 298 ? -14.445 -38.219 4.516 1 94.38 298 ALA B CA 1
ATOM 5563 C C . ALA B 1 298 ? -15.375 -38.156 3.309 1 94.38 298 ALA B C 1
ATOM 5565 O O . ALA B 1 298 ? -15.078 -38.719 2.25 1 94.38 298 ALA B O 1
ATOM 5566 N N . GLU B 1 299 ? -16.438 -37.438 3.447 1 92.56 299 GLU B N 1
ATOM 5567 C CA . GLU B 1 299 ? -17.422 -37.312 2.375 1 92.56 299 GLU B CA 1
ATOM 5568 C C . GLU B 1 299 ? -16.859 -36.531 1.188 1 92.56 299 GLU B C 1
ATOM 5570 O O . GLU B 1 299 ? -17.203 -36.812 0.038 1 92.56 299 GLU B O 1
ATOM 5575 N N . VAL B 1 300 ? -16 -35.562 1.479 1 94.44 300 VAL B N 1
ATOM 5576 C CA . VAL B 1 300 ? -15.414 -34.719 0.425 1 94.44 300 VAL B CA 1
ATOM 5577 C C . VAL B 1 300 ? -14.383 -35.562 -0.346 1 94.44 300 VAL B C 1
ATOM 5579 O O . VAL B 1 300 ? -14.359 -35.531 -1.579 1 94.44 300 VAL B O 1
ATOM 5582 N N . LYS B 1 301 ? -13.57 -36.312 0.374 1 96.19 301 LYS B N 1
ATOM 5583 C CA . LYS B 1 301 ? -12.594 -37.156 -0.272 1 96.19 301 LYS B CA 1
ATOM 5584 C C . LYS B 1 301 ? -13.273 -38.188 -1.193 1 96.19 301 LYS B C 1
ATOM 5586 O O . LYS B 1 301 ? -12.828 -38.406 -2.322 1 96.19 301 LYS B O 1
ATOM 5591 N N . ALA B 1 302 ? -14.32 -38.719 -0.742 1 94.88 302 ALA B N 1
ATOM 5592 C CA . ALA B 1 302 ? -15.07 -39.688 -1.535 1 94.88 302 ALA B CA 1
ATOM 5593 C C . ALA B 1 302 ? -15.641 -39.062 -2.797 1 94.88 302 ALA B C 1
ATOM 5595 O O . ALA B 1 302 ? -15.57 -39.625 -3.883 1 94.88 302 ALA B O 1
ATOM 5596 N N . ALA B 1 303 ? -16.188 -37.906 -2.65 1 93.94 303 ALA B N 1
ATOM 5597 C CA . ALA B 1 303 ? -16.781 -37.188 -3.773 1 93.94 303 ALA B CA 1
ATOM 5598 C C . ALA B 1 303 ? -15.742 -36.844 -4.828 1 93.94 303 ALA B C 1
ATOM 5600 O O . ALA B 1 303 ? -16.031 -36.812 -6.023 1 93.94 303 ALA B O 1
ATOM 5601 N N . LEU B 1 304 ? -14.5 -36.625 -4.41 1 96.62 304 LEU B N 1
ATOM 5602 C CA . LEU B 1 304 ? -13.438 -36.188 -5.309 1 96.62 304 LEU B CA 1
ATOM 5603 C C . LEU B 1 304 ? -12.688 -37.375 -5.879 1 96.62 304 LEU B C 1
ATOM 5605 O O . LEU B 1 304 ? -11.906 -37.25 -6.82 1 96.62 304 LEU B O 1
ATOM 5609 N N . GLY B 1 305 ? -12.984 -38.531 -5.301 1 96.62 305 GLY B N 1
ATOM 5610 C CA . GLY B 1 305 ? -12.227 -39.719 -5.695 1 96.62 305 GLY B CA 1
ATOM 5611 C C . GLY B 1 305 ? -10.812 -39.719 -5.152 1 96.62 305 GLY B C 1
ATOM 5612 O O . GLY B 1 305 ? -9.906 -40.281 -5.77 1 96.62 305 GLY B O 1
ATOM 5613 N N . ALA B 1 306 ? -10.617 -39.031 -4.043 1 97.62 306 ALA B N 1
ATOM 5614 C CA . ALA B 1 306 ? -9.312 -39 -3.383 1 97.62 306 ALA B CA 1
ATOM 5615 C C . ALA B 1 306 ? -9.141 -40.219 -2.461 1 97.62 306 ALA B C 1
ATOM 5617 O O . ALA B 1 306 ? -10.117 -40.719 -1.918 1 97.62 306 ALA B O 1
ATOM 5618 N N . LEU B 1 307 ? -7.93 -40.625 -2.301 1 96.12 307 LEU B N 1
ATOM 5619 C CA . LEU B 1 307 ? -7.645 -41.75 -1.412 1 96.12 307 LEU B CA 1
ATOM 5620 C C . LEU B 1 307 ? -8.023 -41.406 0.027 1 96.12 307 LEU B C 1
ATOM 5622 O O . LEU B 1 307 ? -7.586 -40.406 0.562 1 96.12 307 LEU B O 1
ATOM 5626 N N . PRO B 1 308 ? -8.758 -42.25 0.668 1 94.81 308 PRO B N 1
ATOM 5627 C CA . PRO B 1 308 ? -9.289 -41.938 1.995 1 94.81 308 PRO B CA 1
ATOM 5628 C C . PRO B 1 308 ? -8.203 -41.844 3.059 1 94.81 308 PRO B C 1
ATOM 5630 O O . PRO B 1 308 ? -8.359 -41.125 4.047 1 94.81 308 PRO B O 1
ATOM 5633 N N . ASP B 1 309 ? -7.109 -42.469 2.883 1 94.62 309 ASP B N 1
ATOM 5634 C CA . ASP B 1 309 ? -6.105 -42.531 3.938 1 94.62 309 ASP B CA 1
ATOM 5635 C C . ASP B 1 309 ? -5.082 -41.406 3.812 1 94.62 309 ASP B C 1
ATOM 5637 O O . ASP B 1 309 ? -4.203 -41.281 4.664 1 94.62 309 ASP B O 1
ATOM 5641 N N . VAL B 1 310 ? -5.184 -40.656 2.768 1 96.38 310 VAL B N 1
ATOM 5642 C CA . VAL B 1 310 ? -4.254 -39.562 2.59 1 96.38 310 VAL B CA 1
ATOM 5643 C C . VAL B 1 310 ? -4.785 -38.312 3.303 1 96.38 310 VAL B C 1
ATOM 5645 O O . VAL B 1 310 ? -5.922 -37.906 3.068 1 96.38 310 VAL B O 1
ATOM 5648 N N . THR B 1 311 ? -3.988 -37.812 4.23 1 96.62 311 THR B N 1
ATOM 5649 C CA . THR B 1 311 ? -4.32 -36.531 4.844 1 96.62 311 THR B CA 1
ATOM 5650 C C . THR B 1 311 ? -3.861 -35.375 3.965 1 96.62 311 THR B C 1
ATOM 5652 O O . THR B 1 311 ? -2.682 -35.281 3.619 1 96.62 311 THR B O 1
ATOM 5655 N N . TRP B 1 312 ? -4.762 -34.531 3.641 1 97.56 312 TRP B N 1
ATOM 5656 C CA . TRP B 1 312 ? -4.457 -33.406 2.773 1 97.56 312 TRP B CA 1
ATOM 5657 C C . TRP B 1 312 ? -3.791 -32.281 3.562 1 97.56 312 TRP B C 1
ATOM 5659 O O . TRP B 1 312 ? -4.223 -31.938 4.668 1 97.56 312 TRP B O 1
ATOM 5669 N N . GLU B 1 313 ? -2.777 -31.734 3.012 1 96.12 313 GLU B N 1
ATOM 5670 C CA . GLU B 1 313 ? -2.119 -30.531 3.502 1 96.12 313 GLU B CA 1
ATOM 5671 C C . GLU B 1 313 ? -1.944 -29.5 2.387 1 96.12 313 GLU B C 1
ATOM 5673 O O . GLU B 1 313 ? -1.676 -29.859 1.239 1 96.12 313 GLU B O 1
ATOM 5678 N N . GLY B 1 314 ? -2.084 -28.281 2.785 1 96.5 314 GLY B N 1
ATOM 5679 C CA . GLY B 1 314 ? -1.935 -27.219 1.805 1 96.5 314 GLY B CA 1
ATOM 5680 C C . GLY B 1 314 ? -0.584 -27.234 1.114 1 96.5 314 GLY B C 1
ATOM 5681 O O . GLY B 1 314 ? -0.509 -27.172 -0.115 1 96.5 314 GLY B O 1
ATOM 5682 N N . CYS B 1 315 ? 0.457 -27.297 1.924 1 97.62 315 CYS B N 1
ATOM 5683 C CA . CYS B 1 315 ? 1.823 -27.406 1.426 1 97.62 315 CYS B CA 1
ATOM 5684 C C . CYS B 1 315 ? 2.572 -28.531 2.133 1 97.62 315 CYS B C 1
ATOM 5686 O O . CYS B 1 315 ? 2.594 -28.594 3.363 1 97.62 315 CYS B O 1
ATOM 5688 N N . SER B 1 316 ? 3.201 -29.359 1.383 1 98.19 316 SER B N 1
ATOM 5689 C CA . SER B 1 316 ? 3.906 -30.531 1.895 1 98.19 316 SER B CA 1
ATOM 5690 C C . SER B 1 316 ? 5.297 -30.156 2.402 1 98.19 316 SER B C 1
ATOM 5692 O O . SER B 1 316 ? 6.125 -29.656 1.643 1 98.19 316 SER B O 1
ATOM 5694 N N . ASP B 1 317 ? 5.551 -30.516 3.625 1 97.38 317 ASP B N 1
ATOM 5695 C CA . ASP B 1 317 ? 6.887 -30.312 4.176 1 97.38 317 ASP B CA 1
ATOM 5696 C C . ASP B 1 317 ? 7.91 -31.203 3.473 1 97.38 317 ASP B C 1
ATOM 5698 O O . ASP B 1 317 ? 9.047 -30.781 3.248 1 97.38 317 ASP B O 1
ATOM 5702 N N . ALA B 1 318 ? 7.504 -32.406 3.139 1 97.94 318 ALA B N 1
ATOM 5703 C CA . ALA B 1 318 ? 8.391 -33.375 2.482 1 97.94 318 ALA B CA 1
ATOM 5704 C C . ALA B 1 318 ? 8.828 -32.844 1.112 1 97.94 318 ALA B C 1
ATOM 5706 O O . ALA B 1 318 ? 10.008 -32.938 0.753 1 97.94 318 ALA B O 1
ATOM 5707 N N . VAL B 1 319 ? 7.891 -32.344 0.408 1 98.62 319 VAL B N 1
ATOM 5708 C CA . VAL B 1 319 ? 8.219 -31.828 -0.91 1 98.62 319 VAL B CA 1
ATOM 5709 C C . VAL B 1 319 ? 9.078 -30.578 -0.761 1 98.62 319 VAL B C 1
ATOM 5711 O O . VAL B 1 319 ? 10.039 -30.375 -1.511 1 98.62 319 VAL B O 1
ATOM 5714 N N . GLY B 1 320 ? 8.695 -29.703 0.222 1 98.38 320 GLY B N 1
ATOM 5715 C CA . GLY B 1 320 ? 9.516 -28.531 0.496 1 98.38 320 GLY B CA 1
ATOM 5716 C C . GLY B 1 320 ? 10.969 -28.859 0.758 1 98.38 320 GLY B C 1
ATOM 5717 O O . GLY B 1 320 ? 11.867 -28.188 0.247 1 98.38 320 GLY B O 1
ATOM 5718 N N . GLU B 1 321 ? 11.156 -29.875 1.533 1 98.12 321 GLU B N 1
ATOM 5719 C CA . GLU B 1 321 ? 12.523 -30.297 1.852 1 98.12 321 GLU B CA 1
ATOM 5720 C C . GLU B 1 321 ? 13.227 -30.875 0.623 1 98.12 321 GLU B C 1
ATOM 5722 O O . GLU B 1 321 ? 14.398 -30.578 0.384 1 98.12 321 GLU B O 1
ATOM 5727 N N . ALA B 1 322 ? 12.531 -31.688 -0.12 1 98.44 322 ALA B N 1
ATOM 5728 C CA . ALA B 1 322 ? 13.117 -32.312 -1.297 1 98.44 322 ALA B CA 1
ATOM 5729 C C . ALA B 1 322 ? 13.547 -31.281 -2.326 1 98.44 322 ALA B C 1
ATOM 5731 O O . ALA B 1 322 ? 14.562 -31.453 -3.004 1 98.44 322 ALA B O 1
ATOM 5732 N N . MET B 1 323 ? 12.82 -30.203 -2.387 1 98.44 323 MET B N 1
ATOM 5733 C CA . MET B 1 323 ? 13.047 -29.219 -3.438 1 98.44 323 MET B CA 1
ATOM 5734 C C . MET B 1 323 ? 13.805 -28.016 -2.898 1 98.44 323 MET B C 1
ATOM 5736 O O . MET B 1 323 ? 13.961 -27.016 -3.596 1 98.44 323 MET B O 1
ATOM 5740 N N . TYR B 1 324 ? 14.273 -28.047 -1.681 1 98.44 324 TYR B N 1
ATOM 5741 C CA . TYR B 1 324 ? 14.836 -26.891 -1.002 1 98.44 324 TYR B CA 1
ATOM 5742 C C . TYR B 1 324 ? 16.047 -26.344 -1.752 1 98.44 324 TYR B C 1
ATOM 5744 O O . TYR B 1 324 ? 16.219 -25.141 -1.869 1 98.44 324 TYR B O 1
ATOM 5752 N N . GLU B 1 325 ? 16.875 -27.219 -2.297 1 98.38 325 GLU B N 1
ATOM 5753 C CA . GLU B 1 325 ? 18.078 -26.812 -3.01 1 98.38 325 GLU B CA 1
ATOM 5754 C C . GLU B 1 325 ? 17.734 -26.219 -4.379 1 98.38 325 GLU B C 1
ATOM 5756 O O . GLU B 1 325 ? 18.562 -25.562 -5 1 98.38 325 GLU B O 1
ATOM 5761 N N . ASP B 1 326 ? 16.547 -26.453 -4.805 1 98.62 326 ASP B N 1
ATOM 5762 C CA . ASP B 1 326 ? 16.125 -25.922 -6.102 1 98.62 326 ASP B CA 1
ATOM 5763 C C . ASP B 1 326 ? 15.68 -24.469 -5.98 1 98.62 326 ASP B C 1
ATOM 5765 O O . ASP B 1 326 ? 15.602 -23.75 -6.984 1 98.62 326 ASP B O 1
ATOM 5769 N N . VAL B 1 327 ? 15.367 -24 -4.879 1 98.69 327 VAL B N 1
ATOM 5770 C CA . VAL B 1 327 ? 14.68 -22.734 -4.629 1 98.69 327 VAL B CA 1
ATOM 5771 C C . VAL B 1 327 ? 15.484 -21.578 -5.23 1 98.69 327 VAL B C 1
ATOM 5773 O O . VAL B 1 327 ? 14.93 -20.703 -5.902 1 98.69 327 VAL B O 1
ATOM 5776 N N . MET B 1 328 ? 16.781 -21.594 -5.082 1 98.81 328 MET B N 1
ATOM 5777 C CA . MET B 1 328 ? 17.562 -20.438 -5.508 1 98.81 328 MET B CA 1
ATOM 5778 C C . MET B 1 328 ? 18.109 -20.641 -6.922 1 98.81 328 MET B C 1
ATOM 5780 O O . MET B 1 328 ? 18.797 -19.766 -7.457 1 98.81 328 MET B O 1
ATOM 5784 N N . LYS B 1 329 ? 17.797 -21.766 -7.555 1 98.81 329 LYS B N 1
ATOM 5785 C CA . LYS B 1 329 ? 18.188 -21.984 -8.945 1 98.81 329 LYS B CA 1
ATOM 5786 C C . LYS B 1 329 ? 17.281 -21.203 -9.891 1 98.81 329 LYS B C 1
ATOM 5788 O O . LYS B 1 329 ? 16.109 -20.938 -9.578 1 98.81 329 LYS B O 1
ATOM 5793 N N . SER B 1 330 ? 17.844 -20.844 -11.031 1 98.75 330 SER B N 1
ATOM 5794 C CA . SER B 1 330 ? 17.141 -20.016 -11.992 1 98.75 330 SER B CA 1
ATOM 5795 C C . SER B 1 330 ? 16.484 -20.859 -13.086 1 98.75 330 SER B C 1
ATOM 5797 O O . SER B 1 330 ? 17.016 -21.906 -13.453 1 98.75 330 SER B O 1
ATOM 5799 N N . VAL B 1 331 ? 15.367 -20.453 -13.57 1 98.81 331 VAL B N 1
ATOM 5800 C CA . VAL B 1 331 ? 14.773 -21.047 -14.766 1 98.81 331 VAL B CA 1
ATOM 5801 C C . VAL B 1 331 ? 14.617 -19.969 -15.844 1 98.81 331 VAL B C 1
ATOM 5803 O O . VAL B 1 331 ? 13.719 -20.062 -16.688 1 98.81 331 VAL B O 1
ATOM 5806 N N . LEU B 1 332 ? 15.43 -18.922 -15.766 1 98.69 332 LEU B N 1
ATOM 5807 C CA . LEU B 1 332 ? 15.43 -17.828 -16.734 1 98.69 332 LEU B CA 1
ATOM 5808 C C . LEU B 1 332 ? 15.641 -18.375 -18.156 1 98.69 332 LEU B C 1
ATOM 5810 O O . LEU B 1 332 ? 14.992 -17.922 -19.094 1 98.69 332 LEU B O 1
ATOM 5814 N N . PRO B 1 333 ? 16.516 -19.375 -18.406 1 98.38 333 PRO B N 1
ATOM 5815 C CA . PRO B 1 333 ? 16.672 -19.922 -19.75 1 98.38 333 PRO B CA 1
ATOM 5816 C C . PRO B 1 333 ? 15.391 -20.547 -20.297 1 98.38 333 PRO B C 1
ATOM 5818 O O . PRO B 1 333 ? 15.109 -20.453 -21.5 1 98.38 333 PRO B O 1
ATOM 5821 N N . GLU B 1 334 ? 14.633 -21.203 -19.422 1 98.81 334 GLU B N 1
ATOM 5822 C CA . GLU B 1 334 ? 13.359 -21.797 -19.844 1 98.81 334 GLU B CA 1
ATOM 5823 C C . GLU B 1 334 ? 12.367 -20.719 -20.266 1 98.81 334 GLU B C 1
ATOM 5825 O O . GLU B 1 334 ? 11.609 -20.906 -21.219 1 98.81 334 GLU B O 1
ATOM 5830 N N . VAL B 1 335 ? 12.367 -19.594 -19.531 1 98.88 335 VAL B N 1
ATOM 5831 C CA . VAL B 1 335 ? 11.5 -18.484 -19.922 1 98.88 335 VAL B CA 1
ATOM 5832 C C . VAL B 1 335 ? 11.93 -17.938 -21.281 1 98.88 335 VAL B C 1
ATOM 5834 O O . VAL B 1 335 ? 11.094 -17.672 -22.141 1 98.88 335 VAL B O 1
ATOM 5837 N N . ASP B 1 336 ? 13.234 -17.797 -21.5 1 98.56 336 ASP B N 1
ATOM 5838 C CA . ASP B 1 336 ? 13.758 -17.359 -22.797 1 98.56 336 ASP B CA 1
ATOM 5839 C C . ASP B 1 336 ? 13.289 -18.281 -23.922 1 98.56 336 ASP B C 1
ATOM 5841 O O . ASP B 1 336 ? 12.891 -17.812 -24.984 1 98.56 336 ASP B O 1
ATOM 5845 N N . ALA B 1 337 ? 13.344 -19.531 -23.656 1 98.31 337 ALA B N 1
ATOM 5846 C CA . ALA B 1 337 ? 12.93 -20.516 -24.641 1 98.31 337 ALA B CA 1
ATOM 5847 C C . ALA B 1 337 ? 11.438 -20.375 -24.969 1 98.31 337 ALA B C 1
ATOM 5849 O O . ALA B 1 337 ? 11.039 -20.469 -26.125 1 98.31 337 ALA B O 1
ATOM 5850 N N . LEU B 1 338 ? 10.641 -20.172 -23.953 1 98.81 338 LEU B N 1
ATOM 5851 C CA . LEU B 1 338 ? 9.203 -20.031 -24.141 1 98.81 338 LEU B CA 1
ATOM 5852 C C . LEU B 1 338 ? 8.883 -18.797 -24.969 1 98.81 338 LEU B C 1
ATOM 5854 O O . LEU B 1 338 ? 8 -18.828 -25.828 1 98.81 338 LEU B O 1
ATOM 5858 N N . LEU B 1 339 ? 9.617 -17.719 -24.688 1 98.69 339 LEU B N 1
ATOM 5859 C CA . LEU B 1 339 ? 9.359 -16.469 -25.375 1 98.69 339 LEU B CA 1
ATOM 5860 C C . LEU B 1 339 ? 9.641 -16.594 -26.875 1 98.69 339 LEU B C 1
ATOM 5862 O O . LEU B 1 339 ? 9.156 -15.781 -27.672 1 98.69 339 LEU B O 1
ATOM 5866 N N . ARG B 1 340 ? 10.391 -17.594 -27.281 1 97.81 340 ARG B N 1
ATOM 5867 C CA . ARG B 1 340 ? 10.672 -17.828 -28.688 1 97.81 340 ARG B CA 1
ATOM 5868 C C . ARG B 1 340 ? 9.609 -18.734 -29.312 1 97.81 340 ARG B C 1
ATOM 5870 O O . ARG B 1 340 ? 9.539 -18.859 -30.531 1 97.81 340 ARG B O 1
ATOM 5877 N N . GLN B 1 341 ? 8.781 -19.312 -28.453 1 97.44 341 GLN B N 1
ATOM 5878 C CA . GLN B 1 341 ? 7.902 -20.359 -28.953 1 97.44 341 GLN B CA 1
ATOM 5879 C C . GLN B 1 341 ? 6.434 -19.984 -28.781 1 97.44 341 GLN B C 1
ATOM 5881 O O . GLN B 1 341 ? 5.57 -20.453 -29.516 1 97.44 341 GLN B O 1
ATOM 5886 N N . THR B 1 342 ? 6.172 -19.156 -27.719 1 98.44 342 THR B N 1
ATOM 5887 C CA . THR B 1 342 ? 4.766 -18.969 -27.391 1 98.44 342 THR B CA 1
ATOM 5888 C C . THR B 1 342 ? 4.566 -17.672 -26.594 1 98.44 342 THR B C 1
ATOM 5890 O O . THR B 1 342 ? 5.516 -16.922 -26.391 1 98.44 342 THR B O 1
ATOM 5893 N N . ARG B 1 343 ? 3.291 -17.375 -26.203 1 98.38 343 ARG B N 1
ATOM 5894 C CA . ARG B 1 343 ? 2.947 -16.188 -25.438 1 98.38 343 ARG B CA 1
ATOM 5895 C C . ARG B 1 343 ? 3.174 -16.406 -23.953 1 98.38 343 ARG B C 1
ATOM 5897 O O . ARG B 1 343 ? 2.928 -17.5 -23.438 1 98.38 343 ARG B O 1
ATOM 5904 N N . VAL B 1 344 ? 3.662 -15.359 -23.266 1 98.88 344 VAL B N 1
ATOM 5905 C CA . VAL B 1 344 ? 3.947 -15.422 -21.844 1 98.88 344 VAL B CA 1
ATOM 5906 C C . VAL B 1 344 ? 3.264 -14.25 -21.125 1 98.88 344 VAL B C 1
ATOM 5908 O O . VAL B 1 344 ? 3.447 -13.094 -21.516 1 98.88 344 VAL B O 1
ATOM 5911 N N . LEU B 1 345 ? 2.455 -14.539 -20.156 1 98.88 345 LEU B N 1
ATOM 5912 C CA . LEU B 1 345 ? 1.852 -13.555 -19.25 1 98.88 345 LEU B CA 1
ATOM 5913 C C . LEU B 1 345 ? 2.494 -13.609 -17.875 1 98.88 345 LEU B C 1
ATOM 5915 O O . LEU B 1 345 ? 2.486 -14.664 -17.219 1 98.88 345 LEU B O 1
ATOM 5919 N N . LEU B 1 346 ? 3.088 -12.57 -17.469 1 98.88 346 LEU B N 1
ATOM 5920 C CA . LEU B 1 346 ? 3.561 -12.375 -16.109 1 98.88 346 LEU B CA 1
ATOM 5921 C C . LEU B 1 346 ? 2.676 -11.383 -15.359 1 98.88 346 LEU B C 1
ATOM 5923 O O . LEU B 1 346 ? 2.365 -10.305 -15.883 1 98.88 346 LEU B O 1
ATOM 5927 N N . TYR B 1 347 ? 2.234 -11.742 -14.172 1 98.88 347 TYR B N 1
ATOM 5928 C CA . TYR B 1 347 ? 1.408 -10.781 -13.445 1 98.88 347 TYR B CA 1
ATOM 5929 C C . TYR B 1 347 ? 1.729 -10.805 -11.953 1 98.88 347 TYR B C 1
ATOM 5931 O O . TYR B 1 347 ? 2.072 -11.852 -11.406 1 98.88 347 TYR B O 1
ATOM 5939 N N . GLN B 1 348 ? 1.68 -9.672 -11.312 1 98.81 348 GLN B N 1
ATOM 5940 C CA . GLN B 1 348 ? 2.014 -9.477 -9.906 1 98.81 348 GLN B CA 1
ATOM 5941 C C . GLN B 1 348 ? 0.937 -8.664 -9.195 1 98.81 348 GLN B C 1
ATOM 5943 O O . GLN B 1 348 ? 0.376 -7.727 -9.766 1 98.81 348 GLN B O 1
ATOM 5948 N N . GLY B 1 349 ? 0.625 -9.125 -7.941 1 98.81 349 GLY B N 1
ATOM 5949 C CA . GLY B 1 349 ? -0.047 -8.195 -7.047 1 98.81 349 GLY B CA 1
ATOM 5950 C C . GLY B 1 349 ? 0.865 -7.102 -6.527 1 98.81 349 GLY B C 1
ATOM 5951 O O . GLY B 1 349 ? 1.998 -7.367 -6.121 1 98.81 349 GLY B O 1
ATOM 5952 N N . ILE B 1 350 ? 0.375 -5.953 -6.477 1 98.56 350 ILE B N 1
ATOM 5953 C CA . ILE B 1 350 ? 1.2 -4.781 -6.195 1 98.56 350 ILE B CA 1
ATOM 5954 C C . ILE B 1 350 ? 1.64 -4.793 -4.734 1 98.56 350 ILE B C 1
ATOM 5956 O O . ILE B 1 350 ? 2.613 -4.133 -4.367 1 98.56 350 ILE B O 1
ATOM 5960 N N . ARG B 1 351 ? 0.981 -5.566 -3.861 1 98.56 351 ARG B N 1
ATOM 5961 C CA . ARG B 1 351 ? 1.213 -5.535 -2.422 1 98.56 351 ARG B CA 1
ATOM 5962 C C . ARG B 1 351 ? 2.086 -6.707 -1.983 1 98.56 351 ARG B C 1
ATOM 5964 O O . ARG B 1 351 ? 2.273 -6.934 -0.786 1 98.56 351 ARG B O 1
ATOM 5971 N N . ASP B 1 352 ? 2.584 -7.461 -2.93 1 98.75 352 ASP B N 1
ATOM 5972 C CA . ASP B 1 352 ? 3.42 -8.625 -2.643 1 98.75 352 ASP B CA 1
ATOM 5973 C C . ASP B 1 352 ? 4.855 -8.203 -2.328 1 98.75 352 ASP B C 1
ATOM 5975 O O . ASP B 1 352 ? 5.52 -7.574 -3.158 1 98.75 352 ASP B O 1
ATOM 5979 N N . LEU B 1 353 ? 5.387 -8.672 -1.199 1 98.38 353 LEU B N 1
ATOM 5980 C CA . LEU B 1 353 ? 6.75 -8.312 -0.818 1 98.38 353 LEU B CA 1
ATOM 5981 C C . LEU B 1 353 ? 7.707 -9.469 -1.075 1 98.38 353 LEU B C 1
ATOM 5983 O O . LEU B 1 353 ? 8.922 -9.328 -0.907 1 98.38 353 LEU B O 1
ATOM 5987 N N . ARG B 1 354 ? 7.199 -10.586 -1.478 1 98 354 ARG B N 1
ATOM 5988 C CA . ARG B 1 354 ? 8.047 -11.75 -1.716 1 98 354 ARG B CA 1
ATOM 5989 C C . ARG B 1 354 ? 8.5 -11.805 -3.168 1 98 354 ARG B C 1
ATOM 5991 O O . ARG B 1 354 ? 9.703 -11.781 -3.447 1 98 354 ARG B O 1
ATOM 5998 N N . ASP B 1 355 ? 7.543 -11.859 -3.986 1 98.19 355 ASP B N 1
ATOM 5999 C CA . ASP B 1 355 ? 7.785 -11.891 -5.426 1 98.19 355 ASP B CA 1
ATOM 6000 C C . ASP B 1 355 ? 6.984 -10.805 -6.141 1 98.19 355 ASP B C 1
ATOM 6002 O O . ASP B 1 355 ? 6.223 -11.094 -7.066 1 98.19 355 ASP B O 1
ATOM 6006 N N . GLY B 1 356 ? 7.27 -9.57 -5.75 1 97.88 356 GLY B N 1
ATOM 6007 C CA . GLY B 1 356 ? 6.473 -8.43 -6.184 1 97.88 356 GLY B CA 1
ATOM 6008 C C . GLY B 1 356 ? 6.902 -7.883 -7.531 1 97.88 356 GLY B C 1
ATOM 6009 O O . GLY B 1 356 ? 7.66 -8.531 -8.258 1 97.88 356 GLY B O 1
ATOM 6010 N N . VAL B 1 357 ? 6.398 -6.715 -7.871 1 98.62 357 VAL B N 1
ATOM 6011 C CA . VAL B 1 357 ? 6.496 -6.094 -9.188 1 98.62 357 VAL B CA 1
ATOM 6012 C C . VAL B 1 357 ? 7.957 -5.801 -9.516 1 98.62 357 VAL B C 1
ATOM 6014 O O . VAL B 1 357 ? 8.438 -6.145 -10.602 1 98.62 357 VAL B O 1
ATOM 6017 N N . VAL B 1 358 ? 8.703 -5.242 -8.586 1 98.31 358 VAL B N 1
ATOM 6018 C CA . VAL B 1 358 ? 10.07 -4.816 -8.836 1 98.31 358 VAL B CA 1
ATOM 6019 C C . VAL B 1 358 ? 10.977 -6.035 -9 1 98.31 358 VAL B C 1
ATOM 6021 O O . VAL B 1 358 ? 11.922 -6.016 -9.797 1 98.31 358 VAL B O 1
ATOM 6024 N N . SER B 1 359 ? 10.695 -7.035 -8.242 1 97.94 359 SER B N 1
ATOM 6025 C CA . SER B 1 359 ? 11.469 -8.266 -8.383 1 97.94 359 SER B CA 1
ATOM 6026 C C . SER B 1 359 ? 11.312 -8.852 -9.781 1 97.94 359 SER B C 1
ATOM 6028 O O . SER B 1 359 ? 12.266 -9.391 -10.344 1 97.94 359 SER B O 1
ATOM 6030 N N . GLN B 1 360 ? 10.102 -8.758 -10.336 1 98 360 GLN B N 1
ATOM 6031 C CA . GLN B 1 360 ? 9.836 -9.234 -11.688 1 98 360 GLN B CA 1
ATOM 6032 C C . GLN B 1 360 ? 10.578 -8.398 -12.727 1 98 360 GLN B C 1
ATOM 6034 O O . GLN B 1 360 ? 11.195 -8.938 -13.648 1 98 360 GLN B O 1
ATOM 6039 N N . GLU B 1 361 ? 10.523 -7.129 -12.531 1 97.88 361 GLU B N 1
ATOM 6040 C CA . GLU B 1 361 ? 11.219 -6.246 -13.461 1 97.88 361 GLU B CA 1
ATOM 6041 C C . GLU B 1 361 ? 12.727 -6.488 -13.43 1 97.88 361 GLU B C 1
ATOM 6043 O O . GLU B 1 361 ? 13.398 -6.387 -14.461 1 97.88 361 GLU B O 1
ATOM 6048 N N . ALA B 1 362 ? 13.203 -6.797 -12.281 1 98.31 362 ALA B N 1
ATOM 6049 C CA . ALA B 1 362 ? 14.641 -6.984 -12.102 1 98.31 362 ALA B CA 1
ATOM 6050 C C . ALA B 1 362 ? 15.156 -8.133 -12.961 1 98.31 362 ALA B C 1
ATOM 6052 O O . ALA B 1 362 ? 16.25 -8.047 -13.531 1 98.31 362 ALA B O 1
ATOM 6053 N N . TRP B 1 363 ? 14.414 -9.25 -13.086 1 98.31 363 TRP B N 1
ATOM 6054 C CA . TRP B 1 363 ? 14.977 -10.352 -13.859 1 98.31 363 TRP B CA 1
ATOM 6055 C C . TRP B 1 363 ? 14.539 -10.281 -15.32 1 98.31 363 TRP B C 1
ATOM 6057 O O . TRP B 1 363 ? 15.195 -10.844 -16.203 1 98.31 363 TRP B O 1
ATOM 6067 N N . ILE B 1 364 ? 13.398 -9.578 -15.609 1 98.5 364 ILE B N 1
ATOM 6068 C CA . ILE B 1 364 ? 13 -9.414 -17 1 98.5 364 ILE B CA 1
ATOM 6069 C C . ILE B 1 364 ? 14.125 -8.742 -17.781 1 98.5 364 ILE B C 1
ATOM 6071 O O . ILE B 1 364 ? 14.391 -9.109 -18.938 1 98.5 364 ILE B O 1
ATOM 6075 N N . LYS B 1 365 ? 14.781 -7.793 -17.172 1 97.5 365 LYS B N 1
ATOM 6076 C CA . LYS B 1 365 ? 15.82 -7.039 -17.859 1 97.5 365 LYS B CA 1
ATOM 6077 C C . LYS B 1 365 ? 17 -7.93 -18.219 1 97.5 365 LYS B C 1
ATOM 6079 O O . LYS B 1 365 ? 17.859 -7.547 -19.031 1 97.5 365 LYS B O 1
ATOM 6084 N N . GLU B 1 366 ? 17.062 -9.117 -17.641 1 98.31 366 GLU B N 1
ATOM 6085 C CA . GLU B 1 366 ? 18.188 -10.016 -17.875 1 98.31 366 GLU B CA 1
ATOM 6086 C C . GLU B 1 366 ? 17.875 -11.039 -18.953 1 98.31 366 GLU B C 1
ATOM 6088 O O . GLU B 1 366 ? 18.719 -11.875 -19.297 1 98.31 366 GLU B O 1
ATOM 6093 N N . LEU B 1 367 ? 16.672 -11 -19.516 1 98.5 367 LEU B N 1
ATOM 6094 C CA . LEU B 1 367 ? 16.297 -11.898 -20.594 1 98.5 367 LEU B CA 1
ATOM 6095 C C . LEU B 1 367 ? 17.172 -11.68 -21.828 1 98.5 367 LEU B C 1
ATOM 6097 O O . LEU B 1 367 ? 17.625 -10.562 -22.078 1 98.5 367 LEU B O 1
ATOM 6101 N N . LYS B 1 368 ? 17.375 -12.727 -22.578 1 98 368 LYS B N 1
ATOM 6102 C CA . LYS B 1 368 ? 18.141 -12.656 -23.828 1 98 368 LYS B CA 1
ATOM 6103 C C . LYS B 1 368 ? 17.234 -12.656 -25.047 1 98 368 LYS B C 1
ATOM 6105 O O . LYS B 1 368 ? 17.688 -12.555 -26.172 1 98 368 LYS B O 1
ATOM 6110 N N . TRP B 1 369 ? 16.016 -12.742 -24.797 1 97.62 369 TRP B N 1
ATOM 6111 C CA . TRP B 1 369 ? 14.977 -12.758 -25.828 1 97.62 369 TRP B CA 1
ATOM 6112 C C . TRP B 1 369 ? 15.086 -11.531 -26.719 1 97.62 369 TRP B C 1
ATOM 6114 O O . TRP B 1 369 ? 15.242 -10.406 -26.234 1 97.62 369 TRP B O 1
ATOM 6124 N N . GLY B 1 370 ? 15.023 -11.711 -28.031 1 97.81 370 GLY B N 1
ATOM 6125 C CA . GLY B 1 370 ? 15.258 -10.672 -29.016 1 97.81 370 GLY B CA 1
ATOM 6126 C C . GLY B 1 370 ? 14.25 -9.539 -28.938 1 97.81 370 GLY B C 1
ATOM 6127 O O . GLY B 1 370 ? 14.508 -8.438 -29.422 1 97.81 370 GLY B O 1
ATOM 6128 N N . GLY B 1 371 ? 13.07 -9.773 -28.359 1 98.06 371 GLY B N 1
ATOM 6129 C CA . GLY B 1 371 ? 12.031 -8.758 -28.281 1 98.06 371 GLY B CA 1
ATOM 6130 C C . GLY B 1 371 ? 12.109 -7.918 -27.016 1 98.06 371 GLY B C 1
ATOM 6131 O O . GLY B 1 371 ? 11.25 -7.078 -26.766 1 98.06 371 GLY B O 1
ATOM 6132 N N . LEU B 1 372 ? 13.164 -8.078 -26.203 1 98.25 372 LEU B N 1
ATOM 6133 C CA . LEU B 1 372 ? 13.234 -7.453 -24.875 1 98.25 372 LEU B CA 1
ATOM 6134 C C . LEU B 1 372 ? 13.242 -5.934 -25 1 98.25 372 LEU B C 1
ATOM 6136 O O . LEU B 1 372 ? 12.523 -5.246 -24.266 1 98.25 372 LEU B O 1
ATOM 6140 N N . ARG B 1 373 ? 14.062 -5.375 -25.859 1 98.12 373 ARG B N 1
ATOM 6141 C CA . ARG B 1 373 ? 14.156 -3.924 -26 1 98.12 373 ARG B CA 1
ATOM 6142 C C . ARG B 1 373 ? 12.812 -3.316 -26.375 1 98.12 373 ARG B C 1
ATOM 6144 O O . ARG B 1 373 ? 12.406 -2.297 -25.812 1 98.12 373 ARG B O 1
ATOM 6151 N N . ALA B 1 374 ? 12.141 -3.963 -27.375 1 98.31 374 ALA B N 1
ATOM 6152 C CA . ALA B 1 374 ? 10.812 -3.488 -27.766 1 98.31 374 ALA B CA 1
ATOM 6153 C C . ALA B 1 374 ? 9.844 -3.521 -26.594 1 98.31 374 ALA B C 1
ATOM 6155 O O . ALA B 1 374 ? 9.016 -2.619 -26.438 1 98.31 374 ALA B O 1
ATOM 6156 N N . PHE B 1 375 ? 9.93 -4.539 -25.812 1 98.19 375 PHE B N 1
ATOM 6157 C CA . PHE B 1 375 ? 9.078 -4.66 -24.641 1 98.19 375 PHE B CA 1
ATOM 6158 C C . PHE B 1 375 ? 9.375 -3.547 -23.641 1 98.19 375 PHE B C 1
ATOM 6160 O O . PHE B 1 375 ? 8.453 -2.938 -23.094 1 98.19 375 PHE B O 1
ATOM 6167 N N . GLN B 1 376 ? 10.648 -3.281 -23.344 1 98.12 376 GLN B N 1
ATOM 6168 C CA . GLN B 1 376 ? 11.062 -2.271 -22.375 1 98.12 376 GLN B CA 1
ATOM 6169 C C . GLN B 1 376 ? 10.641 -0.875 -22.812 1 98.12 376 GLN B C 1
ATOM 6171 O O . GLN B 1 376 ? 10.406 0.005 -21.984 1 98.12 376 GLN B O 1
ATOM 6176 N N . ASP B 1 377 ? 10.453 -0.693 -24.109 1 97.5 377 ASP B N 1
ATOM 6177 C CA . ASP B 1 377 ? 10.086 0.608 -24.656 1 97.5 377 ASP B CA 1
ATOM 6178 C C . ASP B 1 377 ? 8.578 0.741 -24.812 1 97.5 377 ASP B C 1
ATOM 6180 O O . ASP B 1 377 ? 8.062 1.839 -25.031 1 97.5 377 ASP B O 1
ATOM 6184 N N . ALA B 1 378 ? 7.891 -0.384 -24.672 1 97.5 378 ALA B N 1
ATOM 6185 C CA . ALA B 1 378 ? 6.441 -0.378 -24.859 1 97.5 378 ALA B CA 1
ATOM 6186 C C . ALA B 1 378 ? 5.75 0.455 -23.781 1 97.5 378 ALA B C 1
ATOM 6188 O O . ALA B 1 378 ? 6.207 0.505 -22.641 1 97.5 378 ALA B O 1
ATOM 6189 N N . GLU B 1 379 ? 4.656 1.088 -24.172 1 96.38 379 GLU B N 1
ATOM 6190 C CA . GLU B 1 379 ? 3.863 1.857 -23.219 1 96.38 379 GLU B CA 1
ATOM 6191 C C . GLU B 1 379 ? 3.156 0.942 -22.234 1 96.38 379 GLU B C 1
ATOM 6193 O O . GLU B 1 379 ? 2.771 -0.178 -22.578 1 96.38 379 GLU B O 1
ATOM 6198 N N . ARG B 1 380 ? 3.062 1.367 -21.062 1 97.38 380 ARG B N 1
ATOM 6199 C CA . ARG B 1 380 ? 2.266 0.701 -20.047 1 97.38 380 ARG B CA 1
ATOM 6200 C C . ARG B 1 380 ? 0.893 1.352 -19.906 1 97.38 380 ARG B C 1
ATOM 6202 O O . ARG B 1 380 ? 0.789 2.525 -19.547 1 97.38 380 ARG B O 1
ATOM 6209 N N . ALA B 1 381 ? -0.143 0.594 -20.109 1 97.56 381 ALA B N 1
ATOM 6210 C CA . ALA B 1 381 ? -1.509 1.111 -20.109 1 97.56 381 ALA B CA 1
ATOM 6211 C C . ALA B 1 381 ? -2.131 1.017 -18.719 1 97.56 381 ALA B C 1
ATOM 6213 O O . ALA B 1 381 ? -1.904 0.044 -17.984 1 97.56 381 ALA B O 1
ATOM 6214 N N . VAL B 1 382 ? -2.928 2.035 -18.391 1 97.81 382 VAL B N 1
ATOM 6215 C CA . VAL B 1 382 ? -3.812 1.959 -17.234 1 97.81 382 VAL B CA 1
ATOM 6216 C C . VAL B 1 382 ? -5.035 1.11 -17.578 1 97.81 382 VAL B C 1
ATOM 6218 O O . VAL B 1 382 ? -5.68 1.323 -18.609 1 97.81 382 VAL B O 1
ATOM 6221 N N . TRP B 1 383 ? -5.27 0.144 -16.75 1 97 383 TRP B N 1
ATOM 6222 C CA . TRP B 1 383 ? -6.348 -0.821 -16.922 1 97 383 TRP B CA 1
ATOM 6223 C C . TRP B 1 383 ? -7.395 -0.682 -15.828 1 97 383 TRP B C 1
ATOM 6225 O O . TRP B 1 383 ? -7.059 -0.639 -14.648 1 97 383 TRP B O 1
ATOM 6235 N N . ARG B 1 384 ? -8.703 -0.528 -16.234 1 96.94 384 ARG B N 1
ATOM 6236 C CA . ARG B 1 384 ? -9.82 -0.39 -15.297 1 96.94 384 ARG B CA 1
ATOM 6237 C C . ARG B 1 384 ? -10.867 -1.477 -15.539 1 96.94 384 ARG B C 1
ATOM 6239 O O . ARG B 1 384 ? -10.984 -1.998 -16.641 1 96.94 384 ARG B O 1
ATOM 6246 N N . THR B 1 385 ? -11.516 -1.827 -14.484 1 95.69 385 THR B N 1
ATOM 6247 C CA . THR B 1 385 ? -12.625 -2.77 -14.57 1 95.69 385 THR B CA 1
ATOM 6248 C C . THR B 1 385 ? -13.938 -2.098 -14.18 1 95.69 385 THR B C 1
ATOM 6250 O O . THR B 1 385 ? -13.938 -1.064 -13.508 1 95.69 385 THR B O 1
ATOM 6253 N N . GLY B 1 386 ? -14.992 -2.703 -14.594 1 90.44 386 GLY B N 1
ATOM 6254 C CA . GLY B 1 386 ? -16.312 -2.148 -14.312 1 90.44 386 GLY B CA 1
ATOM 6255 C C . GLY B 1 386 ? -16.797 -1.199 -15.391 1 90.44 386 GLY B C 1
ATOM 6256 O O . GLY B 1 386 ? -16.156 -1.041 -16.422 1 90.44 386 GLY B O 1
ATOM 6257 N N . GLU B 1 387 ? -18.062 -0.669 -15.172 1 88.12 387 GLU B N 1
ATOM 6258 C CA . GLU B 1 387 ? -18.688 0.21 -16.172 1 88.12 387 GLU B CA 1
ATOM 6259 C C . GLU B 1 387 ? -19.156 1.511 -15.531 1 88.12 387 GLU B C 1
ATOM 6261 O O . GLU B 1 387 ? -19.547 1.53 -14.359 1 88.12 387 GLU B O 1
ATOM 6266 N N . GLY B 1 388 ? -19.047 2.506 -16.25 1 85.44 388 GLY B N 1
ATOM 6267 C CA . GLY B 1 388 ? -19.594 3.791 -15.852 1 85.44 388 GLY B CA 1
ATOM 6268 C C . GLY B 1 388 ? -18.969 4.332 -14.578 1 85.44 388 GLY B C 1
ATOM 6269 O O . GLY B 1 388 ? -17.75 4.391 -14.461 1 85.44 388 GLY B O 1
ATOM 6270 N N . GLU B 1 389 ? -19.75 4.762 -13.609 1 83.5 389 GLU B N 1
ATOM 6271 C CA . GLU B 1 389 ? -19.328 5.398 -12.367 1 83.5 389 GLU B CA 1
ATOM 6272 C C . GLU B 1 389 ? -18.703 4.383 -11.406 1 83.5 389 GLU B C 1
ATOM 6274 O O . GLU B 1 389 ? -18.016 4.758 -10.453 1 83.5 389 GLU B O 1
ATOM 6279 N N . GLU B 1 390 ? -18.812 3.131 -11.789 1 87.44 390 GLU B N 1
ATOM 6280 C CA . GLU B 1 390 ? -18.328 2.076 -10.906 1 87.44 390 GLU B CA 1
ATOM 6281 C C . GLU B 1 390 ? -16.969 1.549 -11.375 1 87.44 390 GLU B C 1
ATOM 6283 O O . GLU B 1 390 ? -16.469 0.554 -10.844 1 87.44 390 GLU B O 1
ATOM 6288 N N . GLN B 1 391 ? -16.438 2.271 -12.242 1 93.5 391 GLN B N 1
ATOM 6289 C CA . GLN B 1 391 ? -15.125 1.85 -12.734 1 93.5 391 GLN B CA 1
ATOM 6290 C C . GLN B 1 391 ? -14.07 1.98 -11.641 1 93.5 391 GLN B C 1
ATOM 6292 O O . GLN B 1 391 ? -14.062 2.953 -10.883 1 93.5 391 GLN B O 1
ATOM 6297 N N . GLU B 1 392 ? -13.25 0.979 -11.586 1 96.06 392 GLU B N 1
ATOM 6298 C CA . GLU B 1 392 ? -12.164 0.956 -10.609 1 96.06 392 GLU B CA 1
ATOM 6299 C C . GLU B 1 392 ? -10.82 0.672 -11.281 1 96.06 392 GLU B C 1
ATOM 6301 O O . GLU B 1 392 ? -10.758 -0.074 -12.258 1 96.06 392 GLU B O 1
ATOM 6306 N N . LEU B 1 393 ? -9.82 1.384 -10.766 1 97.94 393 LEU B N 1
ATOM 6307 C CA . LEU B 1 393 ? -8.469 1.054 -11.211 1 97.94 393 LEU B CA 1
ATOM 6308 C C . LEU B 1 393 ? -8.148 -0.412 -10.938 1 97.94 393 LEU B C 1
ATOM 6310 O O . LEU B 1 393 ? -8.258 -0.87 -9.797 1 97.94 393 LEU B O 1
ATOM 6314 N N . ALA B 1 394 ? -7.797 -1.193 -11.984 1 98.38 394 ALA B N 1
ATOM 6315 C CA . ALA B 1 394 ? -7.473 -2.611 -11.852 1 98.38 394 ALA B CA 1
ATOM 6316 C C . ALA B 1 394 ? -5.961 -2.832 -11.867 1 98.38 394 ALA B C 1
ATOM 6318 O O . ALA B 1 394 ? -5.461 -3.791 -11.273 1 98.38 394 ALA B O 1
ATOM 6319 N N . GLY B 1 395 ? -5.266 -1.991 -12.594 1 98.38 395 GLY B N 1
ATOM 6320 C CA . GLY B 1 395 ? -3.818 -2.115 -12.617 1 98.38 395 GLY B CA 1
ATOM 6321 C C . GLY B 1 395 ? -3.201 -1.626 -13.914 1 98.38 395 GLY B C 1
ATOM 6322 O O . GLY B 1 395 ? -3.648 -0.63 -14.484 1 98.38 395 GLY B O 1
ATOM 6323 N N . TYR B 1 396 ? -2.121 -2.25 -14.32 1 98.75 396 TYR B N 1
ATOM 6324 C CA . TYR B 1 396 ? -1.329 -1.785 -15.453 1 98.75 396 TYR B CA 1
ATOM 6325 C C . TYR B 1 396 ? -0.954 -2.945 -16.359 1 98.75 396 TYR B C 1
ATOM 6327 O O . TYR B 1 396 ? -0.66 -4.047 -15.891 1 98.75 396 TYR B O 1
ATOM 6335 N N . VAL B 1 397 ? -0.919 -2.68 -17.672 1 98.62 397 VAL B N 1
ATOM 6336 C CA . VAL B 1 397 ? -0.613 -3.701 -18.656 1 98.62 397 VAL B CA 1
ATOM 6337 C C . VAL B 1 397 ? 0.476 -3.195 -19.609 1 98.62 397 VAL B C 1
ATOM 6339 O O . VAL B 1 397 ? 0.313 -2.156 -20.25 1 98.62 397 VAL B O 1
ATOM 6342 N N . GLN B 1 398 ? 1.574 -3.854 -19.625 1 98.31 398 GLN B N 1
ATOM 6343 C CA . GLN B 1 398 ? 2.637 -3.641 -20.594 1 98.31 398 GLN B CA 1
ATOM 6344 C C . GLN B 1 398 ? 2.801 -4.855 -21.516 1 98.31 398 GLN B C 1
ATOM 6346 O O . GLN B 1 398 ? 2.939 -5.98 -21.031 1 98.31 398 GLN B O 1
ATOM 6351 N N . ARG B 1 399 ? 2.758 -4.652 -22.781 1 97.5 399 ARG B N 1
ATOM 6352 C CA . ARG B 1 399 ? 2.857 -5.793 -23.688 1 97.5 399 ARG B CA 1
ATOM 6353 C C . ARG B 1 399 ? 3.637 -5.426 -24.953 1 97.5 399 ARG B C 1
ATOM 6355 O O . ARG B 1 399 ? 3.557 -4.289 -25.422 1 97.5 399 ARG B O 1
ATOM 6362 N N . SER B 1 400 ? 4.359 -6.289 -25.469 1 97.19 400 SER B N 1
ATOM 6363 C CA . SER B 1 400 ? 5.062 -6.238 -26.734 1 97.19 400 SER B CA 1
ATOM 6364 C C . SER B 1 400 ? 5.305 -7.637 -27.297 1 97.19 400 SER B C 1
ATOM 6366 O O . SER B 1 400 ? 5.922 -8.477 -26.641 1 97.19 400 SER B O 1
ATOM 6368 N N . GLY B 1 401 ? 4.75 -7.895 -28.484 1 95.81 401 GLY B N 1
ATOM 6369 C CA . GLY B 1 401 ? 4.879 -9.234 -29.047 1 95.81 401 GLY B CA 1
ATOM 6370 C C . GLY B 1 401 ? 4.215 -10.297 -28.203 1 95.81 401 GLY B C 1
ATOM 6371 O O . GLY B 1 401 ? 3.016 -10.234 -27.922 1 95.81 401 GLY B O 1
ATOM 6372 N N . VAL B 1 402 ? 5.09 -11.258 -27.719 1 97.5 402 VAL B N 1
ATOM 6373 C CA . VAL B 1 402 ? 4.547 -12.445 -27.062 1 97.5 402 VAL B CA 1
ATOM 6374 C C . VAL B 1 402 ? 4.582 -12.25 -25.547 1 97.5 402 VAL B C 1
ATOM 6376 O O . VAL B 1 402 ? 4.098 -13.102 -24.797 1 97.5 402 VAL B O 1
ATOM 6379 N N . LEU B 1 403 ? 5.16 -11.125 -25.031 1 98.56 403 LEU B N 1
ATOM 6380 C CA . LEU B 1 403 ? 5.305 -10.93 -23.594 1 98.56 403 LEU B CA 1
ATOM 6381 C C . LEU B 1 403 ? 4.309 -9.891 -23.078 1 98.56 403 LEU B C 1
ATOM 6383 O O . LEU B 1 403 ? 4.199 -8.797 -23.656 1 98.56 403 LEU B O 1
ATOM 6387 N N . THR B 1 404 ? 3.553 -10.211 -22.125 1 98.62 404 THR B N 1
ATOM 6388 C CA . THR B 1 404 ? 2.664 -9.32 -21.391 1 98.62 404 THR B CA 1
ATOM 6389 C C . THR B 1 404 ? 3.014 -9.312 -19.906 1 98.62 404 THR B C 1
ATOM 6391 O O . THR B 1 404 ? 3.188 -10.367 -19.297 1 98.62 404 THR B O 1
ATOM 6394 N N . HIS B 1 405 ? 3.205 -8.18 -19.344 1 98.69 405 HIS B N 1
ATOM 6395 C CA . HIS B 1 405 ? 3.385 -7.996 -17.906 1 98.69 405 HIS B CA 1
ATOM 6396 C C . HIS B 1 405 ? 2.254 -7.164 -17.312 1 98.69 405 HIS B C 1
ATOM 6398 O O . HIS B 1 405 ? 1.977 -6.059 -17.781 1 98.69 405 HIS B O 1
ATOM 6404 N N . VAL B 1 406 ? 1.64 -7.703 -16.281 1 98.81 406 VAL B N 1
ATOM 6405 C CA . VAL B 1 406 ? 0.479 -7.059 -15.688 1 98.81 406 VAL B CA 1
ATOM 6406 C C . VAL B 1 406 ? 0.729 -6.832 -14.195 1 98.81 406 VAL B C 1
ATOM 6408 O O . VAL B 1 406 ? 1.253 -7.715 -13.508 1 98.81 406 VAL B O 1
ATOM 6411 N N . VAL B 1 407 ? 0.446 -5.66 -13.742 1 98.88 407 VAL B N 1
ATOM 6412 C CA . VAL B 1 407 ? 0.398 -5.34 -12.32 1 98.88 407 VAL B CA 1
ATOM 6413 C C . VAL B 1 407 ? -1.054 -5.195 -11.867 1 98.88 407 VAL B C 1
ATOM 6415 O O . VAL B 1 407 ? -1.817 -4.426 -12.453 1 98.88 407 VAL B O 1
ATOM 6418 N N . VAL B 1 408 ? -1.409 -5.945 -10.867 1 98.88 408 VAL B N 1
ATOM 6419 C CA . VAL B 1 408 ? -2.791 -5.91 -10.398 1 98.88 408 VAL B CA 1
ATOM 6420 C C . VAL B 1 408 ? -2.883 -5.078 -9.125 1 98.88 408 VAL B C 1
ATOM 6422 O O . VAL B 1 408 ? -2.256 -5.406 -8.109 1 98.88 408 VAL B O 1
ATOM 6425 N N . TYR B 1 409 ? -3.656 -4.047 -9.18 1 98 409 TYR B N 1
ATOM 6426 C CA . TYR B 1 409 ? -3.887 -3.115 -8.086 1 98 409 TYR B CA 1
ATOM 6427 C C . TYR B 1 409 ? -4.672 -3.779 -6.961 1 98 409 TYR B C 1
ATOM 6429 O O . TYR B 1 409 ? -5.566 -4.594 -7.215 1 98 409 TYR B O 1
ATOM 6437 N N . GLY B 1 410 ? -4.289 -3.512 -5.715 1 96.94 410 GLY B N 1
ATOM 6438 C CA . GLY B 1 410 ? -5.035 -3.967 -4.555 1 96.94 410 GLY B CA 1
ATOM 6439 C C . GLY B 1 410 ? -4.848 -5.445 -4.266 1 96.94 410 GLY B C 1
ATOM 6440 O O . GLY B 1 410 ? -5.617 -6.035 -3.504 1 96.94 410 GLY B O 1
ATOM 6441 N N . ALA B 1 411 ? -3.895 -6.059 -4.867 1 98.62 411 ALA B N 1
ATOM 6442 C CA . ALA B 1 411 ? -3.689 -7.492 -4.676 1 98.62 411 ALA B CA 1
ATOM 6443 C C . ALA B 1 411 ? -2.293 -7.777 -4.129 1 98.62 411 ALA B C 1
ATOM 6445 O O . ALA B 1 411 ? -1.351 -7.027 -4.398 1 98.62 411 ALA B O 1
ATOM 6446 N N . GLY B 1 412 ? -2.207 -8.883 -3.314 1 98.56 412 GLY B N 1
ATOM 6447 C CA . GLY B 1 412 ? -0.928 -9.414 -2.877 1 98.56 412 GLY B CA 1
ATOM 6448 C C . GLY B 1 412 ? -0.473 -10.609 -3.686 1 98.56 412 GLY B C 1
ATOM 6449 O O . GLY B 1 412 ? -0.566 -10.609 -4.914 1 98.56 412 GLY B O 1
ATOM 6450 N N . HIS B 1 413 ? 0.039 -11.562 -3.016 1 98.69 413 HIS B N 1
ATOM 6451 C CA . HIS B 1 413 ? 0.664 -12.734 -3.613 1 98.69 413 HIS B CA 1
ATOM 6452 C C . HIS B 1 413 ? -0.375 -13.633 -4.277 1 98.69 413 HIS B C 1
ATOM 6454 O O . HIS B 1 413 ? -0.119 -14.203 -5.34 1 98.69 413 HIS B O 1
ATOM 6460 N N . LEU B 1 414 ? -1.503 -13.789 -3.594 1 98.44 414 LEU B N 1
ATOM 6461 C CA . LEU B 1 414 ? -2.598 -14.57 -4.156 1 98.44 414 LEU B CA 1
ATOM 6462 C C . LEU B 1 414 ? -3.574 -13.672 -4.914 1 98.44 414 LEU B C 1
ATOM 6464 O O . LEU B 1 414 ? -4.688 -13.43 -4.445 1 98.44 414 LEU B O 1
ATOM 6468 N N . VAL B 1 415 ? -3.213 -13.336 -6.102 1 98.75 415 VAL B N 1
ATOM 6469 C CA . VAL B 1 415 ? -3.85 -12.266 -6.859 1 98.75 415 VAL B CA 1
ATOM 6470 C C . VAL B 1 415 ? -5.32 -12.602 -7.09 1 98.75 415 VAL B C 1
ATOM 6472 O O . VAL B 1 415 ? -6.199 -11.766 -6.844 1 98.75 415 VAL B O 1
ATOM 6475 N N . PRO B 1 416 ? -5.66 -13.852 -7.492 1 98.44 416 PRO B N 1
ATOM 6476 C CA . PRO B 1 416 ? -7.078 -14.133 -7.73 1 98.44 416 PRO B CA 1
ATOM 6477 C C . PRO B 1 416 ? -7.918 -14.062 -6.457 1 98.44 416 PRO B C 1
ATOM 6479 O O . PRO B 1 416 ? -9.094 -13.695 -6.508 1 98.44 416 PRO B O 1
ATOM 6482 N N . ALA B 1 417 ? -7.301 -14.422 -5.316 1 97.94 417 ALA B N 1
ATOM 6483 C CA . ALA B 1 417 ? -8.023 -14.336 -4.047 1 97.94 417 ALA B CA 1
ATOM 6484 C C . ALA B 1 417 ? -8.25 -12.883 -3.646 1 97.94 417 ALA B C 1
ATOM 6486 O O . ALA B 1 417 ? -9.273 -12.555 -3.037 1 97.94 417 ALA B O 1
ATOM 6487 N N . ASP B 1 418 ? -7.355 -12.016 -3.986 1 98.25 418 ASP B N 1
ATOM 6488 C CA . ASP B 1 418 ? -7.391 -10.633 -3.527 1 98.25 418 ASP B CA 1
ATOM 6489 C C . ASP B 1 418 ? -8.227 -9.766 -4.461 1 98.25 418 ASP B C 1
ATOM 6491 O O . ASP B 1 418 ? -8.859 -8.797 -4.023 1 98.25 418 ASP B O 1
ATOM 6495 N N . ASN B 1 419 ? -8.148 -10.016 -5.746 1 98.25 419 ASN B N 1
ATOM 6496 C CA . ASN B 1 419 ? -8.883 -9.266 -6.754 1 98.25 419 ASN B CA 1
ATOM 6497 C C . ASN B 1 419 ? -9.406 -10.18 -7.863 1 98.25 419 ASN B C 1
ATOM 6499 O O . ASN B 1 419 ? -8.875 -10.164 -8.977 1 98.25 419 ASN B O 1
ATOM 6503 N N . GLY B 1 420 ? -10.469 -10.883 -7.562 1 98.06 420 GLY B N 1
ATOM 6504 C CA . GLY B 1 420 ? -11.023 -11.875 -8.469 1 98.06 420 GLY B CA 1
ATOM 6505 C C . GLY B 1 420 ? -11.5 -11.273 -9.781 1 98.06 420 GLY B C 1
ATOM 6506 O O . GLY B 1 420 ? -11.25 -11.836 -10.852 1 98.06 420 GLY B O 1
ATOM 6507 N N . ARG B 1 421 ? -12.133 -10.117 -9.742 1 97.31 421 ARG B N 1
ATOM 6508 C CA . ARG B 1 421 ? -12.664 -9.484 -10.938 1 97.31 421 ARG B CA 1
ATOM 6509 C C . ARG B 1 421 ? -11.555 -9.148 -11.922 1 97.31 421 ARG B C 1
ATOM 6511 O O . ARG B 1 421 ? -11.633 -9.5 -13.102 1 97.31 421 ARG B O 1
ATOM 6518 N N . ALA B 1 422 ? -10.562 -8.516 -11.422 1 98.12 422 ALA B N 1
ATOM 6519 C CA . ALA B 1 422 ? -9.461 -8.102 -12.273 1 98.12 422 ALA B CA 1
ATOM 6520 C C . ALA B 1 422 ? -8.75 -9.312 -12.875 1 98.12 422 ALA B C 1
ATOM 6522 O O . ALA B 1 422 ? -8.398 -9.312 -14.062 1 98.12 422 ALA B O 1
ATOM 6523 N N . THR B 1 423 ? -8.562 -10.305 -12.094 1 98.31 423 THR B N 1
ATOM 6524 C CA . THR B 1 423 ? -7.77 -11.438 -12.555 1 98.31 423 THR B CA 1
ATOM 6525 C C . THR B 1 423 ? -8.555 -12.273 -13.562 1 98.31 423 THR B C 1
ATOM 6527 O O . THR B 1 423 ? -7.977 -12.828 -14.5 1 98.31 423 THR B O 1
ATOM 6530 N N . GLN B 1 424 ? -9.891 -12.391 -13.383 1 98.38 424 GLN B N 1
ATOM 6531 C CA . GLN B 1 424 ? -10.719 -13.07 -14.367 1 98.38 424 GLN B CA 1
ATOM 6532 C C . GLN B 1 424 ? -10.68 -12.344 -15.711 1 98.38 424 GLN B C 1
ATOM 6534 O O . GLN B 1 424 ? -10.5 -12.969 -16.766 1 98.38 424 GLN B O 1
ATOM 6539 N N . GLU B 1 425 ? -10.82 -11.047 -15.656 1 97.25 425 GLU B N 1
ATOM 6540 C CA . GLU B 1 425 ? -10.75 -10.258 -16.875 1 97.25 425 GLU B CA 1
ATOM 6541 C C . GLU B 1 425 ? -9.383 -10.398 -17.547 1 97.25 425 GLU B C 1
ATOM 6543 O O . GLU B 1 425 ? -9.289 -10.516 -18.766 1 97.25 425 GLU B O 1
ATOM 6548 N N . MET B 1 426 ? -8.328 -10.344 -16.75 1 98.44 426 MET B N 1
ATOM 6549 C CA . MET B 1 426 ? -6.961 -10.453 -17.25 1 98.44 426 MET B CA 1
ATOM 6550 C C . MET B 1 426 ? -6.758 -11.766 -18 1 98.44 426 MET B C 1
ATOM 6552 O O . MET B 1 426 ? -6.324 -11.766 -19.156 1 98.44 426 MET B O 1
ATOM 6556 N N . ILE B 1 427 ? -7.105 -12.898 -17.375 1 98.69 427 ILE B N 1
ATOM 6557 C CA . ILE B 1 427 ? -6.797 -14.195 -17.969 1 98.69 427 ILE B CA 1
ATOM 6558 C C . ILE B 1 427 ? -7.672 -14.422 -19.203 1 98.69 427 ILE B C 1
ATOM 6560 O O . ILE B 1 427 ? -7.215 -14.977 -20.203 1 98.69 427 ILE B O 1
ATOM 6564 N N . GLU B 1 428 ? -8.969 -14.023 -19.125 1 98.06 428 GLU B N 1
ATOM 6565 C CA . GLU B 1 428 ? -9.844 -14.148 -20.281 1 98.06 428 GLU B CA 1
ATOM 6566 C C . GLU B 1 428 ? -9.359 -13.273 -21.438 1 98.06 428 GLU B C 1
ATOM 6568 O O . GLU B 1 428 ? -9.281 -13.727 -22.578 1 98.06 428 GLU B O 1
ATOM 6573 N N . GLY B 1 429 ? -9.07 -12.008 -21.094 1 97.25 429 GLY B N 1
ATOM 6574 C CA . GLY B 1 429 ? -8.57 -11.102 -22.125 1 97.25 429 GLY B CA 1
ATOM 6575 C C . GLY B 1 429 ? -7.277 -11.578 -22.75 1 97.25 429 GLY B C 1
ATOM 6576 O O . GLY B 1 429 ? -7.098 -11.461 -23.969 1 97.25 429 GLY B O 1
ATOM 6577 N N . TRP B 1 430 ? -6.371 -12.078 -21.969 1 98.25 430 TRP B N 1
ATOM 6578 C CA . TRP B 1 430 ? -5.074 -12.508 -22.469 1 98.25 430 TRP B CA 1
ATOM 6579 C C . TRP B 1 430 ? -5.215 -13.75 -23.344 1 98.25 430 TRP B C 1
ATOM 6581 O O . TRP B 1 430 ? -4.668 -13.805 -24.453 1 98.25 430 TRP B O 1
ATOM 6591 N N . VAL B 1 431 ? -5.98 -14.75 -22.859 1 97.94 431 VAL B N 1
ATOM 6592 C CA . VAL B 1 431 ? -6.152 -16 -23.594 1 97.94 431 VAL B CA 1
ATOM 6593 C C . VAL B 1 431 ? -6.883 -15.727 -24.906 1 97.94 431 VAL B C 1
ATOM 6595 O O . VAL B 1 431 ? -6.48 -16.219 -25.969 1 97.94 431 VAL B O 1
ATOM 6598 N N . MET B 1 432 ? -7.941 -14.859 -24.844 1 95.44 432 MET B N 1
ATOM 6599 C CA . MET B 1 432 ? -8.773 -14.617 -26.016 1 95.44 432 MET B CA 1
ATOM 6600 C C . MET B 1 432 ? -8.234 -13.445 -26.828 1 95.44 432 MET B C 1
ATOM 6602 O O . MET B 1 432 ? -8.75 -13.148 -27.906 1 95.44 432 MET B O 1
ATOM 6606 N N . GLN B 1 433 ? -7.285 -12.758 -26.297 1 94.94 433 GLN B N 1
ATOM 6607 C CA . GLN B 1 433 ? -6.617 -11.641 -26.953 1 94.94 433 GLN B CA 1
ATOM 6608 C C . GLN B 1 433 ? -7.602 -10.508 -27.266 1 94.94 433 GLN B C 1
ATOM 6610 O O . GLN B 1 433 ? -7.695 -10.047 -28.391 1 94.94 433 GLN B O 1
ATOM 6615 N N . THR B 1 434 ? -8.25 -10.094 -26.219 1 93.44 434 THR B N 1
ATOM 6616 C CA . THR B 1 434 ? -9.227 -9.016 -26.328 1 93.44 434 THR B CA 1
ATOM 6617 C C . THR B 1 434 ? -8.859 -7.848 -25.422 1 93.44 434 THR B C 1
ATOM 6619 O O . THR B 1 434 ? -8.047 -8 -24.516 1 93.44 434 THR B O 1
ATOM 6622 N N . GLY B 1 435 ? -9.344 -6.691 -25.719 1 91 435 GLY B N 1
ATOM 6623 C CA . GLY B 1 435 ? -9.148 -5.52 -24.875 1 91 435 GLY B CA 1
ATOM 6624 C C . GLY B 1 435 ? -7.691 -5.105 -24.766 1 91 435 GLY B C 1
ATOM 6625 O O . GLY B 1 435 ? -6.938 -5.191 -25.734 1 91 435 GLY B O 1
ATOM 6626 N N . VAL B 1 436 ? -7.352 -4.672 -23.516 1 93.19 436 VAL B N 1
ATOM 6627 C CA . VAL B 1 436 ? -6.008 -4.16 -23.266 1 93.19 436 VAL B CA 1
ATOM 6628 C C . VAL B 1 436 ? -5.004 -5.312 -23.281 1 93.19 436 VAL B C 1
ATOM 6630 O O . VAL B 1 436 ? -3.797 -5.09 -23.391 1 93.19 436 VAL B O 1
ATOM 6633 N N . PHE B 1 437 ? -5.441 -6.547 -23.438 1 94.56 437 PHE B N 1
ATOM 6634 C CA . PHE B 1 437 ? -4.574 -7.715 -23.375 1 94.56 437 PHE B CA 1
ATOM 6635 C C . PHE B 1 437 ? -4.363 -8.305 -24.766 1 94.56 437 PHE B C 1
ATOM 6637 O O . PHE B 1 437 ? -3.592 -9.258 -24.938 1 94.56 437 PHE B O 1
ATOM 6644 N N . GLY B 1 438 ? -5.18 -7.824 -25.781 1 86.12 438 GLY B N 1
ATOM 6645 C CA . GLY B 1 438 ? -5.074 -8.312 -27.156 1 86.12 438 GLY B CA 1
ATOM 6646 C C . GLY B 1 438 ? -4.656 -7.238 -28.141 1 86.12 438 GLY B C 1
ATOM 6647 O O . GLY B 1 438 ? -4.305 -6.125 -27.734 1 86.12 438 GLY B O 1
ATOM 6648 N N . SER B 1 439 ? -4.336 -7.605 -29.406 1 69.12 439 SER B N 1
ATOM 6649 C CA . SER B 1 439 ? -3.85 -6.754 -30.484 1 69.12 439 SER B CA 1
ATOM 6650 C C . SER B 1 439 ? -4.848 -5.645 -30.812 1 69.12 439 SER B C 1
ATOM 6652 O O . SER B 1 439 ? -4.551 -4.75 -31.609 1 69.12 439 SER B O 1
ATOM 6654 N N . GLY B 1 440 ? -6.098 -5.527 -30.281 1 50.28 440 GLY B N 1
ATOM 6655 C CA . GLY B 1 440 ? -6.992 -4.453 -30.688 1 50.28 440 GLY B CA 1
ATOM 6656 C C . GLY B 1 440 ? -6.711 -3.145 -29.969 1 50.28 440 GLY B C 1
ATOM 6657 O O . GLY B 1 440 ? -6.98 -3.018 -28.766 1 50.28 440 GLY B O 1
ATOM 6658 N N . MET B 1 441 ? -5.66 -2.582 -30.203 1 39.34 441 MET B N 1
ATOM 6659 C CA . MET B 1 441 ? -5.406 -1.285 -29.578 1 39.34 441 MET B CA 1
ATOM 6660 C C . MET B 1 441 ? -6.645 -0.399 -29.641 1 39.34 441 MET B C 1
ATOM 6662 O O . MET B 1 441 ? -7.316 -0.338 -30.672 1 39.34 441 MET B O 1
ATOM 6666 N N . ARG B 1 442 ? -7.344 0.074 -28.688 1 28.03 442 ARG B N 1
ATOM 6667 C CA . ARG B 1 442 ? -8.148 1.258 -28.969 1 28.03 442 ARG B CA 1
ATOM 6668 C C . ARG B 1 442 ? -7.371 2.256 -29.812 1 28.03 442 ARG B C 1
ATOM 6670 O O . ARG B 1 442 ? -6.16 2.412 -29.656 1 28.03 442 ARG B O 1
#

Solvent-accessible surface area (backbone atoms only — not comparable to full-atom values): 43046 Å² total; per-residue (Å²): 128,80,74,78,78,56,71,63,58,54,51,50,50,51,51,49,48,51,48,48,45,48,50,52,21,43,70,61,46,49,76,88,63,51,55,75,43,54,27,72,24,51,49,35,72,93,66,66,29,35,32,26,39,41,29,33,59,43,74,56,50,91,48,58,75,56,61,30,35,34,36,36,39,34,30,18,67,56,14,13,15,11,60,50,45,34,29,61,36,36,28,61,33,25,26,72,35,70,76,22,74,44,68,42,80,37,94,36,22,55,26,39,49,17,27,34,33,30,31,14,43,42,46,38,2,28,74,3,57,46,81,41,79,86,68,37,46,49,45,58,69,54,40,22,52,40,51,53,33,27,50,52,40,51,42,70,74,42,62,76,55,62,43,66,13,43,26,32,42,30,25,28,31,38,10,26,36,51,45,31,37,29,51,38,48,49,65,66,43,32,83,77,42,58,79,92,68,36,74,43,71,57,31,38,36,30,28,20,35,48,31,37,36,58,47,30,53,64,36,48,32,57,32,36,28,41,45,46,63,36,51,73,58,54,25,54,55,39,46,54,40,25,50,50,18,35,54,28,39,76,66,65,38,28,55,61,14,34,51,32,47,50,48,43,54,51,48,52,38,64,64,49,56,50,50,33,57,44,26,68,86,39,79,53,57,86,73,60,59,2,43,46,52,33,56,57,32,70,44,48,21,59,73,43,54,44,66,82,84,58,75,52,40,64,56,22,66,66,31,33,61,48,30,38,49,41,61,42,49,64,41,55,69,30,43,39,52,35,61,74,72,34,34,38,39,39,35,19,14,45,38,15,65,76,39,15,45,52,27,50,53,52,41,58,74,67,55,81,45,88,58,49,66,59,37,63,69,37,67,64,40,68,38,69,42,75,62,80,95,62,46,34,76,30,29,36,40,32,54,38,93,46,43,33,42,34,39,32,48,83,8,16,51,57,32,38,55,53,31,27,64,52,44,34,52,48,54,51,21,44,76,70,38,35,57,95,55,20,87,56,68,131,126,79,77,77,78,56,70,62,58,53,49,51,50,50,51,48,48,50,47,47,44,49,52,51,20,42,72,61,47,47,76,88,62,52,55,73,44,54,27,72,24,50,49,36,73,94,66,67,30,34,32,25,38,40,28,34,62,42,75,57,50,89,49,58,77,56,60,31,34,34,37,36,38,34,31,19,65,56,13,13,16,9,60,51,45,36,30,62,35,35,28,60,34,26,26,72,35,70,74,22,74,41,69,41,80,36,96,36,21,56,28,39,50,17,27,33,35,29,31,16,42,42,45,39,3,28,73,2,56,47,81,41,80,86,68,36,45,49,47,58,68,54,38,20,51,39,51,53,32,26,50,50,40,50,44,70,74,41,62,75,56,61,44,66,13,43,25,31,41,30,24,27,31,38,12,26,35,51,44,31,38,29,51,39,47,47,65,65,42,33,81,76,40,58,78,93,71,35,74,43,72,57,31,39,37,29,30,22,35,47,32,37,36,58,46,28,55,64,36,47,33,57,31,36,28,40,46,45,63,38,52,74,59,55,24,53,54,41,45,54,39,26,49,50,20,35,53,27,39,77,68,65,37,29,56,62,14,34,52,32,46,49,49,43,53,51,49,49,38,62,63,47,57,51,51,32,55,44,25,67,84,39,77,52,57,83,73,59,59,2,43,46,51,33,57,58,32,69,42,48,22,59,74,44,54,44,65,83,85,58,74,53,41,65,56,21,65,68,29,33,60,48,29,38,50,42,62,41,50,65,40,55,68,30,44,38,53,35,61,75,71,33,35,39,38,39,34,19,12,46,38,16,63,74,39,15,45,51,27,51,54,51,40,58,74,67,55,79,46,90,58,48,67,60,37,64,69,37,67,64,41,71,38,68,41,76,60,80,93,62,45,34,74,32,30,36,41,32,54,37,94,44,44,34,44,35,40,32,49,83,8,17,51,57,34,38,55,52,32,28,64,55,44,34,52,49,54,52,22,46,76,69,38,36,55,96,55,20,87,57,68,129

Secondary structure (DSSP, 8-state):
-PPP--HHHHHHHHHHHHHHHHHHHHHHS-GGGS-SEEEEEEEEGGGTEEEEEEEE--SS-SS-GGGS-EEEEE--TTTB-HHHIIIIIISSEE--STTS---EE-TT-GGGTSEEEEE--STTSTT---SSGGGS--SHHHHHHHHHHHHHHHHHTS-THHHHS-EEEEEETTHHHHHHHHHHHHHHHGGGS-GGG---EEEEEEES----HHHHGGGHHHHHHHTTSS-HHHHHHHHHHHHHHHHHHHTT-HHHHHHHHHHHHHHHHHHHT-S-SS-TT-SS----HHHHHHHTSHHHHHHHT--TTPPP-SB-HHHHHHTGGGTT---HHHHHHHHTTSEEEEEEETT-SSS-HHHHHHHHTT---TTHHHHHHSPEEEEEESSGGG-EEEEEEEEETTEEEEEETT--SSHHHH-HHHHHHHHHHHHHT-GGGSS---/-PPP--HHHHHHHHHHHHHHHHHHHHHHS-GGGS-SEEEEEEEEGGGTEEEEEEEE--SS-SS-GGGS-EEEEE--TTTB-HHHIIIIIISSEE--STTS---EE-TT-GGGTSEEEEE--STTSTT---SSGGGS--SHHHHHHHHHHHHHHHHHTS-THHHHS-EEEEEETTHHHHHHHHHHHHHHHGGGS-GGG---EEEEEEES----HHHHGGGHHHHHHHTTSS-HHHHHHHHHHHHHHHHHHHTT-HHHHHHHHHHHHHHHHHHHT-S-SS-TT-SS----HHHHHHHTSHHHHHHHT--TTPPP-SB-HHHHHHTGGGTT---HHHHHHHHTTSEEEEEEETT-SSS-HHHHHHHHTT---TTHHHHHHSPEEEEEESSGGG-EEEEEEEEETTEEEEEETT--SSHHHH-HHHHHHHHHHHHHT-GGGSS---

Organism: Aegilops tauschii subsp. strangulata (NCBI:txid200361)

Radius of gyration: 32.6 Å; Cα contacts (8 Å, |Δi|>4): 1975; chains: 2; bounding box: 81×124×70 Å

Nearest PDB structures (foldseek):
  4cib-assembly1_A-2  TM=8.356E-01  e=7.774E-31  Homo sapiens
  1ysc-assembly1_A  TM=8.752E-01  e=5.882E-30  Saccharomyces cerevisiae
  4cia-assembly1_A-2  TM=8.282E-01  e=1.911E-30  Homo sapiens
  1cpy-assembly1_A  TM=8.492E-01  e=1.814E-28  Saccharomyces cerevisiae
  1gxs-assembly1_C  TM=7.649E-01  e=1.260E-14  Sorghum bicolor

InterPro domains:
  IPR001563 Peptidase S10, serine carboxypeptidase [PF00450] (35-432)
  IPR001563 Peptidase S10, serine carboxypeptidase [PR00724] (106-118)
  IPR001563 Peptidase S10, serine carboxypeptidase [PR00724] (119-129)
  IPR001563 Peptidase S10, serine carboxypeptidase [PR00724] (155-180)
  IPR001563 Peptidase S10, serine carboxypeptidase [PR00724] (403-416)
  IPR001563 Peptidase S10, serine carboxypeptidase [PTHR11802] (37-418)
  IPR018202 Serine carboxypeptidase, serine active site [PS00131] (169-176)
  IPR029058 Alpha/Beta hydrolase fold [G3DSA:3.40.50.1820] (20-437)
  IPR029058 Alpha/Beta hydrolase fold [SSF53474] (35-432)

Sequence (884 aa):
MAPPLPPLLLALLAAAAAAVSLAAAAAVFPKEALPTSSGYLSVDPSANASLFYAFYEASAPLSAPPDTPLLLWLQGGPGCSGLVGDLFELGPYLADAPDGSSLSRNPFAWNRRFGLLFLDSPLGTGFSAAPSPALIPRDQPAVAAHILAALQSFFDANPPAFRKRPFFLSGESYAGKYVPAAGAHIFAANPTLPAWRRINLRGVAIGNGLTHPVAQVATHADSAYFTGLVNARQRREMEAMQAEAVALTEAARWREAADARARVLDWLQNATGLATLYDFAKQRPYASAGVEKFLNRAEVKAALGALPDVTWEGCSDAVGEAMYEDVMKSVLPEVDALLRQTRVLLYQGIRDLRDGVVSQEAWIKELKWGGLRAFQDAERAVWRTGEGEEQELAGYVQRSGVLTHVVVYGAGHLVPADNGRATQEMIEGWVMQTGVFGSGMRMAPPLPPLLLALLAAAAAAVSLAAAAAVFPKEALPTSSGYLSVDPSANASLFYAFYEASAPLSAPPDTPLLLWLQGGPGCSGLVGDLFELGPYLADAPDGSSLSRNPFAWNRRFGLLFLDSPLGTGFSAAPSPALIPRDQPAVAAHILAALQSFFDANPPAFRKRPFFLSGESYAGKYVPAAGAHIFAANPTLPAWRRINLRGVAIGNGLTHPVAQVATHADSAYFTGLVNARQRREMEAMQAEAVALTEAARWREAADARARVLDWLQNATGLATLYDFAKQRPYASAGVEKFLNRAEVKAALGALPDVTWEGCSDAVGEAMYEDVMKSVLPEVDALLRQTRVLLYQGIRDLRDGVVSQEAWIKELKWGGLRAFQDAERAVWRTGEGEEQELAGYVQRSGVLTHVVVYGAGHLVPADNGRATQEMIEGWVMQTGVFGSGMR

pLDDT: mean 94.01, std 11.6, range [24.3, 98.94]